Protein AF-0000000081275675 (afdb_homodimer)

InterPro domains:
  IPR002173 Carbohydrate/purine kinase, PfkB, conserved site [PS00584] (281-294)
  IPR011611 Carbohydrate kinase PfkB [PF00294] (13-329)
  IPR013785 Aldolase-type TIM barrel [G3DSA:3.20.20.70] (351-648)
  IPR018659 Domain of unknown function DUF2090 [PF09863] (332-642)
  IPR023314 5-Dehydro-2-deoxygluconokinase-like superfamily [G3DSA:2.20.150.10] (20-115)
  IPR029056 Ribokinase-like [G3DSA:3.40.1190.20] (16-321)
  IPR029056 Ribokinase-like [SSF53613] (12-336)
  IPR030830 5-Dehydro-2-deoxygluconokinase [TIGR04382] (12-336)
  IPR050306 PfkB Carbohydrate Kinase [PTHR43085] (15-334)

Foldseek 3Di:
DFPDDFDPDFPAAEEFAAAKAKEWEQPDAQDDLVPGPGTDIDIDDLSLLLQLQLLLQPGEYEYAFEAEPDDRRVVSVVSSVLSRYHDQNHHYDPPFHGKYKYWYHNDLQDIWIFTRADVHTRLQRALVSDDLVNLLRYRAYEYEQLLLLDDGSVNNVVSSLVSCVVNVHAYEYEPNDFCVSNVNDDRRPRVDRADQDPVSLVSLLVCLQSHQEYEYEQRSLCNVQRPPPDSLNSVQSSVVRHQHWYWYQYPQQFIFIDNDDRDPDSVPGDGAGADQADFRAQPQLRSQLSSQLSSQSSVPHYNRNSSVSSRVQSLQQRLDRDHSLRGAHNVLVVVVVVDDADSNNVVPVVSLVCSLQVGRDQAEFAAQEAEDQDDVLLVVLLVVLVHDPLVLQVVLLLQLVLQVVLCVVVVCQRRYAYEHECDDRGVVVQVVRPPPRHQAEYEQWDPPDQLTDGPPDPQVLVVLLPDDQSYAYEYEHQDFPPPPPVSRVSSLVVVVNNQVSCSVSNHFYEYEYDHDPVVADPPCQLVRVLVVVLVNLVSVRDGLEYEYAQDALVSLVSNVVSCCVRPVSRSAYAHEAPLDALVVLLVSLLRNPPSRYRYYYYYCNQQVVLSSCVSNVNDDSVVSSVRSSVSSSSNSVSNVCSPVVNVVVD/DFPDDFDPDFPAAEEFAAAKAKEWEQPDAQDDLVPGPGTDIDIDDLSLLLQLQLLLQPGEYEYAFEAEPDDRRVVSVVSSVLSRYHDQNHHYDPPFHGKYKYWYHNDLQDIWIFTRAVVHTRLQRALVSDDLVNLLRYRAYEYEQLLLLDPGSVNNVVSSLVSCVVNVHAYEYEPNDFCVSNVNDDRRPRVDRADQDVVSLVSLLVCLASHQEYEYEQRSLCNVQRPPPDSLNSVQSSVVRHQHWYWYQYPQQFIFIDNDDRDPDSVPGDGAGADQADFRAQPQLRSQLSSQLSSQSSVPHYPRNSSVSSRVQSLQQRLDRDHSLRGAHNVLVVVVPPDDADSNRVVPVVSLVCSLQVGRDQAEFAAQEAEDQDDVLLVVLLVVLVHDPLVLQVVLLLQLVLQVVLCVVVVCQRRYAYEHECDPRGVVVQVVRPPPNHQYEYEQWDPPDQLTDGPPDPQVLVVLLPDDQSYAYEYEHQDFPPPDPVSRVSSLVVVVNNQVSCSVSNHFYEYEYDHDPVVDDPPCQLVRVLVVVLVNLVSVRDGLEYEYAQDALVSLVSNVVSCCVRPVSRSAYAHEAPLDALVVLLVSLLSNPPSRYRYYYYYCNQQVVLSSCVSNVNDDSVVSSVRSSVSSSSNSVSNVCSPVVNVVVD

Solvent-accessible surface area (backbone atoms only — not comparable to full-atom values): 64246 Å² total; per-residue (Å²): 96,32,90,62,77,58,53,76,94,42,85,27,50,35,34,20,33,26,44,48,28,40,29,32,35,35,46,21,54,22,24,48,68,53,60,42,56,32,27,38,57,41,63,23,34,62,25,37,24,26,26,46,35,27,11,47,55,71,45,40,18,23,38,38,31,19,26,10,58,31,52,65,22,50,30,48,53,52,54,36,46,62,42,50,22,41,55,88,48,42,42,74,28,76,86,27,49,46,25,37,32,44,35,25,34,29,48,89,84,41,50,51,28,37,71,50,50,66,76,21,14,33,69,60,27,51,43,90,66,57,56,58,71,59,44,53,31,24,15,22,40,36,35,32,38,61,36,59,68,43,71,54,22,27,49,23,49,51,49,53,49,51,39,20,59,74,54,49,20,37,30,34,35,38,42,63,62,46,32,40,83,71,66,73,47,55,62,48,42,44,57,48,62,74,64,89,49,71,66,61,14,52,59,46,52,75,51,49,52,74,31,53,32,39,38,30,40,58,59,38,38,19,39,46,28,59,29,78,98,32,57,60,61,2,49,46,47,40,51,74,59,23,80,29,32,38,34,39,40,50,69,69,60,14,35,30,52,39,68,67,79,73,59,90,45,81,86,74,34,56,68,46,71,33,51,80,52,52,71,58,27,68,65,47,22,68,32,31,22,48,16,24,29,51,52,27,37,77,71,36,31,32,69,68,61,8,45,49,43,7,28,48,29,18,39,50,12,14,43,29,95,42,38,40,86,35,42,57,33,56,68,35,50,53,53,54,72,70,50,93,72,56,43,48,55,69,73,34,61,65,51,42,49,40,60,68,59,63,50,77,68,90,76,72,58,65,31,43,24,49,30,64,45,64,56,69,62,52,53,49,40,26,58,75,39,71,42,64,73,73,54,48,33,56,49,43,40,44,51,52,50,15,54,50,49,35,32,62,75,67,66,31,80,64,19,36,29,38,27,30,23,70,53,91,49,20,39,68,34,42,27,70,53,44,83,72,71,50,49,38,32,30,61,45,41,29,85,90,37,76,64,61,43,51,51,96,50,74,26,67,22,44,56,44,56,34,47,36,48,76,40,25,40,28,36,67,40,68,49,52,77,82,48,59,65,69,57,49,51,56,32,49,51,49,50,52,19,49,52,52,19,29,68,69,52,61,26,47,37,28,44,26,57,43,61,51,64,94,78,48,57,89,91,42,57,53,56,45,51,52,52,38,54,51,49,42,45,72,72,6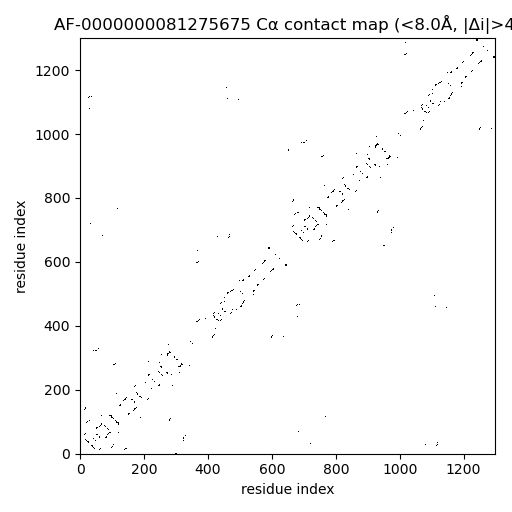8,51,78,55,40,30,36,36,33,63,77,50,53,52,66,43,49,52,50,46,40,52,51,38,53,73,75,41,69,68,45,73,32,29,28,32,43,46,88,63,43,56,69,66,56,52,49,56,42,36,45,39,51,68,54,82,43,48,28,36,38,40,36,28,55,64,40,42,48,69,53,47,39,38,39,59,56,62,76,43,51,72,66,56,35,27,50,52,30,21,49,46,47,42,51,51,46,50,40,55,74,41,18,63,63,50,40,56,68,72,96,96,31,90,64,76,58,51,75,96,42,84,26,51,35,34,20,33,27,43,46,29,40,28,31,34,35,47,22,55,23,25,49,68,53,60,40,55,32,27,37,58,42,62,22,36,64,25,38,24,25,26,45,33,26,10,47,54,71,45,42,19,22,39,38,31,20,26,9,58,30,52,66,20,50,30,48,53,51,54,38,45,62,42,50,23,43,55,88,49,43,42,72,28,77,85,28,49,45,25,37,32,45,33,24,34,27,46,89,83,41,50,50,27,36,70,50,50,66,74,20,14,32,66,61,26,52,42,88,66,57,57,58,71,58,44,52,31,23,14,23,40,36,35,32,38,61,36,57,68,44,73,55,23,26,48,22,50,51,49,52,48,50,39,20,60,75,54,49,22,36,30,34,34,37,41,63,61,46,32,40,83,71,66,74,47,55,65,48,43,43,56,50,62,73,64,89,51,68,67,60,13,51,60,46,51,73,51,50,52,75,30,52,32,39,36,31,40,59,61,37,38,19,39,47,28,60,30,80,100,32,56,58,63,2,49,45,47,40,50,74,60,23,80,31,32,37,36,39,41,50,69,69,61,15,34,30,52,40,68,68,80,75,60,90,45,80,85,74,33,57,68,45,71,32,50,81,54,51,71,57,28,69,64,47,20,68,30,31,21,49,16,24,27,50,52,26,36,77,69,38,31,32,69,70,62,8,45,49,43,6,27,48,29,18,38,51,13,14,42,28,93,41,38,41,86,34,42,57,33,59,68,34,50,53,56,54,72,72,53,94,72,53,44,49,55,68,73,33,60,65,51,43,48,38,61,68,60,64,49,80,68,90,78,72,57,65,30,42,25,49,29,64,45,63,58,70,61,53,52,50,41,26,57,74,40,71,43,63,73,72,54,48,33,58,50,43,40,44,50,53,50,15,54,50,49,36,31,64,75,65,66,30,78,64,19,37,29,38,28,31,24,70,53,93,51,21,38,68,35,41,26,71,52,43,83,72,70,50,50,38,32,30,63,46,42,29,86,88,37,77,65,62,44,52,50,96,49,73,26,65,22,44,56,43,55,34,46,36,47,76,41,26,40,29,36,68,39,68,49,54,78,82,50,58,64,70,57,48,52,54,31,48,52,49,49,52,18,50,52,52,19,29,66,71,52,60,26,47,37,28,44,26,57,42,60,50,65,95,77,49,58,88,90,41,56,52,57,46,51,52,51,38,55,52,48,43,47,73,74,67,51,78,55,41,30,37,35,32,63,78,50,52,51,65,42,49,52,51,47,41,53,50,39,54,72,74,40,70,70,46,73,31,29,27,33,43,44,87,64,43,56,69,65,56,54,48,56,41,35,44,39,52,67,54,81,44,48,27,36,38,41,36,28,54,64,41,40,49,70,51,46,39,37,38,61,58,63,75,45,52,73,65,55,38,27,52,52,31,21,50,46,46,43,52,52,46,51,41,54,76,42,18,61,66,49,38,56,70,71,94

Secondary structure (DSSP, 8-state):
--SS-PPSS-SBSEEEES--EEEEEEEEET--GGG--EEEEEEE-HHHHHHHHHHHTT--EEEEEEEESSHHHHHHHHHHHHHT-B-TTEEEESSSPPPEEEEEE-SSS---EEEE-TT-GGGG--GGGS-HHHHHTBSEEEEEGGGGSSHHHHHHHHHHHHHHHHHT-EEEEE----GGGGT-S-TT-TT------HHHHHHHHHHHTT-SEEEEEHHHHHHHHT-TT-HHHHHHHHHHH--SEEEEE-GGG-EEEESSS--SSGGGS-EE-------S--TTHHHHHHHHHHHHHHTT--HHHHHHHHHHHHHHHHTSS-SGGGPPPHHHHHHHHHS---SSGGGSHHHHHHHHHSS------SEEEEE---SHHHHHHHHHHT--THHHHHHHHHHHHHHHHHHHHTT-TTTEEEE---STTTHHHHHHHTTSS-EEEEE-BPTT-SS--BTT-S-HHHHHTTS-TTEEEEEEE---TTS-HHHHHHHHHHHHHHHHHHHHH---EEEEE---GGGS-TT-HHHHHHHHHHHHHHTT---SEEEE----HHHHHHHHHHHHHH-TT--EEEEE-TT--HHHHHHHHHH--STTEEEEEE-HHHHHHHHHHHHTTSS-HHHHHHHHHHHHHHHHHHHHTHHHHHHHH-/--SS-PPSS-SBSEEEES--EEEEEEEEET--GGG--EEEEEEE-HHHHHHHHHHHTT--EEEEEEEESSHHHHHHHHHHHHTT-B-TTEEEESSSPPPEEEEEE-SSS---EEEE-TT-GGGG--GGGS-HHHHHTBSEEEEEGGGGSSHHHHHHHHHHHHHHHHHT-EEEEE----GGGGT-S-TT-TT------HHHHHHHHHHHTT-SEEEEEHHHHHHHHT-TT-HHHHHHHHHHH--SEEEEE-GGG-EEEESSS--SSGGGS-EE-------S--TTHHHHHHHHHHHHHTTT--HHHHHHHHHHHHHHHHTSS-SGGGPPPHHHHHHHHTS---SSGGGSHHHHHHHHHSS------SEEEEE---SHHHHHHHHHHT--THHHHHHHHHHHHHHHHHHHHTT-TTTEEEE---STTTHHHHHHHTTSS-EEEEE-BPTT-SS--BTT-S-HHHHHTTS-TTEEEEEEE---TTS-HHHHHHHHHHHHHHHHHHHHH---EEEEE---GGG--TT-HHHHHHHHHHHHHHTT---SEEEE----HHHHHHHHHHHHHH-TT--EEEEE-TT--HHHHHHHHHT--STTEEEEEE-HHHHHHHHHHHHHTSS-HHHHHHHHHHHHHHHHHHHHTHHHHHHHH-

Nearest PDB structures (foldseek):
  3pl2-assembly1_B  TM=9.282E-01  e=2.661E-26  Corynebacterium glutamicum
  4du5-assembly1_D  TM=8.805E-01  e=7.726E-23  Polaromonas sp. JS666
  3k9e-assembly1_B  TM=9.124E-01  e=2.427E-20  Escherichia coli O6
  3ljs-assembly2_B  TM=8.356E-01  e=9.942E-20  Xylella fastidiosa Temecula1
  3ljs-assembly2_A  TM=7.871E-01  e=1.142E-18  Xylella fastidiosa Temecula1

Radius of gyration: 32.83 Å; Cα contacts (8 Å, |Δi|>4): 2924; chains: 2; bounding box: 81×99×88 Å

Structure (mmCIF, N/CA/C/O backbone):
data_AF-0000000081275675-model_v1
#
loop_
_entity.id
_entity.type
_entity.pdbx_description
1 polymer 5-dehydro-2-deoxygluconokinase
#
loop_
_atom_site.group_PDB
_atom_site.id
_atom_site.type_symbol
_atom_site.label_atom_id
_atom_site.label_alt_id
_atom_site.label_comp_id
_atom_site.label_asym_id
_atom_site.label_entity_id
_atom_site.label_seq_id
_atom_site.pdbx_PDB_ins_code
_atom_site.Cartn_x
_atom_site.Cartn_y
_atom_site.Cartn_z
_atom_site.occupancy
_atom_site.B_iso_or_equiv
_atom_site.auth_seq_id
_atom_site.auth_comp_id
_atom_site.auth_asym_id
_atom_site.auth_atom_id
_atom_site.pdbx_PDB_model_num
ATOM 1 N N . MET A 1 1 ? 14.883 27.844 32.969 1 78.12 1 MET A N 1
ATOM 2 C CA . MET A 1 1 ? 15.5 28.406 31.781 1 78.12 1 MET A CA 1
ATOM 3 C C . MET A 1 1 ? 16.312 27.359 31.031 1 78.12 1 MET A C 1
ATOM 5 O O . MET A 1 1 ? 16.859 26.438 31.641 1 78.12 1 MET A O 1
ATOM 9 N N . SER A 1 2 ? 16.359 27.547 29.734 1 84.19 2 SER A N 1
ATOM 10 C CA . SER A 1 2 ? 17.141 26.594 28.938 1 84.19 2 SER A CA 1
ATOM 11 C C . SER A 1 2 ? 18.625 26.672 29.297 1 84.19 2 SER A C 1
ATOM 13 O O . SER A 1 2 ? 19.156 27.766 29.5 1 84.19 2 SER A O 1
ATOM 15 N N . PRO A 1 3 ? 19.141 25.531 29.406 1 87.75 3 PRO A N 1
ATOM 16 C CA . PRO A 1 3 ? 20.562 25.484 29.781 1 87.75 3 PRO A CA 1
ATOM 17 C C . PRO A 1 3 ? 21.484 25.875 28.625 1 87.75 3 PRO A C 1
ATOM 19 O O . PRO A 1 3 ? 22.688 26.062 28.828 1 87.75 3 PRO A O 1
ATOM 22 N N . LEU A 1 4 ? 20.953 26 27.438 1 94.31 4 LEU A N 1
ATOM 23 C CA . LEU A 1 4 ? 21.703 26.422 26.281 1 94.31 4 LEU A CA 1
ATOM 24 C C . LEU A 1 4 ? 21.375 27.859 25.906 1 94.31 4 LEU A C 1
ATOM 26 O O . LEU A 1 4 ? 20.25 28.328 26.141 1 94.31 4 LEU A O 1
ATOM 30 N N . ASN A 1 5 ? 22.266 28.578 25.406 1 94.38 5 ASN A N 1
ATOM 31 C CA . ASN A 1 5 ? 22.094 29.984 25.094 1 94.38 5 ASN A CA 1
ATOM 32 C C . ASN A 1 5 ? 21.656 30.188 23.641 1 94.38 5 ASN A C 1
ATOM 34 O O . ASN A 1 5 ? 22.453 30.594 22.797 1 94.38 5 ASN A O 1
ATOM 38 N N . PHE A 1 6 ? 20.406 30.016 23.391 1 97.31 6 PHE A N 1
ATOM 39 C CA . PHE A 1 6 ? 19.844 30.25 22.062 1 97.31 6 PHE A CA 1
ATOM 40 C C . PHE A 1 6 ? 19.672 31.75 21.812 1 97.31 6 PHE A C 1
ATOM 42 O O . PHE A 1 6 ? 19.078 32.469 22.625 1 97.31 6 PHE A O 1
ATOM 49 N N . PRO A 1 7 ? 20.203 32.219 20.688 1 96.94 7 PRO A N 1
ATOM 50 C CA . PRO A 1 7 ? 19.906 33.625 20.391 1 96.94 7 PRO A CA 1
ATOM 51 C C . PRO A 1 7 ? 18.422 33.875 20.219 1 96.94 7 PRO A C 1
ATOM 53 O O . PRO A 1 7 ? 17.688 33.031 19.719 1 96.94 7 PRO A O 1
ATOM 56 N N . SER A 1 8 ? 17.984 35.125 20.609 1 92.44 8 SER A N 1
ATOM 57 C CA . SER A 1 8 ? 16.578 35.469 20.516 1 92.44 8 SER A CA 1
ATOM 58 C C . SER A 1 8 ? 16.297 36.281 19.25 1 92.44 8 SER A C 1
ATOM 60 O O . SER A 1 8 ? 17.219 36.719 18.578 1 92.44 8 SER A O 1
ATOM 62 N N . ASP A 1 9 ? 15.148 36.406 18.812 1 91.56 9 ASP A N 1
ATOM 63 C CA . ASP A 1 9 ? 14.641 37.281 17.766 1 91.56 9 ASP A CA 1
ATOM 64 C C . ASP A 1 9 ? 15.211 36.906 16.406 1 91.56 9 ASP A C 1
ATOM 66 O O . ASP A 1 9 ? 15.734 37.781 15.695 1 91.56 9 ASP A O 1
ATOM 70 N N . ARG A 1 10 ? 15.406 35.656 16.141 1 97.25 10 ARG A N 1
ATOM 71 C CA . ARG A 1 10 ? 15.773 35.156 14.828 1 97.25 10 ARG A CA 1
ATOM 72 C C . ARG A 1 10 ? 14.586 34.469 14.148 1 97.25 10 ARG A C 1
ATOM 74 O O . ARG A 1 10 ? 13.734 33.906 14.82 1 97.25 10 ARG A O 1
ATOM 81 N N . PRO A 1 11 ? 14.555 34.625 12.867 1 97.44 11 PRO A N 1
ATOM 82 C CA . PRO A 1 11 ? 13.367 34.156 12.141 1 97.44 11 PRO A CA 1
ATOM 83 C C . PRO A 1 11 ? 13.234 32.656 12.156 1 97.44 11 PRO A C 1
ATOM 85 O O . PRO A 1 11 ? 12.125 32.125 12.008 1 97.44 11 PRO A O 1
ATOM 88 N N . ILE A 1 12 ? 14.344 31.906 12.289 1 98.62 12 ILE A N 1
ATOM 89 C CA . ILE A 1 12 ? 14.312 30.453 12.258 1 98.62 12 ILE A CA 1
ATOM 90 C C . ILE A 1 12 ? 14.766 29.891 13.609 1 98.62 12 ILE A C 1
ATOM 92 O O . ILE A 1 12 ? 15.836 30.25 14.109 1 98.62 12 ILE A O 1
ATOM 96 N N . ASP A 1 13 ? 13.938 29.047 14.195 1 98.69 13 ASP A N 1
ATOM 97 C CA . ASP A 1 13 ? 14.273 28.453 15.484 1 98.69 13 ASP A CA 1
ATOM 98 C C . ASP A 1 13 ? 15.352 27.375 15.328 1 98.69 13 ASP A C 1
ATOM 100 O O . ASP A 1 13 ? 16.297 27.328 16.125 1 98.69 13 ASP A O 1
ATOM 104 N N . LEU A 1 14 ? 15.188 26.516 14.336 1 98.81 14 LEU A N 1
ATOM 105 C CA . LEU A 1 14 ? 16.078 25.375 14.164 1 98.81 14 LEU A CA 1
ATOM 106 C C . LEU A 1 14 ? 16.312 25.078 12.688 1 98.81 14 LEU A C 1
ATOM 108 O O . LEU A 1 14 ? 15.359 24.859 11.938 1 98.81 14 LEU A O 1
ATOM 112 N N . ALA A 1 15 ? 17.5 25.094 12.258 1 98.88 15 ALA A N 1
ATOM 113 C CA . ALA A 1 15 ? 17.891 24.531 10.961 1 98.88 15 ALA A CA 1
ATOM 114 C C . ALA A 1 15 ? 18.453 23.125 11.125 1 98.88 15 ALA A C 1
ATOM 116 O O . ALA A 1 15 ? 19.297 22.891 11.984 1 98.88 15 ALA A O 1
ATOM 117 N N . CYS A 1 16 ? 17.938 22.188 10.367 1 98.81 16 CYS A N 1
ATOM 118 C CA . CYS A 1 16 ? 18.438 20.828 10.367 1 98.81 16 CYS A CA 1
ATOM 119 C C . CYS A 1 16 ? 19.219 20.531 9.094 1 98.81 16 CYS A C 1
ATOM 121 O O . CYS A 1 16 ? 18.719 20.75 7.988 1 98.81 16 CYS A O 1
ATOM 123 N N . LEU A 1 17 ? 20.422 20.109 9.25 1 98.69 17 LEU A N 1
ATOM 124 C CA . LEU A 1 17 ? 21.297 19.766 8.125 1 98.69 17 LEU A CA 1
ATOM 125 C C . LEU A 1 17 ? 21.594 18.266 8.109 1 98.69 17 LEU A C 1
ATOM 127 O O . LEU A 1 17 ? 22.125 17.734 9.086 1 98.69 17 LEU A O 1
ATOM 131 N N . GLY A 1 18 ? 21.203 17.578 7.055 1 98.06 18 GLY A N 1
ATOM 132 C CA . GLY A 1 18 ? 21.531 16.156 6.992 1 98.06 18 GLY A CA 1
ATOM 133 C C . GLY A 1 18 ? 20.625 15.383 6.059 1 98.06 18 GLY A C 1
ATOM 134 O O . GLY A 1 18 ? 20.234 15.891 4.996 1 98.06 18 GLY A O 1
ATOM 135 N N . ARG A 1 19 ? 20.328 14.117 6.418 1 97.62 19 ARG A N 1
ATOM 136 C CA . ARG A 1 19 ? 19.625 13.172 5.559 1 97.62 19 ARG A CA 1
ATOM 137 C C . ARG A 1 19 ? 18.141 13.516 5.453 1 97.62 19 ARG A C 1
ATOM 139 O O . ARG A 1 19 ? 17.484 13.781 6.461 1 97.62 19 ARG A O 1
ATOM 146 N N . VAL A 1 20 ? 17.656 13.578 4.266 1 98.06 20 VAL A N 1
ATOM 147 C CA . VAL A 1 20 ? 16.234 13.602 3.932 1 98.06 20 VAL A CA 1
ATOM 148 C C . VAL A 1 20 ? 15.953 12.602 2.812 1 98.06 20 VAL A C 1
ATOM 150 O O . VAL A 1 20 ? 16.656 12.57 1.804 1 98.06 20 VAL A O 1
ATOM 153 N N . ALA A 1 21 ? 15.047 11.695 3.023 1 98.25 21 ALA A N 1
ATOM 154 C CA . ALA A 1 21 ? 14.773 10.594 2.102 1 98.25 21 ALA A CA 1
ATOM 155 C C . ALA A 1 21 ? 13.297 10.203 2.148 1 98.25 21 ALA A C 1
ATOM 157 O O . ALA A 1 21 ? 12.539 10.719 2.971 1 98.25 21 ALA A O 1
ATOM 158 N N . VAL A 1 22 ? 12.867 9.375 1.163 1 98.69 22 VAL A N 1
ATOM 159 C CA . VAL A 1 22 ? 11.523 8.789 1.173 1 98.69 22 VAL A CA 1
ATOM 160 C C . VAL A 1 22 ? 11.562 7.426 1.856 1 98.69 22 VAL A C 1
ATOM 162 O O . VAL A 1 22 ? 12.344 6.551 1.47 1 98.69 22 VAL A O 1
ATOM 165 N N . ASP A 1 23 ? 10.828 7.305 2.896 1 98.44 23 ASP A N 1
ATOM 166 C CA . ASP A 1 23 ? 10.664 6.02 3.572 1 98.44 23 ASP A CA 1
ATOM 167 C C . ASP A 1 23 ? 9.484 5.242 3 1 98.44 23 ASP A C 1
ATOM 169 O O . ASP A 1 23 ? 8.375 5.766 2.918 1 98.44 23 ASP A O 1
ATOM 173 N N . LEU A 1 24 ? 9.727 4.039 2.598 1 98.56 24 LEU A N 1
ATOM 174 C CA . LEU A 1 24 ? 8.695 3.09 2.195 1 98.56 24 LEU A CA 1
ATOM 175 C C . LEU A 1 24 ? 8.57 1.959 3.209 1 98.56 24 LEU A C 1
ATOM 177 O O . LEU A 1 24 ? 9.352 1.005 3.182 1 98.56 24 LEU A O 1
ATOM 181 N N . TYR A 1 25 ? 7.551 2.045 4.078 1 98.12 25 TYR A N 1
ATOM 182 C CA . TYR A 1 25 ? 7.336 1.061 5.133 1 98.12 25 TYR A CA 1
ATOM 183 C C . TYR A 1 25 ? 6.422 -0.062 4.656 1 98.12 25 TYR A C 1
ATOM 185 O O . TYR A 1 25 ? 5.301 0.191 4.207 1 98.12 25 TYR A O 1
ATOM 193 N N . ALA A 1 26 ? 6.965 -1.291 4.77 1 98.12 26 ALA A N 1
ATOM 194 C CA . ALA A 1 26 ? 6.078 -2.418 4.5 1 98.12 26 ALA A CA 1
ATOM 195 C C . ALA A 1 26 ? 4.812 -2.34 5.348 1 98.12 26 ALA A C 1
ATOM 197 O O . ALA A 1 26 ? 4.879 -2.029 6.543 1 98.12 26 ALA A O 1
ATOM 198 N N . GLN A 1 27 ? 3.66 -2.602 4.742 1 97.81 27 GLN A N 1
ATOM 199 C CA . GLN A 1 27 ? 2.4 -2.496 5.473 1 97.81 27 GLN A CA 1
ATOM 200 C C . GLN A 1 27 ? 2.092 -3.785 6.227 1 97.81 27 GLN A C 1
ATOM 202 O O . GLN A 1 27 ? 1.315 -3.777 7.188 1 97.81 27 GLN A O 1
ATOM 207 N N . GLN A 1 28 ? 2.648 -4.891 5.855 1 97.19 28 GLN A N 1
ATOM 208 C CA . GLN A 1 28 ? 2.441 -6.176 6.516 1 97.19 28 GLN A CA 1
ATOM 209 C C . GLN A 1 28 ? 3.371 -6.332 7.715 1 97.19 28 GLN A C 1
ATOM 211 O O . GLN A 1 28 ? 4.594 -6.258 7.574 1 97.19 28 GLN A O 1
ATOM 216 N N . ILE A 1 29 ? 2.828 -6.59 8.852 1 95.06 29 ILE A N 1
ATOM 217 C CA . ILE A 1 29 ? 3.576 -6.801 10.086 1 95.06 29 ILE A CA 1
ATOM 218 C C . ILE A 1 29 ? 3.861 -8.289 10.266 1 95.06 29 ILE A C 1
ATOM 220 O O . ILE A 1 29 ? 2.945 -9.109 10.219 1 95.06 29 ILE A O 1
ATOM 224 N N . GLY A 1 30 ? 5.113 -8.609 10.438 1 94.38 30 GLY A N 1
ATOM 225 C CA . GLY A 1 30 ? 5.496 -9.992 10.641 1 94.38 30 GLY A CA 1
ATOM 226 C C . GLY A 1 30 ? 6.113 -10.633 9.414 1 94.38 30 GLY A C 1
ATOM 227 O O . GLY A 1 30 ? 6.594 -11.766 9.469 1 94.38 30 GLY A O 1
ATOM 228 N N . SER A 1 31 ? 6.191 -9.93 8.32 1 94.44 31 SER A N 1
ATOM 229 C CA . SER A 1 31 ? 6.699 -10.461 7.059 1 94.44 31 SER A CA 1
ATOM 230 C C . SER A 1 31 ? 8.188 -10.18 6.895 1 94.44 31 SER A C 1
ATOM 232 O O . SER A 1 31 ? 8.695 -9.172 7.402 1 94.44 31 SER A O 1
ATOM 234 N N . ARG A 1 32 ? 8.93 -11.164 6.195 1 94.44 32 ARG A N 1
ATOM 235 C CA . ARG A 1 32 ? 10.211 -10.75 5.633 1 94.44 32 ARG A CA 1
ATOM 236 C C . ARG A 1 32 ? 10.039 -9.555 4.699 1 94.44 32 ARG A C 1
ATOM 238 O O . ARG A 1 32 ? 8.992 -9.398 4.07 1 94.44 32 ARG A O 1
ATOM 245 N N . LEU A 1 33 ? 11.031 -8.703 4.684 1 96.94 33 LEU A N 1
ATOM 246 C CA . LEU A 1 33 ? 10.969 -7.59 3.738 1 96.94 33 LEU A CA 1
ATOM 247 C C . LEU A 1 33 ? 10.812 -8.102 2.311 1 96.94 33 LEU A C 1
ATOM 249 O O . LEU A 1 33 ? 10.117 -7.48 1.498 1 96.94 33 LEU A O 1
ATOM 253 N N . GLU A 1 34 ? 11.383 -9.305 1.957 1 97 34 GLU A N 1
ATOM 254 C CA . GLU A 1 34 ? 11.289 -9.953 0.651 1 97 34 GLU A CA 1
ATOM 255 C C . GLU A 1 34 ? 9.844 -10.297 0.307 1 97 34 GLU A C 1
ATOM 257 O O . GLU A 1 34 ? 9.492 -10.398 -0.869 1 97 34 GLU A O 1
ATOM 262 N N . ASP A 1 35 ? 9.047 -10.438 1.395 1 96.75 35 ASP A N 1
ATOM 263 C CA . ASP A 1 35 ? 7.695 -10.953 1.205 1 96.75 35 ASP A CA 1
ATOM 264 C C . ASP A 1 35 ? 6.66 -9.844 1.354 1 96.75 35 ASP A C 1
ATOM 266 O O . ASP A 1 35 ? 5.457 -10.102 1.338 1 96.75 35 ASP A O 1
ATOM 270 N N . ALA A 1 36 ? 7.137 -8.586 1.558 1 97.44 36 ALA A N 1
ATOM 271 C CA . ALA A 1 36 ? 6.191 -7.477 1.646 1 97.44 36 ALA A CA 1
ATOM 272 C C . ALA A 1 36 ? 5.371 -7.355 0.365 1 97.44 36 ALA A C 1
ATOM 274 O O . ALA A 1 36 ? 5.902 -7.496 -0.738 1 97.44 36 ALA A O 1
ATOM 275 N N . ARG A 1 37 ? 4.086 -7.137 0.55 1 97.19 37 ARG A N 1
ATOM 276 C CA . ARG A 1 37 ? 3.188 -6.973 -0.587 1 97.19 37 ARG A CA 1
ATOM 277 C C . ARG A 1 37 ? 3.084 -5.504 -0.994 1 97.19 37 ARG A C 1
ATOM 279 O O . ARG A 1 37 ? 2.973 -5.191 -2.182 1 97.19 37 ARG A O 1
ATOM 286 N N . SER A 1 38 ? 3.076 -4.664 -0.007 1 98.19 38 SER A N 1
ATOM 287 C CA . SER A 1 38 ? 2.85 -3.24 -0.243 1 98.19 38 SER A CA 1
ATOM 288 C C . SER A 1 38 ? 3.605 -2.387 0.769 1 98.19 38 SER A C 1
ATOM 290 O O . SER A 1 38 ? 4.051 -2.889 1.804 1 98.19 38 SER A O 1
ATOM 292 N N . PHE A 1 39 ? 3.797 -1.128 0.425 1 98.56 39 PHE A N 1
ATOM 293 C CA . PHE A 1 39 ? 4.539 -0.172 1.235 1 98.56 39 PHE A CA 1
ATOM 294 C C . PHE A 1 39 ? 3.775 1.141 1.363 1 98.56 39 PHE A C 1
ATOM 296 O O . PHE A 1 39 ? 3.154 1.599 0.403 1 98.56 39 PHE A O 1
ATOM 303 N N . GLN A 1 40 ? 3.848 1.747 2.51 1 98.31 40 GLN A N 1
ATOM 304 C CA . GLN A 1 40 ? 3.34 3.1 2.709 1 98.31 40 GLN A CA 1
ATOM 305 C C . GLN A 1 40 ? 4.465 4.129 2.631 1 98.31 40 GLN A C 1
ATOM 307 O O . GLN A 1 40 ? 5.559 3.898 3.152 1 98.31 40 GLN A O 1
ATOM 312 N N . MET A 1 41 ? 4.203 5.234 1.99 1 98.5 41 MET A N 1
ATOM 313 C CA . MET A 1 41 ? 5.215 6.246 1.699 1 98.5 41 MET A CA 1
ATOM 314 C C . MET A 1 41 ? 5.188 7.355 2.744 1 98.5 41 MET A C 1
ATOM 316 O O . MET A 1 41 ? 4.125 7.891 3.062 1 98.5 41 MET A O 1
ATOM 320 N N . TYR A 1 42 ? 6.371 7.707 3.334 1 98.19 42 TYR A N 1
ATOM 321 C CA . TYR A 1 42 ? 6.531 8.773 4.316 1 98.19 42 TYR A CA 1
ATOM 322 C C . TYR A 1 42 ? 7.805 9.57 4.055 1 98.19 42 TYR A C 1
ATOM 324 O O . TYR A 1 42 ? 8.688 9.117 3.324 1 98.19 42 TYR A O 1
ATOM 332 N N . LEU A 1 43 ? 7.797 10.797 4.594 1 98.44 43 LEU A N 1
ATOM 333 C CA . LEU A 1 43 ? 9.062 11.516 4.707 1 98.44 43 LEU A CA 1
ATOM 334 C C . LEU A 1 43 ? 9.969 10.852 5.738 1 98.44 43 LEU A C 1
ATOM 336 O O . LEU A 1 43 ? 9.516 10.453 6.812 1 98.44 43 LEU A O 1
ATOM 340 N N . GLY A 1 44 ? 11.234 10.664 5.344 1 97.94 44 GLY A N 1
ATOM 341 C CA . GLY A 1 44 ? 12.203 10.094 6.266 1 97.94 44 GLY A CA 1
ATOM 342 C C . GLY A 1 44 ? 13.547 10.797 6.227 1 97.94 44 GLY A C 1
ATOM 343 O O . GLY A 1 44 ? 13.656 11.914 5.711 1 97.94 44 GLY A O 1
ATOM 344 N N . GLY A 1 45 ? 14.562 10.117 6.766 1 97.31 45 GLY A N 1
ATOM 345 C CA . GLY A 1 45 ? 15.852 10.742 7.023 1 97.31 45 GLY A CA 1
ATOM 346 C C . GLY A 1 45 ? 15.938 11.391 8.398 1 97.31 45 GLY A C 1
ATOM 347 O O . GLY A 1 45 ? 15.039 12.141 8.789 1 97.31 45 GLY A O 1
ATOM 348 N N . SER A 1 46 ? 17.016 11.078 9.047 1 97.06 46 SER A N 1
ATOM 349 C CA . SER A 1 46 ? 17.109 11.523 10.43 1 97.06 46 SER A CA 1
ATOM 350 C C . SER A 1 46 ? 16.906 13.023 10.547 1 97.06 46 SER A C 1
ATOM 352 O O . SER A 1 46 ? 16.094 13.484 11.359 1 97.06 46 SER A O 1
ATOM 354 N N . SER A 1 47 ? 17.594 13.812 9.75 1 98.19 47 SER A N 1
ATOM 355 C CA . SER A 1 47 ? 17.453 15.266 9.805 1 98.19 47 SER A CA 1
ATOM 356 C C . SER A 1 47 ? 16.062 15.703 9.328 1 98.19 47 SER A C 1
ATOM 358 O O . SER A 1 47 ? 15.492 16.641 9.875 1 98.19 47 SER A O 1
ATOM 360 N N . GLY A 1 48 ? 15.609 15.062 8.242 1 98.44 48 GLY A N 1
ATOM 361 C CA . GLY A 1 48 ? 14.258 15.328 7.785 1 98.44 48 GLY A CA 1
ATOM 362 C C . GLY A 1 48 ? 13.203 15.078 8.852 1 98.44 48 GLY A C 1
ATOM 363 O O . GLY A 1 48 ? 12.305 15.898 9.047 1 98.44 48 GLY A O 1
ATOM 364 N N . ASN A 1 49 ? 13.305 14 9.57 1 98.44 49 ASN A N 1
ATOM 365 C CA . ASN A 1 49 ? 12.398 13.656 10.664 1 98.44 49 ASN A CA 1
ATOM 366 C C . ASN A 1 49 ? 12.414 14.727 11.75 1 98.44 49 ASN A C 1
ATOM 368 O O . ASN A 1 49 ? 11.352 15.125 12.242 1 98.44 49 ASN A O 1
ATOM 372 N N . VAL A 1 50 ? 13.617 15.188 12.102 1 98.62 50 VAL A N 1
ATOM 373 C CA . VAL A 1 50 ? 13.742 16.172 13.18 1 98.62 50 VAL A CA 1
ATOM 374 C C . VAL A 1 50 ? 13.133 17.5 12.742 1 98.62 50 VAL A C 1
ATOM 376 O O . VAL A 1 50 ? 12.352 18.094 13.484 1 98.62 50 VAL A O 1
ATOM 379 N N . ALA A 1 51 ? 13.477 17.922 11.5 1 98.75 51 ALA A N 1
ATOM 380 C CA . ALA A 1 51 ? 12.891 19.156 10.984 1 98.75 51 ALA A CA 1
ATOM 381 C C . ALA A 1 51 ? 11.367 19.094 10.969 1 98.75 51 ALA A C 1
ATOM 383 O O . ALA A 1 51 ? 10.695 20.031 11.406 1 98.75 51 ALA A O 1
ATOM 384 N N . PHE A 1 52 ? 10.867 17.984 10.508 1 98.56 52 PHE A N 1
ATOM 385 C CA . PHE A 1 52 ? 9.43 17.734 10.43 1 98.56 52 PHE A CA 1
ATOM 386 C C . PHE A 1 52 ? 8.797 17.75 11.812 1 98.56 52 PHE A C 1
ATOM 388 O O . PHE A 1 52 ? 7.797 18.438 12.039 1 98.56 52 PHE A O 1
ATOM 395 N N . GLY A 1 53 ? 9.391 17.031 12.75 1 98.5 53 GLY A N 1
ATOM 396 C CA . GLY A 1 53 ? 8.836 16.891 14.086 1 98.5 53 GLY A CA 1
ATOM 397 C C . GLY A 1 53 ? 8.82 18.203 14.859 1 98.5 53 GLY A C 1
ATOM 398 O O . GLY A 1 53 ? 7.852 18.516 15.555 1 98.5 53 GLY A O 1
ATOM 399 N N . VAL A 1 54 ? 9.906 18.953 14.789 1 98.62 54 VAL A N 1
ATOM 400 C CA . VAL A 1 54 ? 9.992 20.234 15.492 1 98.62 54 VAL A CA 1
ATOM 401 C C . VAL A 1 54 ? 8.992 21.219 14.898 1 98.62 54 VAL A C 1
ATOM 403 O O . VAL A 1 54 ? 8.344 21.969 15.633 1 98.62 54 VAL A O 1
ATOM 406 N N . ALA A 1 55 ? 8.859 21.188 13.562 1 98.5 55 ALA A N 1
ATOM 407 C CA . ALA A 1 55 ? 7.852 22.016 12.906 1 98.5 55 ALA A CA 1
ATOM 408 C C . ALA A 1 55 ? 6.445 21.656 13.375 1 98.5 55 ALA A C 1
ATOM 410 O O . ALA A 1 55 ? 5.641 22.531 13.688 1 98.5 55 ALA A O 1
ATOM 411 N N . ARG A 1 56 ? 6.18 20.422 13.43 1 98.06 56 ARG A N 1
ATOM 412 C CA . ARG A 1 56 ? 4.875 19.922 13.852 1 98.06 56 ARG A CA 1
ATOM 413 C C . ARG A 1 56 ? 4.547 20.391 15.273 1 98.06 56 ARG A C 1
ATOM 415 O O . ARG A 1 56 ? 3.391 20.672 15.586 1 98.06 56 ARG A O 1
ATOM 422 N N . LEU A 1 57 ? 5.539 20.531 16.047 1 98.19 57 LEU A N 1
ATOM 423 C CA . LEU A 1 57 ? 5.352 20.953 17.438 1 98.19 57 LEU A CA 1
ATOM 424 C C . LEU A 1 57 ? 5.25 22.469 17.516 1 98.19 57 LEU A C 1
ATOM 426 O O . LEU A 1 57 ? 5.145 23.031 18.609 1 98.19 57 LEU A O 1
ATOM 430 N N . GLY A 1 58 ? 5.344 23.203 16.438 1 97.25 58 GLY A N 1
ATOM 431 C CA . GLY A 1 58 ? 4.941 24.609 16.406 1 97.25 58 GLY A CA 1
ATOM 432 C C . GLY A 1 58 ? 6.113 25.562 16.266 1 97.25 58 GLY A C 1
ATOM 433 O O . GLY A 1 58 ? 5.945 26.781 16.359 1 97.25 58 GLY A O 1
ATOM 434 N N . LEU A 1 59 ? 7.324 25.047 16.062 1 98.19 59 LEU A N 1
ATOM 435 C CA . LEU A 1 59 ? 8.492 25.906 15.914 1 98.19 59 LEU A CA 1
ATOM 436 C C . LEU A 1 59 ? 8.82 26.125 14.445 1 98.19 59 LEU A C 1
ATOM 438 O O . LEU A 1 59 ? 8.375 25.375 13.578 1 98.19 59 LEU A O 1
ATOM 442 N N . LYS A 1 60 ? 9.523 27.203 14.156 1 98.31 60 LYS A N 1
ATOM 443 C CA . LYS A 1 60 ? 9.984 27.516 12.805 1 98.31 60 LYS A CA 1
ATOM 444 C C . LYS A 1 60 ? 11.273 26.766 12.477 1 98.31 60 LYS A C 1
ATOM 446 O O . LYS A 1 60 ? 12.344 27.109 12.984 1 98.31 60 LYS A O 1
ATOM 451 N N . THR A 1 61 ? 11.125 25.766 11.609 1 98.69 61 THR A N 1
ATOM 452 C CA . THR A 1 61 ? 12.281 24.953 11.258 1 98.69 61 THR A CA 1
ATOM 453 C C . THR A 1 61 ? 12.672 25.156 9.797 1 98.69 61 THR A C 1
ATOM 455 O O . THR A 1 61 ? 11.93 25.781 9.039 1 98.69 61 THR A O 1
ATOM 458 N N . ALA A 1 62 ? 13.844 24.734 9.484 1 98.81 62 ALA A N 1
ATOM 459 C CA . ALA A 1 62 ? 14.336 24.75 8.109 1 98.81 62 ALA A CA 1
ATOM 460 C C . ALA A 1 62 ? 15.125 23.484 7.801 1 98.81 62 ALA A C 1
ATOM 462 O O . ALA A 1 62 ? 15.688 22.844 8.703 1 98.81 62 ALA A O 1
ATOM 463 N N . MET A 1 63 ? 15.102 23.125 6.535 1 98.75 63 MET A N 1
ATOM 464 C CA . MET A 1 63 ? 15.836 21.953 6.066 1 98.75 63 MET A CA 1
ATOM 465 C C . MET A 1 63 ? 16.984 22.375 5.16 1 98.75 63 MET A C 1
ATOM 467 O O . MET A 1 63 ? 16.781 23.062 4.16 1 98.75 63 MET A O 1
ATOM 471 N N . ILE A 1 64 ? 18.188 22.031 5.551 1 98.69 64 ILE A N 1
ATOM 472 C CA . ILE A 1 64 ? 19.375 22.188 4.723 1 98.69 64 ILE A CA 1
ATOM 473 C C . ILE A 1 64 ? 19.844 20.828 4.219 1 98.69 64 ILE A C 1
ATOM 475 O O . ILE A 1 64 ? 20.391 20.031 4.988 1 98.69 64 ILE A O 1
ATOM 479 N N . SER A 1 65 ? 19.594 20.516 3.029 1 98.62 65 SER A N 1
ATOM 480 C CA . SER A 1 65 ? 19.922 19.266 2.373 1 98.62 65 SER A CA 1
ATOM 481 C C . SER A 1 65 ? 19.828 19.375 0.857 1 98.62 65 SER A C 1
ATOM 483 O O . SER A 1 65 ? 20.031 20.453 0.299 1 98.62 65 SER A O 1
ATOM 485 N N . ARG A 1 66 ? 19.75 18.297 0.177 1 98.69 66 ARG A N 1
ATOM 486 C CA . ARG A 1 66 ? 19.594 18.266 -1.274 1 98.69 66 ARG A CA 1
ATOM 487 C C . ARG A 1 66 ? 18.703 17.109 -1.704 1 98.69 66 ARG A C 1
ATOM 489 O O . ARG A 1 66 ? 18.766 16.016 -1.138 1 98.69 66 ARG A O 1
ATOM 496 N N . VAL A 1 67 ? 17.719 17.328 -2.621 1 98.69 67 VAL A N 1
ATOM 497 C CA . VAL A 1 67 ? 16.828 16.312 -3.16 1 98.69 67 VAL A CA 1
ATOM 498 C C . VAL A 1 67 ? 16.938 16.281 -4.684 1 98.69 67 VAL A C 1
ATOM 500 O O . VAL A 1 67 ? 17.438 17.219 -5.297 1 98.69 67 VAL A O 1
ATOM 503 N N . GLY A 1 68 ? 16.562 15.18 -5.254 1 98.44 68 GLY A N 1
ATOM 504 C CA . GLY A 1 68 ? 16.562 15.078 -6.707 1 98.44 68 GLY A CA 1
ATOM 505 C C . GLY A 1 68 ? 15.492 15.93 -7.367 1 98.44 68 GLY A C 1
ATOM 506 O O . GLY A 1 68 ? 14.508 16.312 -6.727 1 98.44 68 GLY A O 1
ATOM 507 N N . ASP A 1 69 ? 15.727 16.266 -8.664 1 98.06 69 ASP A N 1
ATOM 508 C CA . ASP A 1 69 ? 14.719 16.938 -9.477 1 98.06 69 ASP A CA 1
ATOM 509 C C . ASP A 1 69 ? 13.758 15.938 -10.109 1 98.06 69 ASP A C 1
ATOM 511 O O . ASP A 1 69 ? 13.727 15.781 -11.328 1 98.06 69 ASP A O 1
ATOM 515 N N . GLU A 1 70 ? 12.953 15.312 -9.391 1 97.88 70 GLU A N 1
ATOM 516 C CA . GLU A 1 70 ? 11.984 14.297 -9.781 1 97.88 70 GLU A CA 1
ATOM 517 C C . GLU A 1 70 ? 10.875 14.164 -8.734 1 97.88 70 GLU A C 1
ATOM 519 O O . GLU A 1 70 ? 10.773 14.992 -7.828 1 97.88 70 GLU A O 1
ATOM 524 N N . GLN A 1 71 ? 9.969 13.258 -8.922 1 98.19 71 GLN A N 1
ATOM 525 C CA . GLN A 1 71 ? 8.719 13.172 -8.172 1 98.19 71 GLN A CA 1
ATOM 526 C C . GLN A 1 71 ? 8.992 12.992 -6.68 1 98.19 71 GLN A C 1
ATOM 528 O O . GLN A 1 71 ? 8.328 13.617 -5.848 1 98.19 71 GLN A O 1
ATOM 533 N N . MET A 1 72 ? 9.945 12.203 -6.262 1 98.69 72 MET A N 1
ATOM 534 C CA . MET A 1 72 ? 10.234 11.945 -4.855 1 98.69 72 MET A CA 1
ATOM 535 C C . MET A 1 72 ? 10.836 13.18 -4.191 1 98.69 72 MET A C 1
ATOM 537 O O . MET A 1 72 ? 10.555 13.469 -3.025 1 98.69 72 MET A O 1
ATOM 541 N N . GLY A 1 73 ? 11.703 13.859 -4.949 1 98.81 73 GLY A N 1
ATOM 542 C CA . GLY A 1 73 ? 12.203 15.133 -4.445 1 98.81 73 GLY A CA 1
ATOM 543 C C . GLY A 1 73 ? 11.102 16.141 -4.172 1 98.81 73 GLY A C 1
ATOM 544 O O . GLY A 1 73 ? 11.102 16.812 -3.135 1 98.81 73 GLY A O 1
ATOM 545 N N . ARG A 1 74 ? 10.156 16.266 -5.074 1 98.38 74 ARG A N 1
ATOM 546 C CA . ARG A 1 74 ? 9.023 17.172 -4.895 1 98.38 74 ARG A CA 1
ATOM 547 C C . ARG A 1 74 ? 8.141 16.719 -3.732 1 98.38 74 ARG A C 1
ATOM 549 O O . ARG A 1 74 ? 7.648 17.562 -2.967 1 98.38 74 ARG A O 1
ATOM 556 N N . PHE A 1 75 ? 7.953 15.438 -3.604 1 98.5 75 PHE A N 1
ATOM 557 C CA . PHE A 1 75 ? 7.207 14.914 -2.465 1 98.5 75 PHE A CA 1
ATOM 558 C C . PHE A 1 75 ? 7.812 15.398 -1.152 1 98.5 75 PHE A C 1
ATOM 560 O O . PHE A 1 75 ? 7.098 15.891 -0.277 1 98.5 75 PHE A O 1
ATOM 567 N N . LEU A 1 76 ? 9.117 15.234 -0.983 1 98.88 76 LEU A N 1
ATOM 568 C CA . LEU A 1 76 ? 9.797 15.633 0.248 1 98.88 76 LEU A CA 1
ATOM 569 C C . LEU A 1 76 ? 9.656 17.141 0.485 1 98.88 76 LEU A C 1
ATOM 571 O O . LEU A 1 76 ? 9.336 17.562 1.596 1 98.88 76 LEU A O 1
ATOM 575 N N . ARG A 1 77 ? 9.938 17.906 -0.551 1 98.75 77 ARG A N 1
ATOM 576 C CA . ARG A 1 77 ? 9.844 19.359 -0.435 1 98.75 77 ARG A CA 1
ATOM 577 C C . ARG A 1 77 ? 8.438 19.781 -0.021 1 98.75 77 ARG A C 1
ATOM 579 O O . ARG A 1 77 ? 8.266 20.547 0.932 1 98.75 77 ARG A O 1
ATOM 586 N N . GLU A 1 78 ? 7.398 19.25 -0.718 1 97.81 78 GLU A N 1
ATOM 587 C CA . GLU A 1 78 ? 6.012 19.609 -0.444 1 97.81 78 GLU A CA 1
ATOM 588 C C . GLU A 1 78 ? 5.598 19.172 0.959 1 97.81 78 GLU A C 1
ATOM 590 O O . GLU A 1 78 ? 4.859 19.891 1.641 1 97.81 78 GLU A O 1
ATOM 595 N N . THR A 1 79 ? 6.039 18.016 1.401 1 98.06 79 THR A N 1
ATOM 596 C CA . THR A 1 79 ? 5.699 17.516 2.727 1 98.06 79 THR A CA 1
ATOM 597 C C . THR A 1 79 ? 6.293 18.391 3.814 1 98.06 79 THR A C 1
ATOM 599 O O . THR A 1 79 ? 5.613 18.734 4.785 1 98.06 79 THR A O 1
ATOM 602 N N . LEU A 1 80 ? 7.57 18.781 3.646 1 98.69 80 LEU A N 1
ATOM 603 C CA . LEU A 1 80 ? 8.219 19.688 4.59 1 98.69 80 LEU A CA 1
ATOM 604 C C . LEU A 1 80 ? 7.504 21.031 4.637 1 98.69 80 LEU A C 1
ATOM 606 O O . LEU A 1 80 ? 7.191 21.531 5.715 1 98.69 80 LEU A O 1
ATOM 610 N N . GLU A 1 81 ? 7.199 21.578 3.48 1 98.06 81 GLU A N 1
ATOM 611 C CA . GLU A 1 81 ? 6.535 22.875 3.395 1 98.06 81 GLU A CA 1
ATOM 612 C C . GLU A 1 81 ? 5.152 22.828 4.035 1 98.06 81 GLU A C 1
ATOM 614 O O . GLU A 1 81 ? 4.766 23.766 4.75 1 98.06 81 GLU A O 1
ATOM 619 N N . ARG A 1 82 ? 4.473 21.781 3.814 1 95.56 82 ARG A N 1
ATOM 620 C CA . ARG A 1 82 ? 3.141 21.609 4.387 1 95.56 82 ARG A CA 1
ATOM 621 C C . ARG A 1 82 ? 3.193 21.641 5.91 1 95.56 82 ARG A C 1
ATOM 623 O O . ARG A 1 82 ? 2.297 22.188 6.559 1 95.56 82 ARG A O 1
ATOM 630 N N . GLU A 1 83 ? 4.246 21.094 6.504 1 96.31 83 GLU A N 1
ATOM 631 C CA . GLU A 1 83 ? 4.375 21.047 7.957 1 96.31 83 GLU A CA 1
ATOM 632 C C . GLU A 1 83 ? 4.934 22.359 8.508 1 96.31 83 GLU A C 1
ATOM 634 O O . GLU A 1 83 ? 5.051 22.531 9.719 1 96.31 83 GLU A O 1
ATOM 639 N N . GLY A 1 84 ? 5.348 23.266 7.652 1 95.62 84 GLY A N 1
ATOM 640 C CA . GLY A 1 84 ? 5.805 24.562 8.086 1 95.62 84 GLY A CA 1
ATOM 641 C C . GLY A 1 84 ? 7.316 24.703 8.086 1 95.62 84 GLY A C 1
ATOM 642 O O . GLY A 1 84 ? 7.859 25.656 8.648 1 95.62 84 GLY A O 1
ATOM 643 N N . CYS A 1 85 ? 7.992 23.781 7.453 1 98.19 85 CYS A N 1
ATOM 644 C CA . CYS A 1 85 ? 9.445 23.828 7.367 1 98.19 85 CYS A CA 1
ATOM 645 C C . CYS A 1 85 ? 9.891 24.688 6.191 1 98.19 85 CYS A C 1
ATOM 647 O O . CYS A 1 85 ? 9.359 24.562 5.086 1 98.19 85 CYS A O 1
ATOM 649 N N . ASP A 1 86 ? 10.781 25.609 6.457 1 98.62 86 ASP A N 1
ATOM 650 C CA . ASP A 1 86 ? 11.391 26.391 5.391 1 98.62 86 ASP A CA 1
ATOM 651 C C . ASP A 1 86 ? 12.281 25.531 4.508 1 98.62 86 ASP A C 1
ATOM 653 O O . ASP A 1 86 ? 13.117 24.781 5.012 1 98.62 86 ASP A O 1
ATOM 657 N N . THR A 1 87 ? 12.078 25.562 3.215 1 98.62 87 THR A N 1
ATOM 658 C CA . THR A 1 87 ? 12.852 24.719 2.301 1 98.62 87 THR A CA 1
ATOM 659 C C . THR A 1 87 ? 13.695 25.578 1.364 1 98.62 87 THR A C 1
ATOM 661 O O . THR A 1 87 ? 14.07 25.141 0.276 1 98.62 87 THR A O 1
ATOM 664 N N . SER A 1 88 ? 13.945 26.812 1.762 1 98.25 88 SER A N 1
ATOM 665 C CA . SER A 1 88 ? 14.703 27.719 0.912 1 98.25 88 SER A CA 1
ATOM 666 C C . SER A 1 88 ? 16.141 27.25 0.735 1 98.25 88 SER A C 1
ATOM 668 O O . SER A 1 88 ? 16.797 27.578 -0.258 1 98.25 88 SER A O 1
ATOM 670 N N . GLN A 1 89 ? 16.672 26.469 1.72 1 98.12 89 GLN A N 1
ATOM 671 C CA . GLN A 1 89 ? 18.031 25.969 1.658 1 98.12 89 GLN A CA 1
ATOM 672 C C . GLN A 1 89 ? 18.062 24.5 1.233 1 98.12 89 GLN A C 1
ATOM 674 O O . GLN A 1 89 ? 19.109 23.859 1.297 1 98.12 89 GLN A O 1
ATOM 679 N N . LEU A 1 90 ? 16.938 23.938 0.857 1 98.56 90 LEU A N 1
ATOM 680 C CA . LEU A 1 90 ? 16.875 22.594 0.291 1 98.56 90 LEU A CA 1
ATOM 681 C C . LEU A 1 90 ? 17.25 22.609 -1.189 1 98.56 90 LEU A C 1
ATOM 683 O O . LEU A 1 90 ? 16.453 23.047 -2.023 1 98.56 90 LEU A O 1
ATOM 687 N N . GLN A 1 91 ? 18.438 22.172 -1.502 1 98.44 91 GLN A N 1
ATOM 688 C CA . GLN A 1 91 ? 18.953 22.203 -2.863 1 98.44 91 GLN A CA 1
ATOM 689 C C . GLN A 1 91 ? 18.266 21.172 -3.742 1 98.44 91 GLN A C 1
ATOM 691 O O . GLN A 1 91 ? 17.781 20.156 -3.244 1 98.44 91 GLN A O 1
ATOM 696 N N . THR A 1 92 ? 18.109 21.422 -5.016 1 98.19 92 THR A N 1
ATOM 697 C CA . THR A 1 92 ? 17.578 20.484 -6 1 98.19 92 THR A CA 1
ATOM 698 C C . THR A 1 92 ? 18.672 20.016 -6.945 1 98.19 92 THR A C 1
ATOM 700 O O . THR A 1 92 ? 19.391 20.812 -7.527 1 98.19 92 THR A O 1
ATOM 703 N N . ASP A 1 93 ? 18.828 18.719 -7.051 1 98 93 ASP A N 1
ATOM 704 C CA . ASP A 1 93 ? 19.875 18.109 -7.863 1 98 93 ASP A CA 1
ATOM 705 C C . ASP A 1 93 ? 19.312 17.562 -9.172 1 98 93 ASP A C 1
ATOM 707 O O . ASP A 1 93 ? 18.5 16.625 -9.164 1 98 93 ASP A O 1
ATOM 711 N N . PRO A 1 94 ? 19.672 18.016 -10.297 1 95.75 94 PRO A N 1
ATOM 712 C CA . PRO A 1 94 ? 19.141 17.516 -11.562 1 95.75 94 PRO A CA 1
ATOM 713 C C . PRO A 1 94 ? 19.781 16.188 -11.977 1 95.75 94 PRO A C 1
ATOM 715 O O . PRO A 1 94 ? 19.281 15.508 -12.875 1 95.75 94 PRO A O 1
ATOM 718 N N . GLU A 1 95 ? 20.875 15.766 -11.328 1 94.94 95 GLU A N 1
ATOM 719 C CA . GLU A 1 95 ? 21.656 14.609 -11.797 1 94.94 95 GLU A CA 1
ATOM 720 C C . GLU A 1 95 ? 21.438 13.406 -10.891 1 94.94 95 GLU A C 1
ATOM 722 O O . GLU A 1 95 ? 21.578 12.258 -11.328 1 94.94 95 GLU A O 1
ATOM 727 N N . ARG A 1 96 ? 21.219 13.648 -9.68 1 96.94 96 ARG A N 1
ATOM 728 C CA . ARG A 1 96 ? 21.094 12.57 -8.703 1 96.94 96 ARG A CA 1
ATOM 729 C C . ARG A 1 96 ? 19.641 12.367 -8.281 1 96.94 96 ARG A C 1
ATOM 731 O O . ARG A 1 96 ? 18.844 13.305 -8.336 1 96.94 96 ARG A O 1
ATOM 738 N N . LEU A 1 97 ? 19.375 11.133 -7.887 1 97.69 97 LEU A N 1
ATOM 739 C CA . LEU A 1 97 ? 18.031 10.789 -7.434 1 97.69 97 LEU A CA 1
ATOM 740 C C . LEU A 1 97 ? 17.891 11.023 -5.934 1 97.69 97 LEU A C 1
ATOM 742 O O . LEU A 1 97 ? 18.875 10.992 -5.199 1 97.69 97 LEU A O 1
ATOM 746 N N . THR A 1 98 ? 16.656 11.32 -5.512 1 98.5 98 THR A N 1
ATOM 747 C CA . THR A 1 98 ? 16.312 11.328 -4.098 1 98.5 98 THR A CA 1
ATOM 748 C C . THR A 1 98 ? 16.5 9.945 -3.48 1 98.5 98 THR A C 1
ATOM 750 O O . THR A 1 98 ? 16.172 8.93 -4.102 1 98.5 98 THR A O 1
ATOM 753 N N . ALA A 1 99 ? 17.047 9.883 -2.262 1 97.94 99 ALA A N 1
ATOM 754 C CA . ALA A 1 99 ? 17.266 8.609 -1.579 1 97.94 99 ALA A CA 1
ATOM 755 C C . ALA A 1 99 ? 15.945 7.988 -1.144 1 97.94 99 ALA A C 1
ATOM 757 O O . ALA A 1 99 ? 14.984 8.703 -0.842 1 97.94 99 ALA A O 1
ATOM 758 N N . LEU A 1 100 ? 15.867 6.645 -1.181 1 98.44 100 LEU A N 1
ATOM 759 C CA . LEU A 1 100 ? 14.75 5.867 -0.659 1 98.44 100 LEU A CA 1
ATOM 760 C C . LEU A 1 100 ? 15.211 4.914 0.438 1 98.44 100 LEU A C 1
ATOM 762 O O . LEU A 1 100 ? 16.391 4.535 0.481 1 98.44 100 LEU A O 1
ATOM 766 N N . VAL A 1 101 ? 14.383 4.574 1.312 1 98 101 VAL A N 1
ATOM 767 C CA . VAL A 1 101 ? 14.625 3.525 2.297 1 98 101 VAL A CA 1
ATOM 768 C C . VAL A 1 101 ? 13.43 2.582 2.361 1 98 101 VAL A C 1
ATOM 770 O O . VAL A 1 101 ? 12.281 3.031 2.463 1 98 101 VAL A O 1
ATOM 773 N N . LEU A 1 102 ? 13.648 1.29 2.172 1 98.31 102 LEU A N 1
ATOM 774 C CA . LEU A 1 102 ? 12.617 0.281 2.398 1 98.31 102 LEU A CA 1
ATOM 775 C C . LEU A 1 102 ? 12.742 -0.322 3.795 1 98.31 102 LEU A C 1
ATOM 777 O O . LEU A 1 102 ? 13.828 -0.742 4.195 1 98.31 102 LEU A O 1
ATOM 781 N N . LEU A 1 103 ? 11.625 -0.277 4.492 1 97.62 103 LEU A N 1
ATOM 782 C CA . LEU A 1 103 ? 11.625 -0.716 5.883 1 97.62 103 LEU A CA 1
ATOM 783 C C . LEU A 1 103 ? 10.562 -1.787 6.117 1 97.62 103 LEU A C 1
ATOM 785 O O . LEU A 1 103 ? 9.523 -1.794 5.453 1 97.62 103 LEU A O 1
ATOM 789 N N . GLY A 1 104 ? 10.852 -2.736 7.035 1 96.19 104 GLY A N 1
ATOM 790 C CA . GLY A 1 104 ? 9.898 -3.758 7.449 1 96.19 104 GLY A CA 1
ATOM 791 C C . GLY A 1 104 ? 9.781 -3.883 8.961 1 96.19 104 GLY A C 1
ATOM 792 O O . GLY A 1 104 ? 10.648 -3.414 9.695 1 96.19 104 GLY A O 1
ATOM 793 N N . LEU A 1 105 ? 8.656 -4.391 9.375 1 95.19 105 LEU A N 1
ATOM 794 C CA . LEU A 1 105 ? 8.398 -4.75 10.766 1 95.19 105 LEU A CA 1
ATOM 795 C C . LEU A 1 105 ? 8.203 -6.254 10.914 1 95.19 105 LEU A C 1
ATOM 797 O O . LEU A 1 105 ? 7.074 -6.746 10.82 1 95.19 105 LEU A O 1
ATOM 801 N N . LYS A 1 106 ? 9.25 -6.953 11.234 1 94.06 106 LYS A N 1
ATOM 802 C CA . LYS A 1 106 ? 9.195 -8.414 11.266 1 94.06 106 LYS A CA 1
ATOM 803 C C . LYS A 1 106 ? 8.656 -8.906 12.609 1 94.06 106 LYS A C 1
ATOM 805 O O . LYS A 1 106 ? 7.809 -9.805 12.648 1 94.06 106 LYS A O 1
ATOM 810 N N . ASP A 1 107 ? 9.172 -8.43 13.664 1 90.25 107 ASP A N 1
ATOM 811 C CA . ASP A 1 107 ? 8.711 -8.711 15.023 1 90.25 107 ASP A CA 1
ATOM 812 C C . ASP A 1 107 ? 9.117 -7.598 15.984 1 90.25 107 ASP A C 1
ATOM 814 O O . ASP A 1 107 ? 9.43 -6.48 15.555 1 90.25 107 ASP A O 1
ATOM 818 N N . ARG A 1 108 ? 9.047 -7.828 17.25 1 83.81 108 ARG A N 1
ATOM 819 C CA . ARG A 1 108 ? 9.227 -6.77 18.234 1 83.81 108 ARG A CA 1
ATOM 820 C C . ARG A 1 108 ? 10.664 -6.262 18.25 1 83.81 108 ARG A C 1
ATOM 822 O O . ARG A 1 108 ? 10.93 -5.141 18.688 1 83.81 108 ARG A O 1
ATOM 829 N N . ASP A 1 109 ? 11.547 -7.062 17.625 1 87.25 109 ASP A N 1
ATOM 830 C CA . ASP A 1 109 ? 12.953 -6.723 17.781 1 87.25 109 ASP A CA 1
ATOM 831 C C . ASP A 1 109 ? 13.656 -6.645 16.422 1 87.25 109 ASP A C 1
ATOM 833 O O . ASP A 1 109 ? 14.836 -6.301 16.344 1 87.25 109 ASP A O 1
ATOM 837 N N . THR A 1 110 ? 12.938 -6.988 15.422 1 90.94 110 THR A N 1
ATOM 838 C CA . THR A 1 110 ? 13.57 -7.078 14.109 1 90.94 110 THR A CA 1
ATOM 839 C C . THR A 1 110 ? 12.891 -6.145 13.109 1 90.94 110 THR A C 1
ATOM 841 O O . THR A 1 110 ? 11.719 -6.332 12.781 1 90.94 110 THR A O 1
ATOM 844 N N . PHE A 1 111 ? 13.672 -5.168 12.672 1 93.5 111 PHE A N 1
ATOM 845 C CA . PHE A 1 111 ? 13.172 -4.172 11.734 1 93.5 111 PHE A CA 1
ATOM 846 C C . PHE A 1 111 ? 14.07 -4.078 10.508 1 93.5 111 PHE A C 1
ATOM 848 O O . PHE A 1 111 ? 14.977 -3.236 10.453 1 93.5 111 PHE A O 1
ATOM 855 N N . PRO A 1 112 ? 13.828 -4.957 9.492 1 94.38 112 PRO A N 1
ATOM 856 C CA . PRO A 1 112 ? 14.641 -4.906 8.281 1 94.38 112 PRO A CA 1
ATOM 857 C C . PRO A 1 112 ? 14.664 -3.52 7.637 1 94.38 112 PRO A C 1
ATOM 859 O O . PRO A 1 112 ? 13.641 -2.832 7.613 1 94.38 112 PRO A O 1
ATOM 862 N N . LEU A 1 113 ? 15.836 -3.133 7.211 1 95.31 113 LEU A N 1
ATOM 863 C CA . LEU A 1 113 ? 16.062 -1.819 6.613 1 95.31 113 LEU A CA 1
ATOM 864 C C . LEU A 1 113 ? 17 -1.92 5.418 1 95.31 113 LEU A C 1
ATOM 866 O O . LEU A 1 113 ? 18.062 -2.535 5.508 1 95.31 113 LEU A O 1
ATOM 870 N N . LEU A 1 114 ? 16.547 -1.423 4.258 1 97.5 114 LEU A N 1
ATOM 871 C CA . LEU A 1 114 ? 17.375 -1.346 3.059 1 97.5 114 LEU A CA 1
ATOM 872 C C . LEU A 1 114 ? 17.5 0.096 2.578 1 97.5 114 LEU A C 1
ATOM 874 O O . LEU A 1 114 ? 16.531 0.692 2.121 1 97.5 114 LEU A O 1
ATOM 878 N N . PHE A 1 115 ? 18.719 0.686 2.705 1 96.81 115 PHE A N 1
ATOM 879 C CA . PHE A 1 115 ? 19 2.023 2.197 1 96.81 115 PHE A CA 1
ATOM 880 C C . PHE A 1 115 ? 19.25 1.989 0.695 1 96.81 115 PHE A C 1
ATOM 882 O O . PHE A 1 115 ? 20.219 1.381 0.238 1 96.81 115 PHE A O 1
ATOM 889 N N . VAL A 1 116 ? 18.391 2.576 -0.07 1 97.38 116 VAL A N 1
ATOM 890 C CA . VAL A 1 116 ? 18.562 2.746 -1.508 1 97.38 116 VAL A CA 1
ATOM 891 C C . VAL A 1 116 ? 19.094 4.148 -1.798 1 97.38 116 VAL A C 1
ATOM 893 O O . VAL A 1 116 ? 18.328 5.051 -2.148 1 97.38 116 VAL A O 1
ATOM 896 N N . ARG A 1 117 ? 20.344 4.309 -1.693 1 94.62 117 ARG A N 1
ATOM 897 C CA . ARG A 1 117 ? 20.891 5.66 -1.713 1 94.62 117 ARG A CA 1
ATOM 898 C C . ARG A 1 117 ? 22.266 5.691 -2.383 1 94.62 117 ARG A C 1
ATOM 900 O O . ARG A 1 117 ? 23.172 6.375 -1.914 1 94.62 117 ARG A O 1
ATOM 907 N N . GLU A 1 118 ? 22.391 4.906 -3.439 1 90.88 118 GLU A N 1
ATOM 908 C CA . GLU A 1 118 ? 23.578 4.992 -4.281 1 90.88 118 GLU A CA 1
ATOM 909 C C . GLU A 1 118 ? 23.672 6.352 -4.973 1 90.88 118 GLU A C 1
ATOM 911 O O . GLU A 1 118 ? 22.781 6.727 -5.734 1 90.88 118 GLU A O 1
ATOM 916 N N . ASN A 1 119 ? 24.75 7.102 -4.699 1 94.38 119 ASN A N 1
ATOM 917 C CA . ASN A 1 119 ? 24.953 8.398 -5.324 1 94.38 119 ASN A CA 1
ATOM 918 C C . ASN A 1 119 ? 23.719 9.289 -5.207 1 94.38 119 ASN A C 1
ATOM 920 O O . ASN A 1 119 ? 23.266 9.859 -6.199 1 94.38 119 ASN A O 1
ATOM 924 N N . CYS A 1 120 ? 23.203 9.352 -4.016 1 96.5 120 CYS A N 1
ATOM 925 C CA . CYS A 1 120 ? 21.922 10.031 -3.807 1 96.5 120 CYS A CA 1
ATOM 926 C C . CYS A 1 120 ? 22.141 11.523 -3.59 1 96.5 120 CYS A C 1
ATOM 928 O O . CYS A 1 120 ? 23.234 11.961 -3.234 1 96.5 120 CYS A O 1
ATOM 930 N N . ALA A 1 121 ? 21.078 12.281 -3.758 1 98.25 121 ALA A N 1
ATOM 931 C CA . ALA A 1 121 ? 21.109 13.742 -3.801 1 98.25 121 ALA A CA 1
ATOM 932 C C . ALA A 1 121 ? 21.547 14.32 -2.457 1 98.25 121 ALA A C 1
ATOM 934 O O . ALA A 1 121 ? 22.344 15.25 -2.408 1 98.25 121 ALA A O 1
ATOM 935 N N . ASP A 1 122 ? 21.047 13.812 -1.338 1 97.81 122 ASP A N 1
ATOM 936 C CA . ASP A 1 122 ? 21.344 14.43 -0.047 1 97.81 122 ASP A CA 1
ATOM 937 C C . ASP A 1 122 ? 22.828 14.328 0.287 1 97.81 122 ASP A C 1
ATOM 939 O O . ASP A 1 122 ? 23.375 15.188 0.979 1 97.81 122 ASP A O 1
ATOM 943 N N . MET A 1 123 ? 23.531 13.336 -0.259 1 96.81 123 MET A N 1
ATOM 944 C CA . MET A 1 123 ? 24.969 13.164 -0.011 1 96.81 123 MET A CA 1
ATOM 945 C C . MET A 1 123 ? 25.797 14.023 -0.962 1 96.81 123 MET A C 1
ATOM 947 O O . MET A 1 123 ? 27.016 14.016 -0.907 1 96.81 123 MET A O 1
ATOM 951 N N . ALA A 1 124 ? 25.109 14.781 -1.762 1 97.31 124 ALA A N 1
ATOM 952 C CA . ALA A 1 124 ? 25.797 15.695 -2.678 1 97.31 124 ALA A CA 1
ATOM 953 C C . ALA A 1 124 ? 25.531 17.156 -2.299 1 97.31 124 ALA A C 1
ATOM 955 O O . ALA A 1 124 ? 25.75 18.062 -3.105 1 97.31 124 ALA A O 1
ATOM 956 N N . MET A 1 125 ? 25.047 17.328 -1.154 1 96.62 125 MET A N 1
ATOM 957 C CA . MET A 1 125 ? 24.859 18.703 -0.665 1 96.62 125 MET A CA 1
ATOM 958 C C . MET A 1 125 ? 26.172 19.469 -0.687 1 96.62 125 MET A C 1
ATOM 960 O O . MET A 1 125 ? 27.219 18.922 -0.321 1 96.62 125 MET A O 1
ATOM 964 N N . ARG A 1 126 ? 26.094 20.719 -1.102 1 96.81 126 ARG A N 1
ATOM 965 C CA . ARG A 1 126 ? 27.312 21.484 -1.301 1 96.81 126 ARG A CA 1
ATOM 966 C C . ARG A 1 126 ? 27.406 22.641 -0.309 1 96.81 126 ARG A C 1
ATOM 968 O O . ARG A 1 126 ? 26.406 23.281 -0.005 1 96.81 126 ARG A O 1
ATOM 975 N N . ALA A 1 127 ? 28.656 22.938 0.081 1 97.69 127 ALA A N 1
ATOM 976 C CA . ALA A 1 127 ? 28.938 24.031 1 1 97.69 127 ALA A CA 1
ATOM 977 C C . ALA A 1 127 ? 28.547 25.375 0.378 1 97.69 127 ALA A C 1
ATOM 979 O O . ALA A 1 127 ? 28.047 26.266 1.065 1 97.69 127 ALA A O 1
ATOM 980 N N . ASP A 1 128 ? 28.812 25.531 -0.895 1 96.94 128 ASP A N 1
ATOM 981 C CA . ASP A 1 128 ? 28.578 26.812 -1.55 1 96.94 128 ASP A CA 1
ATOM 982 C C . ASP A 1 128 ? 27.078 27.062 -1.747 1 96.94 128 ASP A C 1
ATOM 984 O O . ASP A 1 128 ? 26.672 28.156 -2.135 1 96.94 128 ASP A O 1
ATOM 988 N N . GLY A 1 129 ? 26.25 26.078 -1.508 1 95.81 129 GLY A N 1
ATOM 989 C CA . GLY A 1 129 ? 24.812 26.219 -1.564 1 95.81 129 GLY A CA 1
ATOM 990 C C . GLY A 1 129 ? 24.203 26.641 -0.239 1 95.81 129 GLY A C 1
ATOM 991 O O . GLY A 1 129 ? 23 26.859 -0.148 1 95.81 129 GLY A O 1
ATOM 992 N N . ILE A 1 130 ? 25 26.75 0.819 1 97.69 130 ILE A N 1
ATOM 993 C CA . ILE A 1 130 ? 24.531 27.156 2.139 1 97.69 130 ILE A CA 1
ATOM 994 C C . ILE A 1 130 ? 24.766 28.656 2.328 1 97.69 130 ILE A C 1
ATOM 996 O O . ILE A 1 130 ? 25.906 29.125 2.254 1 97.69 130 ILE A O 1
ATOM 1000 N N . ASP A 1 131 ? 23.719 29.406 2.568 1 98.19 131 ASP A N 1
ATOM 1001 C CA . ASP A 1 131 ? 23.797 30.859 2.721 1 98.19 131 ASP A CA 1
ATOM 1002 C C . ASP A 1 131 ? 24.156 31.25 4.152 1 98.19 131 ASP A C 1
ATOM 1004 O O . ASP A 1 131 ? 23.438 30.891 5.094 1 98.19 131 ASP A O 1
ATOM 1008 N N . GLU A 1 132 ? 25.281 31.984 4.324 1 98.38 132 GLU A N 1
ATOM 1009 C CA . GLU A 1 132 ? 25.688 32.406 5.656 1 98.38 132 GLU A CA 1
ATOM 1010 C C . GLU A 1 132 ? 24.625 33.312 6.301 1 98.38 132 GLU A C 1
ATOM 1012 O O . GLU A 1 132 ? 24.375 33.219 7.504 1 98.38 132 GLU A O 1
ATOM 1017 N N . GLY A 1 133 ? 24.062 34.188 5.461 1 98.44 133 GLY A N 1
ATOM 1018 C CA . GLY A 1 133 ? 22.984 35.031 5.961 1 98.44 133 GLY A CA 1
ATOM 1019 C C . GLY A 1 133 ? 21.812 34.25 6.496 1 98.44 133 GLY A C 1
ATOM 1020 O O . GLY A 1 133 ? 21.188 34.656 7.488 1 98.44 133 GLY A O 1
ATOM 1021 N N . PHE A 1 134 ? 21.5 33.156 5.863 1 98.5 134 PHE A N 1
ATOM 1022 C CA . PHE A 1 134 ? 20.438 32.281 6.344 1 98.5 134 PHE A CA 1
ATOM 1023 C C . PHE A 1 134 ? 20.781 31.703 7.719 1 98.5 134 PHE A C 1
ATOM 1025 O O . PHE A 1 134 ? 19.953 31.766 8.641 1 98.5 134 PHE A O 1
ATOM 1032 N N . ILE A 1 135 ? 21.984 31.188 7.891 1 98.62 135 ILE A N 1
ATOM 1033 C CA . ILE A 1 135 ? 22.406 30.594 9.156 1 98.62 135 ILE A CA 1
ATOM 1034 C C . ILE A 1 135 ? 22.406 31.656 10.242 1 98.62 135 ILE A C 1
ATOM 1036 O O . ILE A 1 135 ? 22.078 31.391 11.398 1 98.62 135 ILE A O 1
ATOM 1040 N N . ALA A 1 136 ? 22.812 32.875 9.875 1 98.5 136 ALA A N 1
ATOM 1041 C CA . ALA A 1 136 ? 22.812 34 10.82 1 98.5 136 ALA A CA 1
ATOM 1042 C C . ALA A 1 136 ? 21.422 34.25 11.391 1 98.5 136 ALA A C 1
ATOM 1044 O O . ALA A 1 136 ? 21.281 34.781 12.5 1 98.5 136 ALA A O 1
ATOM 1045 N N . GLY A 1 137 ? 20.469 33.844 10.609 1 98.56 137 GLY A N 1
ATOM 1046 C CA . GLY A 1 137 ? 19.094 34.031 11.023 1 98.56 137 GLY A CA 1
ATOM 1047 C C . GLY A 1 137 ? 18.531 32.844 11.812 1 98.56 137 GLY A C 1
ATOM 1048 O O . GLY A 1 137 ? 17.344 32.812 12.141 1 98.56 137 GLY A O 1
ATOM 1049 N N . CYS A 1 138 ? 19.328 31.891 12.195 1 98.75 138 CYS A N 1
ATOM 1050 C CA . CYS A 1 138 ? 18.891 30.703 12.906 1 98.75 138 CYS A CA 1
ATOM 1051 C C . CYS A 1 138 ? 19.281 30.766 14.375 1 98.75 138 CYS A C 1
ATOM 1053 O O . CYS A 1 138 ? 20.359 31.266 14.711 1 98.75 138 CYS A O 1
ATOM 1055 N N . ARG A 1 139 ? 18.406 30.25 15.25 1 98.81 139 ARG A N 1
ATOM 1056 C CA . ARG A 1 139 ? 18.734 30.156 16.672 1 98.81 139 ARG A CA 1
ATOM 1057 C C . ARG A 1 139 ? 19.609 28.938 16.938 1 98.81 139 ARG A C 1
ATOM 1059 O O . ARG A 1 139 ? 20.453 28.969 17.844 1 98.81 139 ARG A O 1
ATOM 1066 N N . ALA A 1 140 ? 19.406 27.922 16.188 1 98.88 140 ALA A N 1
ATOM 1067 C CA . ALA A 1 140 ? 20.156 26.672 16.375 1 98.88 140 ALA A CA 1
ATOM 1068 C C . ALA A 1 140 ? 20.375 25.953 15.047 1 98.88 140 ALA A C 1
ATOM 1070 O O . ALA A 1 140 ? 19.609 26.156 14.094 1 98.88 140 ALA A O 1
ATOM 1071 N N . LEU A 1 141 ? 21.406 25.203 14.945 1 98.88 141 LEU A N 1
ATOM 1072 C CA . LEU A 1 141 ? 21.766 24.328 13.836 1 98.88 141 LEU A CA 1
ATOM 1073 C C . LEU A 1 141 ? 22 22.906 14.32 1 98.88 141 LEU A C 1
ATOM 1075 O O . LEU A 1 141 ? 22.844 22.672 15.18 1 98.88 141 LEU A O 1
ATOM 1079 N N . ALA A 1 142 ? 21.141 21.984 13.844 1 98.81 142 ALA A N 1
ATOM 1080 C CA . ALA A 1 142 ? 21.312 20.562 14.172 1 98.81 142 ALA A CA 1
ATOM 1081 C C . ALA A 1 142 ? 21.859 19.781 12.969 1 98.81 142 ALA A C 1
ATOM 1083 O O . ALA A 1 142 ? 21.312 19.875 11.867 1 98.81 142 ALA A O 1
ATOM 1084 N N . ILE A 1 143 ? 22.891 19.047 13.211 1 98.19 143 ILE A N 1
ATOM 1085 C CA . ILE A 1 143 ? 23.531 18.234 12.18 1 98.19 143 ILE A CA 1
ATOM 1086 C C . ILE A 1 143 ? 23.469 16.766 12.57 1 98.19 143 ILE A C 1
ATOM 1088 O O . ILE A 1 143 ? 23.594 16.422 13.75 1 98.19 143 ILE A O 1
ATOM 1092 N N . THR A 1 144 ? 23.266 15.906 11.562 1 95.12 144 THR A N 1
ATOM 1093 C CA . THR A 1 144 ? 23.328 14.469 11.805 1 95.12 144 THR A CA 1
ATOM 1094 C C . THR A 1 144 ? 24.703 13.922 11.414 1 95.12 144 THR A C 1
ATOM 1096 O O . THR A 1 144 ? 25.312 14.391 10.453 1 95.12 144 THR A O 1
ATOM 1099 N N . GLY A 1 145 ? 25.141 12.883 12.102 1 93.31 145 GLY A N 1
ATOM 1100 C CA . GLY A 1 145 ? 26.484 12.344 11.953 1 93.31 145 GLY A CA 1
ATOM 1101 C C . GLY A 1 145 ? 26.734 11.727 10.586 1 93.31 145 GLY A C 1
ATOM 1102 O O . GLY A 1 145 ? 27.875 11.695 10.117 1 93.31 145 GLY A O 1
ATOM 1103 N N . THR A 1 146 ? 25.734 11.25 9.898 1 92.44 146 THR A N 1
ATOM 1104 C CA . THR A 1 146 ? 25.891 10.664 8.578 1 92.44 146 THR A CA 1
ATOM 1105 C C . THR A 1 146 ? 26.516 11.664 7.609 1 92.44 146 THR A C 1
ATOM 1107 O O . THR A 1 146 ? 27.312 11.289 6.75 1 92.44 146 THR A O 1
ATOM 1110 N N . HIS A 1 147 ? 26.203 12.953 7.758 1 95 147 HIS A N 1
ATOM 1111 C CA . HIS A 1 147 ? 26.703 13.969 6.832 1 95 147 HIS A CA 1
ATOM 1112 C C . HIS A 1 147 ? 28.094 14.43 7.215 1 95 147 HIS A C 1
ATOM 1114 O O . HIS A 1 147 ? 28.625 15.383 6.637 1 95 147 HIS A O 1
ATOM 1120 N N . LEU A 1 148 ? 28.734 13.703 8.141 1 94.88 148 LEU A N 1
ATOM 1121 C CA . LEU A 1 148 ? 30.156 13.867 8.43 1 94.88 148 LEU A CA 1
ATOM 1122 C C . LEU A 1 148 ? 30.969 12.727 7.828 1 94.88 148 LEU A C 1
ATOM 1124 O O . LEU A 1 148 ? 32.188 12.719 7.918 1 94.88 148 LEU A O 1
ATOM 1128 N N . SER A 1 149 ? 30.297 11.828 7.109 1 91.94 149 SER A N 1
ATOM 1129 C CA . SER A 1 149 ? 30.891 10.547 6.73 1 91.94 149 SER A CA 1
ATOM 1130 C C . SER A 1 149 ? 31.672 10.672 5.426 1 91.94 149 SER A C 1
ATOM 1132 O O . SER A 1 149 ? 32.5 9.812 5.109 1 91.94 149 SER A O 1
ATOM 1134 N N . THR A 1 150 ? 31.375 11.656 4.562 1 93.25 150 THR A N 1
ATOM 1135 C CA . THR A 1 150 ? 32.062 11.805 3.277 1 93.25 150 THR A CA 1
ATOM 1136 C C . THR A 1 150 ? 32.688 13.195 3.158 1 93.25 150 THR A C 1
ATOM 1138 O O . THR A 1 150 ? 32.25 14.133 3.836 1 93.25 150 THR A O 1
ATOM 1141 N N . PRO A 1 151 ? 33.656 13.352 2.291 1 94.88 151 PRO A N 1
ATOM 1142 C CA . PRO A 1 151 ? 34.312 14.648 2.193 1 94.88 151 PRO A CA 1
ATOM 1143 C C . PRO A 1 151 ? 33.375 15.781 1.811 1 94.88 151 PRO A C 1
ATOM 1145 O O . PRO A 1 151 ? 33.438 16.859 2.412 1 94.88 151 PRO A O 1
ATOM 1148 N N . THR A 1 152 ? 32.531 15.523 0.868 1 95.44 152 THR A N 1
ATOM 1149 C CA . THR A 1 152 ? 31.656 16.578 0.355 1 95.44 152 THR A CA 1
ATOM 1150 C C . THR A 1 152 ? 30.656 17.031 1.422 1 95.44 152 THR A C 1
ATOM 1152 O O . THR A 1 152 ? 30.531 18.219 1.695 1 95.44 152 THR A O 1
ATOM 1155 N N . THR A 1 153 ? 29.984 16.141 1.998 1 96.12 153 THR A N 1
ATOM 1156 C CA . THR A 1 153 ? 29 16.5 3.01 1 96.12 153 THR A CA 1
ATOM 1157 C C . THR A 1 153 ? 29.688 16.984 4.285 1 96.12 153 THR A C 1
ATOM 1159 O O . THR A 1 153 ? 29.141 17.844 5 1 96.12 153 THR A O 1
ATOM 1162 N N . ARG A 1 154 ? 30.859 16.484 4.555 1 96.69 154 ARG A N 1
ATOM 1163 C CA . ARG A 1 154 ? 31.625 16.969 5.691 1 96.69 154 ARG A CA 1
ATOM 1164 C C . ARG A 1 154 ? 32 18.438 5.512 1 96.69 154 ARG A C 1
ATOM 1166 O O . ARG A 1 154 ? 31.859 19.234 6.445 1 96.69 154 ARG A O 1
ATOM 1173 N N . GLU A 1 155 ? 32.438 18.781 4.352 1 97.81 155 GLU A N 1
ATOM 1174 C CA . GLU A 1 155 ? 32.75 20.172 4.059 1 97.81 155 GLU A CA 1
ATOM 1175 C C . GLU A 1 155 ? 31.531 21.062 4.238 1 97.81 155 GLU A C 1
ATOM 1177 O O . GLU A 1 155 ? 31.625 22.141 4.828 1 97.81 155 GLU A O 1
ATOM 1182 N N . ALA A 1 156 ? 30.406 20.609 3.727 1 97.88 156 ALA A N 1
ATOM 1183 C CA . ALA A 1 156 ? 29.172 21.359 3.867 1 97.88 156 ALA A CA 1
ATOM 1184 C C . ALA A 1 156 ? 28.797 21.547 5.34 1 97.88 156 ALA A C 1
ATOM 1186 O O . ALA A 1 156 ? 28.453 22.641 5.766 1 97.88 156 ALA A O 1
ATOM 1187 N N . SER A 1 157 ? 28.891 20.5 6.09 1 98 157 SER A N 1
ATOM 1188 C CA . SER A 1 157 ? 28.562 20.516 7.512 1 98 157 SER A CA 1
ATOM 1189 C C . SER A 1 157 ? 29.484 21.453 8.281 1 98 157 SER A C 1
ATOM 1191 O O . SER A 1 157 ? 29.031 22.25 9.094 1 98 157 SER A O 1
ATOM 1193 N N . LEU A 1 158 ? 30.766 21.344 8.008 1 97.81 158 LEU A N 1
ATOM 1194 C CA . LEU A 1 158 ? 31.734 22.172 8.719 1 97.81 158 LEU A CA 1
ATOM 1195 C C . LEU A 1 158 ? 31.594 23.641 8.352 1 97.81 158 LEU A C 1
ATOM 1197 O O . LEU A 1 158 ? 31.797 24.516 9.188 1 97.81 158 LEU A O 1
ATOM 1201 N N . THR A 1 159 ? 31.234 23.891 7.102 1 98.38 159 THR A N 1
ATOM 1202 C CA . THR A 1 159 ? 30.953 25.25 6.676 1 98.38 159 THR A CA 1
ATOM 1203 C C . THR A 1 159 ? 29.766 25.828 7.438 1 98.38 159 THR A C 1
ATOM 1205 O O . THR A 1 159 ? 29.844 26.953 7.957 1 98.38 159 THR A O 1
ATOM 1208 N N . ALA A 1 160 ? 28.719 25.094 7.512 1 98.56 160 ALA A N 1
ATOM 1209 C CA . ALA A 1 160 ? 27.531 25.516 8.25 1 98.56 160 ALA A CA 1
ATOM 1210 C C . ALA A 1 160 ? 27.844 25.75 9.719 1 98.56 160 ALA A C 1
ATOM 1212 O O . ALA A 1 160 ? 27.344 26.703 10.328 1 98.56 160 ALA A O 1
ATOM 1213 N N . LEU A 1 161 ? 28.688 24.891 10.273 1 98.25 161 LEU A N 1
ATOM 1214 C CA . LEU A 1 161 ? 29.094 25.016 11.664 1 98.25 161 LEU A CA 1
ATOM 1215 C C . LEU A 1 161 ? 29.891 26.297 11.891 1 98.25 161 LEU A C 1
ATOM 1217 O O . LEU A 1 161 ? 29.703 26.969 12.906 1 98.25 161 LEU A O 1
ATOM 1221 N N . ALA A 1 162 ? 30.75 26.578 10.984 1 98.44 162 ALA A N 1
ATOM 1222 C CA . ALA A 1 162 ? 31.547 27.797 11.086 1 98.44 162 ALA A CA 1
ATOM 1223 C C . ALA A 1 162 ? 30.641 29.031 11.07 1 98.44 162 ALA A C 1
ATOM 1225 O O . ALA A 1 162 ? 30.859 29.969 11.844 1 98.44 162 ALA A O 1
ATOM 1226 N N . TYR A 1 163 ? 29.703 29.031 10.133 1 98.62 163 TYR A N 1
ATOM 1227 C CA . TYR A 1 163 ? 28.734 30.125 10.094 1 98.62 163 TYR A CA 1
ATOM 1228 C C . TYR A 1 163 ? 27.984 30.25 11.422 1 98.62 163 TYR A C 1
ATOM 1230 O O . TYR A 1 163 ? 27.859 31.344 11.977 1 98.62 163 TYR A O 1
ATOM 1238 N N . ALA A 1 164 ? 27.5 29.125 11.938 1 98.69 164 ALA A N 1
ATOM 1239 C CA . ALA A 1 164 ? 26.75 29.094 13.188 1 98.69 164 ALA A CA 1
ATOM 1240 C C . ALA A 1 164 ? 27.578 29.641 14.336 1 98.69 164 ALA A C 1
ATOM 1242 O O . ALA A 1 164 ? 27.062 30.406 15.156 1 98.69 164 ALA A O 1
ATOM 1243 N N . ARG A 1 165 ? 28.828 29.219 14.398 1 98 165 ARG A N 1
ATOM 1244 C CA . ARG A 1 165 ? 29.734 29.703 15.43 1 98 165 ARG A CA 1
ATOM 1245 C C . ARG A 1 165 ? 29.922 31.219 15.344 1 98 165 ARG A C 1
ATOM 1247 O O . ARG A 1 165 ? 29.828 31.906 16.359 1 98 165 ARG A O 1
ATOM 1254 N N . ARG A 1 166 ? 30.109 31.656 14.156 1 98.19 166 ARG A N 1
ATOM 1255 C CA . ARG A 1 166 ? 30.344 33.062 13.922 1 98.19 166 ARG A CA 1
ATOM 1256 C C . ARG A 1 166 ? 29.141 33.906 14.352 1 98.19 166 ARG A C 1
ATOM 1258 O O . ARG A 1 166 ? 29.312 35.031 14.828 1 98.19 166 ARG A O 1
ATOM 1265 N N . HIS A 1 167 ? 28.016 33.344 14.172 1 98.06 167 HIS A N 1
ATOM 1266 C CA . HIS A 1 167 ? 26.812 34.156 14.406 1 98.06 167 HIS A CA 1
ATOM 1267 C C . HIS A 1 167 ? 26.125 33.719 15.703 1 98.06 167 HIS A C 1
ATOM 1269 O O . HIS A 1 167 ? 25.016 34.188 15.984 1 98.06 167 HIS A O 1
ATOM 1275 N N . GLY A 1 168 ? 26.703 32.812 16.438 1 97.75 168 GLY A N 1
ATOM 1276 C CA . GLY A 1 168 ? 26.281 32.531 17.797 1 97.75 168 GLY A CA 1
ATOM 1277 C C . GLY A 1 168 ? 25.109 31.547 17.844 1 97.75 168 GLY A C 1
ATOM 1278 O O . GLY A 1 168 ? 24.406 31.469 18.859 1 97.75 168 GLY A O 1
ATOM 1279 N N . ALA A 1 169 ? 24.766 30.891 16.734 1 98.44 169 ALA A N 1
ATOM 1280 C CA . ALA A 1 169 ? 23.734 29.859 16.781 1 98.44 169 ALA A CA 1
ATOM 1281 C C . ALA A 1 169 ? 24.188 28.656 17.609 1 98.44 169 ALA A C 1
ATOM 1283 O O . ALA A 1 169 ? 25.359 28.281 17.578 1 98.44 169 ALA A O 1
ATOM 1284 N N . VAL A 1 170 ? 23.266 28.094 18.406 1 98.69 170 VAL A N 1
ATOM 1285 C CA . VAL A 1 170 ? 23.578 26.891 19.156 1 98.69 170 VAL A CA 1
ATOM 1286 C C . VAL A 1 170 ? 23.781 25.719 18.203 1 98.69 170 VAL A C 1
ATOM 1288 O O . VAL A 1 170 ? 23.016 25.547 17.25 1 98.69 170 VAL A O 1
ATOM 1291 N N . ARG A 1 171 ? 24.828 24.938 18.375 1 98.75 171 ARG A N 1
ATOM 1292 C CA . ARG A 1 171 ? 25.219 23.875 17.469 1 98.75 171 ARG A CA 1
ATOM 1293 C C . ARG A 1 171 ? 24.984 22.5 18.109 1 98.75 171 ARG A C 1
ATOM 1295 O O . ARG A 1 171 ? 25.562 22.203 19.156 1 98.75 171 ARG A O 1
ATOM 1302 N N . ILE A 1 172 ? 24.141 21.656 17.438 1 98.81 172 ILE A N 1
ATOM 1303 C CA . ILE A 1 172 ? 23.688 20.375 17.984 1 98.81 172 ILE A CA 1
ATOM 1304 C C . ILE A 1 172 ? 24.094 19.234 17.047 1 98.81 172 ILE A C 1
ATOM 1306 O O . ILE A 1 172 ? 23.969 19.344 15.828 1 98.81 172 ILE A O 1
ATOM 1310 N N . LEU A 1 173 ? 24.594 18.125 17.609 1 98.62 173 LEU A N 1
ATOM 1311 C CA . LEU A 1 173 ? 24.875 16.922 16.844 1 98.62 173 LEU A CA 1
ATOM 1312 C C . LEU A 1 173 ? 23.953 15.781 17.25 1 98.62 173 LEU A C 1
ATOM 1314 O O . LEU A 1 173 ? 23.906 15.422 18.438 1 98.62 173 LEU A O 1
ATOM 1318 N N . ASP A 1 174 ? 23.188 15.281 16.359 1 98.19 174 ASP A N 1
ATOM 1319 C CA . ASP A 1 174 ? 22.641 13.938 16.422 1 98.19 174 ASP A CA 1
ATOM 1320 C C . ASP A 1 174 ? 23.609 12.914 15.844 1 98.19 174 ASP A C 1
ATOM 1322 O O . ASP A 1 174 ? 23.844 12.883 14.633 1 98.19 174 ASP A O 1
ATOM 1326 N N . ILE A 1 175 ? 24.156 12.062 16.656 1 97.44 175 ILE A N 1
ATOM 1327 C CA . ILE A 1 175 ? 25.281 11.234 16.234 1 97.44 175 ILE A CA 1
ATOM 1328 C C . ILE A 1 175 ? 24.859 10.344 15.07 1 97.44 175 ILE A C 1
ATOM 1330 O O . ILE A 1 175 ? 25.641 10.109 14.141 1 97.44 175 ILE A O 1
ATOM 1334 N N . ASP A 1 176 ? 23.562 9.773 15.055 1 94.69 176 ASP A N 1
ATOM 1335 C CA . ASP A 1 176 ? 22.953 9.094 13.922 1 94.69 176 ASP A CA 1
ATOM 1336 C C . ASP A 1 176 ? 23.938 8.148 13.242 1 94.69 176 ASP A C 1
ATOM 1338 O O . ASP A 1 176 ? 24.141 8.227 12.023 1 94.69 176 ASP A O 1
ATOM 1342 N N . TYR A 1 177 ? 24.484 7.176 13.992 1 94.94 177 TYR A N 1
ATOM 1343 C CA . TYR A 1 177 ? 25.453 6.207 13.477 1 94.94 177 TYR A CA 1
ATOM 1344 C C . TYR A 1 177 ? 24.734 5.039 12.805 1 94.94 177 TYR A C 1
ATOM 1346 O O . TYR A 1 177 ? 23.906 4.371 13.422 1 94.94 177 TYR A O 1
ATOM 1354 N N . ARG A 1 178 ? 25.047 4.855 11.516 1 93 178 ARG A N 1
ATOM 1355 C CA . ARG A 1 178 ? 24.609 3.711 10.711 1 93 178 ARG A CA 1
ATOM 1356 C C . ARG A 1 178 ? 25.812 3.029 10.055 1 93 178 ARG A C 1
ATOM 1358 O O . ARG A 1 178 ? 26.328 3.516 9.047 1 93 178 ARG A O 1
ATOM 1365 N N . PRO A 1 179 ? 26.172 1.819 10.523 1 94.19 179 PRO A N 1
ATOM 1366 C CA . PRO A 1 179 ? 27.359 1.152 9.984 1 94.19 179 PRO A CA 1
ATOM 1367 C C . PRO A 1 179 ? 27.312 0.996 8.461 1 94.19 179 PRO A C 1
ATOM 1369 O O . PRO A 1 179 ? 28.328 1.201 7.785 1 94.19 179 PRO A O 1
ATOM 1372 N N . VAL A 1 180 ? 26.172 0.715 7.926 1 91.88 180 VAL A N 1
ATOM 1373 C CA . VAL A 1 180 ? 26.031 0.461 6.496 1 91.88 180 VAL A CA 1
ATOM 1374 C C . VAL A 1 180 ? 26.328 1.737 5.711 1 91.88 180 VAL A C 1
ATOM 1376 O O . VAL A 1 180 ? 26.906 1.684 4.621 1 91.88 180 VAL A O 1
ATOM 1379 N N . LEU A 1 181 ? 26.016 2.902 6.242 1 91.31 181 LEU A N 1
ATOM 1380 C CA . LEU A 1 181 ? 26.219 4.172 5.551 1 91.31 181 LEU A CA 1
ATOM 1381 C C . LEU A 1 181 ? 27.672 4.629 5.656 1 91.31 181 LEU A C 1
ATOM 1383 O O . LEU A 1 181 ? 28.078 5.547 4.949 1 91.31 181 LEU A O 1
ATOM 1387 N N . TRP A 1 182 ? 28.422 3.977 6.566 1 91.94 182 TRP A N 1
ATOM 1388 C CA . TRP A 1 182 ? 29.859 4.223 6.684 1 91.94 182 TRP A CA 1
ATOM 1389 C C . TRP A 1 182 ? 30.656 3.154 5.945 1 91.94 182 TRP A C 1
ATOM 1391 O O . TRP A 1 182 ? 31.891 3.135 6.008 1 91.94 182 TRP A O 1
ATOM 1401 N N . GLY A 1 183 ? 29.875 2.189 5.266 1 89.12 183 GLY A N 1
ATOM 1402 C CA . GLY A 1 183 ? 30.516 1.175 4.438 1 89.12 183 GLY A CA 1
ATOM 1403 C C . GLY A 1 183 ? 31.062 0.013 5.238 1 89.12 183 GLY A C 1
ATOM 1404 O O . GLY A 1 183 ? 31.969 -0.684 4.785 1 89.12 183 GLY A O 1
ATOM 1405 N N . LEU A 1 184 ? 30.516 -0.233 6.469 1 93.12 184 LEU A N 1
ATOM 1406 C CA . LEU A 1 184 ? 31.125 -1.209 7.371 1 93.12 184 LEU A CA 1
ATOM 1407 C C . LEU A 1 184 ? 30.406 -2.555 7.27 1 93.12 184 LEU A C 1
ATOM 1409 O O . LEU A 1 184 ? 30.891 -3.557 7.801 1 93.12 184 LEU A O 1
ATOM 1413 N N . THR A 1 185 ? 29.25 -2.6 6.613 1 92.75 185 THR A N 1
ATOM 1414 C CA . THR A 1 185 ? 28.484 -3.83 6.457 1 92.75 185 THR A CA 1
ATOM 1415 C C . THR A 1 185 ? 27.953 -3.963 5.027 1 92.75 185 THR A C 1
ATOM 1417 O O . THR A 1 185 ? 28.094 -3.039 4.223 1 92.75 185 THR A O 1
ATOM 1420 N N . SER A 1 186 ? 27.391 -5.188 4.758 1 91.88 186 SER A N 1
ATOM 1421 C CA . SER A 1 186 ? 26.781 -5.41 3.455 1 91.88 186 SER A CA 1
ATOM 1422 C C . SER A 1 186 ? 25.531 -4.539 3.277 1 91.88 186 SER A C 1
ATOM 1424 O O . SER A 1 186 ? 24.953 -4.074 4.258 1 91.88 186 SER A O 1
ATOM 1426 N N . ARG A 1 187 ? 25.141 -4.352 2.023 1 90.88 187 ARG A N 1
ATOM 1427 C CA . ARG A 1 187 ? 24.047 -3.447 1.678 1 90.88 187 ARG A CA 1
ATOM 1428 C C . ARG A 1 187 ? 22.734 -3.918 2.291 1 90.88 187 ARG A C 1
ATOM 1430 O O . ARG A 1 187 ? 21.875 -3.102 2.629 1 90.88 187 ARG A O 1
ATOM 1437 N N . GLY A 1 188 ? 22.594 -5.156 2.473 1 90.19 188 GLY A N 1
ATOM 1438 C CA . GLY A 1 188 ? 21.344 -5.707 2.986 1 90.19 188 GLY A CA 1
ATOM 1439 C C . GLY A 1 188 ? 21.266 -5.695 4.5 1 90.19 188 GLY A C 1
ATOM 1440 O O . GLY A 1 188 ? 20.25 -6.098 5.078 1 90.19 188 GLY A O 1
ATOM 1441 N N . ALA A 1 189 ? 22.266 -5.176 5.156 1 91.75 189 ALA A N 1
ATOM 1442 C CA . ALA A 1 189 ? 22.344 -5.195 6.613 1 91.75 189 ALA A CA 1
ATOM 1443 C C . ALA A 1 189 ? 22.047 -3.816 7.199 1 91.75 189 ALA A C 1
ATOM 1445 O O . ALA A 1 189 ? 22.75 -3.354 8.094 1 91.75 189 ALA A O 1
ATOM 1446 N N . GLY A 1 190 ? 21.047 -3.182 6.648 1 89.69 190 GLY A N 1
ATOM 1447 C CA . GLY A 1 190 ? 20.703 -1.83 7.062 1 89.69 190 GLY A CA 1
ATOM 1448 C C . GLY A 1 190 ? 20.219 -1.751 8.5 1 89.69 190 GLY A C 1
ATOM 1449 O O . GLY A 1 190 ? 20.219 -0.677 9.102 1 89.69 190 GLY A O 1
ATOM 1450 N N . GLU A 1 191 ? 19.906 -2.891 9.086 1 88.5 191 GLU A N 1
ATOM 1451 C CA . GLU A 1 191 ? 19.312 -2.908 10.422 1 88.5 191 GLU A CA 1
ATOM 1452 C C . GLU A 1 191 ? 20.391 -3 11.5 1 88.5 191 GLU A C 1
ATOM 1454 O O . GLU A 1 191 ? 20.109 -2.805 12.688 1 88.5 191 GLU A O 1
ATOM 1459 N N . HIS A 1 192 ? 21.641 -3.199 11.078 1 89.19 192 HIS A N 1
ATOM 1460 C CA . HIS A 1 192 ? 22.719 -3.27 12.047 1 89.19 192 HIS A CA 1
ATOM 1461 C C . HIS A 1 192 ? 23 -1.902 12.664 1 89.19 192 HIS A C 1
ATOM 1463 O O . HIS A 1 192 ? 23.203 -0.922 11.945 1 89.19 192 HIS A O 1
ATOM 1469 N N . ARG A 1 193 ? 23.141 -1.873 13.977 1 89.25 193 ARG A N 1
ATOM 1470 C CA . ARG A 1 193 ? 23.172 -0.582 14.656 1 89.25 193 ARG A CA 1
ATOM 1471 C C . ARG A 1 193 ? 24.578 -0.253 15.148 1 89.25 193 ARG A C 1
ATOM 1473 O O . ARG A 1 193 ? 24.875 0.897 15.477 1 89.25 193 ARG A O 1
ATOM 1480 N N . TYR A 1 194 ? 25.484 -1.261 15.18 1 95.19 194 TYR A N 1
ATOM 1481 C CA . TYR A 1 194 ? 26.812 -0.964 15.742 1 95.19 194 TYR A CA 1
ATOM 1482 C C . TYR A 1 194 ? 27.859 -1.899 15.172 1 95.19 194 TYR A C 1
ATOM 1484 O O . TYR A 1 194 ? 27.703 -3.121 15.203 1 95.19 194 TYR A O 1
ATOM 1492 N N . VAL A 1 195 ? 28.75 -1.435 14.609 1 96.19 195 VAL A N 1
ATOM 1493 C CA . VAL A 1 195 ? 30.016 -2.047 14.234 1 96.19 195 VAL A CA 1
ATOM 1494 C C . VAL A 1 195 ? 31.172 -1.153 14.68 1 96.19 195 VAL A C 1
ATOM 1496 O O . VAL A 1 195 ? 31.297 -0.013 14.219 1 96.19 195 VAL A O 1
ATOM 1499 N N . PRO A 1 196 ? 31.969 -1.58 15.656 1 96.81 196 PRO A N 1
ATOM 1500 C CA . PRO A 1 196 ? 33.094 -0.737 16.047 1 96.81 196 PRO A CA 1
ATOM 1501 C C . PRO A 1 196 ? 34.062 -0.466 14.891 1 96.81 196 PRO A C 1
ATOM 1503 O O . PRO A 1 196 ? 34.281 -1.349 14.055 1 96.81 196 PRO A O 1
ATOM 1506 N N . ASP A 1 197 ? 34.5 0.763 14.844 1 97.5 197 ASP A N 1
ATOM 1507 C CA . ASP A 1 197 ? 35.469 1.125 13.805 1 97.5 197 ASP A CA 1
ATOM 1508 C C . ASP A 1 197 ? 36.281 2.344 14.211 1 97.5 197 ASP A C 1
ATOM 1510 O O . ASP A 1 197 ? 35.75 3.428 14.422 1 97.5 197 ASP A O 1
ATOM 1514 N N . ALA A 1 198 ? 37.562 2.27 14.227 1 97.25 198 ALA A N 1
ATOM 1515 C CA . ALA A 1 198 ? 38.438 3.316 14.703 1 97.25 198 ALA A CA 1
ATOM 1516 C C . ALA A 1 198 ? 38.469 4.508 13.75 1 97.25 198 ALA A C 1
ATOM 1518 O O . ALA A 1 198 ? 38.594 5.656 14.188 1 97.25 198 ALA A O 1
ATOM 1519 N N . HIS A 1 199 ? 38.375 4.207 12.547 1 96.56 199 HIS A N 1
ATOM 1520 C CA . HIS A 1 199 ? 38.375 5.281 11.562 1 96.56 199 HIS A CA 1
ATOM 1521 C C . HIS A 1 199 ? 37.156 6.176 11.719 1 96.56 199 HIS A C 1
ATOM 1523 O O . HIS A 1 199 ? 37.25 7.402 11.695 1 96.56 199 HIS A O 1
ATOM 1529 N N . VAL A 1 200 ? 35.969 5.551 11.859 1 96.62 200 VAL A N 1
ATOM 1530 C CA . VAL A 1 200 ? 34.75 6.309 12.062 1 96.62 200 VAL A CA 1
ATOM 1531 C C . VAL A 1 200 ? 34.844 7.129 13.344 1 96.62 200 VAL A C 1
ATOM 1533 O O . VAL A 1 200 ? 34.5 8.312 13.367 1 96.62 200 VAL A O 1
ATOM 1536 N N . THR A 1 201 ? 35.375 6.539 14.398 1 97.81 201 THR A N 1
ATOM 1537 C CA . THR A 1 201 ? 35.562 7.223 15.672 1 97.81 201 THR A CA 1
ATOM 1538 C C . THR A 1 201 ? 36.438 8.461 15.492 1 97.81 201 THR A C 1
ATOM 1540 O O . THR A 1 201 ? 36.094 9.555 15.945 1 97.81 201 THR A O 1
ATOM 1543 N N . ARG A 1 202 ? 37.5 8.328 14.828 1 97.12 202 ARG A N 1
ATOM 1544 C CA . ARG A 1 202 ? 38.406 9.438 14.625 1 97.12 202 ARG A CA 1
ATOM 1545 C C . ARG A 1 202 ? 37.75 10.562 13.828 1 97.12 202 ARG A C 1
ATOM 1547 O O . ARG A 1 202 ? 37.906 11.734 14.156 1 97.12 202 ARG A O 1
ATOM 1554 N N . GLN A 1 203 ? 37.031 10.141 12.812 1 95.44 203 GLN A N 1
ATOM 1555 C CA . GLN A 1 203 ? 36.344 11.125 11.984 1 95.44 203 GLN A CA 1
ATOM 1556 C C . GLN A 1 203 ? 35.344 11.906 12.805 1 95.44 203 GLN A C 1
ATOM 1558 O O . GLN A 1 203 ? 35.219 13.133 12.68 1 95.44 203 GLN A O 1
ATOM 1563 N N . LEU A 1 204 ? 34.594 11.242 13.586 1 96.69 204 LEU A N 1
ATOM 1564 C CA . LEU A 1 204 ? 33.625 11.898 14.445 1 96.69 204 LEU A CA 1
ATOM 1565 C C . LEU A 1 204 ? 34.281 12.812 15.453 1 96.69 204 LEU A C 1
ATOM 1567 O O . LEU A 1 204 ? 33.875 13.961 15.633 1 96.69 204 LEU A O 1
ATOM 1571 N N . GLN A 1 205 ? 35.344 12.344 16.062 1 97.44 205 GLN A N 1
ATOM 1572 C CA . GLN A 1 205 ? 36.031 13.062 17.141 1 97.44 205 GLN A CA 1
ATOM 1573 C C . GLN A 1 205 ? 36.656 14.359 16.625 1 97.44 205 GLN A C 1
ATOM 1575 O O . GLN A 1 205 ? 36.781 15.336 17.359 1 97.44 205 GLN A O 1
ATOM 1580 N N . GLN A 1 206 ? 36.938 14.375 15.367 1 96.56 206 GLN A N 1
ATOM 1581 C CA . GLN A 1 206 ? 37.5 15.578 14.758 1 96.56 206 GLN A CA 1
ATOM 1582 C C . GLN A 1 206 ? 36.469 16.719 14.781 1 96.56 206 GLN A C 1
ATOM 1584 O O . GLN A 1 206 ? 36.875 17.891 14.734 1 96.56 206 GLN A O 1
ATOM 1589 N N . ALA A 1 207 ? 35.219 16.359 14.891 1 96.56 207 ALA A N 1
ATOM 1590 C CA . ALA A 1 207 ? 34.188 17.391 14.766 1 96.56 207 ALA A CA 1
ATOM 1591 C C . ALA A 1 207 ? 33.5 17.609 16.094 1 96.56 207 ALA A C 1
ATOM 1593 O O . ALA A 1 207 ? 32.812 18.625 16.281 1 96.56 207 ALA A O 1
ATOM 1594 N N . LEU A 1 208 ? 33.656 16.781 17.109 1 97.75 208 LEU A N 1
ATOM 1595 C CA . LEU A 1 208 ? 32.844 16.797 18.312 1 97.75 208 LEU A CA 1
ATOM 1596 C C . LEU A 1 208 ? 33 18.094 19.094 1 97.75 208 LEU A C 1
ATOM 1598 O O . LEU A 1 208 ? 32.094 18.562 19.75 1 97.75 208 LEU A O 1
ATOM 1602 N N . GLY A 1 209 ? 34.156 18.641 19 1 96.69 209 GLY A N 1
ATOM 1603 C CA . GLY A 1 209 ? 34.469 19.859 19.734 1 96.69 209 GLY A CA 1
ATOM 1604 C C . GLY A 1 209 ? 33.719 21.078 19.219 1 96.69 209 GLY A C 1
ATOM 1605 O O . GLY A 1 209 ? 33.656 22.094 19.891 1 96.69 209 GLY A O 1
ATOM 1606 N N . GLU A 1 210 ? 33.062 20.953 18.078 1 96.94 210 GLU A N 1
ATOM 1607 C CA . GLU A 1 210 ? 32.406 22.078 17.422 1 96.94 210 GLU A CA 1
ATOM 1608 C C . GLU A 1 210 ? 30.984 22.266 17.938 1 96.94 210 GLU A C 1
ATOM 1610 O O . GLU A 1 210 ? 30.328 23.266 17.641 1 96.94 210 GLU A O 1
ATOM 1615 N N . PHE A 1 211 ? 30.516 21.375 18.75 1 98.44 211 PHE A N 1
ATOM 1616 C CA . PHE A 1 211 ? 29.094 21.359 19.094 1 98.44 211 PHE A CA 1
ATOM 1617 C C . PHE A 1 211 ? 28.891 21.781 20.547 1 98.44 211 PHE A C 1
ATOM 1619 O O . PHE A 1 211 ? 29.812 21.688 21.359 1 98.44 211 PHE A O 1
ATOM 1626 N N . ASP A 1 212 ? 27.672 22.266 20.812 1 98.38 212 ASP A N 1
ATOM 1627 C CA . ASP A 1 212 ? 27.25 22.641 22.156 1 98.38 212 ASP A CA 1
ATOM 1628 C C . ASP A 1 212 ? 26.453 21.516 22.812 1 98.38 212 ASP A C 1
ATOM 1630 O O . ASP A 1 212 ? 26.328 21.484 24.047 1 98.38 212 ASP A O 1
ATOM 1634 N N . LEU A 1 213 ? 25.859 20.688 22.078 1 98.69 213 LEU A N 1
ATOM 1635 C CA . LEU A 1 213 ? 25.016 19.578 22.516 1 98.69 213 LEU A CA 1
ATOM 1636 C C . LEU A 1 213 ? 25.25 18.344 21.641 1 98.69 213 LEU A C 1
ATOM 1638 O O . LEU A 1 213 ? 25.219 18.422 20.422 1 98.69 213 LEU A O 1
ATOM 1642 N N . LEU A 1 214 ? 25.594 17.219 22.266 1 98.69 214 LEU A N 1
ATOM 1643 C CA . LEU A 1 214 ? 25.703 15.914 21.609 1 98.69 214 LEU A CA 1
ATOM 1644 C C . LEU A 1 214 ? 24.594 14.984 22.078 1 98.69 214 LEU A C 1
ATOM 1646 O O . LEU A 1 214 ? 24.422 14.773 23.281 1 98.69 214 LEU A O 1
ATOM 1650 N N . VAL A 1 215 ? 23.812 14.461 21.172 1 98.75 215 VAL A N 1
ATOM 1651 C CA . VAL A 1 215 ? 22.703 13.555 21.484 1 98.75 215 VAL A CA 1
ATOM 1652 C C . VAL A 1 215 ? 22.906 12.219 20.781 1 98.75 215 VAL A C 1
ATOM 1654 O O . VAL A 1 215 ? 23.203 12.18 19.578 1 98.75 215 VAL A O 1
ATOM 1657 N N . GLY A 1 216 ? 22.812 11.109 21.469 1 98.06 216 GLY A N 1
ATOM 1658 C CA . GLY A 1 216 ? 22.953 9.797 20.859 1 98.06 216 GLY A CA 1
ATOM 1659 C C . GLY A 1 216 ? 22.516 8.664 21.766 1 98.06 216 GLY A C 1
ATOM 1660 O O . GLY A 1 216 ? 22.25 8.867 22.953 1 98.06 216 GLY A O 1
ATOM 1661 N N . THR A 1 217 ? 22.344 7.492 21.172 1 97.12 217 THR A N 1
ATOM 1662 C CA . THR A 1 217 ? 22.109 6.266 21.922 1 97.12 217 THR A CA 1
ATOM 1663 C C . THR A 1 217 ? 23.406 5.777 22.562 1 97.12 217 THR A C 1
ATOM 1665 O O . THR A 1 217 ? 24.469 6.359 22.359 1 97.12 217 THR A O 1
ATOM 1668 N N . GLU A 1 218 ? 23.281 4.707 23.344 1 96.94 218 GLU A N 1
ATOM 1669 C CA . GLU A 1 218 ? 24.453 4.102 23.938 1 96.94 218 GLU A CA 1
ATOM 1670 C C . GLU A 1 218 ? 25.438 3.629 22.875 1 96.94 218 GLU A C 1
ATOM 1672 O O . GLU A 1 218 ? 26.641 3.91 22.953 1 96.94 218 GLU A O 1
ATOM 1677 N N . GLU A 1 219 ? 24.922 3 21.844 1 96.5 219 GLU A N 1
ATOM 1678 C CA . GLU A 1 219 ? 25.75 2.516 20.75 1 96.5 219 GLU A CA 1
ATOM 1679 C C . GLU A 1 219 ? 26.453 3.672 20.031 1 96.5 219 GLU A C 1
ATOM 1681 O O . GLU A 1 219 ? 27.609 3.555 19.625 1 96.5 219 GLU A O 1
ATOM 1686 N N . GLU A 1 220 ? 25.734 4.75 19.906 1 97.69 220 GLU A N 1
ATOM 1687 C CA . GLU A 1 220 ? 26.281 5.906 19.188 1 97.69 220 GLU A CA 1
ATOM 1688 C C . GLU A 1 220 ? 27.391 6.578 19.984 1 97.69 220 GLU A C 1
ATOM 1690 O O . GLU A 1 220 ? 28.391 7.027 19.406 1 97.69 220 GLU A O 1
ATOM 1695 N N . PHE A 1 221 ? 27.281 6.594 21.266 1 98.38 221 PHE A N 1
ATOM 1696 C CA . PHE A 1 221 ? 28.375 7.125 22.078 1 98.38 221 PHE A CA 1
ATOM 1697 C C . PHE A 1 221 ? 29.547 6.148 22.125 1 98.38 221 PHE A C 1
ATOM 1699 O O . PHE A 1 221 ? 30.703 6.566 22.219 1 98.38 221 PHE A O 1
ATOM 1706 N N . LEU A 1 222 ? 29.219 4.816 22.016 1 98.25 222 LEU A N 1
ATOM 1707 C CA . LEU A 1 222 ? 30.297 3.84 21.906 1 98.25 222 LEU A CA 1
ATOM 1708 C C . LEU A 1 222 ? 31.172 4.129 20.688 1 98.25 222 LEU A C 1
ATOM 1710 O O . LEU A 1 222 ? 32.406 4.07 20.766 1 98.25 222 LEU A O 1
ATOM 1714 N N . ILE A 1 223 ? 30.562 4.5 19.609 1 98 223 ILE A N 1
ATOM 1715 C CA . ILE A 1 223 ? 31.328 4.773 18.391 1 98 223 ILE A CA 1
ATOM 1716 C C . ILE A 1 223 ? 32 6.137 18.516 1 98 223 ILE A C 1
ATOM 1718 O O . ILE A 1 223 ? 33.156 6.312 18.078 1 98 223 ILE A O 1
ATOM 1722 N N . ALA A 1 224 ? 31.344 7.148 19.047 1 98.06 224 ALA A N 1
ATOM 1723 C CA . ALA A 1 224 ? 31.891 8.492 19.172 1 98.06 224 ALA A CA 1
ATOM 1724 C C . ALA A 1 224 ? 33.125 8.492 20.094 1 98.06 224 ALA A C 1
ATOM 1726 O O . ALA A 1 224 ? 34.062 9.227 19.859 1 98.06 224 ALA A O 1
ATOM 1727 N N . GLY A 1 225 ? 33.031 7.684 21.156 1 98.12 225 GLY A N 1
ATOM 1728 C CA . GLY A 1 225 ? 34.094 7.633 22.141 1 98.12 225 GLY A CA 1
ATOM 1729 C C . GLY A 1 225 ? 35.219 6.668 21.75 1 98.12 225 GLY A C 1
ATOM 1730 O O . GLY A 1 225 ? 36.344 6.836 22.156 1 98.12 225 GLY A O 1
ATOM 1731 N N . GLY A 1 226 ? 34.812 5.555 21.125 1 97.94 226 GLY A N 1
ATOM 1732 C CA . GLY A 1 226 ? 35.781 4.637 20.547 1 97.94 226 GLY A CA 1
ATOM 1733 C C . GLY A 1 226 ? 36.188 3.529 21.5 1 97.94 226 GLY A C 1
ATOM 1734 O O . GLY A 1 226 ? 37.25 2.922 21.328 1 97.94 226 GLY A O 1
ATOM 1735 N N . VAL A 1 227 ? 35.438 3.314 22.562 1 97.56 227 VAL A N 1
ATOM 1736 C CA . VAL A 1 227 ? 35.719 2.207 23.469 1 97.56 227 VAL A CA 1
ATOM 1737 C C . VAL A 1 227 ? 34.594 1.188 23.406 1 97.56 227 VAL A C 1
ATOM 1739 O O . VAL A 1 227 ? 33.625 1.271 24.172 1 97.56 227 VAL A O 1
ATOM 1742 N N . PRO A 1 228 ? 34.812 0.167 22.578 1 94.88 228 PRO A N 1
ATOM 1743 C CA . PRO A 1 228 ? 33.719 -0.797 22.406 1 94.88 228 PRO A CA 1
ATOM 1744 C C . PRO A 1 228 ? 33.312 -1.468 23.719 1 94.88 228 PRO A C 1
ATOM 1746 O O . PRO A 1 228 ? 34.156 -1.753 24.562 1 94.88 228 PRO A O 1
ATOM 1749 N N . ARG A 1 229 ? 32.031 -1.687 24.016 1 94.44 229 ARG A N 1
ATOM 1750 C CA . ARG A 1 229 ? 31.391 -2.436 25.109 1 94.44 229 ARG A CA 1
ATOM 1751 C C . ARG A 1 229 ? 31.578 -1.717 26.438 1 94.44 229 ARG A C 1
ATOM 1753 O O . ARG A 1 229 ? 31.281 -2.279 27.5 1 94.44 229 ARG A O 1
ATOM 1760 N N . ASP A 1 230 ? 32.125 -0.468 26.359 1 97.81 230 ASP A N 1
ATOM 1761 C CA . ASP A 1 230 ? 32.281 0.319 27.578 1 97.81 230 ASP A CA 1
ATOM 1762 C C . ASP A 1 230 ? 31.75 1.737 27.391 1 97.81 230 ASP A C 1
ATOM 1764 O O . ASP A 1 230 ? 32.469 2.629 26.953 1 97.81 230 ASP A O 1
ATOM 1768 N N . LEU A 1 231 ? 30.484 1.918 27.766 1 97.88 231 LEU A N 1
ATOM 1769 C CA . LEU A 1 231 ? 29.797 3.184 27.562 1 97.88 231 LEU A CA 1
ATOM 1770 C C . LEU A 1 231 ? 30.469 4.309 28.328 1 97.88 231 LEU A C 1
ATOM 1772 O O . LEU A 1 231 ? 30.703 5.395 27.797 1 97.88 231 LEU A O 1
ATOM 1776 N N . MET A 1 232 ? 30.812 4.066 29.625 1 98.06 232 MET A N 1
ATOM 1777 C CA . MET A 1 232 ? 31.375 5.113 30.484 1 98.06 232 MET A CA 1
ATOM 1778 C C . MET A 1 232 ? 32.75 5.555 29.984 1 98.06 232 MET A C 1
ATOM 1780 O O . MET A 1 232 ? 33.062 6.75 29.969 1 98.06 232 MET A O 1
ATOM 1784 N N . ALA A 1 233 ? 33.562 4.59 29.609 1 98.31 233 ALA A N 1
ATOM 1785 C CA . ALA A 1 233 ? 34.875 4.934 29.031 1 98.31 233 ALA A CA 1
ATOM 1786 C C . ALA A 1 233 ? 34.719 5.754 27.75 1 98.31 233 ALA A C 1
ATOM 1788 O O . ALA A 1 233 ? 35.469 6.68 27.5 1 98.31 233 ALA A O 1
ATOM 1789 N N . SER A 1 234 ? 33.75 5.418 26.953 1 98.56 234 SER A N 1
ATOM 1790 C CA . SER A 1 234 ? 33.5 6.152 25.719 1 98.56 234 SER A CA 1
ATOM 1791 C C . SER A 1 234 ? 33.031 7.574 26.016 1 98.56 234 SER A C 1
ATOM 1793 O O . SER A 1 234 ? 33.469 8.523 25.359 1 98.56 234 SER A O 1
ATOM 1795 N N . LEU A 1 235 ? 32.125 7.715 26.984 1 98.62 235 LEU A N 1
ATOM 1796 C CA . LEU A 1 235 ? 31.672 9.039 27.375 1 98.62 235 LEU A CA 1
ATOM 1797 C C . LEU A 1 235 ? 32.812 9.906 27.875 1 98.62 235 LEU A C 1
ATOM 1799 O O . LEU A 1 235 ? 32.875 11.102 27.578 1 98.62 235 LEU A O 1
ATOM 1803 N N . ARG A 1 236 ? 33.75 9.336 28.641 1 98.38 236 ARG A N 1
ATOM 1804 C CA . ARG A 1 236 ? 34.906 10.07 29.141 1 98.38 236 ARG A CA 1
ATOM 1805 C C . ARG A 1 236 ? 35.812 10.5 27.984 1 98.38 236 ARG A C 1
ATOM 1807 O O . ARG A 1 236 ? 36.344 11.609 27.984 1 98.38 236 ARG A O 1
ATOM 1814 N N . ALA A 1 237 ? 35.969 9.562 27.031 1 98.31 237 ALA A N 1
ATOM 1815 C CA . ALA A 1 237 ? 36.75 9.898 25.844 1 98.31 237 ALA A CA 1
ATOM 1816 C C . ALA A 1 237 ? 36.156 11.086 25.109 1 98.31 237 ALA A C 1
ATOM 1818 O O . ALA A 1 237 ? 36.875 11.977 24.656 1 98.31 237 ALA A O 1
ATOM 1819 N N . VAL A 1 238 ? 34.844 11.102 24.922 1 98.62 238 VAL A N 1
ATOM 1820 C CA . VAL A 1 238 ? 34.156 12.211 24.281 1 98.62 238 VAL A CA 1
ATOM 1821 C C . VAL A 1 238 ? 34.344 13.492 25.078 1 98.62 238 VAL A C 1
ATOM 1823 O O . VAL A 1 238 ? 34.625 14.547 24.5 1 98.62 238 VAL A O 1
ATOM 1826 N N . ARG A 1 239 ? 34.219 13.422 26.391 1 98.12 239 ARG A N 1
ATOM 1827 C CA . ARG A 1 239 ? 34.312 14.578 27.281 1 98.12 239 ARG A CA 1
ATOM 1828 C C . ARG A 1 239 ? 35.719 15.219 27.156 1 98.12 239 ARG A C 1
ATOM 1830 O O . ARG A 1 239 ? 35.844 16.438 27.266 1 98.12 239 ARG A O 1
ATOM 1837 N N . GLN A 1 240 ? 36.719 14.461 26.922 1 97.62 240 GLN A N 1
ATOM 1838 C CA . GLN A 1 240 ? 38.094 14.945 26.812 1 97.62 240 GLN A CA 1
ATOM 1839 C C . GLN A 1 240 ? 38.25 15.891 25.625 1 97.62 240 GLN A C 1
ATOM 1841 O O . GLN A 1 240 ? 39.125 16.766 25.641 1 97.62 240 GLN A O 1
ATOM 1846 N N . ILE A 1 241 ? 37.438 15.727 24.703 1 96.88 241 ILE A N 1
ATOM 1847 C CA . ILE A 1 241 ? 37.688 16.5 23.5 1 96.88 241 ILE A CA 1
ATOM 1848 C C . ILE A 1 241 ? 36.531 17.469 23.25 1 96.88 241 ILE A C 1
ATOM 1850 O O . ILE A 1 241 ? 36.562 18.234 22.297 1 96.88 241 ILE A O 1
ATOM 1854 N N . SER A 1 242 ? 35.469 17.422 24.016 1 97.69 242 SER A N 1
ATOM 1855 C CA . SER A 1 242 ? 34.312 18.281 23.844 1 97.69 242 SER A CA 1
ATOM 1856 C C . SER A 1 242 ? 33.75 18.766 25.172 1 97.69 242 SER A C 1
ATOM 1858 O O . SER A 1 242 ? 33.688 18 26.141 1 97.69 242 SER A O 1
ATOM 1860 N N . GLY A 1 243 ? 33.344 20.031 25.234 1 96.88 243 GLY A N 1
ATOM 1861 C CA . GLY A 1 243 ? 32.688 20.578 26.391 1 96.88 243 GLY A CA 1
ATOM 1862 C C . GLY A 1 243 ? 31.172 20.578 26.266 1 96.88 243 GLY A C 1
ATOM 1863 O O . GLY A 1 243 ? 30.469 21.156 27.109 1 96.88 243 GLY A O 1
ATOM 1864 N N . ALA A 1 244 ? 30.641 19.953 25.25 1 98.12 244 ALA A N 1
ATOM 1865 C CA . ALA A 1 244 ? 29.203 19.953 24.953 1 98.12 244 ALA A CA 1
ATOM 1866 C C . ALA A 1 244 ? 28.422 19.203 26.031 1 98.12 244 ALA A C 1
ATOM 1868 O O . ALA A 1 244 ? 28.984 18.344 26.734 1 98.12 244 ALA A O 1
ATOM 1869 N N . VAL A 1 245 ? 27.172 19.547 26.203 1 98.5 245 VAL A N 1
ATOM 1870 C CA . VAL A 1 245 ? 26.266 18.719 26.984 1 98.5 245 VAL A CA 1
ATOM 1871 C C . VAL A 1 245 ? 26.031 17.391 26.266 1 98.5 245 VAL A C 1
ATOM 1873 O O . VAL A 1 245 ? 25.844 17.359 25.047 1 98.5 245 VAL A O 1
ATOM 1876 N N . LEU A 1 246 ? 26.141 16.281 27.016 1 98.62 246 LEU A N 1
ATOM 1877 C CA . LEU A 1 246 ? 25.906 14.945 26.453 1 98.62 246 LEU A CA 1
ATOM 1878 C C . LEU A 1 246 ? 24.547 14.422 26.859 1 98.62 246 LEU A C 1
ATOM 1880 O O . LEU A 1 246 ? 24.25 14.305 28.047 1 98.62 246 LEU A O 1
ATOM 1884 N N . VAL A 1 247 ? 23.656 14.195 25.922 1 98.69 247 VAL A N 1
ATOM 1885 C CA . VAL A 1 247 ? 22.375 13.539 26.156 1 98.69 247 VAL A CA 1
ATOM 1886 C C . VAL A 1 247 ? 22.438 12.102 25.641 1 98.69 247 VAL A C 1
ATOM 1888 O O . VAL A 1 247 ? 22.578 11.875 24.438 1 98.69 247 VAL A O 1
ATOM 1891 N N . VAL A 1 248 ? 22.312 11.117 26.531 1 98.62 248 VAL A N 1
ATOM 1892 C CA . VAL A 1 248 ? 22.391 9.695 26.203 1 98.62 248 VAL A CA 1
ATOM 1893 C C . VAL A 1 248 ? 20.984 9.086 26.219 1 98.62 248 VAL A C 1
ATOM 1895 O O . VAL A 1 248 ? 20.375 8.977 27.281 1 98.62 248 VAL A O 1
ATOM 1898 N N . LYS A 1 249 ? 20.469 8.727 25.078 1 97.56 249 LYS A N 1
ATOM 1899 C CA . LYS A 1 249 ? 19.203 8.016 24.984 1 97.56 249 LYS A CA 1
ATOM 1900 C C . LYS A 1 249 ? 19.344 6.559 25.406 1 97.56 249 LYS A C 1
ATOM 1902 O O . LYS A 1 249 ? 20.203 5.844 24.906 1 97.56 249 LYS A O 1
ATOM 1907 N N . ARG A 1 250 ? 18.484 6.078 26.266 1 95.75 250 ARG A N 1
ATOM 1908 C CA . ARG A 1 250 ? 18.594 4.734 26.812 1 95.75 250 ARG A CA 1
ATOM 1909 C C . ARG A 1 250 ? 17.297 3.945 26.594 1 95.75 250 ARG A C 1
ATOM 1911 O O . ARG A 1 250 ? 16.828 3.238 27.484 1 95.75 250 ARG A O 1
ATOM 1918 N N . GLY A 1 251 ? 16.688 4.113 25.453 1 90.69 251 GLY A N 1
ATOM 1919 C CA . GLY A 1 251 ? 15.484 3.377 25.078 1 90.69 251 GLY A CA 1
ATOM 1920 C C . GLY A 1 251 ? 14.336 3.568 26.047 1 90.69 251 GLY A C 1
ATOM 1921 O O . GLY A 1 251 ? 13.969 4.699 26.375 1 90.69 251 GLY A O 1
ATOM 1922 N N . ALA A 1 252 ? 13.828 2.457 26.578 1 89.31 252 ALA A N 1
ATOM 1923 C CA . ALA A 1 252 ? 12.672 2.459 27.469 1 89.31 252 ALA A CA 1
ATOM 1924 C C . ALA A 1 252 ? 13.023 3.082 28.812 1 89.31 252 ALA A C 1
ATOM 1926 O O . ALA A 1 252 ? 12.141 3.539 29.547 1 89.31 252 ALA A O 1
ATOM 1927 N N . LEU A 1 253 ? 14.305 3.209 29.094 1 93.44 253 LEU A N 1
ATOM 1928 C CA . LEU A 1 253 ? 14.75 3.74 30.375 1 93.44 253 LEU A CA 1
ATOM 1929 C C . LEU A 1 253 ? 14.766 5.266 30.359 1 93.44 253 LEU A C 1
ATOM 1931 O O . LEU A 1 253 ? 14.922 5.902 31.406 1 93.44 253 LEU A O 1
ATOM 1935 N N . GLY A 1 254 ? 14.586 5.797 29.109 1 96.06 254 GLY A N 1
ATOM 1936 C CA . GLY A 1 254 ? 14.602 7.242 29 1 96.06 254 GLY A CA 1
ATOM 1937 C C . GLY A 1 254 ? 15.93 7.793 28.531 1 96.06 254 GLY A C 1
ATOM 1938 O O . GLY A 1 254 ? 16.484 7.34 27.516 1 96.06 254 GLY A O 1
ATOM 1939 N N . CYS A 1 255 ? 16.406 8.883 29.266 1 98.06 255 CYS A N 1
ATOM 1940 C CA . CYS A 1 255 ? 17.672 9.492 28.844 1 98.06 255 CYS A CA 1
ATOM 1941 C C . CYS A 1 255 ? 18.422 10.062 30.047 1 98.06 255 CYS A C 1
ATOM 1943 O O . CYS A 1 255 ? 17.859 10.25 31.109 1 98.06 255 CYS A O 1
ATOM 1945 N N . CYS A 1 256 ? 19.719 10.234 29.859 1 97.94 256 CYS A N 1
ATOM 1946 C CA . CYS A 1 256 ? 20.609 10.891 30.797 1 97.94 256 CYS A CA 1
ATOM 1947 C C . CYS A 1 256 ? 21.188 12.172 30.203 1 97.94 256 CYS A C 1
ATOM 1949 O O . CYS A 1 256 ? 21.469 12.234 29.016 1 97.94 256 CYS A O 1
ATOM 1951 N N . VAL A 1 257 ? 21.312 13.172 31.047 1 98.25 257 VAL A N 1
ATOM 1952 C CA . VAL A 1 257 ? 21.922 14.438 30.656 1 98.25 257 VAL A CA 1
ATOM 1953 C C . VAL A 1 257 ? 23.188 14.688 31.453 1 98.25 257 VAL A C 1
ATOM 1955 O O . VAL A 1 257 ? 23.156 14.727 32.688 1 98.25 257 VAL A O 1
ATOM 1958 N N . ILE A 1 258 ? 24.297 14.828 30.75 1 97.94 258 ILE A N 1
ATOM 1959 C CA . ILE A 1 258 ? 25.578 15.055 31.406 1 97.94 258 ILE A CA 1
ATOM 1960 C C . ILE A 1 258 ? 26.141 16.422 31 1 97.94 258 ILE A C 1
ATOM 1962 O O . ILE A 1 258 ? 26.641 16.594 29.891 1 97.94 258 ILE A O 1
ATOM 1966 N N . GLU A 1 259 ? 26.125 17.422 31.766 1 95.56 259 GLU A N 1
ATOM 1967 C CA . GLU A 1 259 ? 26.578 18.781 31.484 1 95.56 259 GLU A CA 1
ATOM 1968 C C . GLU A 1 259 ? 28.062 18.938 31.781 1 95.56 259 GLU A C 1
ATOM 1970 O O . GLU A 1 259 ? 28.766 19.719 31.125 1 95.56 259 GLU A O 1
ATOM 1975 N N . GLY A 1 260 ? 28.625 18.266 32.781 1 92.94 260 GLY A N 1
ATOM 1976 C CA . GLY A 1 260 ? 30 18.406 33.25 1 92.94 260 GLY A CA 1
ATOM 1977 C C . GLY A 1 260 ? 30.766 17.094 33.281 1 92.94 260 GLY A C 1
ATOM 1978 O O . GLY A 1 260 ? 30.75 16.344 32.281 1 92.94 260 GLY A O 1
ATOM 1979 N N . ALA A 1 261 ? 31.328 16.859 34.312 1 95.5 261 ALA A N 1
ATOM 1980 C CA . ALA A 1 261 ? 32.156 15.656 34.469 1 95.5 261 ALA A CA 1
ATOM 1981 C C . ALA A 1 261 ? 31.297 14.391 34.312 1 95.5 261 ALA A C 1
ATOM 1983 O O . ALA A 1 261 ? 30.156 14.336 34.781 1 95.5 261 ALA A O 1
ATOM 1984 N N . VAL A 1 262 ? 31.875 13.461 33.625 1 97.81 262 VAL A N 1
ATOM 1985 C CA . VAL A 1 262 ? 31.219 12.18 33.438 1 97.81 262 VAL A CA 1
ATOM 1986 C C . VAL A 1 262 ? 31.266 11.383 34.719 1 97.81 262 VAL A C 1
ATOM 1988 O O . VAL A 1 262 ? 32.344 11.148 35.281 1 97.81 262 VAL A O 1
ATOM 1991 N N . PRO A 1 263 ? 30.172 10.992 35.219 1 97.12 263 PRO A N 1
ATOM 1992 C CA . PRO A 1 263 ? 30.172 10.211 36.469 1 97.12 263 PRO A CA 1
ATOM 1993 C C . PRO A 1 263 ? 30.766 8.812 36.281 1 97.12 263 PRO A C 1
ATOM 1995 O O . PRO A 1 263 ? 31.125 8.43 35.156 1 97.12 263 PRO A O 1
ATOM 1998 N N . GLY A 1 264 ? 30.859 8.055 37.469 1 95.56 264 GLY A N 1
ATOM 1999 C CA . GLY A 1 264 ? 31.406 6.711 37.406 1 95.56 264 GLY A CA 1
ATOM 2000 C C . GLY A 1 264 ? 30.484 5.715 36.75 1 95.56 264 GLY A C 1
ATOM 2001 O O . GLY A 1 264 ? 30.938 4.781 36.062 1 95.56 264 GLY A O 1
ATOM 2002 N N . ARG A 1 265 ? 29.281 5.824 37.156 1 92.75 265 ARG A N 1
ATOM 2003 C CA . ARG A 1 265 ? 28.25 4.98 36.562 1 92.75 265 ARG A CA 1
ATOM 2004 C C . ARG A 1 265 ? 27.188 5.824 35.875 1 92.75 265 ARG A C 1
ATOM 2006 O O . ARG A 1 265 ? 26.875 6.93 36.312 1 92.75 265 ARG A O 1
ATOM 2013 N N . ILE A 1 266 ? 26.531 5.316 34.625 1 96.25 266 ILE A N 1
ATOM 2014 C CA . ILE A 1 266 ? 25.516 6.035 33.844 1 96.25 266 ILE A CA 1
ATOM 2015 C C . ILE A 1 266 ? 24.312 6.355 34.75 1 96.25 266 ILE A C 1
ATOM 2017 O O . ILE A 1 266 ? 23.672 7.398 34.562 1 96.25 266 ILE A O 1
ATOM 2021 N N . GLU A 1 267 ? 24 5.5 35.781 1 93 267 GLU A N 1
ATOM 2022 C CA . GLU A 1 267 ? 22.859 5.664 36.656 1 93 267 GLU A CA 1
ATOM 2023 C C . GLU A 1 267 ? 23.062 6.867 37.594 1 93 267 GLU A C 1
ATOM 2025 O O . GLU A 1 267 ? 22.109 7.355 38.188 1 93 267 GLU A O 1
ATOM 2030 N N . ASP A 1 268 ? 24.359 7.32 37.75 1 95.12 268 ASP A N 1
ATOM 2031 C CA . ASP A 1 268 ? 24.672 8.445 38.625 1 95.12 268 ASP A CA 1
ATOM 2032 C C . ASP A 1 268 ? 24.469 9.773 37.875 1 95.12 268 ASP A C 1
ATOM 2034 O O . ASP A 1 268 ? 24.5 10.844 38.5 1 95.12 268 ASP A O 1
ATOM 2038 N N . ALA A 1 269 ? 24.312 9.695 36.594 1 95.75 269 ALA A N 1
ATOM 2039 C CA . ALA A 1 269 ? 24 10.898 35.812 1 95.75 269 ALA A CA 1
ATOM 2040 C C . ALA A 1 269 ? 22.547 11.312 36 1 95.75 269 ALA A C 1
ATOM 2042 O O . ALA A 1 269 ? 21.688 10.469 36.281 1 95.75 269 ALA A O 1
ATOM 2043 N N . PRO A 1 270 ? 22.219 12.656 35.969 1 95.69 270 PRO A N 1
ATOM 2044 C CA . PRO A 1 270 ? 20.812 13.023 35.938 1 95.69 270 PRO A CA 1
ATOM 2045 C C . PRO A 1 270 ? 20 12.25 34.906 1 95.69 270 PRO A C 1
ATOM 2047 O O . PRO A 1 270 ? 20.312 12.312 33.719 1 95.69 270 PRO A O 1
ATOM 2050 N N . THR A 1 271 ? 19.047 11.469 35.406 1 96.19 271 THR A N 1
ATOM 2051 C CA . THR A 1 271 ? 18.281 10.555 34.594 1 96.19 271 THR A CA 1
ATOM 2052 C C . THR A 1 271 ? 16.812 10.953 34.562 1 96.19 271 THR A C 1
ATOM 2054 O O . THR A 1 271 ? 16.234 11.305 35.594 1 96.19 271 THR A O 1
ATOM 2057 N N . PHE A 1 272 ? 16.234 10.977 33.438 1 97.12 272 PHE A N 1
ATOM 2058 C CA . PHE A 1 272 ? 14.828 11.258 33.188 1 97.12 272 PHE A CA 1
ATOM 2059 C C . PHE A 1 272 ? 14.117 10.047 32.594 1 97.12 272 PHE A C 1
ATOM 2061 O O . PHE A 1 272 ? 14.406 9.641 31.469 1 97.12 272 PHE A O 1
ATOM 2068 N N . PRO A 1 273 ? 13.227 9.438 33.344 1 93.81 273 PRO A N 1
ATOM 2069 C CA . PRO A 1 273 ? 12.641 8.148 32.969 1 93.81 273 PRO A CA 1
ATOM 2070 C C . PRO A 1 273 ? 11.812 8.234 31.688 1 93.81 273 PRO A C 1
ATOM 2072 O O . PRO A 1 273 ? 11.18 9.258 31.422 1 93.81 273 PRO A O 1
ATOM 2075 N N . GLY A 1 274 ? 11.898 7.117 30.984 1 91.75 274 GLY A N 1
ATOM 2076 C CA . GLY A 1 274 ? 11.086 7 29.781 1 91.75 274 GLY A CA 1
ATOM 2077 C C . GLY A 1 274 ? 9.641 6.672 30.062 1 91.75 274 GLY A C 1
ATOM 2078 O O . GLY A 1 274 ? 9.227 6.637 31.234 1 91.75 274 GLY A O 1
ATOM 2079 N N . GLU A 1 275 ? 8.844 6.562 29.016 1 87.75 275 GLU A N 1
ATOM 2080 C CA . GLU A 1 275 ? 7.438 6.176 29.062 1 87.75 275 GLU A CA 1
ATOM 2081 C C . GLU A 1 275 ? 7.254 4.703 28.719 1 87.75 275 GLU A C 1
ATOM 2083 O O . GLU A 1 275 ? 7.922 4.188 27.812 1 87.75 275 GLU A O 1
ATOM 2088 N N . ARG A 1 276 ? 6.41 4.047 29.391 1 86.25 276 ARG A N 1
ATOM 2089 C CA . ARG A 1 276 ? 6.129 2.648 29.094 1 86.25 276 ARG A CA 1
ATOM 2090 C C . ARG A 1 276 ? 4.977 2.52 28.109 1 86.25 276 ARG A C 1
ATOM 2092 O O . ARG A 1 276 ? 3.838 2.877 28.422 1 86.25 276 ARG A O 1
ATOM 2099 N N . VAL A 1 277 ? 5.297 2.105 26.922 1 90.25 277 VAL A N 1
ATOM 2100 C CA . VAL A 1 277 ? 4.277 1.912 25.891 1 90.25 277 VAL A CA 1
ATOM 2101 C C . VAL A 1 277 ? 4.512 0.584 25.188 1 90.25 277 VAL A C 1
ATOM 2103 O O . VAL A 1 277 ? 5.586 -0.01 25.297 1 90.25 277 VAL A O 1
ATOM 2106 N N . GLU A 1 278 ? 3.488 0.051 24.547 1 88.12 278 GLU A N 1
ATOM 2107 C CA . GLU A 1 278 ? 3.648 -1.094 23.656 1 88.12 278 GLU A CA 1
ATOM 2108 C C . GLU A 1 278 ? 4.375 -0.698 22.375 1 88.12 278 GLU A C 1
ATOM 2110 O O . GLU A 1 278 ? 3.941 0.211 21.656 1 88.12 278 GLU A O 1
ATOM 2115 N N . VAL A 1 279 ? 5.457 -1.388 22.109 1 88.75 279 VAL A N 1
ATOM 2116 C CA . VAL A 1 279 ? 6.328 -1.024 21 1 88.75 279 VAL A CA 1
ATOM 2117 C C . VAL A 1 279 ? 5.863 -1.727 19.719 1 88.75 279 VAL A C 1
ATOM 2119 O O . VAL A 1 279 ? 5.633 -2.939 19.719 1 88.75 279 VAL A O 1
ATOM 2122 N N . LEU A 1 280 ? 5.66 -1 18.672 1 89.19 280 LEU A N 1
ATOM 2123 C CA . LEU A 1 280 ? 5.383 -1.535 17.344 1 89.19 280 LEU A CA 1
ATOM 2124 C C . LEU A 1 280 ? 6.594 -1.377 16.438 1 89.19 280 LEU A C 1
ATOM 2126 O O . LEU A 1 280 ? 6.953 -2.305 15.703 1 89.19 280 LEU A O 1
ATOM 2130 N N . ASN A 1 281 ? 7.242 -0.232 16.516 1 89.88 281 ASN A N 1
ATOM 2131 C CA . ASN A 1 281 ? 8.344 0.158 15.648 1 89.88 281 ASN A CA 1
ATOM 2132 C C . ASN A 1 281 ? 9.312 1.1 16.359 1 89.88 281 ASN A C 1
ATOM 2134 O O . ASN A 1 281 ? 8.961 2.236 16.672 1 89.88 281 ASN A O 1
ATOM 2138 N N . VAL A 1 282 ? 10.5 0.703 16.453 1 89.25 282 VAL A N 1
ATOM 2139 C CA . VAL A 1 282 ? 11.414 1.541 17.219 1 89.25 282 VAL A CA 1
ATOM 2140 C C . VAL A 1 282 ? 12.117 2.525 16.281 1 89.25 282 VAL A C 1
ATOM 2142 O O . VAL A 1 282 ? 12.789 3.455 16.734 1 89.25 282 VAL A O 1
ATOM 2145 N N . LEU A 1 283 ? 11.977 2.377 15 1 90.31 283 LEU A N 1
ATOM 2146 C CA . LEU A 1 283 ? 12.648 3.246 14.039 1 90.31 283 LEU A CA 1
ATOM 2147 C C . LEU A 1 283 ? 12.117 4.672 14.133 1 90.31 283 LEU A C 1
ATOM 2149 O O . LEU A 1 283 ? 10.898 4.887 14.156 1 90.31 283 LEU A O 1
ATOM 2153 N N . GLY A 1 284 ? 12.969 5.629 14.258 1 92.25 284 GLY A N 1
ATOM 2154 C CA . GLY A 1 284 ? 12.602 7.035 14.312 1 92.25 284 GLY A CA 1
ATOM 2155 C C . GLY A 1 284 ? 12.383 7.539 15.727 1 92.25 284 GLY A C 1
ATOM 2156 O O . GLY A 1 284 ? 12.18 8.734 15.938 1 92.25 284 GLY A O 1
ATOM 2157 N N . ALA A 1 285 ? 12.469 6.633 16.719 1 94.12 285 ALA A N 1
ATOM 2158 C CA . ALA A 1 285 ? 12.281 7.031 18.109 1 94.12 285 ALA A CA 1
ATOM 2159 C C . ALA A 1 285 ? 13.289 8.109 18.516 1 94.12 285 ALA A C 1
ATOM 2161 O O . ALA A 1 285 ? 12.945 9.047 19.234 1 94.12 285 ALA A O 1
ATOM 2162 N N . GLY A 1 286 ? 14.531 7.906 18.078 1 96.44 286 GLY A N 1
ATOM 2163 C CA . GLY A 1 286 ? 15.562 8.883 18.391 1 96.44 286 GLY A CA 1
ATOM 2164 C C . GLY A 1 286 ? 15.297 10.242 17.781 1 96.44 286 GLY A C 1
ATOM 2165 O O . GLY A 1 286 ? 15.547 11.273 18.422 1 96.44 286 GLY A O 1
ATOM 2166 N N . ASP A 1 287 ? 14.844 10.281 16.562 1 97.88 287 ASP A N 1
ATOM 2167 C CA . ASP A 1 287 ? 14.5 11.539 15.898 1 97.88 287 ASP A CA 1
ATOM 2168 C C . ASP A 1 287 ? 13.344 12.234 16.609 1 97.88 287 ASP A C 1
ATOM 2170 O O . ASP A 1 287 ? 13.359 13.453 16.781 1 97.88 287 ASP A O 1
ATOM 2174 N N . ALA A 1 288 ? 12.344 11.422 16.984 1 98 288 ALA A N 1
ATOM 2175 C CA . ALA A 1 288 ? 11.211 11.977 17.719 1 98 288 ALA A CA 1
ATOM 2176 C C . ALA A 1 288 ? 11.648 12.531 19.062 1 98 288 ALA A C 1
ATOM 2178 O O . ALA A 1 288 ? 11.195 13.602 19.484 1 98 288 ALA A O 1
ATOM 2179 N N . PHE A 1 289 ? 12.484 11.773 19.766 1 98.31 289 PHE A N 1
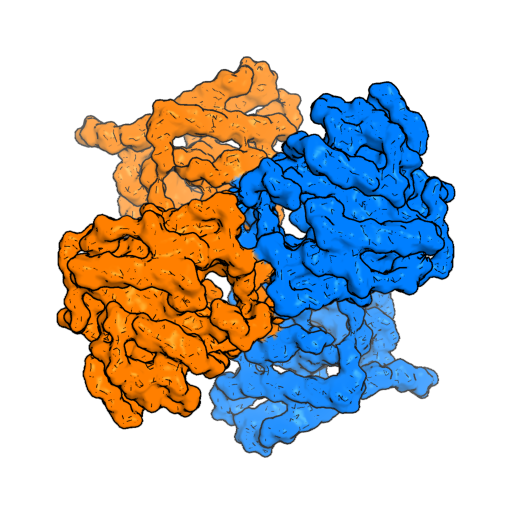ATOM 2180 C CA . PHE A 1 289 ? 13.062 12.219 21.031 1 98.31 289 PHE A CA 1
ATOM 2181 C C . PHE A 1 289 ? 13.75 13.57 20.859 1 98.31 289 PHE A C 1
ATOM 2183 O O . PHE A 1 289 ? 13.5 14.5 21.625 1 98.31 289 PHE A O 1
ATOM 2190 N N . LEU A 1 290 ? 14.586 13.68 19.828 1 98.69 290 LEU A N 1
ATOM 2191 C CA . LEU A 1 290 ? 15.328 14.914 19.594 1 98.69 290 LEU A CA 1
ATOM 2192 C C . LEU A 1 290 ? 14.375 16.062 19.266 1 98.69 290 LEU A C 1
ATOM 2194 O O . LEU A 1 290 ? 14.586 17.188 19.703 1 98.69 290 LEU A O 1
ATOM 2198 N N . SER A 1 291 ? 13.344 15.789 18.469 1 98.69 291 SER A N 1
ATOM 2199 C CA . SER A 1 291 ? 12.336 16.797 18.156 1 98.69 291 SER A CA 1
ATOM 2200 C C . SER A 1 291 ? 11.695 17.359 19.422 1 98.69 291 SER A C 1
ATOM 2202 O O . SER A 1 291 ? 11.555 18.562 19.578 1 98.69 291 SER A O 1
ATOM 2204 N N . GLY A 1 292 ? 11.312 16.438 20.281 1 98.69 292 GLY A N 1
ATOM 2205 C CA . GLY A 1 292 ? 10.727 16.859 21.547 1 98.69 292 GLY A CA 1
ATOM 2206 C C . GLY A 1 292 ? 11.695 17.625 22.422 1 98.69 292 GLY A C 1
ATOM 2207 O O . GLY A 1 292 ? 11.336 18.672 22.984 1 98.69 292 GLY A O 1
ATOM 2208 N N . LEU A 1 293 ? 12.93 17.156 22.531 1 98.75 293 LEU A N 1
ATOM 2209 C CA . LEU A 1 293 ? 13.961 17.781 23.359 1 98.75 293 LEU A CA 1
ATOM 2210 C C . LEU A 1 293 ? 14.195 19.234 22.906 1 98.75 293 LEU A C 1
ATOM 2212 O O . LEU A 1 293 ? 14.156 20.156 23.719 1 98.75 293 LEU A O 1
ATOM 2216 N N . LEU A 1 294 ? 14.383 19.391 21.609 1 98.69 294 LEU A N 1
ATOM 2217 C CA . LEU A 1 294 ? 14.703 20.703 21.062 1 98.69 294 LEU A CA 1
ATOM 2218 C C . LEU A 1 294 ? 13.492 21.625 21.141 1 98.69 294 LEU A C 1
ATOM 2220 O O . LEU A 1 294 ? 13.633 22.844 21.328 1 98.69 294 LEU A O 1
ATOM 2224 N N . SER A 1 295 ? 12.266 21.047 20.984 1 98.44 295 SER A N 1
ATOM 2225 C CA . SER A 1 295 ? 11.062 21.859 21.125 1 98.44 295 SER A CA 1
ATOM 2226 C C . SER A 1 295 ? 10.977 22.484 22.516 1 98.44 295 SER A C 1
ATOM 2228 O O . SER A 1 295 ? 10.609 23.656 22.656 1 98.44 295 SER A O 1
ATOM 2230 N N . GLY A 1 296 ? 11.297 21.688 23.531 1 98.31 296 GLY A N 1
ATOM 2231 C CA . GLY A 1 296 ? 11.305 22.203 24.891 1 98.31 296 GLY A CA 1
ATOM 2232 C C . GLY A 1 296 ? 12.406 23.219 25.141 1 98.31 296 GLY A C 1
ATOM 2233 O O . GLY A 1 296 ? 12.141 24.312 25.641 1 98.31 296 GLY A O 1
ATOM 2234 N N . LEU A 1 297 ? 13.656 22.922 24.766 1 98.5 297 LEU A N 1
ATOM 2235 C CA . LEU A 1 297 ? 14.82 23.766 25.031 1 98.5 297 LEU A CA 1
ATOM 2236 C C . LEU A 1 297 ? 14.688 25.109 24.328 1 98.5 297 LEU A C 1
ATOM 2238 O O . LEU A 1 297 ? 14.984 26.156 24.922 1 98.5 297 LEU A O 1
ATOM 2242 N N . LEU A 1 298 ? 14.219 25.109 23.094 1 98.31 298 LEU A N 1
ATOM 2243 C CA . LEU A 1 298 ? 14.109 26.328 22.297 1 98.31 298 LEU A CA 1
ATOM 2244 C C . LEU A 1 298 ? 13 27.219 22.812 1 98.31 298 LEU A C 1
ATOM 2246 O O . LEU A 1 298 ? 12.953 28.422 22.5 1 98.31 298 LEU A O 1
ATOM 2250 N N . ARG A 1 299 ? 12.133 26.688 23.656 1 97.38 299 ARG A N 1
ATOM 2251 C CA . ARG A 1 299 ? 11.07 27.469 24.281 1 97.38 299 ARG A CA 1
ATOM 2252 C C . ARG A 1 299 ? 11.492 27.922 25.672 1 97.38 299 ARG A C 1
ATOM 2254 O O . ARG A 1 299 ? 10.672 28.438 26.438 1 97.38 299 ARG A O 1
ATOM 2261 N N . GLY A 1 300 ? 12.656 27.578 26.047 1 97.19 300 GLY A N 1
ATOM 2262 C CA . GLY A 1 300 ? 13.203 28.078 27.297 1 97.19 300 GLY A CA 1
ATOM 2263 C C . GLY A 1 300 ? 12.992 27.125 28.453 1 97.19 300 GLY A C 1
ATOM 2264 O O . GLY A 1 300 ? 13.289 27.469 29.609 1 97.19 300 GLY A O 1
ATOM 2265 N N . LYS A 1 301 ? 12.57 25.922 28.172 1 97.62 301 LYS A N 1
ATOM 2266 C CA . LYS A 1 301 ? 12.352 24.953 29.234 1 97.62 301 LYS A CA 1
ATOM 2267 C C . LYS A 1 301 ? 13.664 24.328 29.703 1 97.62 301 LYS A C 1
ATOM 2269 O O . LYS A 1 301 ? 14.625 24.234 28.922 1 97.62 301 LYS A O 1
ATOM 2274 N N . GLY A 1 302 ? 13.719 23.859 30.984 1 97.56 302 GLY A N 1
ATOM 2275 C CA . GLY A 1 302 ? 14.883 23.172 31.531 1 97.56 302 GLY A CA 1
ATOM 2276 C C . GLY A 1 302 ? 14.992 21.734 31.062 1 97.56 302 GLY A C 1
ATOM 2277 O O . GLY A 1 302 ? 14.18 21.266 30.25 1 97.56 302 GLY A O 1
ATOM 2278 N N . TRP A 1 303 ? 16.047 21.078 31.547 1 97.62 303 TRP A N 1
ATOM 2279 C CA . TRP A 1 303 ? 16.328 19.703 31.125 1 97.62 303 TRP A CA 1
ATOM 2280 C C . TRP A 1 303 ? 15.18 18.766 31.5 1 97.62 303 TRP A C 1
ATOM 2282 O O . TRP A 1 303 ? 14.773 17.922 30.703 1 97.62 303 TRP A O 1
ATOM 2292 N N . ALA A 1 304 ? 14.625 18.922 32.688 1 97.19 304 ALA A N 1
ATOM 2293 C CA . ALA A 1 304 ? 13.586 18.016 33.188 1 97.19 304 ALA A CA 1
ATOM 2294 C C . ALA A 1 304 ? 12.352 18.062 32.281 1 97.19 304 ALA A C 1
ATOM 2296 O O . ALA A 1 304 ? 11.883 17.016 31.812 1 97.19 304 ALA A O 1
ATOM 2297 N N . GLU A 1 305 ? 11.852 19.219 32.062 1 97.31 305 GLU A N 1
ATOM 2298 C CA . GLU A 1 305 ? 10.656 19.359 31.25 1 97.31 305 GLU A CA 1
ATOM 2299 C C . GLU A 1 305 ? 10.938 18.984 29.797 1 97.31 305 GLU A C 1
ATOM 2301 O O . GLU A 1 305 ? 10.109 18.344 29.141 1 97.31 305 GLU A O 1
ATOM 2306 N N . SER A 1 306 ? 12.055 19.422 29.25 1 98.25 306 SER A N 1
ATOM 2307 C CA . SER A 1 306 ? 12.414 19.109 27.875 1 98.25 306 SER A CA 1
ATOM 2308 C C . SER A 1 306 ? 12.578 17.609 27.672 1 98.25 306 SER A C 1
ATOM 2310 O O . SER A 1 306 ? 12.148 17.047 26.656 1 98.25 306 SER A O 1
ATOM 2312 N N . ALA A 1 307 ? 13.195 16.938 28.672 1 98 307 ALA A N 1
ATOM 2313 C CA . ALA A 1 307 ? 13.359 15.492 28.594 1 98 307 ALA A CA 1
ATOM 2314 C C . ALA A 1 307 ? 12.008 14.781 28.672 1 98 307 ALA A C 1
ATOM 2316 O O . ALA A 1 307 ? 11.812 13.742 28.047 1 98 307 ALA A O 1
ATOM 2317 N N . ARG A 1 308 ? 11.141 15.305 29.516 1 96.56 308 ARG A N 1
ATOM 2318 C CA . ARG A 1 308 ? 9.789 14.75 29.594 1 96.56 308 ARG A CA 1
ATOM 2319 C C . ARG A 1 308 ? 9.094 14.789 28.25 1 96.56 308 ARG A C 1
ATOM 2321 O O . ARG A 1 308 ? 8.508 13.789 27.812 1 96.56 308 ARG A O 1
ATOM 2328 N N . ILE A 1 309 ? 9.141 15.922 27.562 1 97.75 309 ILE A N 1
ATOM 2329 C CA . ILE A 1 309 ? 8.562 16.078 26.234 1 97.75 309 ILE A CA 1
ATOM 2330 C C . ILE A 1 309 ? 9.242 15.117 25.25 1 97.75 309 ILE A C 1
ATOM 2332 O O . ILE A 1 309 ? 8.57 14.438 24.469 1 97.75 309 ILE A O 1
ATOM 2336 N N . ALA A 1 310 ? 10.57 15.062 25.344 1 98.5 310 ALA A N 1
ATOM 2337 C CA . ALA A 1 310 ? 11.367 14.211 24.469 1 98.5 310 ALA A CA 1
ATOM 2338 C C . ALA A 1 310 ? 10.961 12.742 24.609 1 98.5 310 ALA A C 1
ATOM 2340 O O . ALA A 1 310 ? 10.711 12.062 23.609 1 98.5 310 ALA A O 1
ATOM 2341 N N . ASN A 1 311 ? 10.875 12.273 25.812 1 97.19 311 ASN A N 1
ATOM 2342 C CA . ASN A 1 311 ? 10.508 10.891 26.094 1 97.19 311 ASN A CA 1
ATOM 2343 C C . ASN A 1 311 ? 9.094 10.586 25.625 1 97.19 311 ASN A C 1
ATOM 2345 O O . ASN A 1 311 ? 8.82 9.492 25.109 1 97.19 311 ASN A O 1
ATOM 2349 N N . ALA A 1 312 ? 8.18 11.516 25.812 1 96.06 312 ALA A N 1
ATOM 2350 C CA . ALA A 1 312 ? 6.812 11.336 25.344 1 96.06 312 ALA A CA 1
ATOM 2351 C C . ALA A 1 312 ? 6.766 11.203 23.812 1 96.06 312 ALA A C 1
ATOM 2353 O O . ALA A 1 312 ? 6.086 10.32 23.281 1 96.06 312 ALA A O 1
ATOM 2354 N N . CYS A 1 313 ? 7.512 12.062 23.141 1 97.44 313 CYS A N 1
ATOM 2355 C CA . CYS A 1 313 ? 7.562 12.008 21.688 1 97.44 313 CYS A CA 1
ATOM 2356 C C . CYS A 1 313 ? 8.102 10.664 21.203 1 97.44 313 CYS A C 1
ATOM 2358 O O . CYS A 1 313 ? 7.523 10.039 20.312 1 97.44 313 CYS A O 1
ATOM 2360 N N . GLY A 1 314 ? 9.188 10.242 21.828 1 96.69 314 GLY A N 1
ATOM 2361 C CA . GLY A 1 314 ? 9.734 8.938 21.484 1 96.69 314 GLY A CA 1
ATOM 2362 C C . GLY A 1 314 ? 8.758 7.801 21.719 1 96.69 314 GLY A C 1
ATOM 2363 O O . GLY A 1 314 ? 8.617 6.918 20.859 1 96.69 314 GLY A O 1
ATOM 2364 N N . ALA A 1 315 ? 8.094 7.859 22.828 1 94.75 315 ALA A N 1
ATOM 2365 C CA . ALA A 1 315 ? 7.152 6.809 23.219 1 94.75 315 ALA A CA 1
ATOM 2366 C C . ALA A 1 315 ? 5.988 6.73 22.234 1 94.75 315 ALA A C 1
ATOM 2368 O O . ALA A 1 315 ? 5.57 5.637 21.844 1 94.75 315 ALA A O 1
ATOM 2369 N N . ILE A 1 316 ? 5.48 7.816 21.812 1 95.25 316 ILE A N 1
ATOM 2370 C CA . ILE A 1 316 ? 4.352 7.863 20.891 1 95.25 316 ILE A CA 1
ATOM 2371 C C . ILE A 1 316 ? 4.766 7.285 19.547 1 95.25 316 ILE A C 1
ATOM 2373 O O . ILE A 1 316 ? 4.047 6.469 18.969 1 95.25 316 ILE A O 1
ATOM 2377 N N . VAL A 1 317 ? 5.938 7.617 19.094 1 95.69 317 VAL A N 1
ATOM 2378 C CA . VAL A 1 317 ? 6.383 7.215 17.766 1 95.69 317 VAL A CA 1
ATOM 2379 C C . VAL A 1 317 ? 6.617 5.707 17.734 1 95.69 317 VAL A C 1
ATOM 2381 O O . VAL A 1 317 ? 6.293 5.043 16.75 1 95.69 317 VAL A O 1
ATOM 2384 N N . VAL A 1 318 ? 7.152 5.102 18.812 1 94.38 318 VAL A N 1
ATOM 2385 C CA . VAL A 1 318 ? 7.496 3.686 18.781 1 94.38 318 VAL A CA 1
ATOM 2386 C C . VAL A 1 318 ? 6.219 2.844 18.781 1 94.38 318 VAL A C 1
ATOM 2388 O O . VAL A 1 318 ? 6.266 1.637 18.531 1 94.38 318 VAL A O 1
ATOM 2391 N N . SER A 1 319 ? 5.105 3.484 19.078 1 92.62 319 SER A N 1
ATOM 2392 C CA . SER A 1 319 ? 3.828 2.779 19.125 1 92.62 319 SER A CA 1
ATOM 2393 C C . SER A 1 319 ? 3.109 2.85 17.781 1 92.62 319 SER A C 1
ATOM 2395 O O . SER A 1 319 ? 2.045 2.254 17.609 1 92.62 319 SER A O 1
ATOM 2397 N N . ARG A 1 320 ? 3.672 3.523 16.828 1 93.81 320 ARG A N 1
ATOM 2398 C CA . ARG A 1 320 ? 3.023 3.75 15.539 1 93.81 320 ARG A CA 1
ATOM 2399 C C . ARG A 1 320 ? 3.883 3.227 14.398 1 93.81 320 ARG A C 1
ATOM 2401 O O . ARG A 1 320 ? 5.02 2.805 14.609 1 93.81 320 ARG A O 1
ATOM 2408 N N . HIS A 1 321 ? 3.33 3.16 13.203 1 91.5 321 HIS A N 1
ATOM 2409 C CA . HIS A 1 321 ? 3.881 2.473 12.039 1 91.5 321 HIS A CA 1
ATOM 2410 C C . HIS A 1 321 ? 5.043 3.252 11.438 1 91.5 321 HIS A C 1
ATOM 2412 O O . HIS A 1 321 ? 6.023 2.66 10.977 1 91.5 321 HIS A O 1
ATOM 2418 N N . ALA A 1 322 ? 4.965 4.617 11.453 1 90.69 322 ALA A N 1
ATOM 2419 C CA . ALA A 1 322 ? 5.949 5.438 10.758 1 90.69 322 ALA A CA 1
ATOM 2420 C C . ALA A 1 322 ? 6.73 6.309 11.734 1 90.69 322 ALA A C 1
ATOM 2422 O O . ALA A 1 322 ? 6.52 6.234 12.953 1 90.69 322 ALA A O 1
ATOM 2423 N N . CYS A 1 323 ? 7.688 7.078 11.172 1 93.44 323 CYS A N 1
ATOM 2424 C CA . CYS A 1 323 ? 8.484 7.984 12 1 93.44 323 CYS A CA 1
ATOM 2425 C C . CYS A 1 323 ? 7.906 9.391 11.969 1 93.44 323 CYS A C 1
ATOM 2427 O O . CYS A 1 323 ? 7.137 9.773 12.852 1 93.44 323 CYS A O 1
ATOM 2429 N N . SER A 1 324 ? 8.109 10.047 10.859 1 95.94 324 SER A N 1
ATOM 2430 C CA . SER A 1 324 ? 7.699 11.445 10.781 1 95.94 324 SER A CA 1
ATOM 2431 C C . SER A 1 324 ? 6.188 11.578 10.953 1 95.94 324 SER A C 1
ATOM 2433 O O . SER A 1 324 ? 5.719 12.344 11.797 1 95.94 324 SER A O 1
ATOM 2435 N N . ALA A 1 325 ? 5.457 10.766 10.242 1 94.94 325 ALA A N 1
ATOM 2436 C CA . ALA A 1 325 ? 3.998 10.844 10.258 1 94.94 325 ALA A CA 1
ATOM 2437 C C . ALA A 1 325 ? 3.438 10.469 11.625 1 94.94 325 ALA A C 1
ATOM 2439 O O . ALA A 1 325 ? 2.311 10.844 11.961 1 94.94 325 ALA A O 1
ATOM 2440 N N . ALA A 1 326 ? 4.223 9.805 12.438 1 96.31 326 ALA A N 1
ATOM 2441 C CA . ALA A 1 326 ? 3.777 9.312 13.734 1 96.31 326 ALA A CA 1
ATOM 2442 C C . ALA A 1 326 ? 4.031 10.344 14.828 1 96.31 326 ALA A C 1
ATOM 2444 O O . ALA A 1 326 ? 3.508 10.219 15.938 1 96.31 326 ALA A O 1
ATOM 2445 N N . MET A 1 327 ? 4.82 11.352 14.578 1 97.75 327 MET A N 1
ATOM 2446 C CA . MET A 1 327 ? 5.223 12.312 15.602 1 97.75 327 MET A CA 1
ATOM 2447 C C . MET A 1 327 ? 4.027 13.125 16.094 1 97.75 327 MET A C 1
ATOM 2449 O O . MET A 1 327 ? 3.154 13.484 15.305 1 97.75 327 MET A O 1
ATOM 2453 N N . PRO A 1 328 ? 3.947 13.422 17.328 1 97.12 328 PRO A N 1
ATOM 2454 C CA . PRO A 1 328 ? 2.758 14.039 17.922 1 97.12 328 PRO A CA 1
ATOM 2455 C C . PRO A 1 328 ? 2.66 15.531 17.641 1 97.12 328 PRO A C 1
ATOM 2457 O O . PRO A 1 328 ? 3.676 16.188 17.375 1 97.12 328 PRO A O 1
ATOM 2460 N N . THR A 1 329 ? 1.467 16.016 17.703 1 97.81 329 THR A N 1
ATOM 2461 C CA . THR A 1 329 ? 1.161 17.453 17.688 1 97.81 329 THR A CA 1
ATOM 2462 C C . THR A 1 329 ? 1.117 18.016 19.109 1 97.81 329 THR A C 1
ATOM 2464 O O . THR A 1 329 ? 1.109 17.25 20.078 1 97.81 329 THR A O 1
ATOM 2467 N N . PRO A 1 330 ? 1.093 19.344 19.203 1 97.69 330 PRO A N 1
ATOM 2468 C CA . PRO A 1 330 ? 0.936 19.922 20.531 1 97.69 330 PRO A CA 1
ATOM 2469 C C . PRO A 1 330 ? -0.336 19.469 21.25 1 97.69 330 PRO A C 1
ATOM 2471 O O . PRO A 1 330 ? -0.321 19.219 22.453 1 97.69 330 PRO A O 1
ATOM 2474 N N . ALA A 1 331 ? -1.421 19.266 20.5 1 96.81 331 ALA A N 1
ATOM 2475 C CA . ALA A 1 331 ? -2.678 18.812 21.078 1 96.81 331 ALA A CA 1
ATOM 2476 C C . ALA A 1 331 ? -2.543 17.375 21.609 1 96.81 331 ALA A C 1
ATOM 2478 O O . ALA A 1 331 ? -3.084 17.062 22.672 1 96.81 331 ALA A O 1
ATOM 2479 N N . GLU A 1 332 ? -1.857 16.547 20.906 1 96.06 332 GLU A N 1
ATOM 2480 C CA . GLU A 1 332 ? -1.614 15.18 21.359 1 96.06 332 GLU A CA 1
ATOM 2481 C C . GLU A 1 332 ? -0.794 15.172 22.641 1 96.06 332 GLU A C 1
ATOM 2483 O O . GLU A 1 332 ? -1.098 14.414 23.578 1 96.06 332 GLU A O 1
ATOM 2488 N N . LEU A 1 333 ? 0.252 16.016 22.734 1 96.56 333 LEU A N 1
ATOM 2489 C CA . LEU A 1 333 ? 1.097 16.062 23.922 1 96.56 333 LEU A CA 1
ATOM 2490 C C . LEU A 1 333 ? 0.314 16.578 25.125 1 96.56 333 LEU A C 1
ATOM 2492 O O . LEU A 1 333 ? 0.474 16.078 26.234 1 96.56 333 LEU A O 1
ATOM 2496 N N . ALA A 1 334 ? -0.488 17.625 24.859 1 95.69 334 ALA A N 1
ATOM 2497 C CA . ALA A 1 334 ? -1.332 18.141 25.938 1 95.69 334 ALA A CA 1
ATOM 2498 C C . ALA A 1 334 ? -2.232 17.031 26.484 1 95.69 334 ALA A C 1
ATOM 2500 O O . ALA A 1 334 ? -2.369 16.891 27.703 1 95.69 334 ALA A O 1
ATOM 2501 N N . HIS A 1 335 ? -2.809 16.25 25.594 1 94.25 335 HIS A N 1
ATOM 2502 C CA . HIS A 1 335 ? -3.641 15.133 26.016 1 94.25 335 HIS A CA 1
ATOM 2503 C C . HIS A 1 335 ? -2.812 14.07 26.734 1 94.25 335 HIS A C 1
ATOM 2505 O O . HIS A 1 335 ? -3.225 13.562 27.781 1 94.25 335 HIS A O 1
ATOM 2511 N N . TRP A 1 336 ? -1.667 13.758 26.203 1 93.56 336 TRP A N 1
ATOM 2512 C CA . TRP A 1 336 ? -0.765 12.758 26.766 1 93.56 336 TRP A CA 1
ATOM 2513 C C . TRP A 1 336 ? -0.406 13.086 28.203 1 93.56 336 TRP A C 1
ATOM 2515 O O . TRP A 1 336 ? -0.454 12.219 29.078 1 93.56 336 TRP A O 1
ATOM 2525 N N . PHE A 1 337 ? -0.122 14.359 28.531 1 93.44 337 PHE A N 1
ATOM 2526 C CA . PHE A 1 337 ? 0.347 14.789 29.844 1 93.44 337 PHE A CA 1
ATOM 2527 C C . PHE A 1 337 ? -0.827 15.031 30.781 1 93.44 337 PHE A C 1
ATOM 2529 O O . PHE A 1 337 ? -0.642 15.164 31.984 1 93.44 337 PHE A O 1
ATOM 2536 N N . GLY A 1 338 ? -2.07 15.305 30.25 1 86.69 338 GLY A N 1
ATOM 2537 C CA . GLY A 1 338 ? -3.246 15.57 31.062 1 86.69 338 GLY A CA 1
ATOM 2538 C C . GLY A 1 338 ? -3.732 14.344 31.828 1 86.69 338 GLY A C 1
ATOM 2539 O O . GLY A 1 338 ? -4.574 14.461 32.719 1 86.69 338 GLY A O 1
ATOM 2540 N N . GLY A 1 339 ? -3.34 13.148 31.688 1 72.94 339 GLY A N 1
ATOM 2541 C CA . GLY A 1 339 ? -3.766 12.055 32.562 1 72.94 339 GLY A CA 1
ATOM 2542 C C . GLY A 1 339 ? -3.311 10.695 32.062 1 72.94 339 GLY A C 1
ATOM 2543 O O . GLY A 1 339 ? -2.406 10.602 31.234 1 72.94 339 GLY A O 1
ATOM 2544 N N . SER A 1 340 ? -4.152 9.547 32.469 1 63.62 340 SER A N 1
ATOM 2545 C CA . SER A 1 340 ? -3.771 8.141 32.438 1 63.62 340 SER A CA 1
ATOM 2546 C C . SER A 1 340 ? -3.678 7.625 30.984 1 63.62 340 SER A C 1
ATOM 2548 O O . SER A 1 340 ? -4.637 7.73 30.219 1 63.62 340 SER A O 1
ATOM 2550 N N . HIS A 1 341 ? -2.348 7.641 30.516 1 71 341 HIS A N 1
ATOM 2551 C CA . HIS A 1 341 ? -2.301 7.098 29.172 1 71 341 HIS A CA 1
ATOM 2552 C C . HIS A 1 341 ? -2.162 5.578 29.188 1 71 341 HIS A C 1
ATOM 2554 O O . HIS A 1 341 ? -1.691 5.008 30.172 1 71 341 HIS A O 1
ATOM 2560 N N . HIS A 1 342 ? -2.756 4.91 28.172 1 73.69 342 HIS A N 1
ATOM 2561 C CA . HIS A 1 342 ? -2.768 3.473 27.922 1 73.69 342 HIS A CA 1
ATOM 2562 C C . HIS A 1 342 ? -1.467 3.018 27.266 1 73.69 342 HIS A C 1
ATOM 2564 O O . HIS A 1 342 ? -0.892 3.742 26.453 1 73.69 342 HIS A O 1
ATOM 2570 N N . PRO A 1 343 ? -0.972 1.904 27.766 1 78.44 343 PRO A N 1
ATOM 2571 C CA . PRO A 1 343 ? 0.225 1.386 27.094 1 78.44 343 PRO A CA 1
ATOM 2572 C C . PRO A 1 343 ? 0.05 1.254 25.578 1 78.44 343 PRO A C 1
ATOM 2574 O O . PRO A 1 343 ? 1.013 1.422 24.828 1 78.44 343 PRO A O 1
ATOM 2577 N N . GLY A 1 344 ? -1.156 0.885 25.203 1 80.75 344 GLY A N 1
ATOM 2578 C CA . GLY A 1 344 ? -1.485 0.982 23.797 1 80.75 344 GLY A CA 1
ATOM 2579 C C . GLY A 1 344 ? -1.865 2.387 23.359 1 80.75 344 GLY A C 1
ATOM 2580 O O . GLY A 1 344 ? -3.025 2.789 23.484 1 80.75 344 GLY A O 1
ATOM 2581 N N . VAL A 1 345 ? -0.94 3.088 22.781 1 81.62 345 VAL A N 1
ATOM 2582 C CA . VAL A 1 345 ? -1.064 4.523 22.562 1 81.62 345 VAL A CA 1
ATOM 2583 C C . VAL A 1 345 ? -2.312 4.812 21.734 1 81.62 345 VAL A C 1
ATOM 2585 O O . VAL A 1 345 ? -3.168 5.602 22.141 1 81.62 345 VAL A O 1
ATOM 2588 N N . ASP A 1 346 ? -2.471 3.99 20.578 1 78.38 346 ASP A N 1
ATOM 2589 C CA . ASP A 1 346 ? -3.584 4.359 19.719 1 78.38 346 ASP A CA 1
ATOM 2590 C C . ASP A 1 346 ? -4.859 3.623 20.109 1 78.38 346 ASP A C 1
ATOM 2592 O O . ASP A 1 346 ? -5.898 3.773 19.469 1 78.38 346 ASP A O 1
ATOM 2596 N N . ALA A 1 347 ? -4.801 2.861 21.266 1 82.31 347 ALA A N 1
ATOM 2597 C CA . ALA A 1 347 ? -6.023 2.391 21.906 1 82.31 347 ALA A CA 1
ATOM 2598 C C . ALA A 1 347 ? -6.758 3.539 22.594 1 82.31 347 ALA A C 1
ATOM 2600 O O . ALA A 1 347 ? -7.957 3.441 22.859 1 82.31 347 ALA A O 1
ATOM 2601 N N . ASP A 1 348 ? -5.953 4.523 22.875 1 90.06 348 ASP A N 1
ATOM 2602 C CA . ASP A 1 348 ? -6.566 5.777 23.312 1 90.06 348 ASP A CA 1
ATOM 2603 C C . ASP A 1 348 ? -7.258 6.473 22.141 1 90.06 348 ASP A C 1
ATOM 2605 O O . ASP A 1 348 ? -6.602 7.094 21.297 1 90.06 348 ASP A O 1
ATOM 2609 N N . ARG A 1 349 ? -8.578 6.457 22.172 1 89.81 349 ARG A N 1
ATOM 2610 C CA . ARG A 1 349 ? -9.383 6.926 21.047 1 89.81 349 ARG A CA 1
ATOM 2611 C C . ARG A 1 349 ? -9.203 8.422 20.828 1 89.81 349 ARG A C 1
ATOM 2613 O O . ARG A 1 349 ? -9.211 8.898 19.688 1 89.81 349 ARG A O 1
ATOM 2620 N N . GLU A 1 350 ? -9.109 9.148 21.922 1 92.56 350 GLU A N 1
ATOM 2621 C CA . GLU A 1 350 ? -8.938 10.594 21.812 1 92.56 350 GLU A CA 1
ATOM 2622 C C . GLU A 1 350 ? -7.574 10.945 21.203 1 92.56 350 GLU A C 1
ATOM 2624 O O . GLU A 1 350 ? -7.477 11.82 20.344 1 92.56 350 GLU A O 1
ATOM 2629 N N . LEU A 1 351 ? -6.523 10.281 21.703 1 93.81 351 LEU A N 1
ATOM 2630 C CA . LEU A 1 351 ? -5.188 10.516 21.156 1 93.81 351 LEU A CA 1
ATOM 2631 C C . LEU A 1 351 ? -5.137 10.188 19.672 1 93.81 351 LEU A C 1
ATOM 2633 O O . LEU A 1 351 ? -4.555 10.938 18.875 1 93.81 351 LEU A O 1
ATOM 2637 N N . ALA A 1 352 ? -5.805 9.07 19.359 1 93.62 352 ALA A N 1
ATOM 2638 C CA . ALA A 1 352 ? -5.855 8.664 17.953 1 93.62 352 ALA A CA 1
ATOM 2639 C C . ALA A 1 352 ? -6.605 9.703 17.109 1 93.62 352 ALA A C 1
ATOM 2641 O O . ALA A 1 352 ? -6.203 10.008 15.992 1 93.62 352 ALA A O 1
ATOM 2642 N N . HIS A 1 353 ? -7.691 10.211 17.625 1 95.69 353 HIS A N 1
ATOM 2643 C CA . HIS A 1 353 ? -8.477 11.227 16.922 1 95.69 353 HIS A CA 1
ATOM 2644 C C . HIS A 1 353 ? -7.672 12.508 16.734 1 95.69 353 HIS A C 1
ATOM 2646 O O . HIS A 1 353 ? -7.637 13.062 15.633 1 95.69 353 HIS A O 1
ATOM 2652 N N . LEU A 1 354 ? -7.008 12.961 17.797 1 95.75 354 LEU A N 1
ATOM 2653 C CA . LEU A 1 354 ? -6.207 14.18 17.734 1 95.75 354 LEU A CA 1
ATOM 2654 C C . LEU A 1 354 ? -5.09 14.039 16.703 1 95.75 354 LEU A C 1
ATOM 2656 O O . LEU A 1 354 ? -4.789 14.992 15.977 1 95.75 354 LEU A O 1
ATOM 2660 N N . HIS A 1 355 ? -4.477 12.875 16.625 1 95.69 355 HIS A N 1
ATOM 2661 C CA . HIS A 1 355 ? -3.412 12.633 15.664 1 95.69 355 HIS A CA 1
ATOM 2662 C C . HIS A 1 355 ? -3.896 12.867 14.234 1 95.69 355 HIS A C 1
ATOM 2664 O O . HIS A 1 355 ? -3.133 13.32 13.383 1 95.69 355 HIS A O 1
ATOM 2670 N N . ARG A 1 356 ? -5.121 12.586 14.016 1 95.62 356 ARG A N 1
ATOM 2671 C CA . ARG A 1 356 ? -5.699 12.695 12.68 1 95.62 356 ARG A CA 1
ATOM 2672 C C . ARG A 1 356 ? -6.07 14.141 12.359 1 95.62 356 ARG A C 1
ATOM 2674 O O . ARG A 1 356 ? -5.844 14.609 11.242 1 95.62 356 ARG A O 1
ATOM 2681 N N . VAL A 1 357 ? -6.562 14.883 13.32 1 97 357 VAL A N 1
ATOM 2682 C CA . VAL A 1 357 ? -7.293 16.094 12.977 1 97 357 VAL A CA 1
ATOM 2683 C C . VAL A 1 357 ? -6.449 17.328 13.32 1 97 357 VAL A C 1
ATOM 2685 O O . VAL A 1 357 ? -6.766 18.438 12.906 1 97 357 VAL A O 1
ATOM 2688 N N . THR A 1 358 ? -5.332 17.156 14.055 1 97.06 358 THR A N 1
ATOM 2689 C CA . THR A 1 358 ? -4.578 18.328 14.492 1 97.06 358 THR A CA 1
ATOM 2690 C C . THR A 1 358 ? -3.266 18.438 13.719 1 97.06 358 THR A C 1
ATOM 2692 O O . THR A 1 358 ? -2.465 19.344 13.977 1 97.06 358 THR A O 1
ATOM 2695 N N . VAL A 1 359 ? -2.98 17.531 12.797 1 95.94 359 VAL A N 1
ATOM 2696 C CA . VAL A 1 359 ? -1.816 17.656 11.93 1 95.94 359 VAL A CA 1
ATOM 2697 C C . VAL A 1 359 ? -2.064 18.75 10.891 1 95.94 359 VAL A C 1
ATOM 2699 O O . VAL A 1 359 ? -3.197 19.203 10.711 1 95.94 359 VAL A O 1
ATOM 2702 N N . ALA A 1 360 ? -0.985 19.172 10.211 1 93.25 360 ALA A N 1
ATOM 2703 C CA . ALA A 1 360 ? -1.114 20.156 9.148 1 93.25 360 ALA A CA 1
ATOM 2704 C C . ALA A 1 360 ? -1.997 19.641 8.016 1 93.25 360 ALA A C 1
ATOM 2706 O O . ALA A 1 360 ? -1.77 18.562 7.488 1 93.25 360 ALA A O 1
ATOM 2707 N N . ARG A 1 361 ? -3.072 20.359 7.699 1 91.19 361 ARG A N 1
ATOM 2708 C CA . ARG A 1 361 ? -3.992 20.031 6.613 1 91.19 361 ARG A CA 1
ATOM 2709 C C . ARG A 1 361 ? -4.504 21.297 5.93 1 91.19 361 ARG A C 1
ATOM 2711 O O . ARG A 1 361 ? -4.461 22.391 6.512 1 91.19 361 ARG A O 1
ATOM 2718 N N . PRO A 1 362 ? -4.938 21.188 4.66 1 90.75 362 PRO A N 1
ATOM 2719 C CA . PRO A 1 362 ? -5.441 22.375 3.957 1 90.75 362 PRO A CA 1
ATOM 2720 C C . PRO A 1 362 ? -6.621 23.031 4.672 1 90.75 362 PRO A C 1
ATOM 2722 O O . PRO A 1 362 ? -7.449 22.328 5.27 1 90.75 362 PRO A O 1
ATOM 2725 N N . HIS A 1 363 ? -6.637 24.312 4.641 1 91.31 363 HIS A N 1
ATOM 2726 C CA . HIS A 1 363 ? -7.754 25.062 5.199 1 91.31 363 HIS A CA 1
ATOM 2727 C C . HIS A 1 363 ? -8.781 25.406 4.125 1 91.31 363 HIS A C 1
ATOM 2729 O O . HIS A 1 363 ? -8.422 25.891 3.053 1 91.31 363 HIS A O 1
ATOM 2735 N N . TRP A 1 364 ? -9.984 25.062 4.402 1 92.69 364 TRP A N 1
ATOM 2736 C CA . TRP A 1 364 ? -11.078 25.328 3.477 1 92.69 364 TRP A CA 1
ATOM 2737 C C . TRP A 1 364 ? -12.062 26.328 4.07 1 92.69 364 TRP A C 1
ATOM 2739 O O . TRP A 1 364 ? -12.773 26.016 5.035 1 92.69 364 TRP A O 1
ATOM 2749 N N . ASP A 1 365 ? -12.016 27.547 3.635 1 89.81 365 ASP A N 1
ATOM 2750 C CA . ASP A 1 365 ? -13 28.562 4 1 89.81 365 ASP A CA 1
ATOM 2751 C C . ASP A 1 365 ? -13.812 29 2.785 1 89.81 365 ASP A C 1
ATOM 2753 O O . ASP A 1 365 ? -13.273 29.109 1.683 1 89.81 365 ASP A O 1
ATOM 2757 N N . ASP A 1 366 ? -15.062 29.219 2.969 1 94.62 366 ASP A N 1
ATOM 2758 C CA . ASP A 1 366 ? -15.953 29.688 1.909 1 94.62 366 ASP A CA 1
ATOM 2759 C C . ASP A 1 366 ? -15.891 28.75 0.697 1 94.62 366 ASP A C 1
ATOM 2761 O O . ASP A 1 366 ? -15.633 29.203 -0.422 1 94.62 366 ASP A O 1
ATOM 2765 N N . LEU A 1 367 ? -16.125 27.547 0.963 1 97.31 367 LEU A N 1
ATOM 2766 C CA . LEU A 1 367 ? -16.016 26.469 -0.027 1 97.31 367 LEU A CA 1
ATOM 2767 C C . LEU A 1 367 ? -17.203 26.5 -0.989 1 97.31 367 LEU A C 1
ATOM 2769 O O . LEU A 1 367 ? -18.359 26.469 -0.561 1 97.31 367 LEU A O 1
ATOM 2773 N N . CYS A 1 368 ? -16.938 26.656 -2.26 1 98.12 368 CYS A N 1
ATOM 2774 C CA . CYS A 1 368 ? -17.922 26.594 -3.334 1 98.12 368 CYS A CA 1
ATOM 2775 C C . CYS A 1 368 ? -17.75 25.312 -4.145 1 98.12 368 CYS A C 1
ATOM 2777 O O . CYS A 1 368 ? -16.844 25.219 -4.984 1 98.12 368 CYS A O 1
ATOM 2779 N N . VAL A 1 369 ? -18.641 24.359 -3.936 1 98.5 369 VAL A N 1
ATOM 2780 C CA . VAL A 1 369 ? -18.438 23.047 -4.527 1 98.5 369 VAL A CA 1
ATOM 2781 C C . VAL A 1 369 ? -19.594 22.734 -5.492 1 98.5 369 VAL A C 1
ATOM 2783 O O . VAL A 1 369 ? -20.766 22.844 -5.125 1 98.5 369 VAL A O 1
ATOM 2786 N N . MET A 1 370 ? -19.266 22.469 -6.742 1 98.5 370 MET A N 1
ATOM 2787 C CA . MET A 1 370 ? -20.25 21.953 -7.688 1 98.5 370 MET A CA 1
ATOM 2788 C C . MET A 1 370 ? -20.359 20.438 -7.586 1 98.5 370 MET A C 1
ATOM 2790 O O . MET A 1 370 ? -19.391 19.719 -7.824 1 98.5 370 MET A O 1
ATOM 2794 N N . ALA A 1 371 ? -21.562 20 -7.246 1 98.5 371 ALA A N 1
ATOM 2795 C CA . ALA A 1 371 ? -21.781 18.562 -7.086 1 98.5 371 ALA A CA 1
ATOM 2796 C C . ALA A 1 371 ? -22.422 17.969 -8.336 1 98.5 371 ALA A C 1
ATOM 2798 O O . ALA A 1 371 ? -23.469 18.438 -8.797 1 98.5 371 ALA A O 1
ATOM 2799 N N . PHE A 1 372 ? -21.812 17.016 -8.945 1 98.19 372 PHE A N 1
ATOM 2800 C CA . PHE A 1 372 ? -22.406 16.281 -10.055 1 98.19 372 PHE A CA 1
ATOM 2801 C C . PHE A 1 372 ? -22.047 14.805 -9.984 1 98.19 372 PHE A C 1
ATOM 2803 O O . PHE A 1 372 ? -21.734 14.18 -11 1 98.19 372 PHE A O 1
ATOM 2810 N N . ASP A 1 373 ? -22.062 14.312 -8.734 1 97.25 373 ASP A N 1
ATOM 2811 C CA . ASP A 1 373 ? -21.828 12.906 -8.438 1 97.25 373 ASP A CA 1
ATOM 2812 C C . ASP A 1 373 ? -23.078 12.07 -8.688 1 97.25 373 ASP A C 1
ATOM 2814 O O . ASP A 1 373 ? -23.094 10.867 -8.43 1 97.25 373 ASP A O 1
ATOM 2818 N N . HIS A 1 374 ? -24.109 12.641 -9.289 1 95.44 374 HIS A N 1
ATOM 2819 C CA . HIS A 1 374 ? -25.375 11.992 -9.562 1 95.44 374 HIS A CA 1
ATOM 2820 C C . HIS A 1 374 ? -25.234 10.938 -10.656 1 95.44 374 HIS A C 1
ATOM 2822 O O . HIS A 1 374 ? -24.531 11.156 -11.648 1 95.44 374 HIS A O 1
ATOM 2828 N N . ARG A 1 375 ? -25.812 9.758 -10.469 1 94.12 375 ARG A N 1
ATOM 2829 C CA . ARG A 1 375 ? -25.766 8.688 -11.461 1 94.12 375 ARG A CA 1
ATOM 2830 C C . ARG A 1 375 ? -27.141 8.422 -12.047 1 94.12 375 ARG A C 1
ATOM 2832 O O . ARG A 1 375 ? -27.344 8.57 -13.25 1 94.12 375 ARG A O 1
ATOM 2839 N N . SER A 1 376 ? -28.109 8.258 -11.164 1 93.69 376 SER A N 1
ATOM 2840 C CA . SER A 1 376 ? -29.469 7.965 -11.625 1 93.69 376 SER A CA 1
ATOM 2841 C C . SER A 1 376 ? -30.062 9.148 -12.383 1 93.69 376 SER A C 1
ATOM 2843 O O . SER A 1 376 ? -30.734 8.961 -13.398 1 93.69 376 SER A O 1
ATOM 2845 N N . GLN A 1 377 ? -29.766 10.312 -11.953 1 94.44 377 GLN A N 1
ATOM 2846 C CA . GLN A 1 377 ? -30.328 11.508 -12.57 1 94.44 377 GLN A CA 1
ATOM 2847 C C . GLN A 1 377 ? -29.734 11.75 -13.953 1 94.44 377 GLN A C 1
ATOM 2849 O O . GLN A 1 377 ? -30.453 12.148 -14.875 1 94.44 377 GLN A O 1
ATOM 2854 N N . PHE A 1 378 ? -28.453 11.562 -14.086 1 96.81 378 PHE A N 1
ATOM 2855 C CA . PHE A 1 378 ? -27.844 11.703 -15.398 1 96.81 378 PHE A CA 1
ATOM 2856 C C . PHE A 1 378 ? -28.375 10.648 -16.359 1 96.81 378 PHE A C 1
ATOM 2858 O O . PHE A 1 378 ? -28.594 10.93 -17.547 1 96.81 378 PHE A O 1
ATOM 2865 N N . TYR A 1 379 ? -28.531 9.391 -15.852 1 95.62 379 TYR A N 1
ATOM 2866 C CA . TYR A 1 379 ? -29.125 8.336 -16.672 1 95.62 379 TYR A CA 1
ATOM 2867 C C . TYR A 1 379 ? -30.516 8.742 -17.156 1 95.62 379 TYR A C 1
ATOM 2869 O O . TYR A 1 379 ? -30.844 8.602 -18.328 1 95.62 379 TYR A O 1
ATOM 2877 N N . ASP A 1 380 ? -31.312 9.289 -16.266 1 96.69 380 ASP A N 1
ATOM 2878 C CA . ASP A 1 380 ? -32.656 9.727 -16.594 1 96.69 380 ASP A CA 1
ATOM 2879 C C . ASP A 1 380 ? -32.625 10.82 -17.656 1 96.69 380 ASP A C 1
ATOM 2881 O O . ASP A 1 380 ? -33.469 10.828 -18.562 1 96.69 380 ASP A O 1
ATOM 2885 N N . LEU A 1 381 ? -31.734 11.742 -17.484 1 97.56 381 LEU A N 1
ATOM 2886 C CA . LEU A 1 381 ? -31.594 12.82 -18.469 1 97.56 381 LEU A CA 1
ATOM 2887 C C . LEU A 1 381 ? -31.234 12.266 -19.844 1 97.56 381 LEU A C 1
ATOM 2889 O O . LEU A 1 381 ? -31.75 12.734 -20.859 1 97.56 381 LEU A O 1
ATOM 2893 N N . ALA A 1 382 ? -30.281 11.305 -19.891 1 97.62 382 ALA A N 1
ATOM 2894 C CA . ALA A 1 382 ? -29.906 10.68 -21.156 1 97.62 382 ALA A CA 1
ATOM 2895 C C . ALA A 1 382 ? -31.078 9.977 -21.812 1 97.62 382 ALA A C 1
ATOM 2897 O O . ALA A 1 382 ? -31.297 10.094 -23.031 1 97.62 382 ALA A O 1
ATOM 2898 N N . VAL A 1 383 ? -31.859 9.281 -20.984 1 97.31 383 VAL A N 1
ATOM 2899 C CA . VAL A 1 383 ? -33.062 8.586 -21.484 1 97.31 383 VAL A CA 1
ATOM 2900 C C . VAL A 1 383 ? -34.031 9.602 -22.031 1 97.31 383 VAL A C 1
ATOM 2902 O O . VAL A 1 383 ? -34.594 9.414 -23.125 1 97.31 383 VAL A O 1
ATOM 2905 N N . GLN A 1 384 ? -34.281 10.594 -21.328 1 97.62 384 GLN A N 1
ATOM 2906 C CA . GLN A 1 384 ? -35.219 11.641 -21.734 1 97.62 384 GLN A CA 1
ATOM 2907 C C . GLN A 1 384 ? -34.75 12.281 -23.047 1 97.62 384 GLN A C 1
ATOM 2909 O O . GLN A 1 384 ? -35.594 12.633 -23.891 1 97.62 384 GLN A O 1
ATOM 2914 N N . ALA A 1 385 ? -33.5 12.438 -23.188 1 97.88 385 ALA A N 1
ATOM 2915 C CA . ALA A 1 385 ? -32.938 13.062 -24.375 1 97.88 385 ALA A CA 1
ATOM 2916 C C . ALA A 1 385 ? -32.844 12.062 -25.531 1 97.88 385 ALA A C 1
ATOM 2918 O O . ALA A 1 385 ? -32.594 12.453 -26.672 1 97.88 385 ALA A O 1
ATOM 2919 N N . GLY A 1 386 ? -32.969 10.75 -25.266 1 96.56 386 GLY A N 1
ATOM 2920 C CA . GLY A 1 386 ? -32.844 9.711 -26.281 1 96.56 386 GLY A CA 1
ATOM 2921 C C . GLY A 1 386 ? -31.438 9.469 -26.75 1 96.56 386 GLY A C 1
ATOM 2922 O O . GLY A 1 386 ? -31.188 9.211 -27.938 1 96.56 386 GLY A O 1
ATOM 2923 N N . THR A 1 387 ? -30.531 9.68 -25.922 1 95.44 387 THR A N 1
ATOM 2924 C CA . THR A 1 387 ? -29.125 9.508 -26.297 1 95.44 387 THR A CA 1
ATOM 2925 C C . THR A 1 387 ? -28.484 8.398 -25.469 1 95.44 387 THR A C 1
ATOM 2927 O O . THR A 1 387 ? -29.062 7.914 -24.5 1 95.44 387 THR A O 1
ATOM 2930 N N . GLY A 1 388 ? -27.391 7.953 -25.906 1 92.56 388 GLY A N 1
ATOM 2931 C CA . GLY A 1 388 ? -26.672 6.891 -25.234 1 92.56 388 GLY A CA 1
ATOM 2932 C C . GLY A 1 388 ? -25.984 7.352 -23.953 1 92.56 388 GLY A C 1
ATOM 2933 O O . GLY A 1 388 ? -25.578 8.508 -23.844 1 92.56 388 GLY A O 1
ATOM 2934 N N . GLU A 1 389 ? -25.734 6.453 -23.016 1 92 389 GLU A N 1
ATOM 2935 C CA . GLU A 1 389 ? -25.109 6.695 -21.719 1 92 389 GLU A CA 1
ATOM 2936 C C . GLU A 1 389 ? -23.672 7.152 -21.875 1 92 389 GLU A C 1
ATOM 2938 O O . GLU A 1 389 ? -23.109 7.805 -21 1 92 389 GLU A O 1
ATOM 2943 N N . SER A 1 390 ? -23.078 6.848 -22.953 1 90.38 390 SER A N 1
ATOM 2944 C CA . SER A 1 390 ? -21.672 7.164 -23.172 1 90.38 390 SER A CA 1
ATOM 2945 C C . SER A 1 390 ? -21.453 8.672 -23.219 1 90.38 390 SER A C 1
ATOM 2947 O O . SER A 1 390 ? -20.344 9.148 -22.938 1 90.38 390 SER A O 1
ATOM 2949 N N . ARG A 1 391 ? -22.469 9.414 -23.5 1 95.56 391 ARG A N 1
ATOM 2950 C CA . ARG A 1 391 ? -22.359 10.867 -23.609 1 95.56 391 ARG A CA 1
ATOM 2951 C C . ARG A 1 391 ? -22.25 11.5 -22.219 1 95.56 391 ARG A C 1
ATOM 2953 O O . ARG A 1 391 ? -21.797 12.633 -22.094 1 95.56 391 ARG A O 1
ATOM 2960 N N . ILE A 1 392 ? -22.656 10.742 -21.219 1 97.44 392 ILE A N 1
ATOM 2961 C CA . ILE A 1 392 ? -22.625 11.25 -19.859 1 97.44 392 ILE A CA 1
ATOM 2962 C C . ILE A 1 392 ? -21.188 11.5 -19.438 1 97.44 392 ILE A C 1
ATOM 2964 O O . ILE A 1 392 ? -20.891 12.461 -18.719 1 97.44 392 ILE A O 1
ATOM 2968 N N . LYS A 1 393 ? -20.266 10.734 -19.922 1 95.62 393 LYS A N 1
ATOM 2969 C CA . LYS A 1 393 ? -18.844 10.883 -19.594 1 95.62 393 LYS A CA 1
ATOM 2970 C C . LYS A 1 393 ? -18.312 12.219 -20.078 1 95.62 393 LYS A C 1
ATOM 2972 O O . LYS A 1 393 ? -17.656 12.945 -19.312 1 95.62 393 LYS A O 1
ATOM 2977 N N . THR A 1 394 ? -18.625 12.5 -21.25 1 96.81 394 THR A N 1
ATOM 2978 C CA . THR A 1 394 ? -18.188 13.766 -21.828 1 96.81 394 THR A CA 1
ATOM 2979 C C . THR A 1 394 ? -18.828 14.938 -21.109 1 96.81 394 THR A C 1
ATOM 2981 O O . THR A 1 394 ? -18.172 15.945 -20.844 1 96.81 394 THR A O 1
ATOM 2984 N N . LEU A 1 395 ? -20.094 14.742 -20.859 1 98.12 395 LEU A N 1
ATOM 2985 C CA . LEU A 1 395 ? -20.844 15.773 -20.141 1 98.12 395 LEU A CA 1
ATOM 2986 C C . LEU A 1 395 ? -20.172 16.109 -18.812 1 98.12 395 LEU A C 1
ATOM 2988 O O . LEU A 1 395 ? -20.016 17.297 -18.469 1 98.12 395 LEU A O 1
ATOM 2992 N N . LYS A 1 396 ? -19.766 15.156 -18.031 1 98.19 396 LYS A N 1
ATOM 2993 C CA . LYS A 1 396 ? -19.156 15.383 -16.734 1 98.19 396 LYS A CA 1
ATOM 2994 C C . LYS A 1 396 ? -17.797 16.047 -16.859 1 98.19 396 LYS A C 1
ATOM 2996 O O . LYS A 1 396 ? -17.391 16.828 -16 1 98.19 396 LYS A O 1
ATOM 3001 N N . GLN A 1 397 ? -17.109 15.812 -17.953 1 97.44 397 GLN A N 1
ATOM 3002 C CA . GLN A 1 397 ? -15.859 16.531 -18.219 1 97.44 397 GLN A CA 1
ATOM 3003 C C . GLN A 1 397 ? -16.125 18 -18.5 1 97.44 397 GLN A C 1
ATOM 3005 O O . GLN A 1 397 ? -15.336 18.859 -18.094 1 97.44 397 GLN A O 1
ATOM 3010 N N . LEU A 1 398 ? -17.203 18.234 -19.203 1 98.56 398 LEU A N 1
ATOM 3011 C CA . LEU A 1 398 ? -17.578 19.625 -19.469 1 98.56 398 LEU A CA 1
ATOM 3012 C C . LEU A 1 398 ? -17.953 20.344 -18.172 1 98.56 398 LEU A C 1
ATOM 3014 O O . LEU A 1 398 ? -17.703 21.547 -18.047 1 98.56 398 LEU A O 1
ATOM 3018 N N . LEU A 1 399 ? -18.531 19.625 -17.234 1 98.75 399 LEU A N 1
ATOM 3019 C CA . LEU A 1 399 ? -18.875 20.219 -15.953 1 98.75 399 LEU A CA 1
ATOM 3020 C C . LEU A 1 399 ? -17.609 20.625 -15.188 1 98.75 399 LEU A C 1
ATOM 3022 O O . LEU A 1 399 ? -17.609 21.641 -14.492 1 98.75 399 LEU A O 1
ATOM 3026 N N . VAL A 1 400 ? -16.547 19.844 -15.289 1 98.44 400 VAL A N 1
ATOM 3027 C CA . VAL A 1 400 ? -15.266 20.219 -14.688 1 98.44 400 VAL A CA 1
ATOM 3028 C C . VAL A 1 400 ? -14.773 21.531 -15.289 1 98.44 400 VAL A C 1
ATOM 3030 O O . VAL A 1 400 ? -14.297 22.406 -14.57 1 98.44 400 VAL A O 1
ATOM 3033 N N . ARG A 1 401 ? -14.938 21.703 -16.562 1 98.44 401 ARG A N 1
ATOM 3034 C CA . ARG A 1 401 ? -14.523 22.922 -17.25 1 98.44 401 ARG A CA 1
ATOM 3035 C C . ARG A 1 401 ? -15.352 24.109 -16.781 1 98.44 401 ARG A C 1
ATOM 3037 O O . ARG A 1 401 ? -14.836 25.234 -16.703 1 98.44 401 ARG A O 1
ATOM 3044 N N . ALA A 1 402 ? -16.609 23.844 -16.547 1 98.69 402 ALA A N 1
ATOM 3045 C CA . ALA A 1 402 ? -17.469 24.906 -16.016 1 98.69 402 ALA A CA 1
ATOM 3046 C C . ALA A 1 402 ? -16.953 25.391 -14.656 1 98.69 402 ALA A C 1
ATOM 3048 O O . ALA A 1 402 ? -16.875 26.594 -14.406 1 98.69 402 ALA A O 1
ATOM 3049 N N . ALA A 1 403 ? -16.625 24.438 -13.781 1 98.38 403 ALA A N 1
ATOM 3050 C CA . ALA A 1 403 ? -16.078 24.797 -12.469 1 98.38 403 ALA A CA 1
ATOM 3051 C C . ALA A 1 403 ? -14.773 25.578 -12.617 1 98.38 403 ALA A C 1
ATOM 3053 O O . ALA A 1 403 ? -14.555 26.562 -11.906 1 98.38 403 ALA A O 1
ATOM 3054 N N . GLU A 1 404 ? -13.961 25.172 -13.555 1 97.69 404 GLU A N 1
ATOM 3055 C CA . GLU A 1 404 ? -12.695 25.844 -13.828 1 97.69 404 GLU A CA 1
ATOM 3056 C C . GLU A 1 404 ? -12.906 27.281 -14.281 1 97.69 404 GLU A C 1
ATOM 3058 O O . GLU A 1 404 ? -12.164 28.172 -13.875 1 97.69 404 GLU A O 1
ATOM 3063 N N . GLN A 1 405 ? -13.836 27.406 -15.125 1 97.81 405 GLN A N 1
ATOM 3064 C CA . GLN A 1 405 ? -14.156 28.734 -15.617 1 97.81 405 GLN A CA 1
ATOM 3065 C C . GLN A 1 405 ? -14.531 29.672 -14.477 1 97.81 405 GLN A C 1
ATOM 3067 O O . GLN A 1 405 ? -14.055 30.812 -14.414 1 97.81 405 GLN A O 1
ATOM 3072 N N . VAL A 1 406 ? -15.375 29.203 -13.586 1 98.06 406 VAL A N 1
ATOM 3073 C CA . VAL A 1 406 ? -15.82 30.031 -12.477 1 98.06 406 VAL A CA 1
ATOM 3074 C C . VAL A 1 406 ? -14.648 30.312 -11.539 1 98.06 406 VAL A C 1
ATOM 3076 O O . VAL A 1 406 ? -14.516 31.438 -11.031 1 98.06 406 VAL A O 1
ATOM 3079 N N . GLU A 1 407 ? -13.797 29.297 -11.281 1 97.31 407 GLU A N 1
ATOM 3080 C CA . GLU A 1 407 ? -12.609 29.5 -10.461 1 97.31 407 GLU A CA 1
ATOM 3081 C C . GLU A 1 407 ? -11.766 30.656 -10.969 1 97.31 407 GLU A C 1
ATOM 3083 O O . GLU A 1 407 ? -11.336 31.516 -10.188 1 97.31 407 GLU A O 1
ATOM 3088 N N . ARG A 1 408 ? -11.594 30.703 -12.258 1 96.44 408 ARG A N 1
ATOM 3089 C CA . ARG A 1 408 ? -10.766 31.719 -12.898 1 96.44 408 ARG A CA 1
ATOM 3090 C C . ARG A 1 408 ? -11.453 33.094 -12.867 1 96.44 408 ARG A C 1
ATOM 3092 O O . ARG A 1 408 ? -10.844 34.094 -12.5 1 96.44 408 ARG A O 1
ATOM 3099 N N . GLU A 1 409 ? -12.672 33.031 -13.203 1 96.5 409 GLU A N 1
ATOM 3100 C CA . GLU A 1 409 ? -13.406 34.281 -13.383 1 96.5 409 GLU A CA 1
ATOM 3101 C C . GLU A 1 409 ? -13.68 34.969 -12.039 1 96.5 409 GLU A C 1
ATOM 3103 O O . GLU A 1 409 ? -13.727 36.188 -11.953 1 96.5 409 GLU A O 1
ATOM 3108 N N . ARG A 1 410 ? -13.844 34.188 -11.016 1 94.56 410 ARG A N 1
ATOM 3109 C CA . ARG A 1 410 ? -14.195 34.75 -9.711 1 94.56 410 ARG A CA 1
ATOM 3110 C C . ARG A 1 410 ? -13.023 34.656 -8.742 1 94.56 410 ARG A C 1
ATOM 3112 O O . ARG A 1 410 ? -13.188 34.844 -7.539 1 94.56 410 ARG A O 1
ATOM 3119 N N . ALA A 1 411 ? -11.781 34.219 -9.195 1 91.62 411 ALA A N 1
ATOM 3120 C CA . ALA A 1 411 ? -10.57 34.094 -8.383 1 91.62 411 ALA A CA 1
ATOM 3121 C C . ALA A 1 411 ? -10.836 33.25 -7.141 1 91.62 411 ALA A C 1
ATOM 3123 O O . ALA A 1 411 ? -10.516 33.656 -6.023 1 91.62 411 ALA A O 1
ATOM 3124 N N . LEU A 1 412 ? -11.453 32.125 -7.332 1 93.19 412 LEU A N 1
ATOM 3125 C CA . LEU A 1 412 ? -11.867 31.234 -6.246 1 93.19 412 LEU A CA 1
ATOM 3126 C C . LEU A 1 412 ? -10.766 30.234 -5.918 1 93.19 412 LEU A C 1
ATOM 3128 O O . LEU A 1 412 ? -11.047 29.125 -5.457 1 93.19 412 LEU A O 1
ATOM 3132 N N . HIS A 1 413 ? -9.508 30.562 -6.262 1 89.88 413 HIS A N 1
ATOM 3133 C CA . HIS A 1 413 ? -8.422 29.656 -5.906 1 89.88 413 HIS A CA 1
ATOM 3134 C C . HIS A 1 413 ? -8.414 29.359 -4.41 1 89.88 413 HIS A C 1
ATOM 3136 O O . HIS A 1 413 ? -8.445 30.297 -3.594 1 89.88 413 HIS A O 1
ATOM 3142 N N . GLY A 1 414 ? -8.492 28.062 -4.086 1 91.5 414 GLY A N 1
ATOM 3143 C CA . GLY A 1 414 ? -8.5 27.656 -2.693 1 91.5 414 GLY A CA 1
ATOM 3144 C C . GLY A 1 414 ? -9.891 27.578 -2.098 1 91.5 414 GLY A C 1
ATOM 3145 O O . GLY A 1 414 ? -10.055 27.203 -0.933 1 91.5 414 GLY A O 1
ATOM 3146 N N . HIS A 1 415 ? -10.961 27.875 -2.932 1 95.44 415 HIS A N 1
ATOM 3147 C CA . HIS A 1 415 ? -12.328 27.891 -2.412 1 95.44 415 HIS A CA 1
ATOM 3148 C C . HIS A 1 415 ? -13.25 27.031 -3.268 1 95.44 415 HIS A C 1
ATOM 3150 O O . HIS A 1 415 ? -14.453 26.969 -3.012 1 95.44 415 HIS A O 1
ATOM 3156 N N . VAL A 1 416 ? -12.688 26.453 -4.277 1 96.88 416 VAL A N 1
ATOM 3157 C CA . VAL A 1 416 ? -13.508 25.734 -5.242 1 96.88 416 VAL A CA 1
ATOM 3158 C C . VAL A 1 416 ? -13.359 24.234 -5.023 1 96.88 416 VAL A C 1
ATOM 3160 O O . VAL A 1 416 ? -12.305 23.766 -4.59 1 96.88 416 VAL A O 1
ATOM 3163 N N . GLY A 1 417 ? -14.398 23.5 -5.297 1 97.75 417 GLY A N 1
ATOM 3164 C CA . GLY A 1 417 ? -14.359 22.047 -5.234 1 97.75 417 GLY A CA 1
ATOM 3165 C C . GLY A 1 417 ? -15.383 21.391 -6.141 1 97.75 417 GLY A C 1
ATOM 3166 O O . GLY A 1 417 ? -16.141 22.078 -6.832 1 97.75 417 GLY A O 1
ATOM 3167 N N . VAL A 1 418 ? -15.289 20.109 -6.219 1 98.62 418 VAL A N 1
ATOM 3168 C CA . VAL A 1 418 ? -16.219 19.312 -7.004 1 98.62 418 VAL A CA 1
ATOM 3169 C C . VAL A 1 418 ? -16.562 18.031 -6.246 1 98.62 418 VAL A C 1
ATOM 3171 O O . VAL A 1 418 ? -15.781 17.547 -5.422 1 98.62 418 VAL A O 1
ATOM 3174 N N . LEU A 1 419 ? -17.734 17.547 -6.402 1 98.31 419 LEU A N 1
ATOM 3175 C CA . LEU A 1 419 ? -18.188 16.219 -5.984 1 98.31 419 LEU A CA 1
ATOM 3176 C C . LEU A 1 419 ? -18.547 15.359 -7.195 1 98.31 419 LEU A C 1
ATOM 3178 O O . LEU A 1 419 ? -19.453 15.688 -7.953 1 98.31 419 LEU A O 1
ATOM 3182 N N . ILE A 1 420 ? -17.812 14.289 -7.434 1 98.25 420 ILE A N 1
ATOM 3183 C CA . ILE A 1 420 ? -17.906 13.523 -8.672 1 98.25 420 ILE A CA 1
ATOM 3184 C C . ILE A 1 420 ? -17.953 12.031 -8.359 1 98.25 420 ILE A C 1
ATOM 3186 O O . ILE A 1 420 ? -17.219 11.547 -7.492 1 98.25 420 ILE A O 1
ATOM 3190 N N . ASP A 1 421 ? -18.812 11.242 -9.031 1 96.75 421 ASP A N 1
ATOM 3191 C CA . ASP A 1 421 ? -18.844 9.797 -8.859 1 96.75 421 ASP A CA 1
ATOM 3192 C C . ASP A 1 421 ? -17.609 9.141 -9.469 1 96.75 421 ASP A C 1
ATOM 3194 O O . ASP A 1 421 ? -17 9.695 -10.383 1 96.75 421 ASP A O 1
ATOM 3198 N N . GLY A 1 422 ? -17.203 8 -8.945 1 92.06 422 GLY A N 1
ATOM 3199 C CA . GLY A 1 422 ? -15.984 7.344 -9.367 1 92.06 422 GLY A CA 1
ATOM 3200 C C . GLY A 1 422 ? -16.219 6.207 -10.344 1 92.06 422 GLY A C 1
ATOM 3201 O O . GLY A 1 422 ? -15.273 5.605 -10.852 1 92.06 422 GLY A O 1
ATOM 3202 N N . GLY A 1 423 ? -17.438 5.934 -10.672 1 83.88 423 GLY A N 1
ATOM 3203 C CA . GLY A 1 423 ? -17.75 4.789 -11.516 1 83.88 423 GLY A CA 1
ATOM 3204 C C . GLY A 1 423 ? -17.688 5.105 -12.992 1 83.88 423 GLY A C 1
ATOM 3205 O O . GLY A 1 423 ? -16.828 5.883 -13.43 1 83.88 423 GLY A O 1
ATOM 3206 N N . ALA A 1 424 ? -18.453 4.543 -13.781 1 77.62 424 ALA A N 1
ATOM 3207 C CA . ALA A 1 424 ? -18.406 4.523 -15.242 1 77.62 424 ALA A CA 1
ATOM 3208 C C . ALA A 1 424 ? -18.609 5.918 -15.82 1 77.62 424 ALA A C 1
ATOM 3210 O O . ALA A 1 424 ? -18.047 6.258 -16.859 1 77.62 424 ALA A O 1
ATOM 3211 N N . TYR A 1 425 ? -19.328 6.809 -15.008 1 92.75 425 TYR A N 1
ATOM 3212 C CA . TYR A 1 425 ? -19.656 8.102 -15.609 1 92.75 425 TYR A CA 1
ATOM 3213 C C . TYR A 1 425 ? -18.594 9.148 -15.258 1 92.75 425 TYR A C 1
ATOM 3215 O O . TYR A 1 425 ? -18.266 10 -16.078 1 92.75 425 TYR A O 1
ATOM 3223 N N . GLY A 1 426 ? -18.109 9.055 -14.094 1 95.25 426 GLY A N 1
ATOM 3224 C CA . GLY A 1 426 ? -17.359 10.203 -13.602 1 95.25 426 GLY A CA 1
ATOM 3225 C C . GLY A 1 426 ? -15.875 9.938 -13.469 1 95.25 426 GLY A C 1
ATOM 3226 O O . GLY A 1 426 ? -15.117 10.828 -13.07 1 95.25 426 GLY A O 1
ATOM 3227 N N . SER A 1 427 ? -15.336 8.781 -13.883 1 92.5 427 SER A N 1
ATOM 3228 C CA . SER A 1 427 ? -13.953 8.383 -13.633 1 92.5 427 SER A CA 1
ATOM 3229 C C . SER A 1 427 ? -12.977 9.367 -14.266 1 92.5 427 SER A C 1
ATOM 3231 O O . SER A 1 427 ? -12.016 9.797 -13.617 1 92.5 427 SER A O 1
ATOM 3233 N N . ASP A 1 428 ? -13.18 9.781 -15.516 1 93.44 428 ASP A N 1
ATOM 3234 C CA . ASP A 1 428 ? -12.289 10.695 -16.203 1 93.44 428 ASP A CA 1
ATOM 3235 C C . ASP A 1 428 ? -12.352 12.094 -15.602 1 93.44 428 ASP A C 1
ATOM 3237 O O . ASP A 1 428 ? -11.32 12.75 -15.438 1 93.44 428 ASP A O 1
ATOM 3241 N N . ALA A 1 429 ? -13.578 12.516 -15.281 1 96.62 429 ALA A N 1
ATOM 3242 C CA . ALA A 1 429 ? -13.758 13.812 -14.648 1 96.62 429 ALA A CA 1
ATOM 3243 C C . ALA A 1 429 ? -13.062 13.867 -13.289 1 96.62 429 ALA A C 1
ATOM 3245 O O . ALA A 1 429 ? -12.406 14.852 -12.961 1 96.62 429 ALA A O 1
ATOM 3246 N N . LEU A 1 430 ? -13.281 12.805 -12.547 1 96.56 430 LEU A N 1
ATOM 3247 C CA . LEU A 1 430 ? -12.68 12.703 -11.219 1 96.56 430 LEU A CA 1
ATOM 3248 C C . LEU A 1 430 ? -11.156 12.766 -11.312 1 96.56 430 LEU A C 1
ATOM 3250 O O . LEU A 1 430 ? -10.516 13.477 -10.531 1 96.56 430 LEU A O 1
ATOM 3254 N N . ALA A 1 431 ? -10.562 12.078 -12.234 1 93.62 431 ALA A N 1
ATOM 3255 C CA . ALA A 1 431 ? -9.117 12.086 -12.438 1 93.62 431 ALA A CA 1
ATOM 3256 C C . ALA A 1 431 ? -8.617 13.477 -12.812 1 93.62 431 ALA A C 1
ATOM 3258 O O . ALA A 1 431 ? -7.57 13.914 -12.336 1 93.62 431 ALA A O 1
ATOM 3259 N N . SER A 1 432 ? -9.359 14.125 -13.641 1 94.5 432 SER A N 1
ATOM 3260 C CA . SER A 1 432 ? -8.969 15.445 -14.102 1 94.5 432 SER A CA 1
ATOM 3261 C C . SER A 1 432 ? -9.023 16.469 -12.977 1 94.5 432 SER A C 1
ATOM 3263 O O . SER A 1 432 ? -8.258 17.438 -12.969 1 94.5 432 SER A O 1
ATOM 3265 N N . ALA A 1 433 ? -9.938 16.234 -12.031 1 96.38 433 ALA A N 1
ATOM 3266 C CA . ALA A 1 433 ? -10.117 17.172 -10.93 1 96.38 433 ALA A CA 1
ATOM 3267 C C . ALA A 1 433 ? -9.109 16.922 -9.82 1 96.38 433 ALA A C 1
ATOM 3269 O O . ALA A 1 433 ? -8.781 17.828 -9.047 1 96.38 433 ALA A O 1
ATOM 3270 N N . THR A 1 434 ? -8.562 15.742 -9.727 1 96.19 434 THR A N 1
ATOM 3271 C CA . THR A 1 434 ? -7.688 15.328 -8.633 1 96.19 434 THR A CA 1
ATOM 3272 C C . THR A 1 434 ? -6.266 15.82 -8.867 1 96.19 434 THR A C 1
ATOM 3274 O O . THR A 1 434 ? -5.723 15.688 -9.961 1 96.19 434 THR A O 1
ATOM 3277 N N . GLY A 1 435 ? -5.668 16.422 -7.875 1 92.88 435 GLY A N 1
ATOM 3278 C CA . GLY A 1 435 ? -4.277 16.844 -7.93 1 92.88 435 GLY A CA 1
ATOM 3279 C C . GLY A 1 435 ? -4.109 18.297 -8.312 1 92.88 435 GLY A C 1
ATOM 3280 O O . GLY A 1 435 ? -2.984 18.781 -8.461 1 92.88 435 GLY A O 1
ATOM 3281 N N . ARG A 1 436 ? -5.203 19.062 -8.406 1 90.88 436 ARG A N 1
ATOM 3282 C CA . ARG A 1 436 ? -5.047 20.422 -8.898 1 90.88 436 ARG A CA 1
ATOM 3283 C C . ARG A 1 436 ? -5.301 21.438 -7.789 1 90.88 436 ARG A C 1
ATOM 3285 O O . ARG A 1 436 ? -5.395 22.641 -8.047 1 90.88 436 ARG A O 1
ATOM 3292 N N . GLY A 1 437 ? -5.465 20.984 -6.559 1 92.06 437 GLY A N 1
ATOM 3293 C CA . GLY A 1 437 ? -5.645 21.891 -5.43 1 92.06 437 GLY A CA 1
ATOM 3294 C C . GLY A 1 437 ? -7.102 22.172 -5.117 1 92.06 437 GLY A C 1
ATOM 3295 O O . GLY A 1 437 ? -7.41 23.016 -4.27 1 92.06 437 GLY A O 1
ATOM 3296 N N . TRP A 1 438 ? -8.07 21.516 -5.781 1 96.88 438 TRP A N 1
ATOM 3297 C CA . TRP A 1 438 ? -9.5 21.625 -5.512 1 96.88 438 TRP A CA 1
ATOM 3298 C C . TRP A 1 438 ? -9.898 20.734 -4.336 1 96.88 438 TRP A C 1
ATOM 3300 O O . TRP A 1 438 ? -9.203 19.766 -4.008 1 96.88 438 TRP A O 1
ATOM 3310 N N . TRP A 1 439 ? -10.945 21.188 -3.607 1 97.81 439 TRP A N 1
ATOM 3311 C CA . TRP A 1 439 ? -11.641 20.219 -2.752 1 97.81 439 TRP A CA 1
ATOM 3312 C C . TRP A 1 439 ? -12.359 19.172 -3.588 1 97.81 439 TRP A C 1
ATOM 3314 O O . TRP A 1 439 ? -13.227 19.5 -4.402 1 97.81 439 TRP A O 1
ATOM 3324 N N . VAL A 1 440 ? -12.031 17.891 -3.535 1 98.19 440 VAL A N 1
ATOM 3325 C CA . VAL A 1 440 ? -12.609 16.844 -4.371 1 98.19 440 VAL A CA 1
ATOM 3326 C C . VAL A 1 440 ? -13.312 15.812 -3.496 1 98.19 440 VAL A C 1
ATOM 3328 O O . VAL A 1 440 ? -12.703 15.227 -2.602 1 98.19 440 VAL A O 1
ATOM 3331 N N . GLY A 1 441 ? -14.594 15.641 -3.666 1 98.44 441 GLY A N 1
ATOM 3332 C CA . GLY A 1 441 ? -15.344 14.602 -2.982 1 98.44 441 GLY A CA 1
ATOM 3333 C C . GLY A 1 441 ? -15.789 13.484 -3.906 1 98.44 441 GLY A C 1
ATOM 3334 O O . GLY A 1 441 ? -15.938 13.688 -5.113 1 98.44 441 GLY A O 1
ATOM 3335 N N . ARG A 1 442 ? -15.961 12.359 -3.436 1 98.31 442 ARG A N 1
ATOM 3336 C CA . ARG A 1 442 ? -16.375 11.156 -4.145 1 98.31 442 ARG A CA 1
ATOM 3337 C C . ARG A 1 442 ? -17.359 10.336 -3.309 1 98.31 442 ARG A C 1
ATOM 3339 O O . ARG A 1 442 ? -17.078 10.016 -2.152 1 98.31 442 ARG A O 1
ATOM 3346 N N . PRO A 1 443 ? -18.547 10.023 -3.857 1 98 443 PRO A N 1
ATOM 3347 C CA . PRO A 1 443 ? -19.531 9.273 -3.08 1 98 443 PRO A CA 1
ATOM 3348 C C . PRO A 1 443 ? -19.156 7.801 -2.922 1 98 443 PRO A C 1
ATOM 3350 O O . PRO A 1 443 ? -18.562 7.211 -3.822 1 98 443 PRO A O 1
ATOM 3353 N N . VAL A 1 444 ? -19.594 7.246 -1.778 1 98.06 444 VAL A N 1
ATOM 3354 C CA . VAL A 1 444 ? -19.297 5.84 -1.526 1 98.06 444 VAL A CA 1
ATOM 3355 C C . VAL A 1 444 ? -20.609 5.047 -1.459 1 98.06 444 VAL A C 1
ATOM 3357 O O . VAL A 1 444 ? -20.609 3.824 -1.618 1 98.06 444 VAL A O 1
ATOM 3360 N N . GLU A 1 445 ? -21.719 5.734 -1.243 1 97.5 445 GLU A N 1
ATOM 3361 C CA . GLU A 1 445 ? -22.984 5.059 -0.993 1 97.5 445 GLU A CA 1
ATOM 3362 C C . GLU A 1 445 ? -23.656 4.637 -2.299 1 97.5 445 GLU A C 1
ATOM 3364 O O . GLU A 1 445 ? -23.484 5.285 -3.332 1 97.5 445 GLU A O 1
ATOM 3369 N N . LEU A 1 446 ? -24.359 3.547 -2.256 1 96.62 446 LEU A N 1
ATOM 3370 C CA . LEU A 1 446 ? -25.297 3.195 -3.32 1 96.62 446 LEU A CA 1
ATOM 3371 C C . LEU A 1 446 ? -26.453 4.18 -3.371 1 96.62 446 LEU A C 1
ATOM 3373 O O . LEU A 1 446 ? -27.156 4.371 -2.375 1 96.62 446 LEU A O 1
ATOM 3377 N N . PRO A 1 447 ? -26.672 4.793 -4.5 1 94.38 447 PRO A N 1
ATOM 3378 C CA . PRO A 1 447 ? -27.719 5.801 -4.582 1 94.38 447 PRO A CA 1
ATOM 3379 C C . PRO A 1 447 ? -29.078 5.273 -4.105 1 94.38 447 PRO A C 1
ATOM 3381 O O . PRO A 1 447 ? -29.516 4.199 -4.535 1 94.38 447 PRO A O 1
ATOM 3384 N N . GLY A 1 448 ? -29.672 5.984 -3.191 1 94.06 448 GLY A N 1
ATOM 3385 C CA . GLY A 1 448 ? -31.031 5.715 -2.75 1 94.06 448 GLY A CA 1
ATOM 3386 C C . GLY A 1 448 ? -31.125 4.586 -1.741 1 94.06 448 GLY A C 1
ATOM 3387 O O . GLY A 1 448 ? -32.219 4.258 -1.266 1 94.06 448 GLY A O 1
ATOM 3388 N N . SER A 1 449 ? -30 4.039 -1.362 1 96.5 449 SER A N 1
ATOM 3389 C CA . SER A 1 449 ? -30.016 2.885 -0.472 1 96.5 449 SER A CA 1
ATOM 3390 C C . SER A 1 449 ? -30.516 3.268 0.918 1 96.5 449 SER A C 1
ATOM 3392 O O . SER A 1 449 ? -30.125 4.309 1.455 1 96.5 449 SER A O 1
ATOM 3394 N N . ARG A 1 450 ? -31.422 2.473 1.488 1 96.75 450 ARG A N 1
ATOM 3395 C CA . ARG A 1 450 ? -31.984 2.527 2.838 1 96.75 450 ARG A CA 1
ATOM 3396 C C . ARG A 1 450 ? -32.531 1.174 3.254 1 96.75 450 ARG A C 1
ATOM 3398 O O . ARG A 1 450 ? -33.719 0.9 3.041 1 96.75 450 ARG A O 1
ATOM 3405 N N . PRO A 1 451 ? -31.781 0.306 3.898 1 96.44 451 PRO A N 1
ATOM 3406 C CA . PRO A 1 451 ? -30.594 0.673 4.68 1 96.44 451 PRO A CA 1
ATOM 3407 C C . PRO A 1 451 ? -29.391 1.004 3.799 1 96.44 451 PRO A C 1
ATOM 3409 O O . PRO A 1 451 ? -29.359 0.656 2.615 1 96.44 451 PRO A O 1
ATOM 3412 N N . LEU A 1 452 ? -28.438 1.677 4.398 1 97.94 452 LEU A N 1
ATOM 3413 C CA . LEU A 1 452 ? -27.234 2.15 3.738 1 97.94 452 LEU A CA 1
ATOM 3414 C C . LEU A 1 452 ? -26.422 0.984 3.174 1 97.94 452 LEU A C 1
ATOM 3416 O O . LEU A 1 452 ? -26.203 -0.016 3.861 1 97.94 452 LEU A O 1
ATOM 3420 N N . ARG A 1 453 ? -26.109 1.001 1.938 1 97.5 453 ARG A N 1
ATOM 3421 C CA . ARG A 1 453 ? -25.188 0.105 1.252 1 97.5 453 ARG A CA 1
ATOM 3422 C C . ARG A 1 453 ? -24.141 0.893 0.476 1 97.5 453 ARG A C 1
ATOM 3424 O O . ARG A 1 453 ? -24.344 2.061 0.143 1 97.5 453 ARG A O 1
ATOM 3431 N N . PHE A 1 454 ? -23.031 0.327 0.282 1 97.38 454 PHE A N 1
ATOM 3432 C CA . PHE A 1 454 ? -21.984 0.977 -0.493 1 97.38 454 PHE A CA 1
ATOM 3433 C C . PHE A 1 454 ? -22.062 0.578 -1.962 1 97.38 454 PHE A C 1
ATOM 3435 O O . PHE A 1 454 ? -22.531 -0.518 -2.287 1 97.38 454 PHE A O 1
ATOM 3442 N N . ASP A 1 455 ? -21.672 1.508 -2.771 1 94.19 455 ASP A N 1
ATOM 3443 C CA . ASP A 1 455 ? -21.766 1.343 -4.219 1 94.19 455 ASP A CA 1
ATOM 3444 C C . ASP A 1 455 ? -20.609 0.501 -4.75 1 94.19 455 ASP A C 1
ATOM 3446 O O . ASP A 1 455 ? -19.438 0.841 -4.547 1 94.19 455 ASP A O 1
ATOM 3450 N N . ASP A 1 456 ? -20.875 -0.642 -5.367 1 89.31 456 ASP A N 1
ATOM 3451 C CA . ASP A 1 456 ? -19.969 -1.456 -6.172 1 89.31 456 ASP A CA 1
ATOM 3452 C C . ASP A 1 456 ? -18.922 -2.137 -5.297 1 89.31 456 ASP A C 1
ATOM 3454 O O . ASP A 1 456 ? -17.797 -2.361 -5.734 1 89.31 456 ASP A O 1
ATOM 3458 N N . THR A 1 457 ? -19.234 -2.342 -4.031 1 94.25 457 THR A N 1
ATOM 3459 C CA . THR A 1 457 ? -18.297 -3.074 -3.186 1 94.25 457 THR A CA 1
ATOM 3460 C C . THR A 1 457 ? -19 -3.629 -1.952 1 94.25 457 THR A C 1
ATOM 3462 O O . THR A 1 457 ? -19.938 -3.014 -1.438 1 94.25 457 THR A O 1
ATOM 3465 N N . ARG A 1 458 ? -18.516 -4.746 -1.488 1 95.81 458 ARG A N 1
ATOM 3466 C CA . ARG A 1 458 ? -18.953 -5.312 -0.217 1 95.81 458 ARG A CA 1
ATOM 3467 C C . ARG A 1 458 ? -17.906 -5.098 0.87 1 95.81 458 ARG A C 1
ATOM 3469 O O . ARG A 1 458 ? -18.172 -5.316 2.053 1 95.81 458 ARG A O 1
ATOM 3476 N N . SER A 1 459 ? -16.75 -4.652 0.5 1 97.69 459 SER A N 1
ATOM 3477 C CA . SER A 1 459 ? -15.633 -4.363 1.399 1 97.69 459 SER A CA 1
ATOM 3478 C C . SER A 1 459 ? -15.086 -2.959 1.168 1 97.69 459 SER A C 1
ATOM 3480 O O . SER A 1 459 ? -14.156 -2.773 0.377 1 97.69 459 SER A O 1
ATOM 3482 N N . VAL A 1 460 ? -15.578 -2.029 1.912 1 98.25 460 VAL A N 1
ATOM 3483 C CA . VAL A 1 460 ? -15.289 -0.621 1.658 1 98.25 460 VAL A CA 1
ATOM 3484 C C . VAL A 1 460 ? -13.82 -0.333 1.938 1 98.25 460 VAL A C 1
ATOM 3486 O O . VAL A 1 460 ? -13.195 0.479 1.249 1 98.25 460 VAL A O 1
ATOM 3489 N N . GLY A 1 461 ? -13.211 -1.006 2.982 1 98.38 461 GLY A N 1
ATOM 3490 C CA . GLY A 1 461 ? -11.797 -0.846 3.244 1 98.38 461 GLY A CA 1
ATOM 3491 C C . GLY A 1 461 ? -10.922 -1.24 2.066 1 98.38 461 GLY A C 1
ATOM 3492 O O . GLY A 1 461 ? -9.906 -0.597 1.798 1 98.38 461 GLY A O 1
ATOM 3493 N N . SER A 1 462 ? -11.328 -2.273 1.297 1 98.06 462 SER A N 1
ATOM 3494 C CA . SER A 1 462 ? -10.609 -2.723 0.109 1 98.06 462 SER A CA 1
ATOM 3495 C C . SER A 1 462 ? -10.703 -1.694 -1.013 1 98.06 462 SER A C 1
ATOM 3497 O O . SER A 1 462 ? -9.727 -1.467 -1.732 1 98.06 462 SER A O 1
ATOM 3499 N N . ALA A 1 463 ? -11.828 -1.098 -1.109 1 97.44 463 ALA A N 1
ATOM 3500 C CA . ALA A 1 463 ? -12.039 -0.107 -2.162 1 97.44 463 ALA A CA 1
ATOM 3501 C C . ALA A 1 463 ? -11.203 1.146 -1.91 1 97.44 463 ALA A C 1
ATOM 3503 O O . ALA A 1 463 ? -10.609 1.696 -2.838 1 97.44 463 ALA A O 1
ATOM 3504 N N . LEU A 1 464 ? -11.133 1.573 -0.691 1 98.19 464 LEU A N 1
ATOM 3505 C CA . LEU A 1 464 ? -10.508 2.844 -0.347 1 98.19 464 LEU A CA 1
ATOM 3506 C C . LEU A 1 464 ? -8.992 2.777 -0.547 1 98.19 464 LEU A C 1
ATOM 3508 O O . LEU A 1 464 ? -8.328 3.812 -0.613 1 98.19 464 LEU A O 1
ATOM 3512 N N . ILE A 1 465 ? -8.445 1.567 -0.689 1 97.81 465 ILE A N 1
ATOM 3513 C CA . ILE A 1 465 ? -7.023 1.399 -0.965 1 97.81 465 ILE A CA 1
ATOM 3514 C C . ILE A 1 465 ? -6.656 2.131 -2.256 1 97.81 465 ILE A C 1
ATOM 3516 O O . ILE A 1 465 ? -5.562 2.686 -2.373 1 97.81 465 ILE A O 1
ATOM 3520 N N . HIS A 1 466 ? -7.559 2.252 -3.156 1 97.06 466 HIS A N 1
ATOM 3521 C CA . HIS A 1 466 ? -7.254 2.734 -4.5 1 97.06 466 HIS A CA 1
ATOM 3522 C C . HIS A 1 466 ? -7.668 4.191 -4.668 1 97.06 466 HIS A C 1
ATOM 3524 O O . HIS A 1 466 ? -7.477 4.777 -5.734 1 97.06 466 HIS A O 1
ATOM 3530 N N . TRP A 1 467 ? -8.258 4.805 -3.631 1 97.75 467 TRP A N 1
ATOM 3531 C CA . TRP A 1 467 ? -8.688 6.195 -3.707 1 97.75 467 TRP A CA 1
ATOM 3532 C C . TRP A 1 467 ? -7.527 7.141 -3.428 1 97.75 467 TRP A C 1
ATOM 3534 O O . TRP A 1 467 ? -6.797 6.965 -2.449 1 97.75 467 TRP A O 1
ATOM 3544 N N . PRO A 1 468 ? -7.32 8.172 -4.309 1 97.75 468 PRO A N 1
ATOM 3545 C CA . PRO A 1 468 ? -6.406 9.234 -3.889 1 97.75 468 PRO A CA 1
ATOM 3546 C C . PRO A 1 468 ? -6.762 9.812 -2.52 1 97.75 468 PRO A C 1
ATOM 3548 O O . PRO A 1 468 ? -7.945 9.977 -2.205 1 97.75 468 PRO A O 1
ATOM 3551 N N . THR A 1 469 ? -5.777 10.078 -1.694 1 96.81 469 THR A N 1
ATOM 3552 C CA . THR A 1 469 ? -5.988 10.492 -0.314 1 96.81 469 THR A CA 1
ATOM 3553 C C . THR A 1 469 ? -6.734 11.828 -0.263 1 96.81 469 THR A C 1
ATOM 3555 O O . THR A 1 469 ? -7.523 12.07 0.652 1 96.81 469 THR A O 1
ATOM 3558 N N . GLU A 1 470 ? -6.52 12.688 -1.275 1 96.69 470 GLU A N 1
ATOM 3559 C CA . GLU A 1 470 ? -7.121 14.016 -1.238 1 96.69 470 GLU A CA 1
ATOM 3560 C C . GLU A 1 470 ? -8.625 13.953 -1.496 1 96.69 470 GLU A C 1
ATOM 3562 O O . GLU A 1 470 ? -9.336 14.93 -1.258 1 96.69 470 GLU A O 1
ATOM 3567 N N . GLN A 1 471 ? -9.086 12.828 -2.061 1 98.12 471 GLN A N 1
ATOM 3568 C CA . GLN A 1 471 ? -10.516 12.703 -2.303 1 98.12 471 GLN A CA 1
ATOM 3569 C C . GLN A 1 471 ? -11.273 12.453 -1.003 1 98.12 471 GLN A C 1
ATOM 3571 O O . GLN A 1 471 ? -11.016 11.469 -0.305 1 98.12 471 GLN A O 1
ATOM 3576 N N . VAL A 1 472 ? -12.227 13.297 -0.677 1 98.56 472 VAL A N 1
ATOM 3577 C CA . VAL A 1 472 ? -13.062 13.164 0.51 1 98.56 472 VAL A CA 1
ATOM 3578 C C . VAL A 1 472 ? -14.164 12.141 0.255 1 98.56 472 VAL A C 1
ATOM 3580 O O . VAL A 1 472 ? -14.867 12.203 -0.759 1 98.56 472 VAL A O 1
ATOM 3583 N N . VAL A 1 473 ? -14.32 11.172 1.155 1 98.75 473 VAL A N 1
ATOM 3584 C CA . VAL A 1 473 ? -15.375 10.172 1.058 1 98.75 473 VAL A CA 1
ATOM 3585 C C . VAL A 1 473 ? -16.719 10.797 1.449 1 98.75 473 VAL A C 1
ATOM 3587 O O . VAL A 1 473 ? -16.922 11.172 2.605 1 98.75 473 VAL A O 1
ATOM 3590 N N . LYS A 1 474 ? -17.578 10.945 0.537 1 98.69 474 LYS A N 1
ATOM 3591 C CA . LYS A 1 474 ? -18.922 11.453 0.8 1 98.69 474 LYS A CA 1
ATOM 3592 C C . LYS A 1 474 ? -19.922 10.312 0.934 1 98.69 474 LYS A C 1
ATOM 3594 O O . LYS A 1 474 ? -20.016 9.453 0.051 1 98.69 474 LYS A O 1
ATOM 3599 N N . CYS A 1 475 ? -20.641 10.25 2.008 1 98.75 475 CYS A N 1
ATOM 3600 C CA . CYS A 1 475 ? -21.641 9.211 2.244 1 98.75 475 CYS A CA 1
ATOM 3601 C C . CYS A 1 475 ? -22.984 9.82 2.604 1 98.75 475 CYS A C 1
ATOM 3603 O O . CYS A 1 475 ? -23.141 10.422 3.666 1 98.75 475 CYS A O 1
ATOM 3605 N N . LEU A 1 476 ? -23.906 9.703 1.73 1 98.31 476 LEU A N 1
ATOM 3606 C CA . LEU A 1 476 ? -25.281 10.125 2.004 1 98.31 476 LEU A CA 1
ATOM 3607 C C . LEU A 1 476 ? -26.031 9.047 2.787 1 98.31 476 LEU A C 1
ATOM 3609 O O . LEU A 1 476 ? -26.062 7.887 2.379 1 98.31 476 LEU A O 1
ATOM 3613 N N . VAL A 1 477 ? -26.594 9.406 3.873 1 98.44 477 VAL A N 1
ATOM 3614 C CA . VAL A 1 477 ? -27.391 8.492 4.695 1 98.44 477 VAL A CA 1
ATOM 3615 C C . VAL A 1 477 ? -28.812 9.047 4.863 1 98.44 477 VAL A C 1
ATOM 3617 O O . VAL A 1 477 ? -29 10.117 5.445 1 98.44 477 VAL A O 1
ATOM 3620 N N . HIS A 1 478 ? -29.797 8.367 4.312 1 98 478 HIS A N 1
ATOM 3621 C CA . HIS A 1 478 ? -31.188 8.664 4.617 1 98 478 HIS A CA 1
ATOM 3622 C C . HIS A 1 478 ? -31.562 8.18 6.016 1 98 478 HIS A C 1
ATOM 3624 O O . HIS A 1 478 ? -32.031 7.047 6.18 1 98 478 HIS A O 1
ATOM 3630 N N . TYR A 1 479 ? -31.469 9.102 6.973 1 97.75 479 TYR A N 1
ATOM 3631 C CA . TYR A 1 479 ? -31.531 8.703 8.375 1 97.75 479 TYR A CA 1
ATOM 3632 C C . TYR A 1 479 ? -32.5 9.586 9.148 1 97.75 479 TYR A C 1
ATOM 3634 O O . TYR A 1 479 ? -32.531 10.805 8.969 1 97.75 479 TYR A O 1
ATOM 3642 N N . HIS A 1 480 ? -33.344 9.031 9.953 1 96.94 480 HIS A N 1
ATOM 3643 C CA . HIS A 1 480 ? -34.188 9.727 10.922 1 96.94 480 HIS A CA 1
ATOM 3644 C C . HIS A 1 480 ? -34 9.148 12.32 1 96.94 480 HIS A C 1
ATOM 3646 O O . HIS A 1 480 ? -33.969 7.926 12.492 1 96.94 480 HIS A O 1
ATOM 3652 N N . PRO A 1 481 ? -33.844 9.977 13.352 1 95.69 481 PRO A N 1
ATOM 3653 C CA . PRO A 1 481 ? -33.625 9.477 14.711 1 95.69 481 PRO A CA 1
ATOM 3654 C C . PRO A 1 481 ? -34.812 8.648 15.234 1 95.69 481 PRO A C 1
ATOM 3656 O O . PRO A 1 481 ? -34.656 7.902 16.203 1 95.69 481 PRO A O 1
ATOM 3659 N N . ASP A 1 482 ? -35.938 8.766 14.594 1 95.38 482 ASP A N 1
ATOM 3660 C CA . ASP A 1 482 ? -37.125 8.047 15.047 1 95.38 482 ASP A CA 1
ATOM 3661 C C . ASP A 1 482 ? -37.406 6.844 14.141 1 95.38 482 ASP A C 1
ATOM 3663 O O . ASP A 1 482 ? -38.5 6.238 14.227 1 95.38 482 ASP A O 1
ATOM 3667 N N . ASP A 1 483 ? -36.531 6.492 13.305 1 95.81 483 ASP A N 1
ATOM 3668 C CA . ASP A 1 483 ? -36.625 5.258 12.531 1 95.81 483 ASP A CA 1
ATOM 3669 C C . ASP A 1 483 ? -36.719 4.039 13.445 1 95.81 483 ASP A C 1
ATOM 3671 O O . ASP A 1 483 ? -36.312 4.098 14.609 1 95.81 483 ASP A O 1
ATOM 3675 N N . PRO A 1 484 ? -37.25 2.916 12.898 1 95.69 484 PRO A N 1
ATOM 3676 C CA . PRO A 1 484 ? -37.188 1.676 13.68 1 95.69 484 PRO A CA 1
ATOM 3677 C C . PRO A 1 484 ? -35.781 1.314 14.078 1 95.69 484 PRO A C 1
ATOM 3679 O O . PRO A 1 484 ? -34.844 1.511 13.305 1 95.69 484 PRO A O 1
ATOM 3682 N N . ALA A 1 485 ? -35.688 0.756 15.266 1 95.81 485 ALA A N 1
ATOM 3683 C CA . ALA A 1 485 ? -34.375 0.511 15.875 1 95.81 485 ALA A CA 1
ATOM 3684 C C . ALA A 1 485 ? -33.531 -0.381 14.992 1 95.81 485 ALA A C 1
ATOM 3686 O O . ALA A 1 485 ? -32.312 -0.149 14.844 1 95.81 485 ALA A O 1
ATOM 3687 N N . THR A 1 486 ? -34.094 -1.365 14.406 1 95.06 486 THR A N 1
ATOM 3688 C CA . THR A 1 486 ? -33.344 -2.311 13.586 1 95.06 486 THR A CA 1
ATOM 3689 C C . THR A 1 486 ? -32.75 -1.607 12.375 1 95.06 486 THR A C 1
ATOM 3691 O O . THR A 1 486 ? -31.594 -1.866 12.016 1 95.06 486 THR A O 1
ATOM 3694 N N . LEU A 1 487 ? -33.5 -0.725 11.766 1 96.19 487 LEU A N 1
ATOM 3695 C CA . LEU A 1 487 ? -33.031 0.04 10.625 1 96.19 487 LEU A CA 1
ATOM 3696 C C . LEU A 1 487 ? -31.922 1 11.047 1 96.19 487 LEU A C 1
ATOM 3698 O O . LEU A 1 487 ? -30.875 1.09 10.383 1 96.19 487 LEU A O 1
ATOM 3702 N N . ARG A 1 488 ? -32.094 1.679 12.148 1 96.88 488 ARG A N 1
ATOM 3703 C CA . ARG A 1 488 ? -31.094 2.617 12.648 1 96.88 488 ARG A CA 1
ATOM 3704 C C . ARG A 1 488 ? -29.766 1.916 12.914 1 96.88 488 ARG A C 1
ATOM 3706 O O . ARG A 1 488 ? -28.719 2.377 12.453 1 96.88 488 ARG A O 1
ATOM 3713 N N . VAL A 1 489 ? -29.875 0.787 13.57 1 96 489 VAL A N 1
ATOM 3714 C CA . VAL A 1 489 ? -28.672 0.058 13.977 1 96 489 VAL A CA 1
ATOM 3715 C C . VAL A 1 489 ? -27.938 -0.449 12.734 1 96 489 VAL A C 1
ATOM 3717 O O . VAL A 1 489 ? -26.719 -0.375 12.664 1 96 489 VAL A O 1
ATOM 3720 N N . ASP A 1 490 ? -28.703 -0.949 11.781 1 95.81 490 ASP A N 1
ATOM 3721 C CA . ASP A 1 490 ? -28.109 -1.438 10.547 1 95.81 490 ASP A CA 1
ATOM 3722 C C . ASP A 1 490 ? -27.344 -0.328 9.828 1 95.81 490 ASP A C 1
ATOM 3724 O O . ASP A 1 490 ? -26.188 -0.521 9.43 1 95.81 490 ASP A O 1
ATOM 3728 N N . GLN A 1 491 ? -27.938 0.829 9.703 1 97.94 491 GLN A N 1
ATOM 3729 C CA . GLN A 1 491 ? -27.312 1.962 9.039 1 97.94 491 GLN A CA 1
ATOM 3730 C C . GLN A 1 491 ? -26.109 2.465 9.828 1 97.94 491 GLN A C 1
ATOM 3732 O O . GLN A 1 491 ? -25.062 2.793 9.258 1 97.94 491 GLN A O 1
ATOM 3737 N N . GLU A 1 492 ? -26.25 2.467 11.141 1 98.38 492 GLU A N 1
ATOM 3738 C CA . GLU A 1 492 ? -25.172 2.926 12.023 1 98.38 492 GLU A CA 1
ATOM 3739 C C . GLU A 1 492 ? -23.969 2.012 11.938 1 98.38 492 GLU A C 1
ATOM 3741 O O . GLU A 1 492 ? -22.828 2.48 11.961 1 98.38 492 GLU A O 1
ATOM 3746 N N . GLN A 1 493 ? -24.141 0.709 11.789 1 97 493 GLN A N 1
ATOM 3747 C CA . GLN A 1 493 ? -23.031 -0.229 11.641 1 97 493 GLN A CA 1
ATOM 3748 C C . GLN A 1 493 ? -22.25 0.036 10.359 1 97 493 GLN A C 1
ATOM 3750 O O . GLN A 1 493 ? -21.031 -0.074 10.336 1 97 493 GLN A O 1
ATOM 3755 N N . LYS A 1 494 ? -22.969 0.386 9.312 1 98 494 LYS A N 1
ATOM 3756 C CA . LYS A 1 494 ? -22.297 0.707 8.055 1 98 494 LYS A CA 1
ATOM 3757 C C . LYS A 1 494 ? -21.484 1.995 8.172 1 98 494 LYS A C 1
ATOM 3759 O O . LYS A 1 494 ? -20.391 2.092 7.629 1 98 494 LYS A O 1
ATOM 3764 N N . VAL A 1 495 ? -22 2.947 8.867 1 98.69 495 VAL A N 1
ATOM 3765 C CA . VAL A 1 495 ? -21.297 4.207 9.078 1 98.69 495 VAL A CA 1
ATOM 3766 C C . VAL A 1 495 ? -20.031 3.957 9.898 1 98.69 495 VAL A C 1
ATOM 3768 O O . VAL A 1 495 ? -18.969 4.5 9.586 1 98.69 495 VAL A O 1
ATOM 3771 N N . LEU A 1 496 ? -20.203 3.152 10.93 1 98.38 496 LEU A N 1
ATOM 3772 C CA . LEU A 1 496 ? -19.062 2.811 11.773 1 98.38 496 LEU A CA 1
ATOM 3773 C C . LEU A 1 496 ? -17.984 2.1 10.961 1 98.38 496 LEU A C 1
ATOM 3775 O O . LEU A 1 496 ? -16.797 2.389 11.109 1 98.38 496 LEU A O 1
ATOM 3779 N N . GLU A 1 497 ? -18.391 1.175 10.102 1 98.31 497 GLU A N 1
ATOM 3780 C CA . GLU A 1 497 ? -17.469 0.478 9.211 1 98.31 497 GLU A CA 1
ATOM 3781 C C . GLU A 1 497 ? -16.734 1.458 8.305 1 98.31 497 GLU A C 1
ATOM 3783 O O . GLU A 1 497 ? -15.508 1.394 8.18 1 98.31 497 GLU A O 1
ATOM 3788 N N . LEU A 1 498 ? -17.5 2.334 7.711 1 98.75 498 LEU A N 1
ATOM 3789 C CA . LEU A 1 498 ? -16.922 3.328 6.809 1 98.75 498 LEU A CA 1
ATOM 3790 C C . LEU A 1 498 ? -15.953 4.238 7.547 1 98.75 498 LEU A C 1
ATOM 3792 O O . LEU A 1 498 ? -14.867 4.531 7.039 1 98.75 498 LEU A O 1
ATOM 3796 N N . TRP A 1 499 ? -16.375 4.656 8.703 1 98.5 499 TRP A N 1
ATOM 3797 C CA . TRP A 1 499 ? -15.531 5.523 9.516 1 98.5 499 TRP A CA 1
ATOM 3798 C C . TRP A 1 499 ? -14.195 4.848 9.82 1 98.5 499 TRP A C 1
ATOM 3800 O O . TRP A 1 499 ? -13.133 5.445 9.633 1 98.5 499 TRP A O 1
ATOM 3810 N N . GLU A 1 500 ? -14.219 3.639 10.211 1 97.5 500 GLU A N 1
ATOM 3811 C CA . GLU A 1 500 ? -12.984 2.904 10.484 1 97.5 500 GLU A CA 1
ATOM 3812 C C . GLU A 1 500 ? -12.133 2.773 9.219 1 97.5 500 GLU A C 1
ATOM 3814 O O . GLU A 1 500 ? -10.906 2.926 9.273 1 97.5 500 GLU A O 1
ATOM 3819 N N . ALA A 1 501 ? -12.789 2.502 8.117 1 98.5 501 ALA A N 1
ATOM 3820 C CA . ALA A 1 501 ? -12.07 2.367 6.852 1 98.5 501 ALA A CA 1
ATOM 3821 C C . ALA A 1 501 ? -11.352 3.66 6.488 1 98.5 501 ALA A C 1
ATOM 3823 O O . ALA A 1 501 ? -10.219 3.631 6 1 98.5 501 ALA A O 1
ATOM 3824 N N . THR A 1 502 ? -11.977 4.777 6.723 1 98.31 502 THR A N 1
ATOM 3825 C CA . THR A 1 502 ? -11.367 6.051 6.371 1 98.31 502 THR A CA 1
ATOM 3826 C C . THR A 1 502 ? -10.195 6.367 7.305 1 98.31 502 THR A C 1
ATOM 3828 O O . THR A 1 502 ? -9.25 7.059 6.914 1 98.31 502 THR A O 1
ATOM 3831 N N . ARG A 1 503 ? -10.234 5.871 8.578 1 96.44 503 ARG A N 1
ATOM 3832 C CA . ARG A 1 503 ? -9.094 6.059 9.469 1 96.44 503 ARG A CA 1
ATOM 3833 C C . ARG A 1 503 ? -7.848 5.367 8.922 1 96.44 503 ARG A C 1
ATOM 3835 O O . ARG A 1 503 ? -6.738 5.895 9.031 1 96.44 503 ARG A O 1
ATOM 3842 N N . GLU A 1 504 ? -8.086 4.25 8.281 1 96.25 504 GLU A N 1
ATOM 3843 C CA . GLU A 1 504 ? -6.977 3.479 7.723 1 96.25 504 GLU A CA 1
ATOM 3844 C C . GLU A 1 504 ? -6.465 4.105 6.43 1 96.25 504 GLU A C 1
ATOM 3846 O O . GLU A 1 504 ? -5.258 4.281 6.25 1 96.25 504 GLU A O 1
ATOM 3851 N N . SER A 1 505 ? -7.402 4.488 5.531 1 97.38 505 SER A N 1
ATOM 3852 C CA . SER A 1 505 ? -7.012 4.969 4.207 1 97.38 505 SER A CA 1
ATOM 3853 C C . SER A 1 505 ? -6.508 6.406 4.27 1 97.38 505 SER A C 1
ATOM 3855 O O . SER A 1 505 ? -5.832 6.875 3.352 1 97.38 505 SER A O 1
ATOM 3857 N N . GLY A 1 506 ? -6.863 7.102 5.312 1 96.81 506 GLY A N 1
ATOM 3858 C CA . GLY A 1 506 ? -6.414 8.477 5.461 1 96.81 506 GLY A CA 1
ATOM 3859 C C . GLY A 1 506 ? -7.344 9.484 4.805 1 96.81 506 GLY A C 1
ATOM 3860 O O . GLY A 1 506 ? -7.168 10.695 4.957 1 96.81 506 GLY A O 1
ATOM 3861 N N . ASN A 1 507 ? -8.383 9.031 4.027 1 98.38 507 ASN A N 1
ATOM 3862 C CA . ASN A 1 507 ? -9.352 9.93 3.402 1 98.38 507 ASN A CA 1
ATOM 3863 C C . ASN A 1 507 ? -10.25 10.594 4.441 1 98.38 507 ASN A C 1
ATOM 3865 O O . ASN A 1 507 ? -10.617 9.969 5.438 1 98.38 507 ASN A O 1
ATOM 3869 N N . GLU A 1 508 ? -10.625 11.812 4.281 1 98.44 508 GLU A N 1
ATOM 3870 C CA . GLU A 1 508 ? -11.609 12.469 5.137 1 98.44 508 GLU A CA 1
ATOM 3871 C C . GLU A 1 508 ? -13.016 11.969 4.852 1 98.44 508 GLU A C 1
ATOM 3873 O O . GLU A 1 508 ? -13.289 11.438 3.77 1 98.44 508 GLU A O 1
ATOM 3878 N N . LEU A 1 509 ? -13.875 12.078 5.84 1 98.81 509 LEU A N 1
ATOM 3879 C CA . LEU A 1 509 ? -15.258 11.625 5.723 1 98.81 509 LEU A CA 1
ATOM 3880 C C . LEU A 1 509 ? -16.219 12.797 5.777 1 98.81 509 LEU A C 1
ATOM 3882 O O . LEU A 1 509 ? -16.125 13.648 6.664 1 98.81 509 LEU A O 1
ATOM 3886 N N . LEU A 1 510 ? -17.047 12.922 4.793 1 98.88 510 LEU A N 1
ATOM 3887 C CA . LEU A 1 510 ? -18.203 13.828 4.77 1 98.88 510 LEU A CA 1
ATOM 3888 C C . LEU A 1 510 ? -19.5 13.047 4.852 1 98.88 510 LEU A C 1
ATOM 3890 O O . LEU A 1 510 ? -19.828 12.258 3.955 1 98.88 510 LEU A O 1
ATOM 3894 N N . LEU A 1 511 ? -20.234 13.203 5.953 1 98.88 511 LEU A N 1
ATOM 3895 C CA . LEU A 1 511 ? -21.547 12.578 6.082 1 98.88 511 LEU A CA 1
ATOM 3896 C C . LEU A 1 511 ? -22.656 13.531 5.652 1 98.88 511 LEU A C 1
ATOM 3898 O O . LEU A 1 511 ? -22.766 14.648 6.176 1 98.88 511 LEU A O 1
ATOM 3902 N N . GLU A 1 512 ? -23.359 13.148 4.695 1 98.69 512 GLU A N 1
ATOM 3903 C CA . GLU A 1 512 ? -24.562 13.852 4.25 1 98.69 512 GLU A CA 1
ATOM 3904 C C . GLU A 1 512 ? -25.828 13.242 4.863 1 98.69 512 GLU A C 1
ATOM 3906 O O . GLU A 1 512 ? -26.172 12.094 4.574 1 98.69 512 GLU A O 1
ATOM 3911 N N . ILE A 1 513 ? -26.5 14.039 5.652 1 98.19 513 ILE A N 1
ATOM 3912 C CA . ILE A 1 513 ? -27.672 13.539 6.359 1 98.19 513 ILE A CA 1
ATOM 3913 C C . ILE A 1 513 ? -28.938 14.117 5.738 1 98.19 513 ILE A C 1
ATOM 3915 O O . ILE A 1 513 ? -29.141 15.336 5.727 1 98.19 513 ILE A O 1
ATOM 3919 N N . ILE A 1 514 ? -29.766 13.281 5.281 1 97.19 514 ILE A N 1
ATOM 3920 C CA . ILE A 1 514 ? -31.062 13.695 4.75 1 97.19 514 ILE A CA 1
ATOM 3921 C C . ILE A 1 514 ? -32.188 12.922 5.449 1 97.19 514 ILE A C 1
ATOM 3923 O O . ILE A 1 514 ? -32.406 11.742 5.176 1 97.19 514 ILE A O 1
ATOM 3927 N N . PRO A 1 515 ? -32.844 13.578 6.348 1 96.19 515 PRO A N 1
ATOM 3928 C CA . PRO A 1 515 ? -34.031 12.914 6.895 1 96.19 515 PRO A CA 1
ATOM 3929 C C . PRO A 1 515 ? -35.125 12.68 5.848 1 96.19 515 PRO A C 1
ATOM 3931 O O . PRO A 1 515 ? -35.469 13.602 5.102 1 96.19 515 PRO A O 1
ATOM 3934 N N . PRO A 1 516 ? -35.625 11.453 5.832 1 94.56 516 PRO A N 1
ATOM 3935 C CA . PRO A 1 516 ? -36.656 11.195 4.832 1 94.56 516 PRO A CA 1
ATOM 3936 C C . PRO A 1 516 ? -37.906 12.062 5.043 1 94.56 516 PRO A C 1
ATOM 3938 O O . PRO A 1 516 ? -38.438 12.133 6.156 1 94.56 516 PRO A O 1
ATOM 3941 N N . ARG A 1 517 ? -38.438 12.609 3.992 1 87.31 517 ARG A N 1
ATOM 3942 C CA . ARG A 1 517 ? -39.531 13.586 4.027 1 87.31 517 ARG A CA 1
ATOM 3943 C C . ARG A 1 517 ? -40.781 12.992 4.629 1 87.31 517 ARG A C 1
ATOM 3945 O O . ARG A 1 517 ? -41.438 13.617 5.465 1 87.31 517 ARG A O 1
ATOM 3952 N N . PRO A 1 518 ? -41.062 11.812 4.242 1 87 518 PRO A N 1
ATOM 3953 C CA . PRO A 1 518 ? -42.312 11.258 4.758 1 87 518 PRO A CA 1
ATOM 3954 C C . PRO A 1 518 ? -42.281 11.07 6.273 1 87 518 PRO A C 1
ATOM 3956 O O . PRO A 1 518 ? -43.344 10.992 6.902 1 87 518 PRO A O 1
ATOM 3959 N N . PHE A 1 519 ? -41.156 11.125 6.828 1 85.81 519 PHE A N 1
ATOM 3960 C CA . PHE A 1 519 ? -41.062 10.836 8.25 1 85.81 519 PHE A CA 1
ATOM 3961 C C . PHE A 1 519 ? -40.688 12.086 9.031 1 85.81 519 PHE A C 1
ATOM 3963 O O . PHE A 1 519 ? -40.438 12.023 10.242 1 85.81 519 PHE A O 1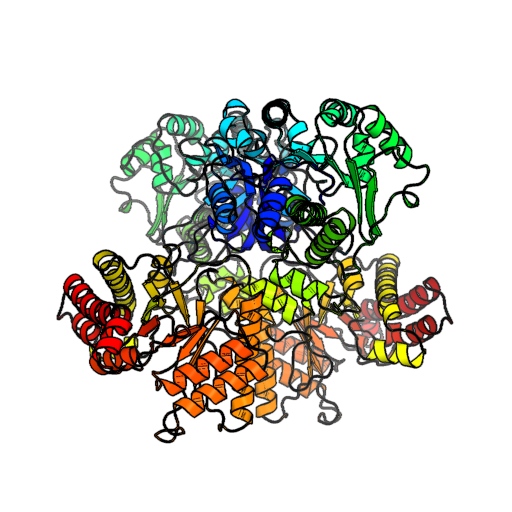
ATOM 3970 N N . THR A 1 520 ? -40.625 13.172 8.344 1 90.69 520 THR A N 1
ATOM 3971 C CA . THR A 1 520 ? -40.188 14.414 8.984 1 90.69 520 THR A CA 1
ATOM 3972 C C . THR A 1 520 ? -41.344 15.414 9.016 1 90.69 520 THR A C 1
ATOM 3974 O O . THR A 1 520 ? -41.75 15.953 7.977 1 90.69 520 THR A O 1
ATOM 3977 N N . LEU A 1 521 ? -41.781 15.703 10.188 1 89 521 LEU A N 1
ATOM 3978 C CA . LEU A 1 521 ? -42.844 16.672 10.336 1 89 521 LEU A CA 1
ATOM 3979 C C . LEU A 1 521 ? -42.375 18.078 10 1 89 521 LEU A C 1
ATOM 3981 O O . LEU A 1 521 ? -41.25 18.453 10.352 1 89 521 LEU A O 1
ATOM 3985 N N . ALA A 1 522 ? -43.25 18.781 9.336 1 89.94 522 ALA A N 1
ATOM 3986 C CA . ALA A 1 522 ? -42.938 20.156 8.977 1 89.94 522 ALA A CA 1
ATOM 3987 C C . ALA A 1 522 ? -42.562 20.984 10.219 1 89.94 522 ALA A C 1
ATOM 3989 O O . ALA A 1 522 ? -43.25 20.922 11.234 1 89.94 522 ALA A O 1
ATOM 3990 N N . GLY A 1 523 ? -41.438 21.641 10.07 1 91.62 523 GLY A N 1
ATOM 3991 C CA . GLY A 1 523 ? -41 22.484 11.18 1 91.62 523 GLY A CA 1
ATOM 3992 C C . GLY A 1 523 ? -40.031 21.781 12.125 1 91.62 523 GLY A C 1
ATOM 3993 O O . GLY A 1 523 ? -39.469 22.422 13.016 1 91.62 523 GLY A O 1
ATOM 3994 N N . THR A 1 524 ? -39.875 20.484 11.898 1 94.31 524 THR A N 1
ATOM 3995 C CA . THR A 1 524 ? -39 19.734 12.812 1 94.31 524 THR A CA 1
ATOM 3996 C C . THR A 1 524 ? -37.719 19.312 12.109 1 94.31 524 THR A C 1
ATOM 3998 O O . THR A 1 524 ? -37 18.453 12.609 1 94.31 524 THR A O 1
ATOM 4001 N N . GLU A 1 525 ? -37.5 19.844 10.969 1 94.88 525 GLU A N 1
ATOM 4002 C CA . GLU A 1 525 ? -36.375 19.422 10.148 1 94.88 525 GLU A CA 1
ATOM 4003 C C . GLU A 1 525 ? -35.062 19.688 10.852 1 94.88 525 GLU A C 1
ATOM 4005 O O . GLU A 1 525 ? -34.188 18.797 10.898 1 94.88 525 GLU A O 1
ATOM 4010 N N . ASP A 1 526 ? -34.875 20.844 11.406 1 97.12 526 ASP A N 1
ATOM 4011 C CA . ASP A 1 526 ? -33.625 21.188 12.117 1 97.12 526 ASP A CA 1
ATOM 4012 C C . ASP A 1 526 ? -33.375 20.219 13.273 1 97.12 526 ASP A C 1
ATOM 4014 O O . ASP A 1 526 ? -32.281 19.75 13.461 1 97.12 526 ASP A O 1
ATOM 4018 N N . ASP A 1 527 ? -34.5 19.938 13.984 1 97.25 527 ASP A N 1
ATOM 4019 C CA . ASP A 1 527 ? -34.406 19.047 15.133 1 97.25 527 ASP A CA 1
ATOM 4020 C C . ASP A 1 527 ? -33.938 17.656 14.703 1 97.25 527 ASP A C 1
ATOM 4022 O O . ASP A 1 527 ? -33.125 17.031 15.375 1 97.25 527 ASP A O 1
ATOM 4026 N N . ALA A 1 528 ? -34.531 17.172 13.664 1 97.44 528 ALA A N 1
ATOM 4027 C CA . ALA A 1 528 ? -34.156 15.852 13.156 1 97.44 528 ALA A CA 1
ATOM 4028 C C . ALA A 1 528 ? -32.688 15.781 12.805 1 97.44 528 ALA A C 1
ATOM 4030 O O . ALA A 1 528 ? -32 14.812 13.141 1 97.44 528 ALA A O 1
ATOM 4031 N N . VAL A 1 529 ? -32.219 16.781 12.172 1 97.94 529 VAL A N 1
ATOM 4032 C CA . VAL A 1 529 ? -30.812 16.844 11.766 1 97.94 529 VAL A CA 1
ATOM 4033 C C . VAL A 1 529 ? -29.922 16.906 13.008 1 97.94 529 VAL A C 1
ATOM 4035 O O . VAL A 1 529 ? -28.953 16.156 13.125 1 97.94 529 VAL A O 1
ATOM 4038 N N . LEU A 1 530 ? -30.234 17.797 13.945 1 98.5 530 LEU A N 1
ATOM 4039 C CA . LEU A 1 530 ? -29.422 18 15.141 1 98.5 530 LEU A CA 1
ATOM 4040 C C . LEU A 1 530 ? -29.359 16.734 15.984 1 98.5 530 LEU A C 1
ATOM 4042 O O . LEU A 1 530 ? -28.297 16.359 16.484 1 98.5 530 LEU A O 1
ATOM 4046 N N . ARG A 1 531 ? -30.484 16.047 16.109 1 98.19 531 ARG A N 1
ATOM 4047 C CA . ARG A 1 531 ? -30.531 14.797 16.859 1 98.19 531 ARG A CA 1
ATOM 4048 C C . ARG A 1 531 ? -29.719 13.719 16.156 1 98.19 531 ARG A C 1
ATOM 4050 O O . ARG A 1 531 ? -29.094 12.875 16.812 1 98.19 531 ARG A O 1
ATOM 4057 N N . THR A 1 532 ? -29.766 13.727 14.859 1 98.44 532 THR A N 1
ATOM 4058 C CA . THR A 1 532 ? -28.969 12.766 14.094 1 98.44 532 THR A CA 1
ATOM 4059 C C . THR A 1 532 ? -27.469 13.016 14.305 1 98.44 532 THR A C 1
ATOM 4061 O O . THR A 1 532 ? -26.719 12.078 14.562 1 98.44 532 THR A O 1
ATOM 4064 N N . VAL A 1 533 ? -27.031 14.258 14.195 1 98.75 533 VAL A N 1
ATOM 4065 C CA . VAL A 1 533 ? -25.641 14.617 14.406 1 98.75 533 VAL A CA 1
ATOM 4066 C C . VAL A 1 533 ? -25.203 14.195 15.812 1 98.75 533 VAL A C 1
ATOM 4068 O O . VAL A 1 533 ? -24.141 13.586 15.984 1 98.75 533 VAL A O 1
ATOM 4071 N N . ALA A 1 534 ? -26 14.469 16.781 1 98.62 534 ALA A N 1
ATOM 4072 C CA . ALA A 1 534 ? -25.719 14.07 18.156 1 98.62 534 ALA A CA 1
ATOM 4073 C C . ALA A 1 534 ? -25.562 12.555 18.266 1 98.62 534 ALA A C 1
ATOM 4075 O O . ALA A 1 534 ? -24.672 12.062 18.953 1 98.62 534 ALA A O 1
ATOM 4076 N N . ARG A 1 535 ? -26.469 11.859 17.609 1 98.31 535 ARG A N 1
ATOM 4077 C CA . ARG A 1 535 ? -26.438 10.398 17.641 1 98.31 535 ARG A CA 1
ATOM 4078 C C . ARG A 1 535 ? -25.141 9.875 17.047 1 98.31 535 ARG A C 1
ATOM 4080 O O . ARG A 1 535 ? -24.516 8.961 17.578 1 98.31 535 ARG A O 1
ATOM 4087 N N . VAL A 1 536 ? -24.734 10.375 15.922 1 98.56 536 VAL A N 1
ATOM 4088 C CA . VAL A 1 536 ? -23.5 9.969 15.266 1 98.56 536 VAL A CA 1
ATOM 4089 C C . VAL A 1 536 ? -22.312 10.18 16.203 1 98.56 536 VAL A C 1
ATOM 4091 O O . VAL A 1 536 ? -21.453 9.312 16.344 1 98.56 536 VAL A O 1
ATOM 4094 N N . TYR A 1 537 ? -22.266 11.328 16.891 1 98.5 537 TYR A N 1
ATOM 4095 C CA . TYR A 1 537 ? -21.203 11.602 17.859 1 98.5 537 TYR A CA 1
ATOM 4096 C C . TYR A 1 537 ? -21.281 10.625 19.031 1 98.5 537 TYR A C 1
ATOM 4098 O O . TYR A 1 537 ? -20.25 10.188 19.547 1 98.5 537 TYR A O 1
ATOM 4106 N N . ASN A 1 538 ? -22.531 10.258 19.453 1 98.06 538 ASN A N 1
ATOM 4107 C CA . ASN A 1 538 ? -22.703 9.289 20.531 1 98.06 538 ASN A CA 1
ATOM 4108 C C . ASN A 1 538 ? -22.125 7.922 20.156 1 98.06 538 ASN A C 1
ATOM 4110 O O . ASN A 1 538 ? -21.688 7.164 21.016 1 98.06 538 ASN A O 1
ATOM 4114 N N . LEU A 1 539 ? -22.125 7.641 18.891 1 97.56 539 LEU A N 1
ATOM 4115 C CA . LEU A 1 539 ? -21.578 6.383 18.391 1 97.56 539 LEU A CA 1
ATOM 4116 C C . LEU A 1 539 ? -20.062 6.441 18.359 1 97.56 539 LEU A C 1
ATOM 4118 O O . LEU A 1 539 ? -19.406 5.434 18.078 1 97.56 539 LEU A O 1
ATOM 4122 N N . GLY A 1 540 ? -19.484 7.609 18.578 1 96.81 540 GLY A N 1
ATOM 4123 C CA . GLY A 1 540 ? -18.047 7.789 18.547 1 96.81 540 GLY A CA 1
ATOM 4124 C C . GLY A 1 540 ? -17.516 8.18 17.172 1 96.81 540 GLY A C 1
ATOM 4125 O O . GLY A 1 540 ? -16.312 8.281 16.984 1 96.81 540 GLY A O 1
ATOM 4126 N N . VAL A 1 541 ? -18.422 8.367 16.219 1 98.12 541 VAL A N 1
ATOM 4127 C CA . VAL A 1 541 ? -18.016 8.758 14.867 1 98.12 541 VAL A CA 1
ATOM 4128 C C . VAL A 1 541 ? -17.844 10.273 14.805 1 98.12 541 VAL A C 1
ATOM 4130 O O . VAL A 1 541 ? -18.719 11.031 15.219 1 98.12 541 VAL A O 1
ATOM 4133 N N . ARG A 1 542 ? -16.734 10.703 14.352 1 98.5 542 ARG A N 1
ATOM 4134 C CA . ARG A 1 542 ? -16.406 12.117 14.219 1 98.5 542 ARG A CA 1
ATOM 4135 C C . ARG A 1 542 ? -15.969 12.453 12.797 1 98.5 542 ARG A C 1
ATOM 4137 O O . ARG A 1 542 ? -14.781 12.602 12.531 1 98.5 542 ARG A O 1
ATOM 4144 N N . PRO A 1 543 ? -16.922 12.586 11.852 1 98.44 543 PRO A N 1
ATOM 4145 C CA . PRO A 1 543 ? -16.547 12.938 10.484 1 98.44 543 PRO A CA 1
ATOM 4146 C C . PRO A 1 543 ? -15.922 14.32 10.383 1 98.44 543 PRO A C 1
ATOM 4148 O O . PRO A 1 543 ? -16.172 15.18 11.227 1 98.44 543 PRO A O 1
ATOM 4151 N N . GLU A 1 544 ? -15.133 14.531 9.383 1 98.44 544 GLU A N 1
ATOM 4152 C CA . GLU A 1 544 ? -14.516 15.836 9.18 1 98.44 544 GLU A CA 1
ATOM 4153 C C . GLU A 1 544 ? -15.539 16.859 8.703 1 98.44 544 GLU A C 1
ATOM 4155 O O . GLU A 1 544 ? -15.422 18.047 9.008 1 98.44 544 GLU A O 1
ATOM 4160 N N . TRP A 1 545 ? -16.547 16.391 7.922 1 98.62 545 TRP A N 1
ATOM 4161 C CA . TRP A 1 545 ? -17.5 17.297 7.309 1 98.62 545 TRP A CA 1
ATOM 4162 C C . TRP A 1 545 ? -18.938 16.812 7.52 1 98.62 545 TRP A C 1
ATOM 4164 O O . TRP A 1 545 ? -19.188 15.602 7.5 1 98.62 545 TRP A O 1
ATOM 4174 N N . TRP A 1 546 ? -19.812 17.812 7.684 1 98.81 546 TRP A N 1
ATOM 4175 C CA . TRP A 1 546 ? -21.25 17.578 7.609 1 98.81 546 TRP A CA 1
ATOM 4176 C C . TRP A 1 546 ? -21.859 18.25 6.379 1 98.81 546 TRP A C 1
ATOM 4178 O O . TRP A 1 546 ? -21.531 19.406 6.074 1 98.81 546 TRP A O 1
ATOM 4188 N N . LYS A 1 547 ? -22.562 17.547 5.629 1 98.75 547 LYS A N 1
ATOM 4189 C CA . LYS A 1 547 ? -23.344 18.094 4.531 1 98.75 547 LYS A CA 1
ATOM 4190 C C . LYS A 1 547 ? -24.844 18.047 4.832 1 98.75 547 LYS A C 1
ATOM 4192 O O . LYS A 1 547 ? -25.438 16.953 4.867 1 98.75 547 LYS A O 1
ATOM 4197 N N . LEU A 1 548 ? -25.438 19.219 5 1 98.56 548 LEU A N 1
ATOM 4198 C CA . LEU A 1 548 ? -26.781 19.312 5.578 1 98.56 548 LEU A CA 1
ATOM 4199 C C . LEU A 1 548 ? -27.656 20.25 4.762 1 98.56 548 LEU A C 1
ATOM 4201 O O . LEU A 1 548 ? -27.156 21.141 4.074 1 98.56 548 LEU A O 1
ATOM 4205 N N . ALA A 1 549 ? -28.938 20.016 4.879 1 96.81 549 ALA A N 1
ATOM 4206 C CA . ALA A 1 549 ? -29.906 20.922 4.258 1 96.81 549 ALA A CA 1
ATOM 4207 C C . ALA A 1 549 ? -29.891 22.281 4.941 1 96.81 549 ALA A C 1
ATOM 4209 O O . ALA A 1 549 ? -29.406 22.422 6.07 1 96.81 549 ALA A O 1
ATOM 4210 N N . PRO A 1 550 ? -30.375 23.281 4.188 1 96.44 550 PRO A N 1
ATOM 4211 C CA . PRO A 1 550 ? -30.484 24.609 4.82 1 96.44 550 PRO A CA 1
ATOM 4212 C C . PRO A 1 550 ? -31.25 24.562 6.137 1 96.44 550 PRO A C 1
ATOM 4214 O O . PRO A 1 550 ? -32.281 23.906 6.234 1 96.44 550 PRO A O 1
ATOM 4217 N N . MET A 1 551 ? -30.766 25.297 7.102 1 97.06 551 MET A N 1
ATOM 4218 C CA . MET A 1 551 ? -31.391 25.375 8.414 1 97.06 551 MET A CA 1
ATOM 4219 C C . MET A 1 551 ? -31.703 26.828 8.773 1 97.06 551 MET A C 1
ATOM 4221 O O . MET A 1 551 ? -31.297 27.75 8.07 1 97.06 551 MET A O 1
ATOM 4225 N N . SER A 1 552 ? -32.531 26.953 9.852 1 96.25 552 SER A N 1
ATOM 4226 C CA . SER A 1 552 ? -32.719 28.266 10.43 1 96.25 552 SER A CA 1
ATOM 4227 C C . SER A 1 552 ? -31.453 28.797 11.086 1 96.25 552 SER A C 1
ATOM 4229 O O . SER A 1 552 ? -30.516 28.047 11.32 1 96.25 552 SER A O 1
ATOM 4231 N N . ALA A 1 553 ? -31.375 30.125 11.289 1 96.12 553 ALA A N 1
ATOM 4232 C CA . ALA A 1 553 ? -30.219 30.719 11.969 1 96.12 553 ALA A CA 1
ATOM 4233 C C . ALA A 1 553 ? -29.984 30.047 13.32 1 96.12 553 ALA A C 1
ATOM 4235 O O . ALA A 1 553 ? -28.844 29.797 13.703 1 96.12 553 ALA A O 1
ATOM 4236 N N . ASP A 1 554 ? -31.125 29.781 14.008 1 97.25 554 ASP A N 1
ATOM 4237 C CA . ASP A 1 554 ? -31.031 29.109 15.297 1 97.25 554 ASP A CA 1
ATOM 4238 C C . ASP A 1 554 ? -30.5 27.672 15.125 1 97.25 554 ASP A C 1
ATOM 4240 O O . ASP A 1 554 ? -29.734 27.188 15.961 1 97.25 554 ASP A O 1
ATOM 4244 N N . GLY A 1 555 ? -30.938 27.047 14.133 1 98.06 555 GLY A N 1
ATOM 4245 C CA . GLY A 1 555 ? -30.453 25.703 13.828 1 98.06 555 GLY A CA 1
ATOM 4246 C C . GLY A 1 555 ? -28.938 25.656 13.656 1 98.06 555 GLY A C 1
ATOM 4247 O O . GLY A 1 555 ? -28.266 24.797 14.227 1 98.06 555 GLY A O 1
ATOM 4248 N N . TRP A 1 556 ? -28.422 26.562 12.898 1 98.25 556 TRP A N 1
ATOM 4249 C CA . TRP A 1 556 ? -26.984 26.641 12.688 1 98.25 556 TRP A CA 1
ATOM 4250 C C . TRP A 1 556 ? -26.25 26.922 14 1 98.25 556 TRP A C 1
ATOM 4252 O O . TRP A 1 556 ? -25.188 26.359 14.25 1 98.25 556 TRP A O 1
ATOM 4262 N N . THR A 1 557 ? -26.797 27.797 14.812 1 98.31 557 THR A N 1
ATOM 4263 C CA . THR A 1 557 ? -26.219 28.109 16.109 1 98.31 557 THR A CA 1
ATOM 4264 C C . THR A 1 557 ? -26.156 26.875 16.984 1 98.31 557 THR A C 1
ATOM 4266 O O . THR A 1 557 ? -25.156 26.625 17.656 1 98.31 557 THR A O 1
ATOM 4269 N N . GLN A 1 558 ? -27.266 26.141 16.969 1 98.5 558 GLN A N 1
ATOM 4270 C CA . GLN A 1 558 ? -27.312 24.906 17.75 1 98.5 558 GLN A CA 1
ATOM 4271 C C . GLN A 1 558 ? -26.312 23.875 17.219 1 98.5 558 GLN A C 1
ATOM 4273 O O . GLN A 1 558 ? -25.672 23.172 18 1 98.5 558 GLN A O 1
ATOM 4278 N N . LEU A 1 559 ? -26.203 23.781 15.945 1 98.62 559 LEU A N 1
ATOM 4279 C CA . LEU A 1 559 ? -25.234 22.875 15.352 1 98.62 559 LEU A CA 1
ATOM 4280 C C . LEU A 1 559 ? -23.812 23.25 15.773 1 98.62 559 LEU A C 1
ATOM 4282 O O . LEU A 1 559 ? -23.016 22.375 16.125 1 98.62 559 LEU A O 1
ATOM 4286 N N . ALA A 1 560 ? -23.5 24.531 15.688 1 98.5 560 ALA A N 1
ATOM 4287 C CA . ALA A 1 560 ? -22.188 25.016 16.078 1 98.5 560 ALA A CA 1
ATOM 4288 C C . ALA A 1 560 ? -21.859 24.625 17.516 1 98.5 560 ALA A C 1
ATOM 4290 O O . ALA A 1 560 ? -20.734 24.188 17.812 1 98.5 560 ALA A O 1
ATOM 4291 N N . ALA A 1 561 ? -22.797 24.812 18.375 1 98.5 561 ALA A N 1
ATOM 4292 C CA . ALA A 1 561 ? -22.609 24.469 19.766 1 98.5 561 ALA A CA 1
ATOM 4293 C C . ALA A 1 561 ? -22.359 22.969 19.938 1 98.5 561 ALA A C 1
ATOM 4295 O O . ALA A 1 561 ? -21.484 22.562 20.688 1 98.5 561 ALA A O 1
ATOM 4296 N N . LEU A 1 562 ? -23.156 22.188 19.234 1 98.5 562 LEU A N 1
ATOM 4297 C CA . LEU A 1 562 ? -23.062 20.734 19.281 1 98.5 562 LEU A CA 1
ATOM 4298 C C . LEU A 1 562 ? -21.688 20.281 18.797 1 98.5 562 LEU A C 1
ATOM 4300 O O . LEU A 1 562 ? -21.031 19.469 19.453 1 98.5 562 LEU A O 1
ATOM 4304 N N . ILE A 1 563 ? -21.234 20.766 17.734 1 98.44 563 ILE A N 1
ATOM 4305 C CA . ILE A 1 563 ? -19.969 20.375 17.141 1 98.44 563 ILE A CA 1
ATOM 4306 C C . ILE A 1 563 ? -18.812 20.828 18.031 1 98.44 563 ILE A C 1
ATOM 4308 O O . ILE A 1 563 ? -17.875 20.078 18.281 1 98.44 563 ILE A O 1
ATOM 4312 N N . THR A 1 564 ? -18.859 22.078 18.469 1 97.62 564 THR A N 1
ATOM 4313 C CA . THR A 1 564 ? -17.828 22.609 19.344 1 97.62 564 THR A CA 1
ATOM 4314 C C . THR A 1 564 ? -17.656 21.734 20.578 1 97.62 564 THR A C 1
ATOM 4316 O O . THR A 1 564 ? -16.531 21.484 21.016 1 97.62 564 THR A O 1
ATOM 4319 N N . GLU A 1 565 ? -18.734 21.25 21.062 1 97.56 565 GLU A N 1
ATOM 4320 C CA . GLU A 1 565 ? -18.734 20.422 22.266 1 97.56 565 GLU A CA 1
ATOM 4321 C C . GLU A 1 565 ? -18.188 19.031 21.969 1 97.56 565 GLU A C 1
ATOM 4323 O O . GLU A 1 565 ? -17.422 18.484 22.766 1 97.56 565 GLU A O 1
ATOM 4328 N N . ARG A 1 566 ? -18.531 18.469 20.891 1 97.31 566 ARG A N 1
ATOM 4329 C CA . ARG A 1 566 ? -18.312 17.047 20.656 1 97.31 566 ARG A CA 1
ATOM 4330 C C . ARG A 1 566 ? -17.062 16.797 19.828 1 97.31 566 ARG A C 1
ATOM 4332 O O . ARG A 1 566 ? -16.453 15.734 19.906 1 97.31 566 ARG A O 1
ATOM 4339 N N . ASP A 1 567 ? -16.719 17.672 19.047 1 97.5 567 ASP A N 1
ATOM 4340 C CA . ASP A 1 567 ? -15.633 17.5 18.078 1 97.5 567 ASP A CA 1
ATOM 4341 C C . ASP A 1 567 ? -15.07 18.859 17.641 1 97.5 567 ASP A C 1
ATOM 4343 O O . ASP A 1 567 ? -15.25 19.266 16.5 1 97.5 567 ASP A O 1
ATOM 4347 N N . ALA A 1 568 ? -14.312 19.438 18.469 1 95.5 568 ALA A N 1
ATOM 4348 C CA . ALA A 1 568 ? -13.859 20.828 18.328 1 95.5 568 ALA A CA 1
ATOM 4349 C C . ALA A 1 568 ? -13 21 17.078 1 95.5 568 ALA A C 1
ATOM 4351 O O . ALA A 1 568 ? -12.844 22.109 16.578 1 95.5 568 ALA A O 1
ATOM 4352 N N . HIS A 1 569 ? -12.461 19.891 16.531 1 96.5 569 HIS A N 1
ATOM 4353 C CA . HIS A 1 569 ? -11.555 20 15.391 1 96.5 569 HIS A CA 1
ATOM 4354 C C . HIS A 1 569 ? -12.273 19.672 14.086 1 96.5 569 HIS A C 1
ATOM 4356 O O . HIS A 1 569 ? -11.641 19.562 13.031 1 96.5 569 HIS A O 1
ATOM 4362 N N . CYS A 1 570 ? -13.609 19.406 14.172 1 97.81 570 CYS A N 1
ATOM 4363 C CA . CYS A 1 570 ? -14.406 19.219 12.961 1 97.81 570 CYS A CA 1
ATOM 4364 C C . CYS A 1 570 ? -14.242 20.406 12.016 1 97.81 570 CYS A C 1
ATOM 4366 O O . CYS A 1 570 ? -14.156 21.547 12.461 1 97.81 570 CYS A O 1
ATOM 4368 N N . ARG A 1 571 ? -14.156 20.156 10.664 1 97.5 571 ARG A N 1
ATOM 4369 C CA . ARG A 1 571 ? -14 21.219 9.688 1 97.5 571 ARG A CA 1
ATOM 4370 C C . ARG A 1 571 ? -15.258 22.078 9.609 1 97.5 571 ARG A C 1
ATOM 4372 O O . ARG A 1 571 ? -15.172 23.297 9.438 1 97.5 571 ARG A O 1
ATOM 4379 N N . GLY A 1 572 ? -16.391 21.5 9.75 1 97.62 572 GLY A N 1
ATOM 4380 C CA . GLY A 1 572 ? -17.641 22.234 9.711 1 97.62 572 GLY A CA 1
ATOM 4381 C C . GLY A 1 572 ? -18.688 21.594 8.805 1 97.62 572 GLY A C 1
ATOM 4382 O O . GLY A 1 572 ? -18.656 20.391 8.578 1 97.62 572 GLY A O 1
ATOM 4383 N N . ALA A 1 573 ? -19.641 22.422 8.43 1 98.44 573 ALA A N 1
ATOM 4384 C CA . ALA A 1 573 ? -20.766 21.938 7.629 1 98.44 573 ALA A CA 1
ATOM 4385 C C . ALA A 1 573 ? -20.828 22.656 6.289 1 98.44 573 ALA A C 1
ATOM 4387 O O . ALA A 1 573 ? -20.312 23.766 6.148 1 98.44 573 ALA A O 1
ATOM 4388 N N . VAL A 1 574 ? -21.375 21.984 5.312 1 98.5 574 VAL A N 1
ATOM 4389 C CA . VAL A 1 574 ? -21.672 22.578 4.008 1 98.5 574 VAL A CA 1
ATOM 4390 C C . VAL A 1 574 ? -23.125 22.344 3.646 1 98.5 574 VAL A C 1
ATOM 4392 O O . VAL A 1 574 ? -23.734 21.359 4.082 1 98.5 574 VAL A O 1
ATOM 4395 N N . ILE A 1 575 ? -23.703 23.25 2.854 1 98.12 575 ILE A N 1
ATOM 4396 C CA . ILE A 1 575 ? -25.125 23.234 2.545 1 98.12 575 ILE A CA 1
ATOM 4397 C C . ILE A 1 575 ? -25.359 22.438 1.267 1 98.12 575 ILE A C 1
ATOM 4399 O O . ILE A 1 575 ? -24.734 22.688 0.24 1 98.12 575 ILE A O 1
ATOM 4403 N N . LEU A 1 576 ? -26.25 21.453 1.354 1 96.12 576 LEU A N 1
ATOM 4404 C CA . LEU A 1 576 ? -26.641 20.719 0.15 1 96.12 576 LEU A CA 1
ATOM 4405 C C . LEU A 1 576 ? -27.797 21.406 -0.552 1 96.12 576 LEU A C 1
ATOM 4407 O O . LEU A 1 576 ? -28.5 22.234 0.048 1 96.12 576 LEU A O 1
ATOM 4411 N N . GLY A 1 577 ? -28.078 21.109 -1.835 1 91.44 577 GLY A N 1
ATOM 4412 C CA . GLY A 1 577 ? -29.031 21.859 -2.648 1 91.44 577 GLY A CA 1
ATOM 4413 C C . GLY A 1 577 ? -30.422 21.266 -2.652 1 91.44 577 GLY A C 1
ATOM 4414 O O . GLY A 1 577 ? -31.422 21.984 -2.697 1 91.44 577 GLY A O 1
ATOM 4415 N N . LEU A 1 578 ? -30.5 19.938 -2.727 1 88.94 578 LEU A N 1
ATOM 4416 C CA . LEU A 1 578 ? -31.75 19.172 -2.762 1 88.94 578 LEU A CA 1
ATOM 4417 C C . LEU A 1 578 ? -32.594 19.562 -3.979 1 88.94 578 LEU A C 1
ATOM 4419 O O . LEU A 1 578 ? -33.812 19.609 -3.908 1 88.94 578 LEU A O 1
ATOM 4423 N N . ASN A 1 579 ? -31.938 20.047 -5 1 90.38 579 ASN A N 1
ATOM 4424 C CA . ASN A 1 579 ? -32.562 20.469 -6.246 1 90.38 579 ASN A CA 1
ATOM 4425 C C . ASN A 1 579 ? -33.531 21.641 -6.023 1 90.38 579 ASN A C 1
ATOM 4427 O O . ASN A 1 579 ? -34.531 21.766 -6.719 1 90.38 579 ASN A O 1
ATOM 4431 N N . GLN A 1 580 ? -33.312 22.438 -5.102 1 93.06 580 GLN A N 1
ATOM 4432 C CA . GLN A 1 580 ? -34.094 23.641 -4.852 1 93.06 580 GLN A CA 1
ATOM 4433 C C . GLN A 1 580 ? -33.75 24.734 -5.871 1 93.06 580 GLN A C 1
ATOM 4435 O O . GLN A 1 580 ? -32.656 24.75 -6.441 1 93.06 580 GLN A O 1
ATOM 4440 N N . PRO A 1 581 ? -34.719 25.672 -6.027 1 94 581 PRO A N 1
ATOM 4441 C CA . PRO A 1 581 ? -34.438 26.797 -6.926 1 94 581 PRO A CA 1
ATOM 4442 C C . PRO A 1 581 ? -33.281 27.656 -6.441 1 94 581 PRO A C 1
ATOM 4444 O O . PRO A 1 581 ? -33.031 27.781 -5.238 1 94 581 PRO A O 1
ATOM 4447 N N . LEU A 1 582 ? -32.656 28.281 -7.406 1 94.31 582 LEU A N 1
ATOM 4448 C CA . LEU A 1 582 ? -31.469 29.094 -7.133 1 94.31 582 LEU A CA 1
ATOM 4449 C C . LEU A 1 582 ? -31.781 30.156 -6.074 1 94.31 582 LEU A C 1
ATOM 4451 O O . LEU A 1 582 ? -30.984 30.359 -5.156 1 94.31 582 LEU A O 1
ATOM 4455 N N . GLN A 1 583 ? -32.906 30.75 -6.18 1 94.12 583 GLN A N 1
ATOM 4456 C CA . GLN A 1 583 ? -33.25 31.828 -5.262 1 94.12 583 GLN A CA 1
ATOM 4457 C C . GLN A 1 583 ? -33.438 31.297 -3.846 1 94.12 583 GLN A C 1
ATOM 4459 O O . GLN A 1 583 ? -33.094 31.984 -2.873 1 94.12 583 GLN A O 1
ATOM 4464 N N . TYR A 1 584 ? -33.969 30.188 -3.75 1 95.06 584 TYR A N 1
ATOM 4465 C CA . TYR A 1 584 ? -34.125 29.562 -2.443 1 95.06 584 TYR A CA 1
ATOM 4466 C C . TYR A 1 584 ? -32.781 29.359 -1.769 1 95.06 584 TYR A C 1
ATOM 4468 O O . TYR A 1 584 ? -32.625 29.641 -0.576 1 95.06 584 TYR A O 1
ATOM 4476 N N . LEU A 1 585 ? -31.844 28.875 -2.484 1 96.31 585 LEU A N 1
ATOM 4477 C CA . LEU A 1 585 ? -30.516 28.641 -1.954 1 96.31 585 LEU A CA 1
ATOM 4478 C C . LEU A 1 585 ? -29.828 29.938 -1.557 1 96.31 585 LEU A C 1
ATOM 4480 O O . LEU A 1 585 ? -29.25 30.047 -0.476 1 96.31 585 LEU A O 1
ATOM 4484 N N . VAL A 1 586 ? -30.016 30.938 -2.412 1 95.06 586 VAL A N 1
ATOM 4485 C CA . VAL A 1 586 ? -29.453 32.25 -2.125 1 95.06 586 VAL A CA 1
ATOM 4486 C C . VAL A 1 586 ? -30.016 32.781 -0.805 1 95.06 586 VAL A C 1
ATOM 4488 O O . VAL A 1 586 ? -29.266 33.281 0.041 1 95.06 586 VAL A O 1
ATOM 4491 N N . ASP A 1 587 ? -31.328 32.656 -0.619 1 94.56 587 ASP A N 1
ATOM 4492 C CA . ASP A 1 587 ? -31.969 33.125 0.602 1 94.56 587 ASP A CA 1
ATOM 4493 C C . ASP A 1 587 ? -31.484 32.344 1.816 1 94.56 587 ASP A C 1
ATOM 4495 O O . ASP A 1 587 ? -31.312 32.906 2.9 1 94.56 587 ASP A O 1
ATOM 4499 N N . SER A 1 588 ? -31.297 31.109 1.631 1 95.5 588 SER A N 1
ATOM 4500 C CA . SER A 1 588 ? -30.828 30.25 2.727 1 95.5 588 SER A CA 1
ATOM 4501 C C . SER A 1 588 ? -29.422 30.625 3.166 1 95.5 588 SER A C 1
ATOM 4503 O O . SER A 1 588 ? -29.062 30.484 4.336 1 95.5 588 SER A O 1
ATOM 4505 N N . PHE A 1 589 ? -28.578 31.094 2.209 1 96.75 589 PHE A N 1
ATOM 4506 C CA . PHE A 1 589 ? -27.219 31.5 2.518 1 96.75 589 PHE A CA 1
ATOM 4507 C C . PHE A 1 589 ? -27.203 32.656 3.486 1 96.75 589 PHE A C 1
ATOM 4509 O O . PHE A 1 589 ? -26.312 32.781 4.34 1 96.75 589 PHE A O 1
ATOM 4516 N N . ARG A 1 590 ? -28.203 33.469 3.418 1 94.56 590 ARG A N 1
ATOM 4517 C CA . ARG A 1 590 ? -28.297 34.656 4.277 1 94.56 590 ARG A CA 1
ATOM 4518 C C . ARG A 1 590 ? -28.5 34.25 5.734 1 94.56 590 ARG A C 1
ATOM 4520 O O . ARG A 1 590 ? -28.141 35 6.648 1 94.56 590 ARG A O 1
ATOM 4527 N N . LEU A 1 591 ? -29.062 33.094 5.902 1 94.81 591 LEU A N 1
ATOM 4528 C CA . LEU A 1 591 ? -29.312 32.594 7.25 1 94.81 591 LEU A CA 1
ATOM 4529 C C . LEU A 1 591 ? -28.094 31.828 7.773 1 94.81 591 LEU A C 1
ATOM 4531 O O . LEU A 1 591 ? -28.031 31.516 8.961 1 94.81 591 LEU A O 1
ATOM 4535 N N . ALA A 1 592 ? -27.109 31.516 6.953 1 96.12 592 ALA A N 1
ATOM 4536 C CA . ALA A 1 592 ? -25.969 30.672 7.285 1 96.12 592 ALA A CA 1
ATOM 4537 C C . ALA A 1 592 ? -24.719 31.5 7.531 1 96.12 592 ALA A C 1
ATOM 4539 O O . ALA A 1 592 ? -23.672 31.25 6.938 1 96.12 592 ALA A O 1
ATOM 4540 N N . THR A 1 593 ? -24.828 32.375 8.445 1 94.38 593 THR A N 1
ATOM 4541 C CA . THR A 1 593 ? -23.719 33.312 8.68 1 94.38 593 THR A CA 1
ATOM 4542 C C . THR A 1 593 ? -22.812 32.781 9.781 1 94.38 593 THR A C 1
ATOM 4544 O O . THR A 1 593 ? -21.688 33.281 9.969 1 94.38 593 THR A O 1
ATOM 4547 N N . ASN A 1 594 ? -23.312 31.75 10.531 1 95.5 594 ASN A N 1
ATOM 4548 C CA . ASN A 1 594 ? -22.469 31.125 11.547 1 95.5 594 ASN A CA 1
ATOM 4549 C C . ASN A 1 594 ? -21.188 30.547 10.93 1 95.5 594 ASN A C 1
ATOM 4551 O O . ASN A 1 594 ? -21.25 29.859 9.914 1 95.5 594 ASN A O 1
ATOM 4555 N N . PRO A 1 595 ? -19.984 30.75 11.539 1 95.12 595 PRO A N 1
ATOM 4556 C CA . PRO A 1 595 ? -18.703 30.312 10.977 1 95.12 595 PRO A CA 1
ATOM 4557 C C . PRO A 1 595 ? -18.609 28.781 10.859 1 95.12 595 PRO A C 1
ATOM 4559 O O . PRO A 1 595 ? -17.719 28.266 10.188 1 95.12 595 PRO A O 1
ATOM 4562 N N . ILE A 1 596 ? -19.516 28.016 11.508 1 97.06 596 ILE A N 1
ATOM 4563 C CA . ILE A 1 596 ? -19.5 26.562 11.422 1 97.06 596 ILE A CA 1
ATOM 4564 C C . ILE A 1 596 ? -19.875 26.125 10 1 97.06 596 ILE A C 1
ATOM 4566 O O . ILE A 1 596 ? -19.562 25.016 9.578 1 97.06 596 ILE A O 1
ATOM 4570 N N . VAL A 1 597 ? -20.656 27 9.32 1 97.88 597 VAL A N 1
ATOM 4571 C CA . VAL A 1 597 ? -21.016 26.719 7.938 1 97.88 597 VAL A CA 1
ATOM 4572 C C . VAL A 1 597 ? -19.906 27.203 7.004 1 97.88 597 VAL A C 1
ATOM 4574 O O . VAL A 1 597 ? -19.641 28.406 6.941 1 97.88 597 VAL A O 1
ATOM 4577 N N . LYS A 1 598 ? -19.297 26.312 6.27 1 97.5 598 LYS A N 1
ATOM 4578 C CA . LYS A 1 598 ? -18.062 26.609 5.559 1 97.5 598 LYS A CA 1
ATOM 4579 C C . LYS A 1 598 ? -18.328 26.812 4.07 1 97.5 598 LYS A C 1
ATOM 4581 O O . LYS A 1 598 ? -17.438 27.281 3.342 1 97.5 598 LYS A O 1
ATOM 4586 N N . GLY A 1 599 ? -19.469 26.469 3.588 1 97.81 599 GLY A N 1
ATOM 4587 C CA . GLY A 1 599 ? -19.75 26.609 2.168 1 97.81 599 GLY A CA 1
ATOM 4588 C C . GLY A 1 599 ? -20.984 25.859 1.719 1 97.81 599 GLY A C 1
ATOM 4589 O O . GLY A 1 599 ? -21.906 25.672 2.5 1 97.81 599 GLY A O 1
ATOM 4590 N N . PHE A 1 600 ? -21.016 25.625 0.413 1 98.25 600 PHE A N 1
ATOM 4591 C CA . PHE A 1 600 ? -22.125 24.875 -0.15 1 98.25 600 PHE A CA 1
ATOM 4592 C C . PHE A 1 600 ? -21.641 23.828 -1.134 1 98.25 600 PHE A C 1
ATOM 4594 O O . PHE A 1 600 ? -20.516 23.906 -1.633 1 98.25 600 PHE A O 1
ATOM 4601 N N . MET A 1 601 ? -22.375 22.766 -1.316 1 98.38 601 MET A N 1
ATOM 4602 C CA . MET A 1 601 ? -22.234 21.734 -2.34 1 98.38 601 MET A CA 1
ATOM 4603 C C . MET A 1 601 ? -23.562 21.5 -3.051 1 98.38 601 MET A C 1
ATOM 4605 O O . MET A 1 601 ? -24.391 20.719 -2.574 1 98.38 601 MET A O 1
ATOM 4609 N N . VAL A 1 602 ? -23.641 22.125 -4.207 1 97.75 602 VAL A N 1
ATOM 4610 C CA . VAL A 1 602 ? -24.922 22.141 -4.91 1 97.75 602 VAL A CA 1
ATOM 4611 C C . VAL A 1 602 ? -24.766 21.484 -6.281 1 97.75 602 VAL A C 1
ATOM 4613 O O . VAL A 1 602 ? -23.719 21.609 -6.922 1 97.75 602 VAL A O 1
ATOM 4616 N N . GLY A 1 603 ? -25.781 20.75 -6.688 1 96.94 603 GLY A N 1
ATOM 4617 C CA . GLY A 1 603 ? -25.656 19.969 -7.906 1 96.94 603 GLY A CA 1
ATOM 4618 C C . GLY A 1 603 ? -26.734 20.281 -8.93 1 96.94 603 GLY A C 1
ATOM 4619 O O . GLY A 1 603 ? -26.609 21.25 -9.688 1 96.94 603 GLY A O 1
ATOM 4620 N N . ARG A 1 604 ? -27.828 19.625 -8.953 1 95.88 604 ARG A N 1
ATOM 4621 C CA . ARG A 1 604 ? -28.844 19.562 -10 1 95.88 604 ARG A CA 1
ATOM 4622 C C . ARG A 1 604 ? -29.328 20.969 -10.375 1 95.88 604 ARG A C 1
ATOM 4624 O O . ARG A 1 604 ? -29.562 21.25 -11.547 1 95.88 604 ARG A O 1
ATOM 4631 N N . THR A 1 605 ? -29.484 21.75 -9.453 1 95.62 605 THR A N 1
ATOM 4632 C CA . THR A 1 605 ? -29.922 23.125 -9.68 1 95.62 605 THR A CA 1
ATOM 4633 C C . THR A 1 605 ? -29 23.828 -10.68 1 95.62 605 THR A C 1
ATOM 4635 O O . THR A 1 605 ? -29.453 24.672 -11.445 1 95.62 605 THR A O 1
ATOM 4638 N N . LEU A 1 606 ? -27.828 23.469 -10.742 1 97.38 606 LEU A N 1
ATOM 4639 C CA . LEU A 1 606 ? -26.812 24.172 -11.516 1 97.38 606 LEU A CA 1
ATOM 4640 C C . LEU A 1 606 ? -26.766 23.641 -12.953 1 97.38 606 LEU A C 1
ATOM 4642 O O . LEU A 1 606 ? -26.422 24.391 -13.875 1 97.38 606 LEU A O 1
ATOM 4646 N N . TRP A 1 607 ? -27.031 22.328 -13.156 1 98.12 607 TRP A N 1
ATOM 4647 C CA . TRP A 1 607 ? -26.594 21.781 -14.438 1 98.12 607 TRP A CA 1
ATOM 4648 C C . TRP A 1 607 ? -27.703 20.938 -15.07 1 98.12 607 TRP A C 1
ATOM 4650 O O . TRP A 1 607 ? -27.594 20.516 -16.219 1 98.12 607 TRP A O 1
ATOM 4660 N N . ALA A 1 608 ? -28.844 20.609 -14.43 1 97.62 608 ALA A N 1
ATOM 4661 C CA . ALA A 1 608 ? -29.828 19.656 -14.938 1 97.62 608 ALA A CA 1
ATOM 4662 C C . ALA A 1 608 ? -30.453 20.141 -16.25 1 97.62 608 ALA A C 1
ATOM 4664 O O . ALA A 1 608 ? -30.438 19.422 -17.25 1 97.62 608 ALA A O 1
ATOM 4665 N N . ASP A 1 609 ? -30.953 21.375 -16.234 1 97.19 609 ASP A N 1
ATOM 4666 C CA . ASP A 1 609 ? -31.609 21.906 -17.422 1 97.19 609 ASP A CA 1
ATOM 4667 C C . ASP A 1 609 ? -30.641 22.016 -18.594 1 97.19 609 ASP A C 1
ATOM 4669 O O . ASP A 1 609 ? -30.953 21.594 -19.719 1 97.19 609 ASP A O 1
ATOM 4673 N N . ALA A 1 610 ? -29.484 22.625 -18.312 1 98.38 610 ALA A N 1
ATOM 4674 C CA . ALA A 1 610 ? -28.469 22.75 -19.344 1 98.38 610 ALA A CA 1
ATOM 4675 C C . ALA A 1 610 ? -28.031 21.391 -19.875 1 98.38 610 ALA A C 1
ATOM 4677 O O . ALA A 1 610 ? -27.766 21.234 -21.062 1 98.38 610 ALA A O 1
ATOM 4678 N N . SER A 1 611 ? -27.938 20.391 -19.062 1 98.62 611 SER A N 1
ATOM 4679 C CA . SER A 1 611 ? -27.531 19.047 -19.453 1 98.62 611 SER A CA 1
ATOM 4680 C C . SER A 1 611 ? -28.531 18.422 -20.422 1 98.62 611 SER A C 1
ATOM 4682 O O . SER A 1 611 ? -28.141 17.781 -21.406 1 98.62 611 SER A O 1
ATOM 4684 N N . LEU A 1 612 ? -29.781 18.594 -20.094 1 98.25 612 LEU A N 1
ATOM 4685 C CA . LEU A 1 612 ? -30.812 18.062 -20.984 1 98.25 612 LEU A CA 1
ATOM 4686 C C . LEU A 1 612 ? -30.703 18.688 -22.375 1 98.25 612 LEU A C 1
ATOM 4688 O O . LEU A 1 612 ? -30.766 18 -23.391 1 98.25 612 LEU A O 1
ATOM 4692 N N . LYS A 1 613 ? -30.531 20.031 -22.406 1 98.38 613 LYS A N 1
ATOM 4693 C CA . LYS A 1 613 ? -30.375 20.734 -23.672 1 98.38 613 LYS A CA 1
ATOM 4694 C C . LYS A 1 613 ? -29.156 20.203 -24.438 1 98.38 613 LYS A C 1
ATOM 4696 O O . LYS A 1 613 ? -29.234 20 -25.656 1 98.38 613 LYS A O 1
ATOM 4701 N N . TRP A 1 614 ? -28.094 19.969 -23.766 1 98.69 614 TRP A N 1
ATOM 4702 C CA . TRP A 1 614 ? -26.844 19.516 -24.391 1 98.69 614 TRP A CA 1
ATOM 4703 C C . TRP A 1 614 ? -26.984 18.094 -24.891 1 98.69 614 TRP A C 1
ATOM 4705 O O . TRP A 1 614 ? -26.562 17.781 -26.016 1 98.69 614 TRP A O 1
ATOM 4715 N N . LEU A 1 615 ? -27.578 17.203 -24.125 1 98.31 615 LEU A N 1
ATOM 4716 C CA . LEU A 1 615 ? -27.766 15.805 -24.5 1 98.31 615 LEU A CA 1
ATOM 4717 C C . LEU A 1 615 ? -28.672 15.688 -25.719 1 98.31 615 LEU A C 1
ATOM 4719 O O . LEU A 1 615 ? -28.516 14.766 -26.516 1 98.31 615 LEU A O 1
ATOM 4723 N N . ARG A 1 616 ? -29.562 16.688 -25.875 1 97.38 616 ARG A N 1
ATOM 4724 C CA . ARG A 1 616 ? -30.469 16.719 -27.016 1 97.38 616 ARG A CA 1
ATOM 4725 C C . ARG A 1 616 ? -29.766 17.297 -28.25 1 97.38 616 ARG A C 1
ATOM 4727 O O . ARG A 1 616 ? -30.297 17.219 -29.359 1 97.38 616 ARG A O 1
ATOM 4734 N N . GLY A 1 617 ? -28.719 17.938 -28.016 1 97.25 617 GLY A N 1
ATOM 4735 C CA . GLY A 1 617 ? -28 18.562 -29.109 1 97.25 617 GLY A CA 1
ATOM 4736 C C . GLY A 1 617 ? -28.453 19.984 -29.391 1 97.25 617 GLY A C 1
ATOM 4737 O O . GLY A 1 617 ? -28.109 20.562 -30.422 1 97.25 617 GLY A O 1
ATOM 4738 N N . ASP A 1 618 ? -29.156 20.594 -28.438 1 97.88 618 ASP A N 1
ATOM 4739 C CA . ASP A 1 618 ? -29.719 21.922 -28.609 1 97.88 618 ASP A CA 1
ATOM 4740 C C . ASP A 1 618 ? -28.656 23 -28.406 1 97.88 618 ASP A C 1
ATOM 4742 O O . ASP A 1 618 ? -28.812 24.125 -28.891 1 97.88 618 ASP A O 1
ATOM 4746 N N . ILE A 1 619 ? -27.609 22.688 -27.656 1 98.31 619 ILE A N 1
ATOM 4747 C CA . ILE A 1 619 ? -26.578 23.688 -27.375 1 98.31 619 ILE A CA 1
ATOM 4748 C C . ILE A 1 619 ? -25.203 23.062 -27.547 1 98.31 619 ILE A C 1
ATOM 4750 O O . ILE A 1 619 ? -25.047 21.844 -27.438 1 98.31 619 ILE A O 1
ATOM 4754 N N . SER A 1 620 ? -24.188 23.891 -27.766 1 98.31 620 SER A N 1
ATOM 4755 C CA . SER A 1 620 ? -22.797 23.453 -27.938 1 98.31 620 SER A CA 1
ATOM 4756 C C . SER A 1 620 ? -22.125 23.203 -26.594 1 98.31 620 SER A C 1
ATOM 4758 O O . SER A 1 620 ? -22.688 23.516 -25.531 1 98.31 620 SER A O 1
ATOM 4760 N N . ASP A 1 621 ? -20.953 22.641 -26.672 1 98.5 621 ASP A N 1
ATOM 4761 C CA . ASP A 1 621 ? -20.141 22.438 -25.469 1 98.5 621 ASP A CA 1
ATOM 4762 C C . ASP A 1 621 ? -19.922 23.75 -24.719 1 98.5 621 ASP A C 1
ATOM 4764 O O . ASP A 1 621 ? -20.141 23.828 -23.516 1 98.5 621 ASP A O 1
ATOM 4768 N N . GLN A 1 622 ? -19.578 24.781 -25.469 1 98.44 622 GLN A N 1
ATOM 4769 C CA . GLN A 1 622 ? -19.25 26.047 -24.828 1 98.44 622 GLN A CA 1
ATOM 4770 C C . GLN A 1 622 ? -20.5 26.703 -24.234 1 98.44 622 GLN A C 1
ATOM 4772 O O . GLN A 1 622 ? -20.453 27.281 -23.156 1 98.44 622 GLN A O 1
ATOM 4777 N N . ALA A 1 623 ? -21.609 26.609 -24.938 1 98.5 623 ALA A N 1
ATOM 4778 C CA . ALA A 1 623 ? -22.859 27.156 -24.422 1 98.5 623 ALA A CA 1
ATOM 4779 C C . ALA A 1 623 ? -23.266 26.453 -23.125 1 98.5 623 ALA A C 1
ATOM 4781 O O . ALA A 1 623 ? -23.75 27.094 -22.188 1 98.5 623 ALA A O 1
ATOM 4782 N N . PHE A 1 624 ? -23.094 25.172 -23.141 1 98.69 624 PHE A N 1
ATOM 4783 C CA . PHE A 1 624 ? -23.359 24.391 -21.938 1 98.69 624 PHE A CA 1
ATOM 4784 C C . PHE A 1 624 ? -22.484 24.859 -20.781 1 98.69 624 PHE A C 1
ATOM 4786 O O . PHE A 1 624 ? -22.984 25.141 -19.688 1 98.69 624 PHE A O 1
ATOM 4793 N N . ILE A 1 625 ? -21.188 24.938 -21.016 1 98.81 625 ILE A N 1
ATOM 4794 C CA . ILE A 1 625 ? -20.219 25.359 -20 1 98.81 625 ILE A CA 1
ATOM 4795 C C . ILE A 1 625 ? -20.594 26.75 -19.469 1 98.81 625 ILE A C 1
ATOM 4797 O O . ILE A 1 625 ? -20.656 26.953 -18.25 1 98.81 625 ILE A O 1
ATOM 4801 N N . ASP A 1 626 ? -20.938 27.656 -20.328 1 98.56 626 ASP A N 1
ATOM 4802 C CA . ASP A 1 626 ? -21.266 29.031 -19.953 1 98.56 626 ASP A CA 1
ATOM 4803 C C . ASP A 1 626 ? -22.516 29.078 -19.094 1 98.56 626 ASP A C 1
ATOM 4805 O O . ASP A 1 626 ? -22.578 29.844 -18.125 1 98.56 626 ASP A O 1
ATOM 4809 N N . GLU A 1 627 ? -23.484 28.328 -19.469 1 98.5 627 GLU A N 1
ATOM 4810 C CA . GLU A 1 627 ? -24.75 28.328 -18.719 1 98.5 627 GLU A CA 1
ATOM 4811 C C . GLU A 1 627 ? -24.547 27.781 -17.312 1 98.5 627 GLU A C 1
ATOM 4813 O O . GLU A 1 627 ? -24.984 28.406 -16.344 1 98.5 627 GLU A O 1
ATOM 4818 N N . VAL A 1 628 ? -23.922 26.656 -17.203 1 98.75 628 VAL A N 1
ATOM 4819 C CA . VAL A 1 628 ? -23.672 26.047 -15.898 1 98.75 628 VAL A CA 1
ATOM 4820 C C . VAL A 1 628 ? -22.766 26.953 -15.062 1 98.75 628 VAL A C 1
ATOM 4822 O O . VAL A 1 628 ? -23.016 27.156 -13.875 1 98.75 628 VAL A O 1
ATOM 4825 N N . ALA A 1 629 ? -21.719 27.453 -15.703 1 98.69 629 ALA A N 1
ATOM 4826 C CA . ALA A 1 629 ? -20.812 28.375 -15.016 1 98.69 629 ALA A CA 1
ATOM 4827 C C . ALA A 1 629 ? -21.562 29.594 -14.492 1 98.69 629 ALA A C 1
ATOM 4829 O O . ALA A 1 629 ? -21.266 30.078 -13.398 1 98.69 629 ALA A O 1
ATOM 4830 N N . GLY A 1 630 ? -22.438 30.094 -15.281 1 98.19 630 GLY A N 1
ATOM 4831 C CA . GLY A 1 630 ? -23.234 31.219 -14.844 1 98.19 630 GLY A CA 1
ATOM 4832 C C . GLY A 1 630 ? -24.047 30.938 -13.594 1 98.19 630 GLY A C 1
ATOM 4833 O O . GLY A 1 630 ? -24.078 31.75 -12.664 1 98.19 630 GLY A O 1
ATOM 4834 N N . ASN A 1 631 ? -24.719 29.812 -13.594 1 97.81 631 ASN A N 1
ATOM 4835 C CA . ASN A 1 631 ? -25.484 29.391 -12.422 1 97.81 631 ASN A CA 1
ATOM 4836 C C . ASN A 1 631 ? -24.578 29.234 -11.195 1 97.81 631 ASN A C 1
ATOM 4838 O O . ASN A 1 631 ? -24.922 29.703 -10.109 1 97.81 631 ASN A O 1
ATOM 4842 N N . PHE A 1 632 ? -23.453 28.625 -11.438 1 98.31 632 PHE A N 1
ATOM 4843 C CA . PHE A 1 632 ? -22.5 28.375 -10.352 1 98.31 632 PHE A CA 1
ATOM 4844 C C . PHE A 1 632 ? -21.938 29.688 -9.82 1 98.31 632 PHE A C 1
ATOM 4846 O O . PHE A 1 632 ? -21.812 29.859 -8.609 1 98.31 632 PHE A O 1
ATOM 4853 N N . ALA A 1 633 ? -21.625 30.547 -10.703 1 97.94 633 ALA A N 1
ATOM 4854 C CA . ALA A 1 633 ? -21.109 31.859 -10.32 1 97.94 633 ALA A CA 1
ATOM 4855 C C . ALA A 1 633 ? -22.125 32.625 -9.484 1 97.94 633 ALA A C 1
ATOM 4857 O O . ALA A 1 633 ? -21.766 33.312 -8.531 1 97.94 633 ALA A O 1
ATOM 4858 N N . GLN A 1 634 ? -23.344 32.5 -9.852 1 96.81 634 GLN A N 1
ATOM 4859 C CA . GLN A 1 634 ? -24.406 33.188 -9.102 1 96.81 634 GLN A CA 1
ATOM 4860 C C . GLN A 1 634 ? -24.438 32.688 -7.652 1 96.81 634 GLN A C 1
ATOM 4862 O O . GLN A 1 634 ? -24.547 33.5 -6.73 1 96.81 634 GLN A O 1
ATOM 4867 N N . LEU A 1 635 ? -24.344 31.453 -7.461 1 97.06 635 LEU A N 1
ATOM 4868 C CA . LEU A 1 635 ? -24.344 30.906 -6.109 1 97.06 635 LEU A CA 1
ATOM 4869 C C . LEU A 1 635 ? -23.078 31.312 -5.359 1 97.06 635 LEU A C 1
ATOM 4871 O O . LEU A 1 635 ? -23.141 31.625 -4.168 1 97.06 635 LEU A O 1
ATOM 4875 N N . ALA A 1 636 ? -21.953 31.25 -6.051 1 97.44 636 ALA A N 1
ATOM 4876 C CA . ALA A 1 636 ? -20.688 31.625 -5.43 1 97.44 636 ALA A CA 1
ATOM 4877 C C . ALA A 1 636 ? -20.734 33.094 -4.969 1 97.44 636 ALA A C 1
ATOM 4879 O O . ALA A 1 636 ? -20.328 33.406 -3.848 1 97.44 636 ALA A O 1
ATOM 4880 N N . ASP A 1 637 ? -21.281 33.906 -5.816 1 96.62 637 ASP A N 1
ATOM 4881 C CA . ASP A 1 637 ? -21.422 35.344 -5.48 1 96.62 637 ASP A CA 1
ATOM 4882 C C . ASP A 1 637 ? -22.328 35.531 -4.273 1 96.62 637 ASP A C 1
ATOM 4884 O O . ASP A 1 637 ? -22.031 36.312 -3.377 1 96.62 637 ASP A O 1
ATOM 4888 N N . ALA A 1 638 ? -23.438 34.844 -4.324 1 96.38 638 ALA A N 1
ATOM 4889 C CA . ALA A 1 638 ? -24.391 34.938 -3.217 1 96.38 638 ALA A CA 1
ATOM 4890 C C . ALA A 1 638 ? -23.75 34.469 -1.91 1 96.38 638 ALA A C 1
ATOM 4892 O O . ALA A 1 638 ? -23.953 35.062 -0.86 1 96.38 638 ALA A O 1
ATOM 4893 N N . TRP A 1 639 ? -23.016 33.406 -1.945 1 96.62 639 TRP A N 1
ATOM 4894 C CA . TRP A 1 639 ? -22.375 32.875 -0.759 1 96.62 639 TRP A CA 1
ATOM 4895 C C . TRP A 1 639 ? -21.328 33.844 -0.199 1 96.62 639 TRP A C 1
ATOM 4897 O O . TRP A 1 639 ? -21.312 34.094 1.002 1 96.62 639 TRP A O 1
ATOM 4907 N N . LEU A 1 640 ? -20.516 34.344 -1.058 1 94.56 640 LEU A N 1
ATOM 4908 C CA . LEU A 1 640 ? -19.422 35.188 -0.636 1 94.56 640 LEU A CA 1
ATOM 4909 C C . LEU A 1 640 ? -19.953 36.531 -0.126 1 94.56 640 LEU A C 1
ATOM 4911 O O . LEU A 1 640 ? -19.344 37.156 0.74 1 94.56 640 LEU A O 1
ATOM 4915 N N . GLY A 1 641 ? -21.109 36.906 -0.606 1 92.75 641 GLY A N 1
ATOM 4916 C CA . GLY A 1 641 ? -21.703 38.156 -0.216 1 92.75 641 GLY A CA 1
ATOM 4917 C C . GLY A 1 641 ? -22.719 38.031 0.899 1 92.75 641 GLY A C 1
ATOM 4918 O O . GLY A 1 641 ? -23.312 39.031 1.326 1 92.75 641 GLY A O 1
ATOM 4919 N N . ARG A 1 642 ? -22.859 36.875 1.442 1 90.31 642 ARG A N 1
ATOM 4920 C CA . ARG A 1 642 ? -24 36.594 2.316 1 90.31 642 ARG A CA 1
ATOM 4921 C C . ARG A 1 642 ? -23.922 37.406 3.598 1 90.31 642 ARG A C 1
ATOM 4923 O O . ARG A 1 642 ? -24.953 37.75 4.18 1 90.31 642 ARG A O 1
ATOM 4930 N N . ARG A 1 643 ? -22.734 37.75 4.09 1 83.81 643 ARG A N 1
ATOM 4931 C CA . ARG A 1 643 ? -22.578 38.469 5.348 1 83.81 643 ARG A CA 1
ATOM 4932 C C . ARG A 1 643 ? -22.906 39.938 5.172 1 83.81 643 ARG A C 1
ATOM 4934 O O . ARG A 1 643 ? -23.469 40.594 6.074 1 83.81 643 ARG A O 1
ATOM 4941 N N . ALA A 1 644 ? -22.5 40.5 4.062 1 78.31 644 ALA A N 1
ATOM 4942 C CA . ALA A 1 644 ? -22.844 41.875 3.775 1 78.31 644 ALA A CA 1
ATOM 4943 C C . ALA A 1 644 ? -24.359 42.062 3.635 1 78.31 644 ALA A C 1
ATOM 4945 O O . ALA A 1 644 ? -24.922 43.031 4.125 1 78.31 644 ALA A O 1
ATOM 4946 N N . ASP A 1 645 ? -24.938 41.156 3.127 1 71.25 645 ASP A N 1
ATOM 4947 C CA . ASP A 1 645 ? -26.391 41.219 2.896 1 71.25 645 ASP A CA 1
ATOM 4948 C C . ASP A 1 645 ? -27.156 41.062 4.203 1 71.25 645 ASP A C 1
ATOM 4950 O O . ASP A 1 645 ? -28.188 41.688 4.406 1 71.25 645 ASP A O 1
ATOM 4954 N N . ALA A 1 646 ? -26.656 40.25 5.023 1 67.62 646 ALA A N 1
ATOM 4955 C CA . ALA A 1 646 ? -27.312 40.031 6.309 1 67.62 646 ALA A CA 1
ATOM 4956 C C . ALA A 1 646 ? -27.281 41.312 7.16 1 67.62 646 ALA A C 1
ATOM 4958 O O . ALA A 1 646 ? -28.25 41.625 7.848 1 67.62 646 ALA A O 1
ATOM 4959 N N . ARG A 1 647 ? -26.172 42 7.027 1 60.31 647 ARG A N 1
ATOM 4960 C CA . ARG A 1 647 ? -26.062 43.25 7.754 1 60.31 647 ARG A CA 1
ATOM 4961 C C . ARG A 1 647 ? -27.016 44.312 7.195 1 60.31 647 ARG A C 1
ATOM 4963 O O . ARG A 1 647 ? -27.594 45.094 7.949 1 60.31 647 ARG A O 1
ATOM 4970 N N . SER A 1 648 ? -27.203 44.219 5.91 1 57.53 648 SER A N 1
ATOM 4971 C CA . SER A 1 648 ? -28.094 45.188 5.305 1 57.53 648 SER A CA 1
ATOM 4972 C C . SER A 1 648 ? -29.547 44.875 5.59 1 57.53 648 SER A C 1
ATOM 4974 O O . SER A 1 648 ? -30.391 45.781 5.645 1 57.53 648 SER A O 1
ATOM 4976 N N . ALA A 1 649 ? -29.703 43.594 5.723 1 50.75 649 ALA A N 1
ATOM 4977 C CA . ALA A 1 649 ? -31.078 43.219 6 1 50.75 649 ALA A CA 1
ATOM 4978 C C . ALA A 1 649 ? -31.391 43.312 7.488 1 50.75 649 ALA A C 1
ATOM 4980 O O . ALA A 1 649 ? -32.562 43.406 7.883 1 50.75 649 ALA A O 1
ATOM 4981 N N . ALA A 1 650 ? -30.516 43.469 8.352 1 46.34 650 ALA A N 1
ATOM 4982 C CA . ALA A 1 650 ? -30.703 43.625 9.789 1 46.34 650 ALA A CA 1
ATOM 4983 C C . ALA A 1 650 ? -30.781 45.125 10.18 1 46.34 650 ALA A C 1
ATOM 4985 O O . ALA A 1 650 ? -30.109 45.969 9.57 1 46.34 650 ALA A O 1
ATOM 4986 N N . MET B 1 1 ? 3.381 -24.5 -38.719 1 77.88 1 MET B N 1
ATOM 4987 C CA . MET B 1 1 ? 4.73 -24.609 -38.156 1 77.88 1 MET B CA 1
ATOM 4988 C C . MET B 1 1 ? 5.309 -23.234 -37.875 1 77.88 1 MET B C 1
ATOM 4990 O O . MET B 1 1 ? 4.992 -22.266 -38.562 1 77.88 1 MET B O 1
ATOM 4994 N N . SER B 1 2 ? 6.156 -23.203 -36.875 1 84.38 2 SER B N 1
ATOM 4995 C CA . SER B 1 2 ? 6.781 -21.922 -36.531 1 84.38 2 SER B CA 1
ATOM 4996 C C . SER B 1 2 ? 7.684 -21.453 -37.688 1 84.38 2 SER B C 1
ATOM 4998 O O . SER B 1 2 ? 8.391 -22.25 -38.281 1 84.38 2 SER B O 1
ATOM 5000 N N . PRO B 1 3 ? 7.547 -20.219 -37.938 1 87.94 3 PRO B N 1
ATOM 5001 C CA . PRO B 1 3 ? 8.344 -19.672 -39.031 1 87.94 3 PRO B CA 1
ATOM 5002 C C . PRO B 1 3 ? 9.82 -19.5 -38.656 1 87.94 3 PRO B C 1
ATOM 5004 O O . PRO B 1 3 ? 10.641 -19.219 -39.531 1 87.94 3 PRO B O 1
ATOM 5007 N N . LEU B 1 4 ? 10.148 -19.672 -37.406 1 94.38 4 LEU B N 1
ATOM 5008 C CA . LEU B 1 4 ? 11.531 -19.609 -36.969 1 94.38 4 LEU B CA 1
ATOM 5009 C C . LEU B 1 4 ? 12.07 -21 -36.656 1 94.38 4 LEU B C 1
ATOM 5011 O O . LEU B 1 4 ? 11.312 -21.891 -36.25 1 94.38 4 LEU B O 1
ATOM 5015 N N . ASN B 1 5 ? 13.273 -21.234 -36.812 1 94.38 5 ASN B N 1
ATOM 5016 C CA . ASN B 1 5 ? 13.891 -22.547 -36.656 1 94.38 5 ASN B CA 1
ATOM 5017 C C . ASN B 1 5 ? 14.461 -22.719 -35.25 1 94.38 5 ASN B C 1
ATOM 5019 O O . ASN B 1 5 ? 15.68 -22.672 -35.062 1 94.38 5 ASN B O 1
ATOM 5023 N N . PHE B 1 6 ? 13.617 -23.031 -34.344 1 97.31 6 PHE B N 1
ATOM 5024 C CA . PHE B 1 6 ? 14.047 -23.297 -32.969 1 97.31 6 PHE B CA 1
ATOM 5025 C C . PHE B 1 6 ? 14.648 -24.688 -32.844 1 97.31 6 PHE B C 1
ATOM 5027 O O . PHE B 1 6 ? 14.031 -25.672 -33.281 1 97.31 6 PHE B O 1
ATOM 5034 N N . PRO B 1 7 ? 15.852 -24.766 -32.281 1 96.88 7 PRO B N 1
ATOM 5035 C CA . PRO B 1 7 ? 16.359 -26.125 -32.062 1 96.88 7 PRO B CA 1
ATOM 5036 C C . PRO B 1 7 ? 15.477 -26.922 -31.109 1 96.88 7 PRO B C 1
ATOM 5038 O O . PRO B 1 7 ? 14.891 -26.359 -30.172 1 96.88 7 PRO B O 1
ATOM 5041 N N . SER B 1 8 ? 15.414 -28.25 -31.328 1 92.31 8 SER B N 1
ATOM 5042 C CA . SER B 1 8 ? 14.586 -29.125 -30.516 1 92.31 8 SER B CA 1
ATOM 5043 C C . SER B 1 8 ? 15.414 -29.797 -29.406 1 92.31 8 SER B C 1
ATOM 5045 O O . SER B 1 8 ? 16.641 -29.766 -29.453 1 92.31 8 SER B O 1
ATOM 5047 N N . ASP B 1 9 ? 14.883 -30.328 -28.438 1 91.5 9 ASP B N 1
ATOM 5048 C CA . ASP B 1 9 ? 15.445 -31.203 -27.406 1 91.5 9 ASP B CA 1
ATOM 5049 C C . ASP B 1 9 ? 16.484 -30.453 -26.578 1 91.5 9 ASP B C 1
ATOM 5051 O O . ASP B 1 9 ? 17.609 -30.938 -26.406 1 91.5 9 ASP B O 1
ATOM 5055 N N . ARG B 1 10 ? 16.281 -29.203 -26.312 1 97.25 10 ARG B N 1
ATOM 5056 C CA . ARG B 1 10 ? 17.109 -28.438 -25.375 1 97.25 10 ARG B CA 1
ATOM 5057 C C . ARG B 1 10 ? 16.359 -28.203 -24.062 1 97.25 10 ARG B C 1
ATOM 5059 O O . ARG B 1 10 ? 15.133 -28.094 -24.062 1 97.25 10 ARG B O 1
ATOM 5066 N N . PRO B 1 11 ? 17.109 -28.188 -23.031 1 97.5 11 PRO B N 1
ATOM 5067 C CA . PRO B 1 11 ? 16.484 -28.125 -21.703 1 97.5 11 PRO B CA 1
ATOM 5068 C C . PRO B 1 11 ? 15.781 -26.797 -21.438 1 97.5 11 PRO B C 1
ATOM 5070 O O . PRO B 1 11 ? 14.867 -26.719 -20.625 1 97.5 11 PRO B O 1
ATOM 5073 N N . ILE B 1 12 ? 16.219 -25.703 -22.094 1 98.62 12 ILE B N 1
ATOM 5074 C CA . ILE B 1 12 ? 15.648 -24.391 -21.859 1 98.62 12 ILE B CA 1
ATOM 5075 C C . ILE B 1 12 ? 14.992 -23.875 -23.141 1 98.62 12 ILE B C 1
ATOM 5077 O O . ILE B 1 12 ? 15.625 -23.844 -24.203 1 98.62 12 ILE B O 1
ATOM 5081 N N . ASP B 1 13 ? 13.734 -23.5 -23.047 1 98.69 13 ASP B N 1
ATOM 5082 C CA . ASP B 1 13 ? 13.016 -23 -24.219 1 98.69 13 ASP B CA 1
ATOM 5083 C C . ASP B 1 13 ? 13.461 -21.578 -24.547 1 98.69 13 ASP B C 1
ATOM 5085 O O . ASP B 1 13 ? 13.68 -21.25 -25.719 1 98.69 13 ASP B O 1
ATOM 5089 N N . LEU B 1 14 ? 13.562 -20.734 -23.547 1 98.81 14 LEU B N 1
ATOM 5090 C CA . LEU B 1 14 ? 13.859 -19.312 -23.766 1 98.81 14 LEU B CA 1
ATOM 5091 C C . LEU B 1 14 ? 14.742 -18.766 -22.641 1 98.81 14 LEU B C 1
ATOM 5093 O O . LEU B 1 14 ? 14.391 -18.859 -21.469 1 98.81 14 LEU B O 1
ATOM 5097 N N . ALA B 1 15 ? 15.859 -18.266 -22.953 1 98.88 15 ALA B N 1
ATOM 5098 C CA . ALA B 1 15 ? 16.641 -17.438 -22.047 1 98.88 15 ALA B CA 1
ATOM 5099 C C . ALA B 1 15 ? 16.422 -15.945 -22.328 1 98.88 15 ALA B C 1
ATOM 5101 O O . ALA B 1 15 ? 16.453 -15.508 -23.469 1 98.88 15 ALA B O 1
ATOM 5102 N N . CYS B 1 16 ? 16.094 -15.195 -21.297 1 98.81 16 CYS B N 1
ATOM 5103 C CA . CYS B 1 16 ? 15.922 -13.758 -21.406 1 98.81 16 CYS B CA 1
ATOM 5104 C C . CYS B 1 16 ? 17.094 -13.016 -20.781 1 98.81 16 CYS B C 1
ATOM 5106 O O . CYS B 1 16 ? 17.438 -13.266 -19.625 1 98.81 16 CYS B O 1
ATOM 5108 N N . LEU B 1 17 ? 17.719 -12.18 -21.516 1 98.69 17 LEU B N 1
ATOM 5109 C CA . LEU B 1 17 ? 18.844 -11.383 -21.047 1 98.69 17 LEU B CA 1
ATOM 5110 C C . LEU B 1 17 ? 18.484 -9.898 -21.016 1 98.69 17 LEU B C 1
ATOM 5112 O O . LEU B 1 17 ? 18.109 -9.328 -22.047 1 98.69 17 LEU B O 1
ATOM 5116 N N . GLY B 1 18 ? 18.531 -9.289 -19.859 1 98.12 18 GLY B N 1
ATOM 5117 C CA . GLY B 1 18 ? 18.234 -7.867 -19.797 1 98.12 18 GLY B CA 1
ATOM 5118 C C . GLY B 1 18 ? 17.812 -7.395 -18.422 1 98.12 18 GLY B C 1
ATOM 5119 O O . GLY B 1 18 ? 18.328 -7.867 -17.406 1 98.12 18 GLY B O 1
ATOM 5120 N N . ARG B 1 19 ? 16.891 -6.402 -18.391 1 97.69 19 ARG B N 1
ATOM 5121 C CA . ARG B 1 19 ? 16.484 -5.703 -17.172 1 97.69 19 ARG B CA 1
ATOM 5122 C C . ARG B 1 19 ? 15.609 -6.59 -16.297 1 97.69 19 ARG B C 1
ATOM 5124 O O . ARG B 1 19 ? 14.672 -7.223 -16.781 1 97.69 19 ARG B O 1
ATOM 5131 N N . VAL B 1 20 ? 15.953 -6.688 -15.062 1 98.12 20 VAL B N 1
ATOM 5132 C CA . VAL B 1 20 ? 15.117 -7.227 -13.992 1 98.12 20 VAL B CA 1
ATOM 5133 C C . VAL B 1 20 ? 15.148 -6.285 -12.789 1 98.12 20 VAL B C 1
ATOM 5135 O O . VAL B 1 20 ? 16.219 -5.855 -12.359 1 98.12 20 VAL B O 1
ATOM 5138 N N . ALA B 1 21 ? 14.016 -5.84 -12.336 1 98.25 21 ALA B N 1
ATOM 5139 C CA . ALA B 1 21 ? 13.898 -4.828 -11.281 1 98.25 21 ALA B CA 1
ATOM 5140 C C . ALA B 1 21 ? 12.648 -5.055 -10.438 1 98.25 21 ALA B C 1
ATOM 5142 O O . ALA B 1 21 ? 11.828 -5.922 -10.75 1 98.25 21 ALA B O 1
ATOM 5143 N N . VAL B 1 22 ? 12.57 -4.355 -9.281 1 98.69 22 VAL B N 1
ATOM 5144 C CA . VAL B 1 22 ? 11.367 -4.348 -8.461 1 98.69 22 VAL B CA 1
ATOM 5145 C C . VAL B 1 22 ? 10.477 -3.176 -8.859 1 98.69 22 VAL B C 1
ATOM 5147 O O . VAL B 1 22 ? 10.922 -2.025 -8.875 1 98.69 22 VAL B O 1
ATOM 5150 N N . ASP B 1 23 ? 9.297 -3.482 -9.281 1 98.5 23 ASP B N 1
ATOM 5151 C CA . ASP B 1 23 ? 8.305 -2.459 -9.57 1 98.5 23 ASP B CA 1
ATOM 5152 C C . ASP B 1 23 ? 7.461 -2.141 -8.336 1 98.5 23 ASP B C 1
ATOM 5154 O O . ASP B 1 23 ? 6.91 -3.045 -7.703 1 98.5 23 ASP B O 1
ATOM 5158 N N . LEU B 1 24 ? 7.395 -0.903 -7.98 1 98.56 24 LEU B N 1
ATOM 5159 C CA . LEU B 1 24 ? 6.5 -0.392 -6.949 1 98.56 24 LEU B CA 1
ATOM 5160 C C . LEU B 1 24 ? 5.395 0.46 -7.562 1 98.56 24 LEU B C 1
ATOM 5162 O O . LEU B 1 24 ? 5.605 1.639 -7.859 1 98.56 24 LEU B O 1
ATOM 5166 N N . TYR B 1 25 ? 4.188 -0.123 -7.711 1 98.19 25 TYR B N 1
ATOM 5167 C CA . TYR B 1 25 ? 3.053 0.555 -8.328 1 98.19 25 TYR B CA 1
ATOM 5168 C C . TYR B 1 25 ? 2.219 1.279 -7.277 1 98.19 25 TYR B C 1
ATOM 5170 O O . TYR B 1 25 ? 1.758 0.667 -6.309 1 98.19 25 TYR B O 1
ATOM 5178 N N . ALA B 1 26 ? 2.07 2.592 -7.516 1 98.19 26 ALA B N 1
ATOM 5179 C CA . ALA B 1 26 ? 1.136 3.305 -6.648 1 98.19 26 ALA B CA 1
ATOM 5180 C C . ALA B 1 26 ? -0.232 2.629 -6.641 1 98.19 26 ALA B C 1
ATOM 5182 O O . ALA B 1 26 ? -0.737 2.223 -7.691 1 98.19 26 ALA B O 1
ATOM 5183 N N . GLN B 1 27 ? -0.837 2.496 -5.469 1 97.81 27 GLN B N 1
ATOM 5184 C CA . GLN B 1 27 ? -2.121 1.809 -5.363 1 97.81 27 GLN B CA 1
ATOM 5185 C C . GLN B 1 27 ? -3.279 2.764 -5.641 1 97.81 27 GLN B C 1
ATOM 5187 O O . GLN B 1 27 ? -4.379 2.328 -5.988 1 97.81 27 GLN B O 1
ATOM 5192 N N . GLN B 1 28 ? -3.102 4.039 -5.512 1 97.19 28 GLN B N 1
ATOM 5193 C CA . GLN B 1 28 ? -4.129 5.043 -5.773 1 97.19 28 GLN B CA 1
ATOM 5194 C C . GLN B 1 28 ? -4.191 5.387 -7.258 1 97.19 28 GLN B C 1
ATOM 5196 O O . GLN B 1 28 ? -3.188 5.781 -7.855 1 97.19 28 GLN B O 1
ATOM 5201 N N . ILE B 1 29 ? -5.332 5.285 -7.84 1 95.19 29 ILE B N 1
ATOM 5202 C CA . ILE B 1 29 ? -5.57 5.609 -9.242 1 95.19 29 ILE B CA 1
ATOM 5203 C C . ILE B 1 29 ? -6.051 7.055 -9.367 1 95.19 29 ILE B C 1
ATOM 5205 O O . ILE B 1 29 ? -7.016 7.453 -8.703 1 95.19 29 ILE B O 1
ATOM 5209 N N . GLY B 1 30 ? -5.359 7.816 -10.164 1 94.44 30 GLY B N 1
ATOM 5210 C CA . GLY B 1 30 ? -5.746 9.203 -10.367 1 94.44 30 GLY B CA 1
ATOM 5211 C C . GLY B 1 30 ? -4.852 10.188 -9.633 1 94.44 30 GLY B C 1
ATOM 5212 O O . GLY B 1 30 ? -4.992 11.398 -9.797 1 94.44 30 GLY B O 1
ATOM 5213 N N . SER B 1 31 ? -3.895 9.711 -8.883 1 94.5 31 SER B N 1
ATOM 5214 C CA . SER B 1 31 ? -3.023 10.562 -8.07 1 94.5 31 SER B CA 1
ATOM 5215 C C . SER B 1 31 ? -1.737 10.898 -8.82 1 94.5 31 SER B C 1
ATOM 5217 O O . SER B 1 31 ? -1.263 10.109 -9.641 1 94.5 31 SER B O 1
ATOM 5219 N N . ARG B 1 32 ? -1.19 12.141 -8.57 1 94.88 32 ARG B N 1
ATOM 5220 C CA . ARG B 1 32 ? 0.221 12.344 -8.883 1 94.88 32 ARG B CA 1
ATOM 5221 C C . ARG B 1 32 ? 1.09 11.305 -8.18 1 94.88 32 ARG B C 1
ATOM 5223 O O . ARG B 1 32 ? 0.747 10.836 -7.09 1 94.88 32 ARG B O 1
ATOM 5230 N N . LEU B 1 33 ? 2.17 10.953 -8.82 1 97 33 LEU B N 1
ATOM 5231 C CA . LEU B 1 33 ? 3.092 10.039 -8.148 1 97 33 LEU B CA 1
ATOM 5232 C C . LEU B 1 33 ? 3.584 10.625 -6.836 1 97 33 LEU B C 1
ATOM 5234 O O . LEU B 1 33 ? 3.783 9.891 -5.859 1 97 33 LEU B O 1
ATOM 5238 N N . GLU B 1 34 ? 3.725 12 -6.707 1 97.12 34 GLU B N 1
ATOM 5239 C CA . GLU B 1 34 ? 4.145 12.719 -5.508 1 97.12 34 GLU B CA 1
ATOM 5240 C C . GLU B 1 34 ? 3.154 12.516 -4.363 1 97.12 34 GLU B C 1
ATOM 5242 O O . GLU B 1 34 ? 3.523 12.609 -3.191 1 97.12 34 GLU B O 1
ATOM 5247 N N . ASP B 1 35 ? 1.896 12.18 -4.777 1 96.88 35 ASP B N 1
ATOM 5248 C CA . ASP B 1 35 ? 0.82 12.133 -3.793 1 96.88 35 ASP B CA 1
ATOM 5249 C C . ASP B 1 35 ? 0.426 10.695 -3.471 1 96.88 35 ASP B C 1
ATOM 5251 O O . ASP B 1 35 ? -0.543 10.461 -2.746 1 96.88 35 ASP B O 1
ATOM 5255 N N . ALA B 1 36 ? 1.155 9.711 -4.059 1 97.56 36 ALA B N 1
ATOM 5256 C CA . ALA B 1 36 ? 0.859 8.32 -3.74 1 97.56 36 ALA B CA 1
ATOM 5257 C C . ALA B 1 36 ? 1.024 8.047 -2.248 1 97.56 36 ALA B C 1
ATOM 5259 O O . ALA B 1 36 ? 1.981 8.523 -1.628 1 97.56 36 ALA B O 1
ATOM 5260 N N . ARG B 1 37 ? 0.063 7.332 -1.708 1 97.25 37 ARG B N 1
ATOM 5261 C CA . ARG B 1 37 ? 0.115 6.973 -0.294 1 97.25 37 ARG B CA 1
ATOM 5262 C C . ARG B 1 37 ? 0.844 5.648 -0.091 1 97.25 37 ARG B C 1
ATOM 5264 O O . ARG B 1 37 ? 1.558 5.473 0.899 1 97.25 37 ARG B O 1
ATOM 5271 N N . SER B 1 38 ? 0.613 4.754 -0.997 1 98.25 38 SER B N 1
ATOM 5272 C CA . SER B 1 38 ? 1.139 3.398 -0.861 1 98.25 38 SER B CA 1
ATOM 5273 C C . SER B 1 38 ? 1.453 2.789 -2.223 1 98.25 38 SER B C 1
ATOM 5275 O O . SER B 1 38 ? 0.992 3.285 -3.252 1 98.25 38 SER B O 1
ATOM 5277 N N . PHE B 1 39 ? 2.287 1.763 -2.211 1 98.62 39 PHE B N 1
ATOM 5278 C CA . PHE B 1 39 ? 2.746 1.079 -3.414 1 98.62 39 PHE B CA 1
ATOM 5279 C C . PHE B 1 39 ? 2.631 -0.432 -3.256 1 98.62 39 PHE B C 1
ATOM 5281 O O . PHE B 1 39 ? 2.898 -0.971 -2.18 1 98.62 39 PHE B O 1
ATOM 5288 N N . GLN B 1 40 ? 2.273 -1.107 -4.316 1 98.31 40 GLN B N 1
ATOM 5289 C CA . GLN B 1 40 ? 2.324 -2.564 -4.367 1 98.31 40 GLN B CA 1
ATOM 5290 C C . GLN B 1 40 ? 3.59 -3.049 -5.07 1 98.31 40 GLN B C 1
ATOM 5292 O O . GLN B 1 40 ? 4 -2.475 -6.078 1 98.31 40 GLN B O 1
ATOM 5297 N N . MET B 1 41 ? 4.195 -4.078 -4.535 1 98.5 41 MET B N 1
ATOM 5298 C CA . MET B 1 41 ? 5.488 -4.562 -5.004 1 98.5 41 MET B CA 1
ATOM 5299 C C . MET B 1 41 ? 5.312 -5.719 -5.98 1 98.5 41 MET B C 1
ATOM 5301 O O . MET B 1 41 ? 4.574 -6.664 -5.707 1 98.5 41 MET B O 1
ATOM 5305 N N . TYR B 1 42 ? 5.973 -5.648 -7.184 1 98.19 42 TYR B N 1
ATOM 5306 C CA . TYR B 1 42 ? 5.953 -6.684 -8.211 1 98.19 42 TYR B CA 1
ATOM 5307 C C . TYR B 1 42 ? 7.336 -6.875 -8.82 1 98.19 42 TYR B C 1
ATOM 5309 O O . TYR B 1 42 ? 8.211 -6.02 -8.664 1 98.19 42 TYR B O 1
ATOM 5317 N N . LEU B 1 43 ? 7.508 -8.062 -9.414 1 98.44 43 LEU B N 1
ATOM 5318 C CA . LEU B 1 43 ? 8.648 -8.234 -10.312 1 98.44 43 LEU B CA 1
ATOM 5319 C C . LEU B 1 43 ? 8.461 -7.402 -11.586 1 98.44 43 LEU B C 1
ATOM 5321 O O . LEU B 1 43 ? 7.367 -7.359 -12.148 1 98.44 43 LEU B O 1
ATOM 5325 N N . GLY B 1 44 ? 9.523 -6.688 -11.945 1 98 44 GLY B N 1
ATOM 5326 C CA . GLY B 1 44 ? 9.492 -5.906 -13.172 1 98 44 GLY B CA 1
ATOM 5327 C C . GLY B 1 44 ? 10.766 -6.016 -13.992 1 98 44 GLY B C 1
ATOM 5328 O O . GLY B 1 44 ? 11.57 -6.926 -13.773 1 98 44 GLY B O 1
ATOM 5329 N N . GLY B 1 45 ? 10.938 -5.062 -14.922 1 97.38 45 GLY B N 1
ATOM 5330 C CA . GLY B 1 45 ? 11.969 -5.168 -15.938 1 97.38 45 GLY B CA 1
ATOM 5331 C C . GLY B 1 45 ? 11.508 -5.895 -17.188 1 97.38 45 GLY B C 1
ATOM 5332 O O . GLY B 1 45 ? 10.922 -6.98 -17.094 1 97.38 45 GLY B O 1
ATOM 5333 N N . SER B 1 46 ? 11.789 -5.273 -18.281 1 97.12 46 SER B N 1
ATOM 5334 C CA . SER B 1 46 ? 11.258 -5.816 -19.531 1 97.12 46 SER B CA 1
ATOM 5335 C C . SER B 1 46 ? 11.625 -7.285 -19.688 1 97.12 46 SER B C 1
ATOM 5337 O O . SER B 1 46 ? 10.766 -8.125 -19.953 1 97.12 46 SER B O 1
ATOM 5339 N N . SER B 1 47 ? 12.891 -7.621 -19.531 1 98.19 47 SER B N 1
ATOM 5340 C CA . SER B 1 47 ? 13.328 -9.008 -19.688 1 98.19 47 SER B CA 1
ATOM 5341 C C . SER B 1 47 ? 12.766 -9.891 -18.578 1 98.19 47 SER B C 1
ATOM 5343 O O . SER B 1 47 ? 12.406 -11.039 -18.812 1 98.19 47 SER B O 1
ATOM 5345 N N . GLY B 1 48 ? 12.805 -9.352 -17.344 1 98.44 48 GLY B N 1
ATOM 5346 C CA . GLY B 1 48 ? 12.188 -10.07 -16.25 1 98.44 48 GLY B CA 1
ATOM 5347 C C . GLY B 1 48 ? 10.719 -10.391 -16.484 1 98.44 48 GLY B C 1
ATOM 5348 O O . GLY B 1 48 ? 10.273 -11.516 -16.234 1 98.44 48 GLY B O 1
ATOM 5349 N N . ASN B 1 49 ? 9.961 -9.461 -16.984 1 98.5 49 ASN B N 1
ATOM 5350 C CA . ASN B 1 49 ? 8.555 -9.648 -17.312 1 98.5 49 ASN B CA 1
ATOM 5351 C C . ASN B 1 49 ? 8.359 -10.758 -18.344 1 98.5 49 ASN B C 1
ATOM 5353 O O . ASN B 1 49 ? 7.477 -11.602 -18.203 1 98.5 49 ASN B O 1
ATOM 5357 N N . VAL B 1 50 ? 9.227 -10.75 -19.375 1 98.62 50 VAL B N 1
ATOM 5358 C CA . VAL B 1 50 ? 9.094 -11.734 -20.453 1 98.62 50 VAL B CA 1
ATOM 5359 C C . VAL B 1 50 ? 9.414 -13.125 -19.922 1 98.62 50 VAL B C 1
ATOM 5361 O O . VAL B 1 50 ? 8.664 -14.078 -20.156 1 98.62 50 VAL B O 1
ATOM 5364 N N . ALA B 1 51 ? 10.539 -13.219 -19.156 1 98.75 51 ALA B N 1
ATOM 5365 C CA . ALA B 1 51 ? 10.898 -14.508 -18.562 1 98.75 51 ALA B CA 1
ATOM 5366 C C . ALA B 1 51 ? 9.773 -15.039 -17.688 1 98.75 51 ALA B C 1
ATOM 5368 O O . ALA B 1 51 ? 9.406 -16.219 -17.781 1 98.75 51 ALA B O 1
ATOM 5369 N N . PHE B 1 52 ? 9.227 -14.164 -16.875 1 98.56 52 PHE B N 1
ATOM 5370 C CA . PHE B 1 52 ? 8.133 -14.492 -15.969 1 98.56 52 PHE B CA 1
ATOM 5371 C C . PHE B 1 52 ? 6.902 -14.938 -16.75 1 98.56 52 PHE B C 1
ATOM 5373 O O . PHE B 1 52 ? 6.32 -15.984 -16.453 1 98.56 52 PHE B O 1
ATOM 5380 N N . GLY B 1 53 ? 6.512 -14.164 -17.75 1 98.5 53 GLY B N 1
ATOM 5381 C CA . GLY B 1 53 ? 5.305 -14.438 -18.516 1 98.5 53 GLY B CA 1
ATOM 5382 C C . GLY B 1 53 ? 5.371 -15.727 -19.312 1 98.5 53 GLY B C 1
ATOM 5383 O O . GLY B 1 53 ? 4.398 -16.484 -19.359 1 98.5 53 GLY B O 1
ATOM 5384 N N . VAL B 1 54 ? 6.5 -15.984 -19.953 1 98.62 54 VAL B N 1
ATOM 5385 C CA . VAL B 1 54 ? 6.664 -17.203 -20.734 1 98.62 54 VAL B CA 1
ATOM 5386 C C . VAL B 1 54 ? 6.66 -18.422 -19.812 1 98.62 54 VAL B C 1
ATOM 5388 O O . VAL B 1 54 ? 6.074 -19.453 -20.141 1 98.62 54 VAL B O 1
ATOM 5391 N N . ALA B 1 55 ? 7.305 -18.25 -18.641 1 98.5 55 ALA B N 1
ATOM 5392 C CA . ALA B 1 55 ? 7.277 -19.328 -17.656 1 98.5 55 ALA B CA 1
ATOM 5393 C C . ALA B 1 55 ? 5.848 -19.609 -17.188 1 98.5 55 ALA B C 1
ATOM 5395 O O . ALA B 1 55 ? 5.438 -20.766 -17.109 1 98.5 55 ALA B O 1
ATOM 5396 N N . ARG B 1 56 ? 5.145 -18.594 -16.922 1 98.06 56 ARG B N 1
ATOM 5397 C CA . ARG B 1 56 ? 3.762 -18.719 -16.469 1 98.06 56 ARG B CA 1
ATOM 5398 C C . ARG B 1 56 ? 2.91 -19.453 -17.5 1 98.06 56 ARG B C 1
ATOM 5400 O O . ARG B 1 56 ? 2 -20.203 -17.141 1 98.06 56 ARG B O 1
ATOM 5407 N N . LEU B 1 57 ? 3.236 -19.281 -18.719 1 98.19 57 LEU B N 1
ATOM 5408 C CA . LEU B 1 57 ? 2.488 -19.922 -19.797 1 98.19 57 LEU B CA 1
ATOM 5409 C C . LEU B 1 57 ? 2.967 -21.359 -20 1 98.19 57 LEU B C 1
ATOM 5411 O O . LEU B 1 57 ? 2.492 -22.047 -20.906 1 98.19 57 LEU B O 1
ATOM 5415 N N . GLY B 1 58 ? 3.936 -21.844 -19.266 1 97.25 58 GLY B N 1
ATOM 5416 C CA . GLY B 1 58 ? 4.211 -23.281 -19.188 1 97.25 58 GLY B CA 1
ATOM 5417 C C . GLY B 1 58 ? 5.512 -23.672 -19.859 1 97.25 58 GLY B C 1
ATOM 5418 O O . GLY B 1 58 ? 5.816 -24.859 -20 1 97.25 58 GLY B O 1
ATOM 5419 N N . LEU B 1 59 ? 6.305 -22.703 -20.312 1 98.19 59 LEU B N 1
ATOM 5420 C CA . LEU B 1 59 ? 7.574 -23.016 -20.969 1 98.19 59 LEU B CA 1
ATOM 5421 C C . LEU B 1 59 ? 8.734 -22.906 -19.984 1 98.19 59 LEU B C 1
ATOM 5423 O O . LEU B 1 59 ? 8.594 -22.266 -18.922 1 98.19 59 LEU B O 1
ATOM 5427 N N . LYS B 1 60 ? 9.828 -23.562 -20.281 1 98.31 60 LYS B N 1
ATOM 5428 C CA . LYS B 1 60 ? 11.039 -23.5 -19.484 1 98.31 60 LYS B CA 1
ATOM 5429 C C . LYS B 1 60 ? 11.867 -22.266 -19.844 1 98.31 60 LYS B C 1
ATOM 5431 O O . LYS B 1 60 ? 12.508 -22.219 -20.906 1 98.31 60 LYS B O 1
ATOM 5436 N N . THR B 1 61 ? 11.859 -21.297 -18.938 1 98.69 61 THR B N 1
ATOM 5437 C CA . THR B 1 61 ? 12.578 -20.062 -19.203 1 98.69 61 THR B CA 1
ATOM 5438 C C . THR B 1 61 ? 13.758 -19.906 -18.25 1 98.69 61 THR B C 1
ATOM 5440 O O . THR B 1 61 ? 13.906 -20.672 -17.297 1 98.69 61 THR B O 1
ATOM 5443 N N . ALA B 1 62 ? 14.625 -19 -18.594 1 98.81 62 ALA B N 1
ATOM 5444 C CA . ALA B 1 62 ? 15.758 -18.641 -17.75 1 98.81 62 ALA B CA 1
ATOM 5445 C C . ALA B 1 62 ? 16.016 -17.141 -17.781 1 98.81 62 ALA B C 1
ATOM 5447 O O . ALA B 1 62 ? 15.656 -16.469 -18.75 1 98.81 62 ALA B O 1
ATOM 5448 N N . MET B 1 63 ? 16.562 -16.672 -16.703 1 98.75 63 MET B N 1
ATOM 5449 C CA . MET B 1 63 ? 16.906 -15.266 -16.578 1 98.75 63 MET B CA 1
ATOM 5450 C C . MET B 1 63 ? 18.406 -15.062 -16.547 1 98.75 63 MET B C 1
ATOM 5452 O O . MET B 1 63 ? 19.094 -15.641 -15.703 1 98.75 63 MET B O 1
ATOM 5456 N N . ILE B 1 64 ? 18.922 -14.336 -17.484 1 98.69 64 ILE B N 1
ATOM 5457 C CA . ILE B 1 64 ? 20.312 -13.906 -17.5 1 98.69 64 ILE B CA 1
ATOM 5458 C C . ILE B 1 64 ? 20.406 -12.414 -17.188 1 98.69 64 ILE B C 1
ATOM 5460 O O . ILE B 1 64 ? 20.062 -11.57 -18.016 1 98.69 64 ILE B O 1
ATOM 5464 N N . SER B 1 65 ? 20.781 -12.078 -16.047 1 98.62 65 SER B N 1
ATOM 5465 C CA . SER B 1 65 ? 20.906 -10.711 -15.531 1 98.62 65 SER B CA 1
ATOM 5466 C C . SER B 1 65 ? 21.719 -10.672 -14.242 1 98.62 65 SER B C 1
ATOM 5468 O O . SER B 1 65 ? 22.609 -11.5 -14.047 1 98.62 65 SER B O 1
ATOM 5470 N N . ARG B 1 66 ? 21.625 -9.641 -13.508 1 98.69 66 ARG B N 1
ATOM 5471 C CA . ARG B 1 66 ? 22.312 -9.469 -12.234 1 98.69 66 ARG B CA 1
ATOM 5472 C C . ARG B 1 66 ? 21.453 -8.727 -11.227 1 98.69 66 ARG B C 1
ATOM 5474 O O . ARG B 1 66 ? 20.75 -7.773 -11.586 1 98.69 66 ARG B O 1
ATOM 5481 N N . VAL B 1 67 ? 21.328 -9.203 -9.953 1 98.69 67 VAL B N 1
ATOM 5482 C CA . VAL B 1 67 ? 20.594 -8.547 -8.875 1 98.69 67 VAL B CA 1
ATOM 5483 C C . VAL B 1 67 ? 21.516 -8.281 -7.695 1 98.69 67 VAL B C 1
ATOM 5485 O O . VAL B 1 67 ? 22.594 -8.875 -7.602 1 98.69 67 VAL B O 1
ATOM 5488 N N . GLY B 1 68 ? 21.141 -7.359 -6.863 1 98.44 68 GLY B N 1
ATOM 5489 C CA . GLY B 1 68 ? 21.922 -7.082 -5.672 1 98.44 68 GLY B CA 1
ATOM 5490 C C . GLY B 1 68 ? 21.859 -8.195 -4.641 1 98.44 68 GLY B C 1
ATOM 5491 O O . GLY B 1 68 ? 20.938 -9.008 -4.66 1 98.44 68 GLY B O 1
ATOM 5492 N N . ASP B 1 69 ? 22.891 -8.242 -3.766 1 98.06 69 ASP B N 1
ATOM 5493 C CA . ASP B 1 69 ? 22.875 -9.156 -2.621 1 98.06 69 ASP B CA 1
ATOM 5494 C C . ASP B 1 69 ? 22.141 -8.539 -1.436 1 98.06 69 ASP B C 1
ATOM 5496 O O . ASP B 1 69 ? 22.75 -8.242 -0.405 1 98.06 69 ASP B O 1
ATOM 5500 N N . GLU B 1 70 ? 20.906 -8.383 -1.487 1 97.81 70 GLU B N 1
ATOM 5501 C CA . GLU B 1 70 ? 20.031 -7.785 -0.491 1 97.81 70 GLU B CA 1
ATOM 5502 C C . GLU B 1 70 ? 18.578 -8.234 -0.699 1 97.81 70 GLU B C 1
ATOM 5504 O O . GLU B 1 70 ? 18.312 -9.148 -1.478 1 97.81 70 GLU B O 1
ATOM 5509 N N . GLN B 1 71 ? 17.672 -7.738 0.089 1 98.12 71 GLN B N 1
ATOM 5510 C CA . GLN B 1 71 ? 16.312 -8.242 0.19 1 98.12 71 GLN B CA 1
ATOM 5511 C C . GLN B 1 71 ? 15.594 -8.164 -1.156 1 98.12 71 GLN B C 1
ATOM 5513 O O . GLN B 1 71 ? 14.883 -9.094 -1.542 1 98.12 71 GLN B O 1
ATOM 5518 N N . MET B 1 72 ? 15.742 -7.125 -1.933 1 98.69 72 MET B N 1
ATOM 5519 C CA . MET B 1 72 ? 15.055 -6.957 -3.213 1 98.69 72 MET B CA 1
ATOM 5520 C C . MET B 1 72 ? 15.602 -7.926 -4.254 1 98.69 72 MET B C 1
ATOM 5522 O O . MET B 1 72 ? 14.852 -8.445 -5.078 1 98.69 72 MET B O 1
ATOM 5526 N N . GLY B 1 73 ? 16.922 -8.109 -4.219 1 98.81 73 GLY B N 1
ATOM 5527 C CA . GLY B 1 73 ? 17.5 -9.133 -5.074 1 98.81 73 GLY B CA 1
ATOM 5528 C C . GLY B 1 73 ? 16.938 -10.516 -4.805 1 98.81 73 GLY B C 1
ATOM 5529 O O . GLY B 1 73 ? 16.625 -11.258 -5.738 1 98.81 73 GLY B O 1
ATOM 5530 N N . ARG B 1 74 ? 16.812 -10.891 -3.545 1 98.38 74 ARG B N 1
ATOM 5531 C CA . ARG B 1 74 ? 16.25 -12.188 -3.174 1 98.38 74 ARG B CA 1
ATOM 5532 C C . ARG B 1 74 ? 14.773 -12.273 -3.57 1 98.38 74 ARG B C 1
ATOM 5534 O O . ARG B 1 74 ? 14.305 -13.32 -4.023 1 98.38 74 ARG B O 1
ATOM 5541 N N . PHE B 1 75 ? 14.055 -11.188 -3.4 1 98.5 75 PHE B N 1
ATOM 5542 C CA . PHE B 1 75 ? 12.664 -11.156 -3.844 1 98.5 75 PHE B CA 1
ATOM 5543 C C . PHE B 1 75 ? 12.555 -11.523 -5.316 1 98.5 75 PHE B C 1
ATOM 5545 O O . PHE B 1 75 ? 11.734 -12.367 -5.691 1 98.5 75 PHE B O 1
ATOM 5552 N N . LEU B 1 76 ? 13.352 -10.883 -6.172 1 98.88 76 LEU B N 1
ATOM 5553 C CA . LEU B 1 76 ? 13.305 -11.141 -7.609 1 98.88 76 LEU B CA 1
ATOM 5554 C C . LEU B 1 76 ? 13.656 -12.594 -7.918 1 98.88 76 LEU B C 1
ATOM 5556 O O . LEU B 1 76 ? 12.969 -13.25 -8.695 1 98.88 76 LEU B O 1
ATOM 5560 N N . ARG B 1 77 ? 14.75 -13.047 -7.324 1 98.75 77 ARG B N 1
ATOM 5561 C CA . ARG B 1 77 ? 15.188 -14.422 -7.551 1 98.75 77 ARG B CA 1
ATOM 5562 C C . ARG B 1 77 ? 14.094 -15.414 -7.156 1 98.75 77 ARG B C 1
ATOM 5564 O O . ARG B 1 77 ? 13.742 -16.297 -7.938 1 98.75 77 ARG B O 1
ATOM 5571 N N . GLU B 1 78 ? 13.531 -15.25 -5.93 1 97.75 78 GLU B N 1
ATOM 5572 C CA . GLU B 1 78 ? 12.508 -16.156 -5.418 1 97.75 78 GLU B CA 1
ATOM 5573 C C . GLU B 1 78 ? 11.25 -16.109 -6.273 1 97.75 78 GLU B C 1
ATOM 5575 O O . GLU B 1 78 ? 10.609 -17.141 -6.508 1 97.75 78 GLU B O 1
ATOM 5580 N N . THR B 1 79 ? 10.859 -14.938 -6.734 1 98 79 THR B N 1
ATOM 5581 C CA . THR B 1 79 ? 9.672 -14.773 -7.562 1 98 79 THR B CA 1
ATOM 5582 C C . THR B 1 79 ? 9.836 -15.492 -8.898 1 98 79 THR B C 1
ATOM 5584 O O . THR B 1 79 ? 8.93 -16.203 -9.344 1 98 79 THR B O 1
ATOM 5587 N N . LEU B 1 80 ? 11 -15.312 -9.531 1 98.62 80 LEU B N 1
ATOM 5588 C CA . LEU B 1 80 ? 11.297 -16 -10.781 1 98.62 80 LEU B CA 1
ATOM 5589 C C . LEU B 1 80 ? 11.281 -17.516 -10.594 1 98.62 80 LEU B C 1
ATOM 5591 O O . LEU B 1 80 ? 10.641 -18.234 -11.359 1 98.62 80 LEU B O 1
ATOM 5595 N N . GLU B 1 81 ? 11.922 -17.984 -9.555 1 98.06 81 GLU B N 1
ATOM 5596 C CA . GLU B 1 81 ? 12 -19.422 -9.273 1 98.06 81 GLU B CA 1
ATOM 5597 C C . GLU B 1 81 ? 10.625 -20 -9.016 1 98.06 81 GLU B C 1
ATOM 5599 O O . GLU B 1 81 ? 10.305 -21.094 -9.492 1 98.06 81 GLU B O 1
ATOM 5604 N N . ARG B 1 82 ? 9.844 -19.281 -8.305 1 95.56 82 ARG B N 1
ATOM 5605 C CA . ARG B 1 82 ? 8.484 -19.734 -7.996 1 95.56 82 ARG B CA 1
ATOM 5606 C C . ARG B 1 82 ? 7.68 -19.938 -9.273 1 95.56 82 ARG B C 1
ATOM 5608 O O . ARG B 1 82 ? 6.879 -20.875 -9.367 1 95.56 82 ARG B O 1
ATOM 5615 N N . GLU B 1 83 ? 7.898 -19.109 -10.289 1 96.25 83 GLU B N 1
ATOM 5616 C CA . GLU B 1 83 ? 7.152 -19.203 -11.539 1 96.25 83 GLU B CA 1
ATOM 5617 C C . GLU B 1 83 ? 7.77 -20.25 -12.469 1 96.25 83 GLU B C 1
ATOM 5619 O O . GLU B 1 83 ? 7.242 -20.5 -13.555 1 96.25 83 GLU B O 1
ATOM 5624 N N . GLY B 1 84 ? 8.898 -20.781 -12.125 1 95.56 84 GLY B N 1
ATOM 5625 C CA . GLY B 1 84 ? 9.508 -21.844 -12.906 1 95.56 84 GLY B CA 1
ATOM 5626 C C . GLY B 1 84 ? 10.656 -21.375 -13.773 1 95.56 84 GLY B C 1
ATOM 5627 O O . GLY B 1 84 ? 11.109 -22.094 -14.664 1 95.56 84 GLY B O 1
ATOM 5628 N N . CYS B 1 85 ? 11.133 -20.188 -13.523 1 98.19 85 CYS B N 1
ATOM 5629 C CA . CYS B 1 85 ? 12.258 -19.656 -14.273 1 98.19 85 CYS B CA 1
ATOM 5630 C C . CYS B 1 85 ? 13.578 -20.109 -13.68 1 98.19 85 CYS B C 1
ATOM 5632 O O . CYS B 1 85 ? 13.773 -20.047 -12.461 1 98.19 85 CYS B O 1
ATOM 5634 N N . ASP B 1 86 ? 14.438 -20.625 -14.508 1 98.62 86 ASP B N 1
ATOM 5635 C CA . ASP B 1 86 ? 15.789 -20.969 -14.078 1 98.62 86 ASP B CA 1
ATOM 5636 C C . ASP B 1 86 ? 16.594 -19.703 -13.75 1 98.62 86 ASP B C 1
ATOM 5638 O O . ASP B 1 86 ? 16.641 -18.766 -14.539 1 98.62 86 ASP B O 1
ATOM 5642 N N . THR B 1 87 ? 17.188 -19.656 -12.594 1 98.62 87 THR B N 1
ATOM 5643 C CA . THR B 1 87 ? 17.938 -18.469 -12.18 1 98.62 87 THR B CA 1
ATOM 5644 C C . THR B 1 87 ? 19.422 -18.797 -12 1 98.62 87 THR B C 1
ATOM 5646 O O . THR B 1 87 ? 20.125 -18.109 -11.273 1 98.62 87 THR B O 1
ATOM 5649 N N . SER B 1 88 ? 19.859 -19.875 -12.625 1 98.19 88 SER B N 1
ATOM 5650 C CA . SER B 1 88 ? 21.25 -20.297 -12.477 1 98.19 88 SER B CA 1
ATOM 5651 C C . SER B 1 88 ? 22.203 -19.266 -13.086 1 98.19 88 SER B C 1
ATOM 5653 O O . SER B 1 88 ? 23.375 -19.188 -12.688 1 98.19 88 SER B O 1
ATOM 5655 N N . GLN B 1 89 ? 21.734 -18.484 -14.078 1 98.06 89 GLN B N 1
ATOM 5656 C CA . GLN B 1 89 ? 22.562 -17.484 -14.734 1 98.06 89 GLN B CA 1
ATOM 5657 C C . GLN B 1 89 ? 22.25 -16.078 -14.227 1 98.06 89 GLN B C 1
ATOM 5659 O O . GLN B 1 89 ? 22.703 -15.086 -14.789 1 98.06 89 GLN B O 1
ATOM 5664 N N . LEU B 1 90 ? 21.406 -15.969 -13.203 1 98.56 90 LEU B N 1
ATOM 5665 C CA . LEU B 1 90 ? 21.156 -14.688 -12.539 1 98.56 90 LEU B CA 1
ATOM 5666 C C . LEU B 1 90 ? 22.266 -14.375 -11.539 1 98.56 90 LEU B C 1
ATOM 5668 O O . LEU B 1 90 ? 22.328 -14.977 -10.461 1 98.56 90 LEU B O 1
ATOM 5672 N N . GLN B 1 91 ? 23.141 -13.469 -11.891 1 98.44 91 GLN B N 1
ATOM 5673 C CA . GLN B 1 91 ? 24.297 -13.125 -11.078 1 98.44 91 GLN B CA 1
ATOM 5674 C C . GLN B 1 91 ? 23.875 -12.336 -9.836 1 98.44 91 GLN B C 1
ATOM 5676 O O . GLN B 1 91 ? 22.844 -11.664 -9.836 1 98.44 91 GLN B O 1
ATOM 5681 N N . THR B 1 92 ? 24.578 -12.477 -8.75 1 98.12 92 THR B N 1
ATOM 5682 C CA . THR B 1 92 ? 24.375 -11.711 -7.52 1 98.12 92 THR B CA 1
ATOM 5683 C C . THR B 1 92 ? 25.516 -10.719 -7.305 1 98.12 92 THR B C 1
ATOM 5685 O O . THR B 1 92 ? 26.688 -11.102 -7.336 1 98.12 92 THR B O 1
ATOM 5688 N N . ASP B 1 93 ? 25.188 -9.469 -7.141 1 98 93 ASP B N 1
ATOM 5689 C CA . ASP B 1 93 ? 26.172 -8.398 -6.988 1 98 93 ASP B CA 1
ATOM 5690 C C . ASP B 1 93 ? 26.281 -7.961 -5.531 1 98 93 ASP B C 1
ATOM 5692 O O . ASP B 1 93 ? 25.328 -7.434 -4.957 1 98 93 ASP B O 1
ATOM 5696 N N . PRO B 1 94 ? 27.359 -8.094 -4.875 1 95.69 94 PRO B N 1
ATOM 5697 C CA . PRO B 1 94 ? 27.484 -7.672 -3.477 1 95.69 94 PRO B CA 1
ATOM 5698 C C . PRO B 1 94 ? 27.672 -6.164 -3.328 1 95.69 94 PRO B C 1
ATOM 5700 O O . PRO B 1 94 ? 27.547 -5.629 -2.221 1 95.69 94 PRO B O 1
ATOM 5703 N N . GLU B 1 95 ? 27.938 -5.426 -4.426 1 94.94 95 GLU B N 1
ATOM 5704 C CA . GLU B 1 95 ? 28.297 -4.016 -4.328 1 94.94 95 GLU B CA 1
ATOM 5705 C C . GLU B 1 95 ? 27.156 -3.115 -4.785 1 94.94 95 GLU B C 1
ATOM 5707 O O . GLU B 1 95 ? 27.031 -1.976 -4.332 1 94.94 95 GLU B O 1
ATOM 5712 N N . ARG B 1 96 ? 26.422 -3.574 -5.695 1 96.94 96 ARG B N 1
ATOM 5713 C CA . ARG B 1 96 ? 25.359 -2.762 -6.281 1 96.94 96 ARG B CA 1
ATOM 5714 C C . ARG B 1 96 ? 23.984 -3.207 -5.785 1 96.94 96 ARG B C 1
ATOM 5716 O O . ARG B 1 96 ? 23.797 -4.371 -5.426 1 96.94 96 ARG B O 1
ATOM 5723 N N . LEU B 1 97 ? 23.094 -2.234 -5.789 1 97.75 97 LEU B N 1
ATOM 5724 C CA . LEU B 1 97 ? 21.734 -2.516 -5.359 1 97.75 97 LEU B CA 1
ATOM 5725 C C . LEU B 1 97 ? 20.875 -2.969 -6.531 1 97.75 97 LEU B C 1
ATOM 5727 O O . LEU B 1 97 ? 21.172 -2.646 -7.684 1 97.75 97 LEU B O 1
ATOM 5731 N N . THR B 1 98 ? 19.844 -3.773 -6.219 1 98.56 98 THR B N 1
ATOM 5732 C CA . THR B 1 98 ? 18.812 -4.105 -7.184 1 98.56 98 THR B CA 1
ATOM 5733 C C . THR B 1 98 ? 18.062 -2.85 -7.621 1 98.56 98 THR B C 1
ATOM 5735 O O . THR B 1 98 ? 17.766 -1.974 -6.805 1 98.56 98 THR B O 1
ATOM 5738 N N . ALA B 1 99 ? 17.75 -2.734 -8.914 1 98 99 ALA B N 1
ATOM 5739 C CA . ALA B 1 99 ? 17.016 -1.58 -9.438 1 98 99 ALA B CA 1
ATOM 5740 C C . ALA B 1 99 ? 15.57 -1.581 -8.969 1 98 99 ALA B C 1
ATOM 5742 O O . ALA B 1 99 ? 14.977 -2.645 -8.758 1 98 99 ALA B O 1
ATOM 5743 N N . LEU B 1 100 ? 15.016 -0.392 -8.711 1 98.44 100 LEU B N 1
ATOM 5744 C CA . LEU B 1 100 ? 13.602 -0.186 -8.406 1 98.44 100 LEU B CA 1
ATOM 5745 C C . LEU B 1 100 ? 12.945 0.724 -9.438 1 98.44 100 LEU B C 1
ATOM 5747 O O . LEU B 1 100 ? 13.625 1.527 -10.086 1 98.44 100 LEU B O 1
ATOM 5751 N N . VAL B 1 101 ? 11.711 0.605 -9.641 1 98.06 101 VAL B N 1
ATOM 5752 C CA . VAL B 1 101 ? 10.922 1.529 -10.453 1 98.06 101 VAL B CA 1
ATOM 5753 C C . VAL B 1 101 ? 9.641 1.909 -9.711 1 98.06 101 VAL B C 1
ATOM 5755 O O . VAL B 1 101 ? 8.922 1.038 -9.211 1 98.06 101 VAL B O 1
ATOM 5758 N N . LEU B 1 102 ? 9.406 3.188 -9.508 1 98.31 102 LEU B N 1
ATOM 5759 C CA . LEU B 1 102 ? 8.133 3.674 -8.977 1 98.31 102 LEU B CA 1
ATOM 5760 C C . LEU B 1 102 ? 7.199 4.094 -10.109 1 98.31 102 LEU B C 1
ATOM 5762 O O . LEU B 1 102 ? 7.598 4.848 -11 1 98.31 102 LEU B O 1
ATOM 5766 N N . LEU B 1 103 ? 6.004 3.539 -10.055 1 97.62 103 LEU B N 1
ATOM 5767 C CA . LEU B 1 103 ? 5.051 3.764 -11.133 1 97.62 103 LEU B CA 1
ATOM 5768 C C . LEU B 1 103 ? 3.727 4.293 -10.594 1 97.62 103 LEU B C 1
ATOM 5770 O O . LEU B 1 103 ? 3.342 3.973 -9.461 1 97.62 103 LEU B O 1
ATOM 5774 N N . GLY B 1 104 ? 3.041 5.152 -11.375 1 96.25 104 GLY B N 1
ATOM 5775 C CA . GLY B 1 104 ? 1.717 5.656 -11.047 1 96.25 104 GLY B CA 1
ATOM 5776 C C . GLY B 1 104 ? 0.728 5.523 -12.188 1 96.25 104 GLY B C 1
ATOM 5777 O O . GLY B 1 104 ? 1.124 5.328 -13.336 1 96.25 104 GLY B O 1
ATOM 5778 N N . LEU B 1 105 ? -0.532 5.508 -11.828 1 95.19 105 LEU B N 1
ATOM 5779 C CA . LEU B 1 105 ? -1.644 5.547 -12.773 1 95.19 105 LEU B CA 1
ATOM 5780 C C . LEU B 1 105 ? -2.459 6.824 -12.594 1 95.19 105 LEU B C 1
ATOM 5782 O O . LEU B 1 105 ? -3.416 6.852 -11.812 1 95.19 105 LEU B O 1
ATOM 5786 N N . LYS B 1 106 ? -2.15 7.832 -13.359 1 94.12 106 LYS B N 1
ATOM 5787 C CA . LYS B 1 106 ? -2.785 9.133 -13.172 1 94.12 106 LYS B CA 1
ATOM 5788 C C . LYS B 1 106 ? -4.125 9.203 -13.898 1 94.12 106 LYS B C 1
ATOM 5790 O O . LYS B 1 106 ? -5.113 9.68 -13.344 1 94.12 106 LYS B O 1
ATOM 5795 N N . ASP B 1 107 ? -4.152 8.82 -15.125 1 90.19 107 ASP B N 1
ATOM 5796 C CA . ASP B 1 107 ? -5.359 8.719 -15.93 1 90.19 107 ASP B CA 1
ATOM 5797 C C . ASP B 1 107 ? -5.168 7.742 -17.078 1 90.19 107 ASP B C 1
ATOM 5799 O O . ASP B 1 107 ? -4.262 6.906 -17.047 1 90.19 107 ASP B O 1
ATOM 5803 N N . ARG B 1 108 ? -6.027 7.75 -18.047 1 83.81 108 ARG B N 1
ATOM 5804 C CA . ARG B 1 108 ? -6.043 6.727 -19.078 1 83.81 108 ARG B CA 1
ATOM 5805 C C . ARG B 1 108 ? -4.805 6.824 -19.969 1 83.81 108 ARG B C 1
ATOM 5807 O O . ARG B 1 108 ? -4.422 5.852 -20.625 1 83.81 108 ARG B O 1
ATOM 5814 N N . ASP B 1 109 ? -4.133 7.98 -19.859 1 87.25 109 ASP B N 1
A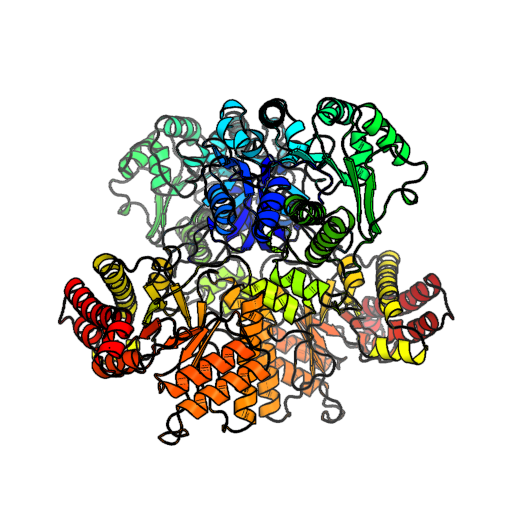TOM 5815 C CA . ASP B 1 109 ? -3.059 8.203 -20.828 1 87.25 109 ASP B CA 1
ATOM 5816 C C . ASP B 1 109 ? -1.758 8.586 -20.125 1 87.25 109 ASP B C 1
ATOM 5818 O O . ASP B 1 109 ? -0.723 8.75 -20.766 1 87.25 109 ASP B O 1
ATOM 5822 N N . THR B 1 110 ? -1.845 8.742 -18.844 1 91 110 THR B N 1
ATOM 5823 C CA . THR B 1 110 ? -0.68 9.242 -18.125 1 91 110 THR B CA 1
ATOM 5824 C C . THR B 1 110 ? -0.248 8.258 -17.047 1 91 110 THR B C 1
ATOM 5826 O O . THR B 1 110 ? -0.987 8.016 -16.094 1 91 110 THR B O 1
ATOM 5829 N N . PHE B 1 111 ? 0.957 7.734 -17.25 1 93.62 111 PHE B N 1
ATOM 5830 C CA . PHE B 1 111 ? 1.51 6.754 -16.328 1 93.62 111 PHE B CA 1
ATOM 5831 C C . PHE B 1 111 ? 2.893 7.18 -15.844 1 93.62 111 PHE B C 1
ATOM 5833 O O . PHE B 1 111 ? 3.906 6.773 -16.422 1 93.62 111 PHE B O 1
ATOM 5840 N N . PRO B 1 112 ? 2.939 8.016 -14.766 1 94.5 112 PRO B N 1
ATOM 5841 C CA . PRO B 1 112 ? 4.238 8.453 -14.25 1 94.5 112 PRO B CA 1
ATOM 5842 C C . PRO B 1 112 ? 5.16 7.281 -13.914 1 94.5 112 PRO B C 1
ATOM 5844 O O . PRO B 1 112 ? 4.703 6.254 -13.406 1 94.5 112 PRO B O 1
ATOM 5847 N N . LEU B 1 113 ? 6.414 7.449 -14.281 1 95.38 113 LEU B N 1
ATOM 5848 C CA . LEU B 1 113 ? 7.43 6.414 -14.102 1 95.38 113 LEU B CA 1
ATOM 5849 C C . LEU B 1 113 ? 8.75 7.027 -13.641 1 95.38 113 LEU B C 1
ATOM 5851 O O . LEU B 1 113 ? 9.227 7.996 -14.234 1 95.38 113 LEU B O 1
ATOM 5855 N N . LEU B 1 114 ? 9.266 6.547 -12.5 1 97.56 114 LEU B N 1
ATOM 5856 C CA . LEU B 1 114 ? 10.578 6.953 -12 1 97.56 114 LEU B CA 1
ATOM 5857 C C . LEU B 1 114 ? 11.508 5.75 -11.867 1 97.56 114 LEU B C 1
ATOM 5859 O O . LEU B 1 114 ? 11.281 4.879 -11.023 1 97.56 114 LEU B O 1
ATOM 5863 N N . PHE B 1 115 ? 12.555 5.676 -12.727 1 96.88 115 PHE B N 1
ATOM 5864 C CA . PHE B 1 115 ? 13.562 4.629 -12.641 1 96.88 115 PHE B CA 1
ATOM 5865 C C . PHE B 1 115 ? 14.586 4.949 -11.555 1 96.88 115 PHE B C 1
ATOM 5867 O O . PHE B 1 115 ? 15.312 5.941 -11.648 1 96.88 115 PHE B O 1
ATOM 5874 N N . VAL B 1 116 ? 14.609 4.18 -10.508 1 97.5 116 VAL B N 1
ATOM 5875 C CA . VAL B 1 116 ? 15.617 4.273 -9.461 1 97.5 116 VAL B CA 1
ATOM 5876 C C . VAL B 1 116 ? 16.719 3.236 -9.703 1 97.5 116 VAL B C 1
ATOM 5878 O O . VAL B 1 116 ? 16.703 2.16 -9.094 1 97.5 116 VAL B O 1
ATOM 5881 N N . ARG B 1 117 ? 17.641 3.58 -10.508 1 94.88 117 ARG B N 1
ATOM 5882 C CA . ARG B 1 117 ? 18.562 2.557 -10.977 1 94.88 117 ARG B CA 1
ATOM 5883 C C . ARG B 1 117 ? 19.953 3.143 -11.211 1 94.88 117 ARG B C 1
ATOM 5885 O O . ARG B 1 117 ? 20.625 2.797 -12.188 1 94.88 117 ARG B O 1
ATOM 5892 N N . GLU B 1 118 ? 20.328 4.074 -10.352 1 91.38 118 GLU B N 1
ATOM 5893 C CA . GLU B 1 118 ? 21.703 4.562 -10.352 1 91.38 118 GLU B CA 1
ATOM 5894 C C . GLU B 1 118 ? 22.688 3.445 -10.008 1 91.38 118 GLU B C 1
ATOM 5896 O O . GLU B 1 118 ? 22.609 2.854 -8.93 1 91.38 118 GLU B O 1
ATOM 5901 N N . ASN B 1 119 ? 23.609 3.15 -10.93 1 94.5 119 ASN B N 1
ATOM 5902 C CA . ASN B 1 119 ? 24.625 2.129 -10.703 1 94.5 119 ASN B CA 1
ATOM 5903 C C . ASN B 1 119 ? 24 0.824 -10.211 1 94.5 119 ASN B C 1
ATOM 5905 O O . ASN B 1 119 ? 24.453 0.251 -9.219 1 94.5 119 ASN B O 1
ATOM 5909 N N . CYS B 1 120 ? 22.984 0.404 -10.898 1 96.69 120 CYS B N 1
ATOM 5910 C CA . CYS B 1 120 ? 22.203 -0.739 -10.43 1 96.69 120 CYS B CA 1
ATOM 5911 C C . CYS B 1 120 ? 22.812 -2.049 -10.914 1 96.69 120 CYS B C 1
ATOM 5913 O O . CYS B 1 120 ? 23.594 -2.062 -11.875 1 96.69 120 CYS B O 1
ATOM 5915 N N . ALA B 1 121 ? 22.438 -3.123 -10.273 1 98.25 121 ALA B N 1
ATOM 5916 C CA . ALA B 1 121 ? 23.062 -4.434 -10.438 1 98.25 121 ALA B CA 1
ATOM 5917 C C . ALA B 1 121 ? 22.859 -4.965 -11.859 1 98.25 121 ALA B C 1
ATOM 5919 O O . ALA B 1 121 ? 23.781 -5.504 -12.469 1 98.25 121 ALA B O 1
ATOM 5920 N N . ASP B 1 122 ? 21.672 -4.844 -12.422 1 97.88 122 ASP B N 1
ATOM 5921 C CA . ASP B 1 122 ? 21.406 -5.461 -13.719 1 97.88 122 ASP B CA 1
ATOM 5922 C C . ASP B 1 122 ? 22.25 -4.824 -14.82 1 97.88 122 ASP B C 1
ATOM 5924 O O . ASP B 1 122 ? 22.594 -5.48 -15.805 1 97.88 122 ASP B O 1
ATOM 5928 N N . MET B 1 123 ? 22.672 -3.576 -14.641 1 96.94 123 MET B N 1
ATOM 5929 C CA . MET B 1 123 ? 23.516 -2.889 -15.625 1 96.94 123 MET B CA 1
ATOM 5930 C C . MET B 1 123 ? 24.984 -3.232 -15.43 1 96.94 123 MET B C 1
ATOM 5932 O O . MET B 1 123 ? 25.844 -2.76 -16.172 1 96.94 123 MET B O 1
ATOM 5936 N N . ALA B 1 124 ? 25.234 -4.074 -14.484 1 97.38 124 ALA B N 1
ATOM 5937 C CA . ALA B 1 124 ? 26.609 -4.52 -14.242 1 97.38 124 ALA B CA 1
ATOM 5938 C C . ALA B 1 124 ? 26.781 -5.992 -14.594 1 97.38 124 ALA B C 1
ATOM 5940 O O . ALA B 1 124 ? 27.75 -6.629 -14.188 1 97.38 124 ALA B O 1
ATOM 5941 N N . MET B 1 125 ? 25.844 -6.496 -15.273 1 96.62 125 MET B N 1
ATOM 5942 C CA . MET B 1 125 ? 25.969 -7.871 -15.742 1 96.62 125 MET B CA 1
ATOM 5943 C C . MET B 1 125 ? 27.234 -8.047 -16.578 1 96.62 125 MET B C 1
ATOM 5945 O O . MET B 1 125 ? 27.578 -7.184 -17.391 1 96.62 125 MET B O 1
ATOM 5949 N N . ARG B 1 126 ? 27.906 -9.172 -16.359 1 96.75 126 ARG B N 1
ATOM 5950 C CA . ARG B 1 126 ? 29.203 -9.352 -17 1 96.75 126 ARG B CA 1
ATOM 5951 C C . ARG B 1 126 ? 29.172 -10.492 -18 1 96.75 126 ARG B C 1
ATOM 5953 O O . ARG B 1 126 ? 28.531 -11.516 -17.766 1 96.75 126 ARG B O 1
ATOM 5960 N N . ALA B 1 127 ? 29.984 -10.328 -19.062 1 97.69 127 ALA B N 1
ATOM 5961 C CA . ALA B 1 127 ? 30.094 -11.344 -20.109 1 97.69 127 ALA B CA 1
ATOM 5962 C C . ALA B 1 127 ? 30.688 -12.633 -19.562 1 97.69 127 ALA B C 1
ATOM 5964 O O . ALA B 1 127 ? 30.281 -13.734 -19.938 1 97.69 127 ALA B O 1
ATOM 5965 N N . ASP B 1 128 ? 31.656 -12.5 -18.688 1 96.81 128 ASP B N 1
ATOM 5966 C CA . ASP B 1 128 ? 32.375 -13.672 -18.188 1 96.81 128 ASP B CA 1
ATOM 5967 C C . ASP B 1 128 ? 31.484 -14.461 -17.219 1 96.81 128 ASP B C 1
ATOM 5969 O O . ASP B 1 128 ? 31.844 -15.578 -16.812 1 96.81 128 ASP B O 1
ATOM 5973 N N . GLY B 1 129 ? 30.375 -13.93 -16.812 1 95.69 129 GLY B N 1
ATOM 5974 C CA . GLY B 1 129 ? 29.406 -14.625 -15.969 1 95.69 129 GLY B CA 1
ATOM 5975 C C . GLY B 1 129 ? 28.391 -15.414 -16.766 1 95.69 129 GLY B C 1
ATOM 5976 O O . GLY B 1 129 ? 27.547 -16.109 -16.188 1 95.69 129 GLY B O 1
ATOM 5977 N N . ILE B 1 130 ? 28.406 -15.344 -18.094 1 97.62 130 ILE B N 1
ATOM 5978 C CA . ILE B 1 130 ? 27.484 -16.062 -18.953 1 97.62 130 ILE B CA 1
ATOM 5979 C C . ILE B 1 130 ? 28.141 -17.359 -19.438 1 97.62 130 ILE B C 1
ATOM 5981 O O . ILE B 1 130 ? 29.188 -17.328 -20.078 1 97.62 130 ILE B O 1
ATOM 5985 N N . ASP B 1 131 ? 27.531 -18.484 -19.125 1 98.12 131 ASP B N 1
ATOM 5986 C CA . ASP B 1 131 ? 28.078 -19.797 -19.484 1 98.12 131 ASP B CA 1
ATOM 5987 C C . ASP B 1 131 ? 27.672 -20.188 -20.906 1 98.12 131 ASP B C 1
ATOM 5989 O O . ASP B 1 131 ? 26.484 -20.266 -21.219 1 98.12 131 ASP B O 1
ATOM 5993 N N . GLU B 1 132 ? 28.672 -20.453 -21.766 1 98.38 132 GLU B N 1
ATOM 5994 C CA . GLU B 1 132 ? 28.391 -20.859 -23.141 1 98.38 132 GLU B CA 1
ATOM 5995 C C . GLU B 1 132 ? 27.594 -22.156 -23.188 1 98.38 132 GLU B C 1
ATOM 5997 O O . GLU B 1 132 ? 26.703 -22.328 -24.016 1 98.38 132 GLU B O 1
ATOM 6002 N N . GLY B 1 133 ? 28.016 -23.078 -22.297 1 98.44 133 GLY B N 1
ATOM 6003 C CA . GLY B 1 133 ? 27.297 -24.344 -22.219 1 98.44 133 GLY B CA 1
ATOM 6004 C C . GLY B 1 133 ? 25.828 -24.156 -21.875 1 98.44 133 GLY B C 1
ATOM 6005 O O . GLY B 1 133 ? 24.969 -24.891 -22.391 1 98.44 133 GLY B O 1
ATOM 6006 N N . PHE B 1 134 ? 25.531 -23.188 -21.062 1 98.5 134 PHE B N 1
ATOM 6007 C CA . PHE B 1 134 ? 24.141 -22.875 -20.734 1 98.5 134 PHE B CA 1
ATOM 6008 C C . PHE B 1 134 ? 23.391 -22.406 -21.969 1 98.5 134 PHE B C 1
ATOM 6010 O O . PHE B 1 134 ? 22.297 -22.891 -22.266 1 98.5 134 PHE B O 1
ATOM 6017 N N . ILE B 1 135 ? 23.969 -21.469 -22.719 1 98.62 135 ILE B N 1
ATOM 6018 C CA . ILE B 1 135 ? 23.328 -20.938 -23.922 1 98.62 135 ILE B CA 1
ATOM 6019 C C . ILE B 1 135 ? 23.141 -22.047 -24.938 1 98.62 135 ILE B C 1
ATOM 6021 O O . ILE B 1 135 ? 22.125 -22.078 -25.656 1 98.62 135 ILE B O 1
ATOM 6025 N N . ALA B 1 136 ? 24.109 -22.953 -25.016 1 98.5 136 ALA B N 1
ATOM 6026 C CA . ALA B 1 136 ? 24.016 -24.094 -25.938 1 98.5 136 ALA B CA 1
ATOM 6027 C C . ALA B 1 136 ? 22.781 -24.922 -25.641 1 98.5 136 ALA B C 1
ATOM 6029 O O . ALA B 1 136 ? 22.266 -25.609 -26.531 1 98.5 136 ALA B O 1
ATOM 6030 N N . GLY B 1 137 ? 22.375 -24.844 -24.406 1 98.56 137 GLY B N 1
ATOM 6031 C CA . GLY B 1 137 ? 21.219 -25.609 -24 1 98.56 137 GLY B CA 1
ATOM 6032 C C . GLY B 1 137 ? 19.906 -24.859 -24.172 1 98.56 137 GLY B C 1
ATOM 6033 O O . GLY B 1 137 ? 18.844 -25.344 -23.766 1 98.56 137 GLY B O 1
ATOM 6034 N N . CYS B 1 138 ? 19.891 -23.719 -24.828 1 98.75 138 CYS B N 1
ATOM 6035 C CA . CYS B 1 138 ? 18.688 -22.906 -25 1 98.75 138 CYS B CA 1
ATOM 6036 C C . CYS B 1 138 ? 18.172 -23 -26.438 1 98.75 138 CYS B C 1
ATOM 6038 O O . CYS B 1 138 ? 18.969 -23.078 -27.375 1 98.75 138 CYS B O 1
ATOM 6040 N N . ARG B 1 139 ? 16.844 -22.984 -26.578 1 98.81 139 ARG B N 1
ATOM 6041 C CA . ARG B 1 139 ? 16.25 -22.953 -27.906 1 98.81 139 ARG B CA 1
ATOM 6042 C C . ARG B 1 139 ? 16.266 -21.531 -28.469 1 98.81 139 ARG B C 1
ATOM 6044 O O . ARG B 1 139 ? 16.359 -21.344 -29.688 1 98.81 139 ARG B O 1
ATOM 6051 N N . ALA B 1 140 ? 16.141 -20.578 -27.609 1 98.88 140 ALA B N 1
ATOM 6052 C CA . ALA B 1 140 ? 16.078 -19.188 -28.031 1 98.88 140 ALA B CA 1
ATOM 6053 C C . ALA B 1 140 ? 16.703 -18.281 -26.984 1 98.88 140 ALA B C 1
ATOM 6055 O O . ALA B 1 140 ? 16.766 -18.625 -25.797 1 98.88 140 ALA B O 1
ATOM 6056 N N . LEU B 1 141 ? 17.234 -17.172 -27.375 1 98.88 141 LEU B N 1
ATOM 6057 C CA . LEU B 1 141 ? 17.766 -16.078 -26.562 1 98.88 141 LEU B CA 1
ATOM 6058 C C . LEU B 1 141 ? 17.094 -14.758 -26.906 1 98.88 141 LEU B C 1
ATOM 6060 O O . LEU B 1 141 ? 17.141 -14.32 -28.062 1 98.88 141 LEU B O 1
ATOM 6064 N N . ALA B 1 142 ? 16.391 -14.188 -25.922 1 98.81 142 ALA B N 1
ATOM 6065 C CA . ALA B 1 142 ? 15.773 -12.875 -26.094 1 98.81 142 ALA B CA 1
ATOM 6066 C C . ALA B 1 142 ? 16.531 -11.805 -25.328 1 98.81 142 ALA B C 1
ATOM 6068 O O . ALA B 1 142 ? 16.797 -11.961 -24.125 1 98.81 142 ALA B O 1
ATOM 6069 N N . ILE B 1 143 ? 16.859 -10.75 -26.016 1 98.19 143 ILE B N 1
ATOM 6070 C CA . ILE B 1 143 ? 17.578 -9.633 -25.422 1 98.19 143 ILE B CA 1
ATOM 6071 C C . ILE B 1 143 ? 16.734 -8.359 -25.516 1 98.19 143 ILE B C 1
ATOM 6073 O O . ILE B 1 143 ? 16.016 -8.156 -26.5 1 98.19 143 ILE B O 1
ATOM 6077 N N . THR B 1 144 ? 16.812 -7.535 -24.469 1 95.25 144 THR B N 1
ATOM 6078 C CA . THR B 1 144 ? 16.156 -6.23 -24.516 1 95.25 144 THR B CA 1
ATOM 6079 C C . THR B 1 144 ? 17.156 -5.145 -24.891 1 95.25 144 THR B C 1
ATOM 6081 O O . THR B 1 144 ? 18.328 -5.211 -24.5 1 95.25 144 THR B O 1
ATOM 6084 N N . GLY B 1 145 ? 16.688 -4.105 -25.562 1 93.44 145 GLY B N 1
ATOM 6085 C CA . GLY B 1 145 ? 17.531 -3.068 -26.125 1 93.44 145 GLY B CA 1
ATOM 6086 C C . GLY B 1 145 ? 18.25 -2.236 -25.078 1 93.44 145 GLY B C 1
ATOM 6087 O O . GLY B 1 145 ? 19.328 -1.693 -25.328 1 93.44 145 GLY B O 1
ATOM 6088 N N . THR B 1 146 ? 17.719 -2.105 -23.891 1 92.62 146 THR B N 1
ATOM 6089 C CA . THR B 1 146 ? 18.344 -1.336 -22.828 1 92.62 146 THR B CA 1
ATOM 6090 C C . THR B 1 146 ? 19.75 -1.881 -22.516 1 92.62 146 THR B C 1
ATOM 6092 O O . THR B 1 146 ? 20.656 -1.115 -22.219 1 92.62 146 THR B O 1
ATOM 6095 N N . HIS B 1 147 ? 19.938 -3.189 -22.641 1 95.19 147 HIS B N 1
ATOM 6096 C CA . HIS B 1 147 ? 21.219 -3.799 -22.281 1 95.19 147 HIS B CA 1
ATOM 6097 C C . HIS B 1 147 ? 22.203 -3.715 -23.453 1 95.19 147 HIS B C 1
ATOM 6099 O O . HIS B 1 147 ? 23.281 -4.297 -23.391 1 95.19 147 HIS B O 1
ATOM 6105 N N . LEU B 1 148 ? 21.859 -2.934 -24.469 1 95 148 LEU B N 1
ATOM 6106 C CA . LEU B 1 148 ? 22.781 -2.561 -25.516 1 95 148 LEU B CA 1
ATOM 6107 C C . LEU B 1 148 ? 23.266 -1.122 -25.344 1 95 148 LEU B C 1
ATOM 6109 O O . LEU B 1 148 ? 24.094 -0.642 -26.109 1 95 148 LEU B O 1
ATOM 6113 N N . SER B 1 149 ? 22.828 -0.482 -24.266 1 92.19 149 SER B N 1
ATOM 6114 C CA . SER B 1 149 ? 22.984 0.963 -24.125 1 92.19 149 SER B CA 1
ATOM 6115 C C . SER B 1 149 ? 24.328 1.329 -23.516 1 92.19 149 SER B C 1
ATOM 6117 O O . SER B 1 149 ? 24.766 2.475 -23.625 1 92.19 149 SER B O 1
ATOM 6119 N N . THR B 1 150 ? 24.984 0.434 -22.781 1 93.5 150 THR B N 1
ATOM 6120 C CA . THR B 1 150 ? 26.266 0.722 -22.141 1 93.5 150 THR B CA 1
ATOM 6121 C C . THR B 1 150 ? 27.328 -0.286 -22.562 1 93.5 150 THR B C 1
ATOM 6123 O O . THR B 1 150 ? 27 -1.396 -23 1 93.5 150 THR B O 1
ATOM 6126 N N . PRO B 1 151 ? 28.578 0.064 -22.422 1 94.94 151 PRO B N 1
ATOM 6127 C CA . PRO B 1 151 ? 29.641 -0.832 -22.906 1 94.94 151 PRO B CA 1
ATOM 6128 C C . PRO B 1 151 ? 29.609 -2.189 -22.203 1 94.94 151 PRO B C 1
ATOM 6130 O O . PRO B 1 151 ? 29.734 -3.227 -22.859 1 94.94 151 PRO B O 1
ATOM 6133 N N . THR B 1 152 ? 29.422 -2.172 -20.906 1 95.5 152 THR B N 1
ATOM 6134 C CA . THR B 1 152 ? 29.5 -3.408 -20.141 1 95.5 152 THR B CA 1
ATOM 6135 C C . THR B 1 152 ? 28.344 -4.344 -20.516 1 95.5 152 THR B C 1
ATOM 6137 O O . THR B 1 152 ? 28.578 -5.52 -20.812 1 95.5 152 THR B O 1
ATOM 6140 N N . THR B 1 153 ? 27.203 -3.879 -20.484 1 96.25 153 THR B N 1
ATOM 6141 C CA . THR B 1 153 ? 26.047 -4.723 -20.797 1 96.25 153 THR B CA 1
ATOM 6142 C C . THR B 1 153 ? 26.016 -5.059 -22.297 1 96.25 153 THR B C 1
ATOM 6144 O O . THR B 1 153 ? 25.562 -6.137 -22.672 1 96.25 153 THR B O 1
ATOM 6147 N N . ARG B 1 154 ? 26.5 -4.172 -23.109 1 96.75 154 ARG B N 1
ATOM 6148 C CA . ARG B 1 154 ? 26.609 -4.461 -24.531 1 96.75 154 ARG B CA 1
ATOM 6149 C C . ARG B 1 154 ? 27.562 -5.629 -24.781 1 96.75 154 ARG B C 1
ATOM 6151 O O . ARG B 1 154 ? 27.25 -6.527 -25.578 1 96.75 154 ARG B O 1
ATOM 6158 N N . GLU B 1 155 ? 28.672 -5.617 -24.141 1 97.81 155 GLU B N 1
ATOM 6159 C CA . GLU B 1 155 ? 29.609 -6.723 -24.266 1 97.81 155 GLU B CA 1
ATOM 6160 C C . GLU B 1 155 ? 28.969 -8.039 -23.828 1 97.81 155 GLU B C 1
ATOM 6162 O O . GLU B 1 155 ? 29.141 -9.062 -24.5 1 97.81 155 GLU B O 1
ATOM 6167 N N . ALA B 1 156 ? 28.266 -8 -22.719 1 97.88 156 ALA B N 1
ATOM 6168 C CA . ALA B 1 156 ? 27.594 -9.195 -22.234 1 97.88 156 ALA B CA 1
ATOM 6169 C C . ALA B 1 156 ? 26.562 -9.695 -23.25 1 97.88 156 ALA B C 1
ATOM 6171 O O . ALA B 1 156 ? 26.5 -10.891 -23.547 1 97.88 156 ALA B O 1
ATOM 6172 N N . SER B 1 157 ? 25.797 -8.797 -23.766 1 98 157 SER B N 1
ATOM 6173 C CA . SER B 1 157 ? 24.75 -9.125 -24.75 1 98 157 SER B CA 1
ATOM 6174 C C . SER B 1 157 ? 25.359 -9.711 -26.016 1 98 157 SER B C 1
ATOM 6176 O O . SER B 1 157 ? 24.891 -10.727 -26.531 1 98 157 SER B O 1
ATOM 6178 N N . LEU B 1 158 ? 26.406 -9.086 -26.5 1 97.88 158 LEU B N 1
ATOM 6179 C CA . LEU B 1 158 ? 27.031 -9.531 -27.734 1 97.88 158 LEU B CA 1
ATOM 6180 C C . LEU B 1 158 ? 27.703 -10.883 -27.547 1 97.88 158 LEU B C 1
ATOM 6182 O O . LEU B 1 158 ? 27.734 -11.711 -28.453 1 97.88 158 LEU B O 1
ATOM 6186 N N . THR B 1 159 ? 28.25 -11.094 -26.359 1 98.38 159 THR B N 1
ATOM 6187 C CA . THR B 1 159 ? 28.828 -12.391 -26.031 1 98.38 159 THR B CA 1
ATOM 6188 C C . THR B 1 159 ? 27.766 -13.484 -26.062 1 98.38 159 THR B C 1
ATOM 6190 O O . THR B 1 159 ? 27.969 -14.539 -26.656 1 98.38 159 THR B O 1
ATOM 6193 N N . ALA B 1 160 ? 26.672 -13.242 -25.422 1 98.56 160 ALA B N 1
ATOM 6194 C CA . ALA B 1 160 ? 25.578 -14.195 -25.406 1 98.56 160 ALA B CA 1
ATOM 6195 C C . ALA B 1 160 ? 25.062 -14.461 -26.828 1 98.56 160 ALA B C 1
ATOM 6197 O O . ALA B 1 160 ? 24.734 -15.602 -27.156 1 98.56 160 ALA B O 1
ATOM 6198 N N . LEU B 1 161 ? 25 -13.422 -27.625 1 98.25 161 LEU B N 1
ATOM 6199 C CA . LEU B 1 161 ? 24.562 -13.547 -29.016 1 98.25 161 LEU B CA 1
ATOM 6200 C C . LEU B 1 161 ? 25.516 -14.43 -29.812 1 98.25 161 LEU B C 1
ATOM 6202 O O . LEU B 1 161 ? 25.078 -15.25 -30.625 1 98.25 161 LEU B O 1
ATOM 6206 N N . ALA B 1 162 ? 26.75 -14.227 -29.594 1 98.44 162 ALA B N 1
ATOM 6207 C CA . ALA B 1 162 ? 27.75 -15.031 -30.281 1 98.44 162 ALA B CA 1
ATOM 6208 C C . ALA B 1 162 ? 27.609 -16.516 -29.938 1 98.44 162 ALA B C 1
ATOM 6210 O O . ALA B 1 162 ? 27.688 -17.375 -30.797 1 98.44 162 ALA B O 1
ATOM 6211 N N . TYR B 1 163 ? 27.453 -16.766 -28.625 1 98.62 163 TYR B N 1
ATOM 6212 C CA . TYR B 1 163 ? 27.203 -18.141 -28.203 1 98.62 163 TYR B CA 1
ATOM 6213 C C . TYR B 1 163 ? 25.969 -18.703 -28.875 1 98.62 163 TYR B C 1
ATOM 6215 O O . TYR B 1 163 ? 25.984 -19.828 -29.391 1 98.62 163 TYR B O 1
ATOM 6223 N N . ALA B 1 164 ? 24.875 -17.938 -28.859 1 98.69 164 ALA B N 1
ATOM 6224 C CA . ALA B 1 164 ? 23.609 -18.375 -29.453 1 98.69 164 ALA B CA 1
ATOM 6225 C C . ALA B 1 164 ? 23.781 -18.703 -30.938 1 98.69 164 ALA B C 1
ATOM 6227 O O . ALA B 1 164 ? 23.25 -19.703 -31.422 1 98.69 164 ALA B O 1
ATOM 6228 N N . ARG B 1 165 ? 24.484 -17.828 -31.641 1 98 165 ARG B N 1
ATOM 6229 C CA . ARG B 1 165 ? 24.75 -18.031 -33.062 1 98 165 ARG B CA 1
ATOM 6230 C C . ARG B 1 165 ? 25.531 -19.328 -33.281 1 98 165 ARG B C 1
ATOM 6232 O O . ARG B 1 165 ? 25.172 -20.141 -34.156 1 98 165 ARG B O 1
ATOM 6239 N N . ARG B 1 166 ? 26.516 -19.516 -32.469 1 98.19 166 ARG B N 1
ATOM 6240 C CA . ARG B 1 166 ? 27.375 -20.688 -32.594 1 98.19 166 ARG B CA 1
ATOM 6241 C C . ARG B 1 166 ? 26.594 -21.969 -32.375 1 98.19 166 ARG B C 1
ATOM 6243 O O . ARG B 1 166 ? 26.875 -22.984 -33 1 98.19 166 ARG B O 1
ATOM 6250 N N . HIS B 1 167 ? 25.656 -21.875 -31.531 1 98.06 167 HIS B N 1
ATOM 6251 C CA . HIS B 1 167 ? 24.969 -23.094 -31.141 1 98.06 167 HIS B CA 1
ATOM 6252 C C . HIS B 1 167 ? 23.562 -23.156 -31.75 1 98.06 167 HIS B C 1
ATOM 6254 O O . HIS B 1 167 ? 22.781 -24.047 -31.422 1 98.06 167 HIS B O 1
ATOM 6260 N N . GLY B 1 168 ? 23.219 -22.188 -32.562 1 97.75 168 GLY B N 1
ATOM 6261 C CA . GLY B 1 168 ? 22.016 -22.266 -33.375 1 97.75 168 GLY B CA 1
ATOM 6262 C C . GLY B 1 168 ? 20.766 -21.844 -32.656 1 97.75 168 GLY B C 1
ATOM 6263 O O . GLY B 1 168 ? 19.656 -22.188 -33.062 1 97.75 168 GLY B O 1
ATOM 6264 N N . ALA B 1 169 ? 20.875 -21.25 -31.453 1 98.44 169 ALA B N 1
ATOM 6265 C CA . ALA B 1 169 ? 19.703 -20.719 -30.781 1 98.44 169 ALA B CA 1
ATOM 6266 C C . ALA B 1 169 ? 19.094 -19.562 -31.562 1 98.44 169 ALA B C 1
ATOM 6268 O O . ALA B 1 169 ? 19.812 -18.75 -32.156 1 98.44 169 ALA B O 1
ATOM 6269 N N . VAL B 1 170 ? 17.75 -19.516 -31.625 1 98.69 170 VAL B N 1
ATOM 6270 C CA . VAL B 1 170 ? 17.078 -18.391 -32.25 1 98.69 170 VAL B CA 1
ATOM 6271 C C . VAL B 1 170 ? 17.297 -17.109 -31.438 1 98.69 170 VAL B C 1
ATOM 6273 O O . VAL B 1 170 ? 17.219 -17.141 -30.203 1 98.69 170 VAL B O 1
ATOM 6276 N N . ARG B 1 171 ? 17.656 -16.031 -32.062 1 98.75 171 ARG B N 1
ATOM 6277 C CA . ARG B 1 171 ? 18.031 -14.773 -31.406 1 98.75 171 ARG B CA 1
ATOM 6278 C C . ARG B 1 171 ? 16.969 -13.703 -31.625 1 98.75 171 ARG B C 1
ATOM 6280 O O . ARG B 1 171 ? 16.672 -13.336 -32.75 1 98.75 171 ARG B O 1
ATOM 6287 N N . ILE B 1 172 ? 16.406 -13.18 -30.484 1 98.81 172 ILE B N 1
ATOM 6288 C CA . ILE B 1 172 ? 15.258 -12.266 -30.516 1 98.81 172 ILE B CA 1
ATOM 6289 C C . ILE B 1 172 ? 15.648 -10.945 -29.844 1 98.81 172 ILE B C 1
ATOM 6291 O O . ILE B 1 172 ? 16.281 -10.938 -28.797 1 98.81 172 ILE B O 1
ATOM 6295 N N . LEU B 1 173 ? 15.266 -9.82 -30.438 1 98.62 173 LEU B N 1
ATOM 6296 C CA . LEU B 1 173 ? 15.422 -8.508 -29.812 1 98.62 173 LEU B CA 1
ATOM 6297 C C . LEU B 1 173 ? 14.07 -7.891 -29.484 1 98.62 173 LEU B C 1
ATOM 6299 O O . LEU B 1 173 ? 13.227 -7.738 -30.375 1 98.62 173 LEU B O 1
ATOM 6303 N N . ASP B 1 174 ? 13.828 -7.617 -28.266 1 98.19 174 ASP B N 1
ATOM 6304 C CA . ASP B 1 174 ? 12.852 -6.617 -27.828 1 98.19 174 ASP B CA 1
ATOM 6305 C C . ASP B 1 174 ? 13.484 -5.227 -27.766 1 98.19 174 ASP B C 1
ATOM 6307 O O . ASP B 1 174 ? 14.32 -4.957 -26.906 1 98.19 174 ASP B O 1
ATOM 6311 N N . ILE B 1 175 ? 13.078 -4.336 -28.641 1 97.44 175 ILE B N 1
ATOM 6312 C CA . ILE B 1 175 ? 13.805 -3.084 -28.812 1 97.44 175 ILE B CA 1
ATOM 6313 C C . ILE B 1 175 ? 13.805 -2.297 -27.5 1 97.44 175 ILE B C 1
ATOM 6315 O O . ILE B 1 175 ? 14.797 -1.649 -27.156 1 97.44 175 ILE B O 1
ATOM 6319 N N . ASP B 1 176 ? 12.664 -2.289 -26.688 1 94.81 176 ASP B N 1
ATOM 6320 C CA . ASP B 1 176 ? 12.586 -1.765 -25.328 1 94.81 176 ASP B CA 1
ATOM 6321 C C . ASP B 1 176 ? 13.32 -0.431 -25.219 1 94.81 176 ASP B C 1
ATOM 6323 O O . ASP B 1 176 ? 14.18 -0.266 -24.344 1 94.81 176 ASP B O 1
ATOM 6327 N N . TYR B 1 177 ? 12.914 0.586 -26.016 1 95 177 TYR B N 1
ATOM 6328 C CA . TYR B 1 177 ? 13.523 1.91 -26.016 1 95 177 TYR B CA 1
ATOM 6329 C C . TYR B 1 177 ? 12.93 2.781 -24.922 1 95 177 TYR B C 1
ATOM 6331 O O . TYR B 1 177 ? 11.711 2.982 -24.859 1 95 177 TYR B O 1
ATOM 6339 N N . ARG B 1 178 ? 13.797 3.227 -24 1 93.12 178 ARG B N 1
ATOM 6340 C CA . ARG B 1 178 ? 13.492 4.203 -22.969 1 93.12 178 ARG B CA 1
ATOM 6341 C C . ARG B 1 178 ? 14.461 5.379 -23.016 1 93.12 178 ARG B C 1
ATOM 6343 O O . ARG B 1 178 ? 15.594 5.277 -22.547 1 93.12 178 ARG B O 1
ATOM 6350 N N . PRO B 1 179 ? 13.984 6.57 -23.453 1 94.25 179 PRO B N 1
ATOM 6351 C CA . PRO B 1 179 ? 14.883 7.715 -23.609 1 94.25 179 PRO B CA 1
ATOM 6352 C C . PRO B 1 179 ? 15.648 8.031 -22.312 1 94.25 179 PRO B C 1
ATOM 6354 O O . PRO B 1 179 ? 16.844 8.336 -22.359 1 94.25 179 PRO B O 1
ATOM 6357 N N . VAL B 1 180 ? 15.023 7.906 -21.188 1 92.12 180 VAL B N 1
ATOM 6358 C CA . VAL B 1 180 ? 15.625 8.266 -19.922 1 92.12 180 VAL B CA 1
ATOM 6359 C C . VAL B 1 180 ? 16.781 7.324 -19.609 1 92.12 180 VAL B C 1
ATOM 6361 O O . VAL B 1 180 ? 17.797 7.738 -19.031 1 92.12 180 VAL B O 1
ATOM 6364 N N . LEU B 1 181 ? 16.719 6.074 -20.016 1 91.56 181 LEU B N 1
ATOM 6365 C CA . LEU B 1 181 ? 17.75 5.086 -19.719 1 91.56 181 LEU B CA 1
ATOM 6366 C C . LEU B 1 181 ? 18.922 5.215 -20.688 1 91.56 181 LEU B C 1
ATOM 6368 O O . LEU B 1 181 ? 19.984 4.633 -20.469 1 91.56 181 LEU B O 1
ATOM 6372 N N . TRP B 1 182 ? 18.703 5.996 -21.781 1 92.12 182 TRP B N 1
ATOM 6373 C CA . TRP B 1 182 ? 19.766 6.316 -22.719 1 92.12 182 TRP B CA 1
ATOM 6374 C C . TRP B 1 182 ? 20.344 7.695 -22.438 1 92.12 182 TRP B C 1
ATOM 6376 O O . TRP B 1 182 ? 21.188 8.188 -23.188 1 92.12 182 TRP B O 1
ATOM 6386 N N . GLY B 1 183 ? 19.781 8.367 -21.312 1 89.25 183 GLY B N 1
ATOM 6387 C CA . GLY B 1 183 ? 20.312 9.648 -20.875 1 89.25 183 GLY B CA 1
ATOM 6388 C C . GLY B 1 183 ? 19.797 10.812 -21.688 1 89.25 183 GLY B C 1
ATOM 6389 O O . GLY B 1 183 ? 20.438 11.867 -21.75 1 89.25 183 GLY B O 1
ATOM 6390 N N . LEU B 1 184 ? 18.625 10.672 -22.359 1 93.19 184 LEU B N 1
ATOM 6391 C CA . LEU B 1 184 ? 18.156 11.672 -23.297 1 93.19 184 LEU B CA 1
ATOM 6392 C C . LEU B 1 184 ? 17.172 12.633 -22.641 1 93.19 184 LEU B C 1
ATOM 6394 O O . LEU B 1 184 ? 16.812 13.656 -23.219 1 93.19 184 LEU B O 1
ATOM 6398 N N . THR B 1 185 ? 16.672 12.289 -21.438 1 92.81 185 THR B N 1
ATOM 6399 C CA . THR B 1 185 ? 15.727 13.125 -20.719 1 92.81 185 THR B CA 1
ATOM 6400 C C . THR B 1 185 ? 16.094 13.227 -19.25 1 92.81 185 THR B C 1
ATOM 6402 O O . THR B 1 185 ? 17.016 12.539 -18.781 1 92.81 185 THR B O 1
ATOM 6405 N N . SER B 1 186 ? 15.375 14.172 -18.547 1 91.88 186 SER B N 1
ATOM 6406 C CA . SER B 1 186 ? 15.57 14.297 -17.109 1 91.88 186 SER B CA 1
ATOM 6407 C C . SER B 1 186 ? 15.109 13.047 -16.359 1 91.88 186 SER B C 1
ATOM 6409 O O . SER B 1 186 ? 14.312 12.266 -16.891 1 91.88 186 SER B O 1
ATOM 6411 N N . ARG B 1 187 ? 15.609 12.883 -15.148 1 90.81 187 ARG B N 1
ATOM 6412 C CA . ARG B 1 187 ? 15.367 11.68 -14.359 1 90.81 187 ARG B CA 1
ATOM 6413 C C . ARG B 1 187 ? 13.875 11.508 -14.062 1 90.81 187 ARG B C 1
ATOM 6415 O O . ARG B 1 187 ? 13.383 10.391 -13.961 1 90.81 187 ARG B O 1
ATOM 6422 N N . GLY B 1 188 ? 13.18 12.555 -13.969 1 90.12 188 GLY B N 1
ATOM 6423 C CA . GLY B 1 188 ? 11.773 12.508 -13.617 1 90.12 188 GLY B CA 1
ATOM 6424 C C . GLY B 1 188 ? 10.867 12.273 -14.812 1 90.12 188 GLY B C 1
ATOM 6425 O O . GLY B 1 188 ? 9.648 12.172 -14.664 1 90.12 188 GLY B O 1
ATOM 6426 N N . ALA B 1 189 ? 11.438 12.109 -15.977 1 91.62 189 ALA B N 1
ATOM 6427 C CA . ALA B 1 189 ? 10.656 11.977 -17.203 1 91.62 189 ALA B CA 1
ATOM 6428 C C . ALA B 1 189 ? 10.656 10.523 -17.688 1 91.62 189 ALA B C 1
ATOM 6430 O O . ALA B 1 189 ? 10.828 10.266 -18.875 1 91.62 189 ALA B O 1
ATOM 6431 N N . GLY B 1 190 ? 10.492 9.625 -16.766 1 89.69 190 GLY B N 1
ATOM 6432 C CA . GLY B 1 190 ? 10.539 8.203 -17.094 1 89.69 190 GLY B CA 1
ATOM 6433 C C . GLY B 1 190 ? 9.406 7.758 -17.984 1 89.69 190 GLY B C 1
ATOM 6434 O O . GLY B 1 190 ? 9.492 6.707 -18.625 1 89.69 190 GLY B O 1
ATOM 6435 N N . GLU B 1 191 ? 8.398 8.594 -18.141 1 88.44 191 GLU B N 1
ATOM 6436 C CA . GLU B 1 191 ? 7.215 8.203 -18.891 1 88.44 191 GLU B CA 1
ATOM 6437 C C . GLU B 1 191 ? 7.352 8.57 -20.375 1 88.44 191 GLU B C 1
ATOM 6439 O O . GLU B 1 191 ? 6.555 8.133 -21.203 1 88.44 191 GLU B O 1
ATOM 6444 N N . HIS B 1 192 ? 8.406 9.297 -20.703 1 89.12 192 HIS B N 1
ATOM 6445 C CA . HIS B 1 192 ? 8.617 9.664 -22.094 1 89.12 192 HIS B CA 1
ATOM 6446 C C . HIS B 1 192 ? 9.016 8.453 -22.938 1 89.12 192 HIS B C 1
ATOM 6448 O O . HIS B 1 192 ? 9.938 7.719 -22.578 1 89.12 192 HIS B O 1
ATOM 6454 N N . ARG B 1 193 ? 8.391 8.305 -24.094 1 89.31 193 ARG B N 1
ATOM 6455 C CA . ARG B 1 193 ? 8.531 7.051 -24.828 1 89.31 193 ARG B CA 1
ATOM 6456 C C . ARG B 1 193 ? 9.406 7.238 -26.062 1 89.31 193 ARG B C 1
ATOM 6458 O O . ARG B 1 193 ? 9.891 6.262 -26.641 1 89.31 193 ARG B O 1
ATOM 6465 N N . TYR B 1 194 ? 9.648 8.516 -26.469 1 95.12 194 TYR B N 1
ATOM 6466 C CA . TYR B 1 194 ? 10.406 8.68 -27.719 1 95.12 194 TYR B CA 1
ATOM 6467 C C . TYR B 1 194 ? 11.125 10.023 -27.734 1 95.12 194 TYR B C 1
ATOM 6469 O O . TYR B 1 194 ? 10.516 11.07 -27.516 1 95.12 194 TYR B O 1
ATOM 6477 N N . VAL B 1 195 ? 12.273 10.016 -27.828 1 96.19 195 VAL B N 1
ATOM 6478 C CA . VAL B 1 195 ? 13.164 11.117 -28.156 1 96.19 195 VAL B CA 1
ATOM 6479 C C . VAL B 1 195 ? 14.109 10.703 -29.297 1 96.19 195 VAL B C 1
ATOM 6481 O O . VAL B 1 195 ? 14.898 9.773 -29.125 1 96.19 195 VAL B O 1
ATOM 6484 N N . PRO B 1 196 ? 13.969 11.266 -30.469 1 96.81 196 PRO B N 1
ATOM 6485 C CA . PRO B 1 196 ? 14.898 10.898 -31.547 1 96.81 196 PRO B CA 1
ATOM 6486 C C . PRO B 1 196 ? 16.359 11.18 -31.172 1 96.81 196 PRO B C 1
ATOM 6488 O O . PRO B 1 196 ? 16.641 12.18 -30.516 1 96.81 196 PRO B O 1
ATOM 6491 N N . ASP B 1 197 ? 17.188 10.242 -31.562 1 97.56 197 ASP B N 1
ATOM 6492 C CA . ASP B 1 197 ? 18.609 10.422 -31.297 1 97.56 197 ASP B CA 1
ATOM 6493 C C . ASP B 1 197 ? 19.453 9.578 -32.25 1 97.56 197 ASP B C 1
ATOM 6495 O O . ASP B 1 197 ? 19.375 8.352 -32.25 1 97.56 197 ASP B O 1
ATOM 6499 N N . ALA B 1 198 ? 20.344 10.148 -32.969 1 97.25 198 ALA B N 1
ATOM 6500 C CA . ALA B 1 198 ? 21.125 9.484 -34 1 97.25 198 ALA B CA 1
ATOM 6501 C C . ALA B 1 198 ? 22.141 8.523 -33.375 1 97.25 198 ALA B C 1
ATOM 6503 O O . ALA B 1 198 ? 22.453 7.48 -33.969 1 97.25 198 ALA B O 1
ATOM 6504 N N . HIS B 1 199 ? 22.641 8.922 -32.312 1 96.62 199 HIS B N 1
ATOM 6505 C CA . HIS B 1 199 ? 23.625 8.07 -31.656 1 96.62 199 HIS B CA 1
ATOM 6506 C C . HIS B 1 199 ? 23 6.758 -31.203 1 96.62 199 HIS B C 1
ATOM 6508 O O . HIS B 1 199 ? 23.578 5.688 -31.406 1 96.62 199 HIS B O 1
ATOM 6514 N N . VAL B 1 200 ? 21.828 6.848 -30.562 1 96.75 200 VAL B N 1
ATOM 6515 C CA . VAL B 1 200 ? 21.125 5.645 -30.141 1 96.75 200 VAL B CA 1
ATOM 6516 C C . VAL B 1 200 ? 20.797 4.773 -31.344 1 96.75 200 VAL B C 1
ATOM 6518 O O . VAL B 1 200 ? 20.984 3.555 -31.312 1 96.75 200 VAL B O 1
ATOM 6521 N N . THR B 1 201 ? 20.344 5.375 -32.438 1 97.81 201 THR B N 1
ATOM 6522 C CA . THR B 1 201 ? 20.031 4.664 -33.656 1 97.81 201 THR B CA 1
ATOM 6523 C C . THR B 1 201 ? 21.25 3.898 -34.156 1 97.81 201 THR B C 1
ATOM 6525 O O . THR B 1 201 ? 21.156 2.709 -34.469 1 97.81 201 THR B O 1
ATOM 6528 N N . ARG B 1 202 ? 22.328 4.523 -34.219 1 97.19 202 ARG B N 1
ATOM 6529 C CA . ARG B 1 202 ? 23.562 3.898 -34.688 1 97.19 202 ARG B CA 1
ATOM 6530 C C . ARG B 1 202 ? 23.953 2.719 -33.812 1 97.19 202 ARG B C 1
ATOM 6532 O O . ARG B 1 202 ? 24.359 1.668 -34.312 1 97.19 202 ARG B O 1
ATOM 6539 N N . GLN B 1 203 ? 23.875 2.963 -32.531 1 95.56 203 GLN B N 1
ATOM 6540 C CA . GLN B 1 203 ? 24.219 1.899 -31.609 1 95.56 203 GLN B CA 1
ATOM 6541 C C . GLN B 1 203 ? 23.328 0.681 -31.797 1 95.56 203 GLN B C 1
ATOM 6543 O O . GLN B 1 203 ? 23.797 -0.455 -31.797 1 95.56 203 GLN B O 1
ATOM 6548 N N . LEU B 1 204 ? 22.078 0.894 -31.922 1 96.81 204 LEU B N 1
ATOM 6549 C CA . LEU B 1 204 ? 21.141 -0.199 -32.156 1 96.81 204 LEU B CA 1
ATOM 6550 C C . LEU B 1 204 ? 21.422 -0.896 -33.469 1 96.81 204 LEU B C 1
ATOM 6552 O O . LEU B 1 204 ? 21.469 -2.127 -33.531 1 96.81 204 LEU B O 1
ATOM 6556 N N . GLN B 1 205 ? 21.656 -0.132 -34.5 1 97.5 205 GLN B N 1
ATOM 6557 C CA . GLN B 1 205 ? 21.844 -0.656 -35.875 1 97.5 205 GLN B CA 1
ATOM 6558 C C . GLN B 1 205 ? 23.094 -1.528 -35.938 1 97.5 205 GLN B C 1
ATOM 6560 O O . GLN B 1 205 ? 23.141 -2.461 -36.75 1 97.5 205 GLN B O 1
ATOM 6565 N N . GLN B 1 206 ? 24 -1.274 -35.094 1 96.62 206 GLN B N 1
ATOM 6566 C CA . GLN B 1 206 ? 25.219 -2.072 -35.062 1 96.62 206 GLN B CA 1
ATOM 6567 C C . GLN B 1 206 ? 24.938 -3.514 -34.656 1 96.62 206 GLN B C 1
ATOM 6569 O O . GLN B 1 206 ? 25.688 -4.426 -34.969 1 96.62 206 GLN B O 1
ATOM 6574 N N . ALA B 1 207 ? 23.812 -3.686 -34 1 96.56 207 ALA B N 1
ATOM 6575 C CA . ALA B 1 207 ? 23.547 -5.012 -33.438 1 96.56 207 ALA B CA 1
ATOM 6576 C C . ALA B 1 207 ? 22.359 -5.664 -34.156 1 96.56 207 ALA B C 1
ATOM 6578 O O . ALA B 1 207 ? 22.156 -6.875 -34.062 1 96.56 207 ALA B O 1
ATOM 6579 N N . LEU B 1 208 ? 21.594 -4.977 -34.969 1 97.81 208 LEU B N 1
ATOM 6580 C CA . LEU B 1 208 ? 20.312 -5.453 -35.5 1 97.81 208 LEU B CA 1
ATOM 6581 C C . LEU B 1 208 ? 20.516 -6.668 -36.375 1 97.81 208 LEU B C 1
ATOM 6583 O O . LEU B 1 208 ? 19.656 -7.547 -36.469 1 97.81 208 LEU B O 1
ATOM 6587 N N . GLY B 1 209 ? 21.609 -6.707 -37.031 1 96.75 209 GLY B N 1
ATOM 6588 C CA . GLY B 1 209 ? 21.891 -7.789 -37.969 1 96.75 209 GLY B CA 1
ATOM 6589 C C . GLY B 1 209 ? 22.125 -9.125 -37.281 1 96.75 209 GLY B C 1
ATOM 6590 O O . GLY B 1 209 ? 22.109 -10.172 -37.906 1 96.75 209 GLY B O 1
ATOM 6591 N N . GLU B 1 210 ? 22.25 -9.125 -35.969 1 97 210 GLU B N 1
ATOM 6592 C CA . GLU B 1 210 ? 22.578 -10.328 -35.219 1 97 210 GLU B CA 1
ATOM 6593 C C . GLU B 1 210 ? 21.328 -11.109 -34.844 1 97 210 GLU B C 1
ATOM 6595 O O . GLU B 1 210 ? 21.406 -12.242 -34.344 1 97 210 GLU B O 1
ATOM 6600 N N . PHE B 1 211 ? 20.172 -10.594 -35.125 1 98.44 211 PHE B N 1
ATOM 6601 C CA . PHE B 1 211 ? 18.953 -11.18 -34.594 1 98.44 211 PHE B CA 1
ATOM 6602 C C . PHE B 1 211 ? 18.141 -11.828 -35.719 1 98.44 211 PHE B C 1
ATOM 6604 O O . PHE B 1 211 ? 18.312 -11.492 -36.906 1 98.44 211 PHE B O 1
ATOM 6611 N N . ASP B 1 212 ? 17.297 -12.773 -35.312 1 98.38 212 ASP B N 1
ATOM 6612 C CA . ASP B 1 212 ? 16.375 -13.453 -36.219 1 98.38 212 ASP B CA 1
ATOM 6613 C C . ASP B 1 212 ? 14.984 -12.836 -36.156 1 98.38 212 ASP B C 1
ATOM 6615 O O . ASP B 1 212 ? 14.188 -13 -37.094 1 98.38 212 ASP B O 1
ATOM 6619 N N . LEU B 1 213 ? 14.656 -12.219 -35.125 1 98.69 213 LEU B N 1
ATOM 6620 C CA . LEU B 1 213 ? 13.367 -11.602 -34.844 1 98.69 213 LEU B CA 1
ATOM 6621 C C . LEU B 1 213 ? 13.531 -10.273 -34.125 1 98.69 213 LEU B C 1
ATOM 6623 O O . LEU B 1 213 ? 14.242 -10.195 -33.125 1 98.69 213 LEU B O 1
ATOM 6627 N N . LEU B 1 214 ? 12.992 -9.18 -34.688 1 98.69 214 LEU B N 1
ATOM 6628 C CA . LEU B 1 214 ? 12.93 -7.875 -34.031 1 98.69 214 LEU B CA 1
ATOM 6629 C C . LEU B 1 214 ? 11.492 -7.52 -33.688 1 98.69 214 LEU B C 1
ATOM 6631 O O . LEU B 1 214 ? 10.602 -7.547 -34.531 1 98.69 214 LEU B O 1
ATOM 6635 N N . VAL B 1 215 ? 11.227 -7.238 -32.406 1 98.75 215 VAL B N 1
ATOM 6636 C CA . VAL B 1 215 ? 9.891 -6.891 -31.953 1 98.75 215 VAL B CA 1
ATOM 6637 C C . VAL B 1 215 ? 9.906 -5.504 -31.312 1 98.75 215 VAL B C 1
ATOM 6639 O O . VAL B 1 215 ? 10.781 -5.199 -30.5 1 98.75 215 VAL B O 1
ATOM 6642 N N . GLY B 1 216 ? 9.008 -4.617 -31.672 1 98.12 216 GLY B N 1
ATOM 6643 C CA . GLY B 1 216 ? 8.953 -3.287 -31.094 1 98.12 216 GLY B CA 1
ATOM 6644 C C . GLY B 1 216 ? 7.668 -2.545 -31.438 1 98.12 216 GLY B C 1
ATOM 6645 O O . GLY B 1 216 ? 6.891 -2.992 -32.281 1 98.12 216 GLY B O 1
ATOM 6646 N N . THR B 1 217 ? 7.43 -1.472 -30.719 1 97.19 217 THR B N 1
ATOM 6647 C CA . THR B 1 217 ? 6.355 -0.542 -31.047 1 97.19 217 THR B CA 1
ATOM 6648 C C . THR B 1 217 ? 6.734 0.326 -32.25 1 97.19 217 THR B C 1
ATOM 6650 O O . THR B 1 217 ? 7.855 0.241 -32.75 1 97.19 217 THR B O 1
ATOM 6653 N N . GLU B 1 218 ? 5.781 1.158 -32.656 1 97 218 GLU B N 1
ATOM 6654 C CA . GLU B 1 218 ? 6.066 2.096 -33.719 1 97 218 GLU B CA 1
ATOM 6655 C C . GLU B 1 218 ? 7.195 3.049 -33.344 1 97 218 GLU B C 1
ATOM 6657 O O . GLU B 1 218 ? 8.125 3.254 -34.125 1 97 218 GLU B O 1
ATOM 6662 N N . GLU B 1 219 ? 7.16 3.543 -32.125 1 96.5 219 GLU B N 1
ATOM 6663 C CA . GLU B 1 219 ? 8.195 4.453 -31.641 1 96.5 219 GLU B CA 1
ATOM 6664 C C . GLU B 1 219 ? 9.555 3.768 -31.594 1 96.5 219 GLU B C 1
ATOM 6666 O O . GLU B 1 219 ? 10.578 4.379 -31.906 1 96.5 219 GLU B O 1
ATOM 6671 N N . GLU B 1 220 ? 9.539 2.527 -31.234 1 97.69 220 GLU B N 1
ATOM 6672 C CA . GLU B 1 220 ? 10.781 1.779 -31.109 1 97.69 220 GLU B CA 1
ATOM 6673 C C . GLU B 1 220 ? 11.406 1.5 -32.469 1 97.69 220 GLU B C 1
ATOM 6675 O O . GLU B 1 220 ? 12.633 1.559 -32.625 1 97.69 220 GLU B O 1
ATOM 6680 N N . PHE B 1 221 ? 10.609 1.279 -33.469 1 98.38 221 PHE B N 1
ATOM 6681 C CA . PHE B 1 221 ? 11.148 1.118 -34.812 1 98.38 221 PHE B CA 1
ATOM 6682 C C . PHE B 1 221 ? 11.594 2.459 -35.375 1 98.38 221 PHE B C 1
ATOM 6684 O O . PHE B 1 221 ? 12.547 2.521 -36.156 1 98.38 221 PHE B O 1
ATOM 6691 N N . LEU B 1 222 ? 10.898 3.564 -34.938 1 98.25 222 LEU B N 1
ATOM 6692 C CA . LEU B 1 222 ? 11.367 4.891 -35.344 1 98.25 222 LEU B CA 1
ATOM 6693 C C . LEU B 1 222 ? 12.797 5.121 -34.875 1 98.25 222 LEU B C 1
ATOM 6695 O O . LEU B 1 222 ? 13.617 5.648 -35.625 1 98.25 222 LEU B O 1
ATOM 6699 N N . ILE B 1 223 ? 13.109 4.68 -33.688 1 98 223 ILE B N 1
ATOM 6700 C CA . ILE B 1 223 ? 14.453 4.887 -33.156 1 98 223 ILE B CA 1
ATOM 6701 C C . ILE B 1 223 ? 15.414 3.893 -33.812 1 98 223 ILE B C 1
ATOM 6703 O O . ILE B 1 223 ? 16.562 4.234 -34.125 1 98 223 ILE B O 1
ATOM 6707 N N . ALA B 1 224 ? 15.031 2.65 -34 1 98.06 224 ALA B N 1
ATOM 6708 C CA . ALA B 1 224 ? 15.883 1.628 -34.594 1 98.06 224 ALA B CA 1
ATOM 6709 C C . ALA B 1 224 ? 16.25 1.985 -36.031 1 98.06 224 ALA B C 1
ATOM 6711 O O . ALA B 1 224 ? 17.375 1.723 -36.469 1 98.06 224 ALA B O 1
ATOM 6712 N N . GLY B 1 225 ? 15.273 2.547 -36.75 1 98.19 225 GLY B N 1
ATOM 6713 C CA . GLY B 1 225 ? 15.484 2.895 -38.156 1 98.19 225 GLY B CA 1
ATOM 6714 C C . GLY B 1 225 ? 16.125 4.258 -38.344 1 98.19 225 GLY B C 1
ATOM 6715 O O . GLY B 1 225 ? 16.797 4.508 -39.344 1 98.19 225 GLY B O 1
ATOM 6716 N N . GLY B 1 226 ? 15.75 5.195 -37.469 1 97.94 226 GLY B N 1
ATOM 6717 C CA . GLY B 1 226 ? 16.422 6.488 -37.406 1 97.94 226 GLY B CA 1
ATOM 6718 C C . GLY B 1 226 ? 15.742 7.535 -38.281 1 97.94 226 GLY B C 1
ATOM 6719 O O . GLY B 1 226 ? 16.359 8.531 -38.656 1 97.94 226 GLY B O 1
ATOM 6720 N N . VAL B 1 227 ? 14.516 7.301 -38.688 1 97.56 227 VAL B N 1
ATOM 6721 C CA . VAL B 1 227 ? 13.773 8.305 -39.469 1 97.56 227 VAL B CA 1
ATOM 6722 C C . VAL B 1 227 ? 12.586 8.789 -38.625 1 97.56 227 VAL B C 1
ATOM 6724 O O . VAL B 1 227 ? 11.484 8.242 -38.719 1 97.56 227 VAL B O 1
ATOM 6727 N N . PRO B 1 228 ? 12.805 9.914 -37.969 1 94.81 228 PRO B N 1
ATOM 6728 C CA . PRO B 1 228 ? 11.734 10.383 -37.062 1 94.81 228 PRO B CA 1
ATOM 6729 C C . PRO B 1 228 ? 10.43 10.664 -37.812 1 94.81 228 PRO B C 1
ATOM 6731 O O . PRO B 1 228 ? 10.461 11.148 -38.969 1 94.81 228 PRO B O 1
ATOM 6734 N N . ARG B 1 229 ? 9.242 10.336 -37.344 1 94.12 229 ARG B N 1
ATOM 6735 C CA . ARG B 1 229 ? 7.875 10.625 -37.75 1 94.12 229 ARG B CA 1
ATOM 6736 C C . ARG B 1 229 ? 7.535 9.875 -39.062 1 94.12 229 ARG B C 1
ATOM 6738 O O . ARG B 1 229 ? 6.512 10.148 -39.688 1 94.12 229 ARG B O 1
ATOM 6745 N N . ASP B 1 230 ? 8.477 8.953 -39.438 1 97.81 230 ASP B N 1
ATOM 6746 C CA . ASP B 1 230 ? 8.211 8.141 -40.625 1 97.81 230 ASP B CA 1
ATOM 6747 C C . ASP B 1 230 ? 8.484 6.66 -40.344 1 97.81 230 ASP B C 1
ATOM 6749 O O . ASP B 1 230 ? 9.609 6.191 -40.531 1 97.81 230 ASP B O 1
ATOM 6753 N N . LEU B 1 231 ? 7.438 5.949 -39.969 1 97.88 231 LEU B N 1
ATOM 6754 C CA . LEU B 1 231 ? 7.543 4.551 -39.594 1 97.88 231 LEU B CA 1
ATOM 6755 C C . LEU B 1 231 ? 8.031 3.689 -40.75 1 97.88 231 LEU B C 1
ATOM 6757 O O . LEU B 1 231 ? 8.93 2.857 -40.562 1 97.88 231 LEU B O 1
ATOM 6761 N N . MET B 1 232 ? 7.469 3.883 -41.938 1 98.06 232 MET B N 1
ATOM 6762 C CA . MET B 1 232 ? 7.801 3.035 -43.094 1 98.06 232 MET B CA 1
ATOM 6763 C C . MET B 1 232 ? 9.25 3.234 -43.5 1 98.06 232 MET B C 1
ATOM 6765 O O . MET B 1 232 ? 9.945 2.268 -43.844 1 98.06 232 MET B O 1
ATOM 6769 N N . ALA B 1 233 ? 9.688 4.488 -43.562 1 98.31 233 ALA B N 1
ATOM 6770 C CA . ALA B 1 233 ? 11.086 4.762 -43.875 1 98.31 233 ALA B CA 1
ATOM 6771 C C . ALA B 1 233 ? 12.008 4.113 -42.844 1 98.31 233 ALA B C 1
ATOM 6773 O O . ALA B 1 233 ? 13.078 3.604 -43.188 1 98.31 233 ALA B O 1
ATOM 6774 N N . SER B 1 234 ? 11.648 4.152 -41.594 1 98.56 234 SER B N 1
ATOM 6775 C CA . SER B 1 234 ? 12.43 3.539 -40.531 1 98.56 234 SER B CA 1
ATOM 6776 C C . SER B 1 234 ? 12.484 2.023 -40.688 1 98.56 234 SER B C 1
ATOM 6778 O O . SER B 1 234 ? 13.547 1.414 -40.531 1 98.56 234 SER B O 1
ATOM 6780 N N . LEU B 1 235 ? 11.352 1.419 -41 1 98.62 235 LEU B N 1
ATOM 6781 C CA . LEU B 1 235 ? 11.305 -0.023 -41.219 1 98.62 235 LEU B CA 1
ATOM 6782 C C . LEU B 1 235 ? 12.195 -0.423 -42.406 1 98.62 235 LEU B C 1
ATOM 6784 O O . LEU B 1 235 ? 12.883 -1.449 -42.344 1 98.62 235 LEU B O 1
ATOM 6788 N N . ARG B 1 236 ? 12.211 0.353 -43.469 1 98.38 236 ARG B N 1
ATOM 6789 C CA . ARG B 1 236 ? 13.07 0.082 -44.625 1 98.38 236 ARG B CA 1
ATOM 6790 C C . ARG B 1 236 ? 14.547 0.193 -44.25 1 98.38 236 ARG B C 1
ATOM 6792 O O . ARG B 1 236 ? 15.367 -0.604 -44.688 1 98.38 236 ARG B O 1
ATOM 6799 N N . ALA B 1 237 ? 14.82 1.225 -43.469 1 98.31 237 ALA B N 1
ATOM 6800 C CA . ALA B 1 237 ? 16.188 1.383 -42.969 1 98.31 237 ALA B CA 1
ATOM 6801 C C . ALA B 1 237 ? 16.641 0.163 -42.188 1 98.31 237 ALA B C 1
ATOM 6803 O O . ALA B 1 237 ? 17.766 -0.31 -42.344 1 98.31 237 ALA B O 1
ATOM 6804 N N . VAL B 1 238 ? 15.805 -0.341 -41.281 1 98.62 238 VAL B N 1
ATOM 6805 C CA . VAL B 1 238 ? 16.094 -1.537 -40.5 1 98.62 238 VAL B CA 1
ATOM 6806 C C . VAL B 1 238 ? 16.297 -2.729 -41.438 1 98.62 238 VAL B C 1
ATOM 6808 O O . VAL B 1 238 ? 17.234 -3.51 -41.281 1 98.62 238 VAL B O 1
ATOM 6811 N N . ARG B 1 239 ? 15.43 -2.895 -42.438 1 98.19 239 ARG B N 1
ATOM 6812 C CA . ARG B 1 239 ? 15.469 -4.016 -43.344 1 98.19 239 ARG B CA 1
ATOM 6813 C C . ARG B 1 239 ? 16.781 -4.039 -44.125 1 98.19 239 ARG B C 1
ATOM 6815 O O . ARG B 1 239 ? 17.312 -5.113 -44.438 1 98.19 239 ARG B O 1
ATOM 6822 N N . GLN B 1 240 ? 17.359 -2.912 -44.406 1 97.62 240 GLN B N 1
ATOM 6823 C CA . GLN B 1 240 ? 18.609 -2.801 -45.156 1 97.62 240 GLN B CA 1
ATOM 6824 C C . GLN B 1 240 ? 19.766 -3.453 -44.406 1 97.62 240 GLN B C 1
ATOM 6826 O O . GLN B 1 240 ? 20.734 -3.916 -45 1 97.62 240 GLN B O 1
ATOM 6831 N N . ILE B 1 241 ? 19.641 -3.506 -43.188 1 96.88 241 ILE B N 1
ATOM 6832 C CA . ILE B 1 241 ? 20.797 -3.963 -42.438 1 96.88 241 ILE B CA 1
ATOM 6833 C C . ILE B 1 241 ? 20.469 -5.262 -41.688 1 96.88 241 ILE B C 1
ATOM 6835 O O . ILE B 1 241 ? 21.328 -5.84 -41.031 1 96.88 241 ILE B O 1
ATOM 6839 N N . SER B 1 242 ? 19.25 -5.73 -41.719 1 97.75 242 SER B N 1
ATOM 6840 C CA . SER B 1 242 ? 18.844 -6.945 -41.031 1 97.75 242 SER B CA 1
ATOM 6841 C C . SER B 1 242 ? 17.891 -7.773 -41.875 1 97.75 242 SER B C 1
ATOM 6843 O O . SER B 1 242 ? 16.984 -7.227 -42.5 1 97.75 242 SER B O 1
ATOM 6845 N N . GLY B 1 243 ? 18.047 -9.078 -41.844 1 96.94 243 GLY B N 1
ATOM 6846 C CA . GLY B 1 243 ? 17.125 -10 -42.469 1 96.94 243 GLY B CA 1
ATOM 6847 C C . GLY B 1 243 ? 16.094 -10.57 -41.531 1 96.94 243 GLY B C 1
ATOM 6848 O O . GLY B 1 243 ? 15.328 -11.469 -41.875 1 96.94 243 GLY B O 1
ATOM 6849 N N . ALA B 1 244 ? 16.031 -10.086 -40.312 1 98.12 244 ALA B N 1
ATOM 6850 C CA . ALA B 1 244 ? 15.164 -10.609 -39.25 1 98.12 244 ALA B CA 1
ATOM 6851 C C . ALA B 1 244 ? 13.695 -10.383 -39.625 1 98.12 244 ALA B C 1
ATOM 6853 O O . ALA B 1 244 ? 13.367 -9.469 -40.375 1 98.12 244 ALA B O 1
ATOM 6854 N N . VAL B 1 245 ? 12.82 -11.203 -39.094 1 98.5 245 VAL B N 1
ATOM 6855 C CA . VAL B 1 245 ? 11.398 -10.898 -39.094 1 98.5 245 VAL B CA 1
ATOM 6856 C C . VAL B 1 245 ? 11.117 -9.68 -38.219 1 98.5 245 VAL B C 1
ATOM 6858 O O . VAL B 1 245 ? 11.656 -9.578 -37.125 1 98.5 245 VAL B O 1
ATOM 6861 N N . LEU B 1 246 ? 10.344 -8.727 -38.75 1 98.62 246 LEU B N 1
ATOM 6862 C CA . LEU B 1 246 ? 9.961 -7.535 -37.969 1 98.62 246 LEU B CA 1
ATOM 6863 C C . LEU B 1 246 ? 8.531 -7.648 -37.469 1 98.62 246 LEU B C 1
ATOM 6865 O O . LEU B 1 246 ? 7.598 -7.812 -38.281 1 98.62 246 LEU B O 1
ATOM 6869 N N . VAL B 1 247 ? 8.336 -7.66 -36.188 1 98.69 247 VAL B N 1
ATOM 6870 C CA . VAL B 1 247 ? 7.012 -7.594 -35.562 1 98.69 247 VAL B CA 1
ATOM 6871 C C . VAL B 1 247 ? 6.773 -6.203 -35 1 98.69 247 VAL B C 1
ATOM 6873 O O . VAL B 1 247 ? 7.473 -5.781 -34.062 1 98.69 247 VAL B O 1
ATOM 6876 N N . VAL B 1 248 ? 5.801 -5.469 -35.531 1 98.62 248 VAL B N 1
ATOM 6877 C CA . VAL B 1 248 ? 5.48 -4.105 -35.125 1 98.62 248 VAL B CA 1
ATOM 6878 C C . VAL B 1 248 ? 4.211 -4.102 -34.25 1 98.62 248 VAL B C 1
ATOM 6880 O O . VAL B 1 248 ? 3.119 -4.383 -34.781 1 98.62 248 VAL B O 1
ATOM 6883 N N . LYS B 1 249 ? 4.348 -3.83 -33 1 97.69 249 LYS B N 1
ATOM 6884 C CA . LYS B 1 249 ? 3.193 -3.676 -32.094 1 97.69 249 LYS B CA 1
ATOM 6885 C C . LYS B 1 249 ? 2.486 -2.346 -32.344 1 97.69 249 LYS B C 1
ATOM 6887 O O . LYS B 1 249 ? 3.121 -1.289 -32.344 1 97.69 249 LYS B O 1
ATOM 6892 N N . ARG B 1 250 ? 1.186 -2.357 -32.5 1 95.81 250 ARG B N 1
ATOM 6893 C CA . ARG B 1 250 ? 0.417 -1.165 -32.844 1 95.81 250 ARG B CA 1
ATOM 6894 C C . ARG B 1 250 ? -0.696 -0.921 -31.828 1 95.81 250 ARG B C 1
ATOM 6896 O O . ARG B 1 250 ? -1.818 -0.576 -32.219 1 95.81 250 ARG B O 1
ATOM 6903 N N . GLY B 1 251 ? -0.437 -1.173 -30.562 1 90.81 251 GLY B N 1
ATOM 6904 C CA . GLY B 1 251 ? -1.389 -0.926 -29.5 1 90.81 251 GLY B CA 1
ATOM 6905 C C . GLY B 1 251 ? -2.693 -1.678 -29.672 1 90.81 251 GLY B C 1
ATOM 6906 O O . GLY B 1 251 ? -2.693 -2.895 -29.875 1 90.81 251 GLY B O 1
ATOM 6907 N N . ALA B 1 252 ? -3.805 -0.941 -29.672 1 89.31 252 ALA B N 1
ATOM 6908 C CA . ALA B 1 252 ? -5.145 -1.516 -29.75 1 89.31 252 ALA B CA 1
ATOM 6909 C C . ALA B 1 252 ? -5.398 -2.117 -31.125 1 89.31 252 ALA B C 1
ATOM 6911 O O . ALA B 1 252 ? -6.266 -2.979 -31.281 1 89.31 252 ALA B O 1
ATOM 6912 N N . LEU B 1 253 ? -4.574 -1.751 -32.094 1 93.62 253 LEU B N 1
ATOM 6913 C CA . LEU B 1 253 ? -4.762 -2.225 -33.469 1 93.62 253 LEU B CA 1
ATOM 6914 C C . LEU B 1 253 ? -4.137 -3.602 -33.656 1 93.62 253 LEU B C 1
ATOM 6916 O O . LEU B 1 253 ? -4.355 -4.254 -34.656 1 93.62 253 LEU B O 1
ATOM 6920 N N . GLY B 1 254 ? -3.355 -3.992 -32.594 1 96.12 254 GLY B N 1
ATOM 6921 C CA . GLY B 1 254 ? -2.709 -5.293 -32.688 1 96.12 254 GLY B CA 1
ATOM 6922 C C . GLY B 1 254 ? -1.261 -5.207 -33.125 1 96.12 254 GLY B C 1
ATOM 6923 O O . GLY B 1 254 ? -0.473 -4.453 -32.562 1 96.12 254 GLY B O 1
ATOM 6924 N N . CYS B 1 255 ? -0.902 -6.113 -34.156 1 98.06 255 CYS B N 1
ATOM 6925 C CA . CYS B 1 255 ? 0.488 -6.121 -34.594 1 98.06 255 CYS B CA 1
ATOM 6926 C C . CYS B 1 255 ? 0.588 -6.492 -36.062 1 98.06 255 CYS B C 1
ATOM 6928 O O . CYS B 1 255 ? -0.355 -7.039 -36.625 1 98.06 255 CYS B O 1
ATOM 6930 N N . CYS B 1 256 ? 1.703 -6.113 -36.656 1 97.94 256 CYS B N 1
ATOM 6931 C CA . CYS B 1 256 ? 2.078 -6.488 -38.031 1 97.94 256 CYS B CA 1
ATOM 6932 C C . CYS B 1 256 ? 3.328 -7.355 -38.031 1 97.94 256 CYS B C 1
ATOM 6934 O O . CYS B 1 256 ? 4.238 -7.145 -37.219 1 97.94 256 CYS B O 1
ATOM 6936 N N . VAL B 1 257 ? 3.338 -8.336 -38.906 1 98.25 257 VAL B N 1
ATOM 6937 C CA . VAL B 1 257 ? 4.504 -9.195 -39.094 1 98.25 257 VAL B CA 1
ATOM 6938 C C . VAL B 1 257 ? 5.066 -9.031 -40.5 1 98.25 257 VAL B C 1
ATOM 6940 O O . VAL B 1 257 ? 4.359 -9.242 -41.5 1 98.25 257 VAL B O 1
ATOM 6943 N N . ILE B 1 258 ? 6.324 -8.625 -40.562 1 98 258 ILE B N 1
ATOM 6944 C CA . ILE B 1 258 ? 6.98 -8.406 -41.844 1 98 258 ILE B CA 1
ATOM 6945 C C . ILE B 1 258 ? 8.141 -9.383 -42 1 98 258 ILE B C 1
ATOM 6947 O O . ILE B 1 258 ? 9.203 -9.195 -41.406 1 98 258 ILE B O 1
ATOM 6951 N N . GLU B 1 259 ? 8.094 -10.398 -42.75 1 95.62 259 GLU B N 1
ATOM 6952 C CA . GLU B 1 259 ? 9.117 -11.422 -42.938 1 95.62 259 GLU B CA 1
ATOM 6953 C C . GLU B 1 259 ? 10.094 -11.023 -44.062 1 95.62 259 GLU B C 1
ATOM 6955 O O . GLU B 1 259 ? 11.266 -11.383 -44.031 1 95.62 259 GLU B O 1
ATOM 6960 N N . GLY B 1 260 ? 9.672 -10.312 -45.094 1 93 260 GLY B N 1
ATOM 6961 C CA . GLY B 1 260 ? 10.477 -9.969 -46.25 1 93 260 GLY B CA 1
ATOM 6962 C C . GLY B 1 260 ? 10.492 -8.477 -46.562 1 93 260 GLY B C 1
ATOM 6963 O O . GLY B 1 260 ? 10.734 -7.664 -45.656 1 93 260 GLY B O 1
ATOM 6964 N N . ALA B 1 261 ? 10.211 -8.164 -47.688 1 95.5 261 ALA B N 1
ATOM 6965 C CA . ALA B 1 261 ? 10.25 -6.773 -48.125 1 95.5 261 ALA B CA 1
ATOM 6966 C C . ALA B 1 261 ? 9.227 -5.938 -47.344 1 95.5 261 ALA B C 1
ATOM 6968 O O . ALA B 1 261 ? 8.117 -6.395 -47.094 1 95.5 261 ALA B O 1
ATOM 6969 N N . VAL B 1 262 ? 9.68 -4.773 -47 1 97.81 262 VAL B N 1
ATOM 6970 C CA . VAL B 1 262 ? 8.789 -3.842 -46.312 1 97.81 262 VAL B CA 1
ATOM 6971 C C . VAL B 1 262 ? 7.781 -3.26 -47.312 1 97.81 262 VAL B C 1
ATOM 6973 O O . VAL B 1 262 ? 8.164 -2.699 -48.344 1 97.81 262 VAL B O 1
ATOM 6976 N N . PRO B 1 263 ? 6.559 -3.385 -47.031 1 97.12 263 PRO B N 1
ATOM 6977 C CA . PRO B 1 263 ? 5.559 -2.832 -47.938 1 97.12 263 PRO B CA 1
ATOM 6978 C C . PRO B 1 263 ? 5.539 -1.305 -47.938 1 97.12 263 PRO B C 1
ATOM 6980 O O . PRO B 1 263 ? 6.273 -0.675 -47.188 1 97.12 263 PRO B O 1
ATOM 6983 N N . GLY B 1 264 ? 4.637 -0.735 -48.875 1 95.5 264 GLY B N 1
ATOM 6984 C CA . GLY B 1 264 ? 4.539 0.712 -48.969 1 95.5 264 GLY B CA 1
ATOM 6985 C C . GLY B 1 264 ? 3.848 1.345 -47.781 1 95.5 264 GLY B C 1
ATOM 6986 O O . GLY B 1 264 ? 4.176 2.467 -47.375 1 95.5 264 GLY B O 1
ATOM 6987 N N . ARG B 1 265 ? 2.783 0.709 -47.469 1 92.75 265 ARG B N 1
ATOM 6988 C CA . ARG B 1 265 ? 2.041 1.152 -46.281 1 92.75 265 ARG B CA 1
ATOM 6989 C C . ARG B 1 265 ? 1.973 0.051 -45.219 1 92.75 265 ARG B C 1
ATOM 6991 O O . ARG B 1 265 ? 1.934 -1.134 -45.562 1 92.75 265 ARG B O 1
ATOM 6998 N N . ILE B 1 266 ? 2.008 0.417 -43.75 1 96.25 266 ILE B N 1
ATOM 6999 C CA . ILE B 1 266 ? 1.994 -0.532 -42.656 1 96.25 266 ILE B CA 1
ATOM 7000 C C . ILE B 1 266 ? 0.749 -1.41 -42.75 1 96.25 266 ILE B C 1
ATOM 7002 O O . ILE B 1 266 ? 0.785 -2.588 -42.375 1 96.25 266 ILE B O 1
ATOM 7006 N N . GLU B 1 267 ? -0.39 -0.885 -43.281 1 92.94 267 GLU B N 1
ATOM 7007 C CA . GLU B 1 267 ? -1.659 -1.597 -43.406 1 92.94 267 GLU B CA 1
ATOM 7008 C C . GLU B 1 267 ? -1.564 -2.734 -44.438 1 92.94 267 GLU B C 1
ATOM 7010 O O . GLU B 1 267 ? -2.406 -3.635 -44.438 1 92.94 267 GLU B O 1
ATOM 7015 N N . ASP B 1 268 ? -0.53 -2.662 -45.344 1 95.19 268 ASP B N 1
ATOM 7016 C CA . ASP B 1 268 ? -0.359 -3.684 -46.375 1 95.19 268 ASP B CA 1
ATOM 7017 C C . ASP B 1 268 ? 0.435 -4.871 -45.844 1 95.19 268 ASP B C 1
ATOM 7019 O O . ASP B 1 268 ? 0.521 -5.914 -46.5 1 95.19 268 ASP B O 1
ATOM 7023 N N . ALA B 1 269 ? 1.016 -4.688 -44.656 1 95.69 269 ALA B N 1
ATOM 7024 C CA . ALA B 1 269 ? 1.702 -5.805 -44.031 1 95.69 269 ALA B CA 1
ATOM 7025 C C . ALA B 1 269 ? 0.704 -6.773 -43.406 1 95.69 269 ALA B C 1
ATOM 7027 O O . ALA B 1 269 ? -0.403 -6.379 -43.031 1 95.69 269 ALA B O 1
ATOM 7028 N N . PRO B 1 270 ? 1.017 -8.125 -43.375 1 95.62 270 PRO B N 1
ATOM 7029 C CA . PRO B 1 270 ? 0.144 -9.016 -42.594 1 95.62 270 PRO B CA 1
ATOM 7030 C C . PRO B 1 270 ? -0.155 -8.492 -41.188 1 95.62 270 PRO B C 1
ATOM 7032 O O . PRO B 1 270 ? 0.766 -8.273 -40.406 1 95.62 270 PRO B O 1
ATOM 7035 N N . THR B 1 271 ? -1.433 -8.219 -40.969 1 96.19 271 THR B N 1
ATOM 7036 C CA . THR B 1 271 ? -1.888 -7.582 -39.719 1 96.19 271 THR B CA 1
ATOM 7037 C C . THR B 1 271 ? -2.787 -8.523 -38.938 1 96.19 271 THR B C 1
ATOM 7039 O O . THR B 1 271 ? -3.646 -9.203 -39.5 1 96.19 271 THR B O 1
ATOM 7042 N N . PHE B 1 272 ? -2.545 -8.609 -37.688 1 97.12 272 PHE B N 1
ATOM 7043 C CA . PHE B 1 272 ? -3.33 -9.391 -36.75 1 97.12 272 PHE B CA 1
ATOM 7044 C C . PHE B 1 272 ? -3.986 -8.492 -35.719 1 97.12 272 PHE B C 1
ATOM 7046 O O . PHE B 1 272 ? -3.299 -7.863 -34.906 1 97.12 272 PHE B O 1
ATOM 7053 N N . PRO B 1 273 ? -5.293 -8.383 -35.75 1 93.88 273 PRO B N 1
ATOM 7054 C CA . PRO B 1 273 ? -6.012 -7.395 -34.938 1 93.88 273 PRO B CA 1
ATOM 7055 C C . PRO B 1 273 ? -5.855 -7.633 -33.438 1 93.88 273 PRO B C 1
ATOM 7057 O O . PRO B 1 273 ? -5.77 -8.781 -33 1 93.88 273 PRO B O 1
ATOM 7060 N N . GLY B 1 274 ? -5.836 -6.488 -32.75 1 91.81 274 GLY B N 1
ATOM 7061 C CA . GLY B 1 274 ? -5.789 -6.551 -31.297 1 91.81 274 GLY B CA 1
ATOM 7062 C C . GLY B 1 274 ? -7.141 -6.852 -30.672 1 91.81 274 GLY B C 1
ATOM 7063 O O . GLY B 1 274 ? -8.109 -7.121 -31.375 1 91.81 274 GLY B O 1
ATOM 7064 N N . GLU B 1 275 ? -7.164 -6.934 -29.359 1 87.88 275 GLU B N 1
ATOM 7065 C CA . GLU B 1 275 ? -8.367 -7.137 -28.562 1 87.88 275 GLU B CA 1
ATOM 7066 C C . GLU B 1 275 ? -8.883 -5.82 -27.984 1 87.88 275 GLU B C 1
ATOM 7068 O O . GLU B 1 275 ? -8.086 -4.977 -27.562 1 87.88 275 GLU B O 1
ATOM 7073 N N . ARG B 1 276 ? -10.125 -5.641 -27.969 1 86.5 276 ARG B N 1
ATOM 7074 C CA . ARG B 1 276 ? -10.711 -4.438 -27.391 1 86.5 276 ARG B CA 1
ATOM 7075 C C . ARG B 1 276 ? -11.039 -4.648 -25.906 1 86.5 276 ARG B C 1
ATOM 7077 O O . ARG B 1 276 ? -11.906 -5.457 -25.578 1 86.5 276 ARG B O 1
ATOM 7084 N N . VAL B 1 277 ? -10.305 -3.984 -25.078 1 90.44 277 VAL B N 1
ATOM 7085 C CA . VAL B 1 277 ? -10.539 -4.078 -23.641 1 90.44 277 VAL B CA 1
ATOM 7086 C C . VAL B 1 277 ? -10.492 -2.684 -23.016 1 90.44 277 VAL B C 1
ATOM 7088 O O . VAL B 1 277 ? -10.008 -1.735 -23.641 1 90.44 277 VAL B O 1
ATOM 7091 N N . GLU B 1 278 ? -11.086 -2.521 -21.859 1 88.25 278 GLU B N 1
ATOM 7092 C CA . GLU B 1 278 ? -10.914 -1.302 -21.078 1 88.25 278 GLU B CA 1
ATOM 7093 C C . GLU B 1 278 ? -9.508 -1.214 -20.484 1 88.25 278 GLU B C 1
ATOM 7095 O O . GLU B 1 278 ? -9.07 -2.117 -19.781 1 88.25 278 GLU B O 1
ATOM 7100 N N . VAL B 1 279 ? -8.836 -0.128 -20.797 1 88.88 279 VAL B N 1
ATOM 7101 C CA . VAL B 1 279 ? -7.438 0.026 -20.422 1 88.88 279 VAL B CA 1
ATOM 7102 C C . VAL B 1 279 ? -7.336 0.646 -19.031 1 88.88 279 VAL B C 1
ATOM 7104 O O . VAL B 1 279 ? -7.977 1.66 -18.75 1 88.88 279 VAL B O 1
ATOM 7107 N N . LEU B 1 280 ? -6.609 0.034 -18.156 1 89.38 280 LEU B N 1
ATOM 7108 C CA . LEU B 1 280 ? -6.273 0.583 -16.844 1 89.38 280 LEU B CA 1
ATOM 7109 C C . LEU B 1 280 ? -4.816 1.031 -16.797 1 89.38 280 LEU B C 1
ATOM 7111 O O . LEU B 1 280 ? -4.508 2.111 -16.297 1 89.38 280 LEU B O 1
ATOM 7115 N N . ASN B 1 281 ? -3.947 0.228 -17.391 1 90.25 281 ASN B N 1
ATOM 7116 C CA . ASN B 1 281 ? -2.5 0.42 -17.344 1 90.25 281 ASN B CA 1
ATOM 7117 C C . ASN B 1 281 ? -1.828 -0.156 -18.594 1 90.25 281 ASN B C 1
ATOM 7119 O O . ASN B 1 281 ? -1.816 -1.372 -18.797 1 90.25 281 ASN B O 1
ATOM 7123 N N . VAL B 1 282 ? -1.165 0.658 -19.297 1 89.56 282 VAL B N 1
ATOM 7124 C CA . VAL B 1 282 ? -0.603 0.152 -20.547 1 89.56 282 VAL B CA 1
ATOM 7125 C C . VAL B 1 282 ? 0.818 -0.352 -20.297 1 89.56 282 VAL B C 1
ATOM 7127 O O . VAL B 1 282 ? 1.408 -1 -21.172 1 89.56 282 VAL B O 1
ATOM 7130 N N . LEU B 1 283 ? 1.373 -0.104 -19.156 1 90.5 283 LEU B N 1
ATOM 7131 C CA . LEU B 1 283 ? 2.742 -0.512 -18.875 1 90.5 283 LEU B CA 1
ATOM 7132 C C . LEU B 1 283 ? 2.859 -2.033 -18.828 1 90.5 283 LEU B C 1
ATOM 7134 O O . LEU B 1 283 ? 2.047 -2.707 -18.203 1 90.5 283 LEU B O 1
ATOM 7138 N N . GLY B 1 284 ? 3.797 -2.584 -19.531 1 92.38 284 GLY B N 1
ATOM 7139 C CA . GLY B 1 284 ? 4.043 -4.016 -19.547 1 92.38 284 GLY B CA 1
ATOM 7140 C C . GLY B 1 284 ? 3.293 -4.738 -20.641 1 92.38 284 GLY B C 1
ATOM 7141 O O . GLY B 1 284 ? 3.492 -5.938 -20.859 1 92.38 284 GLY B O 1
ATOM 7142 N N . ALA B 1 285 ? 2.43 -4.004 -21.391 1 94.25 285 ALA B N 1
ATOM 7143 C CA . ALA B 1 285 ? 1.665 -4.617 -22.469 1 94.25 285 ALA B CA 1
ATOM 7144 C C . ALA B 1 285 ? 2.59 -5.25 -23.5 1 94.25 285 ALA B C 1
ATOM 7146 O O . ALA B 1 285 ? 2.307 -6.336 -24.016 1 94.25 285 ALA B O 1
ATOM 7147 N N . GLY B 1 286 ? 3.654 -4.52 -23.828 1 96.5 286 GLY B N 1
ATOM 7148 C CA . GLY B 1 286 ? 4.609 -5.043 -24.797 1 96.5 286 GLY B CA 1
ATOM 7149 C C . GLY B 1 286 ? 5.297 -6.312 -24.328 1 96.5 286 GLY B C 1
ATOM 7150 O O . GLY B 1 286 ? 5.516 -7.234 -25.109 1 96.5 286 GLY B O 1
ATOM 7151 N N . ASP B 1 287 ? 5.684 -6.363 -23.062 1 97.94 287 ASP B N 1
ATOM 7152 C CA . ASP B 1 287 ? 6.305 -7.555 -22.5 1 97.94 287 ASP B CA 1
ATOM 7153 C C . ASP B 1 287 ? 5.336 -8.734 -22.516 1 97.94 287 ASP B C 1
ATOM 7155 O O . ASP B 1 287 ? 5.727 -9.867 -22.812 1 97.94 287 ASP B O 1
ATOM 7159 N N . ALA B 1 288 ? 4.082 -8.445 -22.156 1 98.06 288 ALA B N 1
ATOM 7160 C CA . ALA B 1 288 ? 3.061 -9.492 -22.172 1 98.06 288 ALA B CA 1
ATOM 7161 C C . ALA B 1 288 ? 2.832 -10 -23.594 1 98.06 288 ALA B C 1
ATOM 7163 O O . ALA B 1 288 ? 2.691 -11.203 -23.812 1 98.06 288 ALA B O 1
ATOM 7164 N N . PHE B 1 289 ? 2.746 -9.062 -24.547 1 98.31 289 PHE B N 1
ATOM 7165 C CA . PHE B 1 289 ? 2.629 -9.406 -25.953 1 98.31 289 PHE B CA 1
ATOM 7166 C C . PHE B 1 289 ? 3.752 -10.336 -26.375 1 98.31 289 PHE B C 1
ATOM 7168 O O . PHE B 1 289 ? 3.502 -11.383 -26.984 1 98.31 289 PHE B O 1
ATOM 7175 N N . LEU B 1 290 ? 4.98 -9.977 -26.031 1 98.69 290 LEU B N 1
ATOM 7176 C CA . LEU B 1 290 ? 6.133 -10.781 -26.422 1 98.69 290 LEU B CA 1
ATOM 7177 C C . LEU B 1 290 ? 6.082 -12.156 -25.766 1 98.69 290 LEU B C 1
ATOM 7179 O O . LEU B 1 290 ? 6.438 -13.164 -26.375 1 98.69 290 LEU B O 1
ATOM 7183 N N . SER B 1 291 ? 5.676 -12.219 -24.5 1 98.69 291 SER B N 1
ATOM 7184 C CA . SER B 1 291 ? 5.52 -13.492 -23.797 1 98.69 291 SER B CA 1
ATOM 7185 C C . SER B 1 291 ? 4.555 -14.414 -24.531 1 98.69 291 SER B C 1
ATOM 7187 O O . SER B 1 291 ? 4.844 -15.594 -24.734 1 98.69 291 SER B O 1
ATOM 7189 N N . GLY B 1 292 ? 3.432 -13.836 -24.906 1 98.69 292 GLY B N 1
ATOM 7190 C CA . GLY B 1 292 ? 2.463 -14.617 -25.656 1 98.69 292 GLY B CA 1
ATOM 7191 C C . GLY B 1 292 ? 2.977 -15.055 -27.016 1 98.69 292 GLY B C 1
ATOM 7192 O O . GLY B 1 292 ? 2.807 -16.203 -27.406 1 98.69 292 GLY B O 1
ATOM 7193 N N . LEU B 1 293 ? 3.619 -14.148 -27.75 1 98.75 293 LEU B N 1
ATOM 7194 C CA . LEU B 1 293 ? 4.152 -14.43 -29.078 1 98.75 293 LEU B CA 1
ATOM 7195 C C . LEU B 1 293 ? 5.145 -15.586 -29.031 1 98.75 293 LEU B C 1
ATOM 7197 O O . LEU B 1 293 ? 5.023 -16.547 -29.797 1 98.75 293 LEU B O 1
ATOM 7201 N N . LEU B 1 294 ? 6.082 -15.5 -28.109 1 98.75 294 LEU B N 1
ATOM 7202 C CA . LEU B 1 294 ? 7.133 -16.5 -28.016 1 98.75 294 LEU B CA 1
ATOM 7203 C C . LEU B 1 294 ? 6.574 -17.828 -27.5 1 98.75 294 LEU B C 1
ATOM 7205 O O . LEU B 1 294 ? 7.047 -18.891 -27.906 1 98.75 294 LEU B O 1
ATOM 7209 N N . SER B 1 295 ? 5.551 -17.766 -26.609 1 98.5 295 SER B N 1
ATOM 7210 C CA . SER B 1 295 ? 4.914 -18.984 -26.141 1 98.5 295 SER B CA 1
ATOM 7211 C C . SER B 1 295 ? 4.305 -19.766 -27.312 1 98.5 295 SER B C 1
ATOM 7213 O O . SER B 1 295 ? 4.41 -20.984 -27.359 1 98.5 295 SER B O 1
ATOM 7215 N N . GLY B 1 296 ? 3.65 -19.047 -28.219 1 98.31 296 GLY B N 1
ATOM 7216 C CA . GLY B 1 296 ? 3.088 -19.688 -29.391 1 98.31 296 GLY B CA 1
ATOM 7217 C C . GLY B 1 296 ? 4.141 -20.203 -30.344 1 98.31 296 GLY B C 1
ATOM 7218 O O . GLY B 1 296 ? 4.105 -21.375 -30.734 1 98.31 296 GLY B O 1
ATOM 7219 N N . LEU B 1 297 ? 5.148 -19.406 -30.703 1 98.5 297 LEU B N 1
ATOM 7220 C CA . LEU B 1 297 ? 6.172 -19.75 -31.688 1 98.5 297 LEU B CA 1
ATOM 7221 C C . LEU B 1 297 ? 7 -20.938 -31.219 1 98.5 297 LEU B C 1
ATOM 7223 O O . LEU B 1 297 ? 7.297 -21.844 -32 1 98.5 297 LEU B O 1
ATOM 7227 N N . LEU B 1 298 ? 7.363 -20.969 -29.938 1 98.31 298 LEU B N 1
ATOM 7228 C CA . LEU B 1 298 ? 8.211 -22.016 -29.375 1 98.31 298 LEU B CA 1
ATOM 7229 C C . LEU B 1 298 ? 7.461 -23.328 -29.297 1 98.31 298 LEU B C 1
ATOM 7231 O O . LEU B 1 298 ? 8.078 -24.391 -29.156 1 98.31 298 LEU B O 1
ATOM 7235 N N . ARG B 1 299 ? 6.152 -23.281 -29.406 1 97.38 299 ARG B N 1
ATOM 7236 C CA . ARG B 1 299 ? 5.332 -24.484 -29.422 1 97.38 299 ARG B CA 1
ATOM 7237 C C . ARG B 1 299 ? 5.031 -24.922 -30.859 1 97.38 299 ARG B C 1
ATOM 7239 O O . ARG B 1 299 ? 4.211 -25.812 -31.078 1 97.38 299 ARG B O 1
ATOM 7246 N N . GLY B 1 300 ? 5.527 -24.219 -31.781 1 97.12 300 GLY B N 1
ATOM 7247 C CA . GLY B 1 300 ? 5.41 -24.609 -33.156 1 97.12 300 GLY B CA 1
ATOM 7248 C C . GLY B 1 300 ? 4.234 -23.984 -33.875 1 97.12 300 GLY B C 1
ATOM 7249 O O . GLY B 1 300 ? 3.93 -24.328 -35.031 1 97.12 300 GLY B O 1
ATOM 7250 N N . LYS B 1 301 ? 3.621 -23 -33.25 1 97.62 301 LYS B N 1
ATOM 7251 C CA . LYS B 1 301 ? 2.479 -22.344 -33.875 1 97.62 301 LYS B CA 1
ATOM 7252 C C . LYS B 1 301 ? 2.934 -21.328 -34.906 1 97.62 301 LYS B C 1
ATOM 7254 O O . LYS B 1 301 ? 4.031 -20.766 -34.812 1 97.62 301 LYS B O 1
ATOM 7259 N N . GLY B 1 302 ? 2.053 -21.031 -35.906 1 97.56 302 GLY B N 1
ATOM 7260 C CA . GLY B 1 302 ? 2.328 -20.016 -36.938 1 97.56 302 GLY B CA 1
ATOM 7261 C C . GLY B 1 302 ? 2.105 -18.609 -36.438 1 97.56 302 GLY B C 1
ATOM 7262 O O . GLY B 1 302 ? 1.789 -18.391 -35.25 1 97.56 302 GLY B O 1
ATOM 7263 N N . TRP B 1 303 ? 2.326 -17.656 -37.344 1 97.62 303 TRP B N 1
ATOM 7264 C CA . TRP B 1 303 ? 2.23 -16.234 -37 1 97.62 303 TRP B CA 1
ATOM 7265 C C . TRP B 1 303 ? 0.82 -15.891 -36.531 1 97.62 303 TRP B C 1
ATOM 7267 O O . TRP B 1 303 ? 0.643 -15.172 -35.531 1 97.62 303 TRP B O 1
ATOM 7277 N N . ALA B 1 304 ? -0.19 -16.391 -37.188 1 97.12 304 ALA B N 1
ATOM 7278 C CA . ALA B 1 304 ? -1.575 -16.047 -36.906 1 97.12 304 ALA B CA 1
ATOM 7279 C C . ALA B 1 304 ? -1.95 -16.438 -35.469 1 97.12 304 ALA B C 1
ATOM 7281 O O . ALA B 1 304 ? -2.438 -15.617 -34.688 1 97.12 304 ALA B O 1
ATOM 7282 N N . GLU B 1 305 ? -1.74 -17.672 -35.156 1 97.25 305 GLU B N 1
ATOM 7283 C CA . GLU B 1 305 ? -2.086 -18.172 -33.844 1 97.25 305 GLU B CA 1
ATOM 7284 C C . GLU B 1 305 ? -1.21 -17.531 -32.75 1 97.25 305 GLU B C 1
ATOM 7286 O O . GLU B 1 305 ? -1.694 -17.172 -31.688 1 97.25 305 GLU B O 1
ATOM 7291 N N . SER B 1 306 ? 0.086 -17.422 -33 1 98.25 306 SER B N 1
ATOM 7292 C CA . SER B 1 306 ? 1 -16.812 -32.062 1 98.25 306 SER B CA 1
ATOM 7293 C C . SER B 1 306 ? 0.639 -15.352 -31.797 1 98.25 306 SER B C 1
ATOM 7295 O O . SER B 1 306 ? 0.685 -14.891 -30.656 1 98.25 306 SER B O 1
ATOM 7297 N N . ALA B 1 307 ? 0.271 -14.633 -32.875 1 98 307 ALA B N 1
ATOM 7298 C CA . ALA B 1 307 ? -0.136 -13.234 -32.719 1 98 307 ALA B CA 1
ATOM 7299 C C . ALA B 1 307 ? -1.439 -13.125 -31.922 1 98 307 ALA B C 1
ATOM 7301 O O . ALA B 1 307 ? -1.634 -12.172 -31.172 1 98 307 ALA B O 1
ATOM 7302 N N . ARG B 1 308 ? -2.342 -14.062 -32.188 1 96.56 308 ARG B N 1
ATOM 7303 C CA . ARG B 1 308 ? -3.588 -14.094 -31.422 1 96.56 308 ARG B CA 1
ATOM 7304 C C . ARG B 1 308 ? -3.316 -14.227 -29.922 1 96.56 308 ARG B C 1
ATOM 7306 O O . ARG B 1 308 ? -3.885 -13.484 -29.109 1 96.56 308 ARG B O 1
ATOM 7313 N N . ILE B 1 309 ? -2.443 -15.156 -29.547 1 97.75 309 ILE B N 1
ATOM 7314 C CA . ILE B 1 309 ? -2.055 -15.352 -28.141 1 97.75 309 ILE B CA 1
ATOM 7315 C C . ILE B 1 309 ? -1.383 -14.086 -27.609 1 97.75 309 ILE B C 1
ATOM 7317 O O . ILE B 1 309 ? -1.695 -13.625 -26.516 1 97.75 309 ILE B O 1
ATOM 7321 N N . ALA B 1 310 ? -0.498 -13.523 -28.438 1 98.5 310 ALA B N 1
ATOM 7322 C CA . ALA B 1 310 ? 0.24 -12.32 -28.0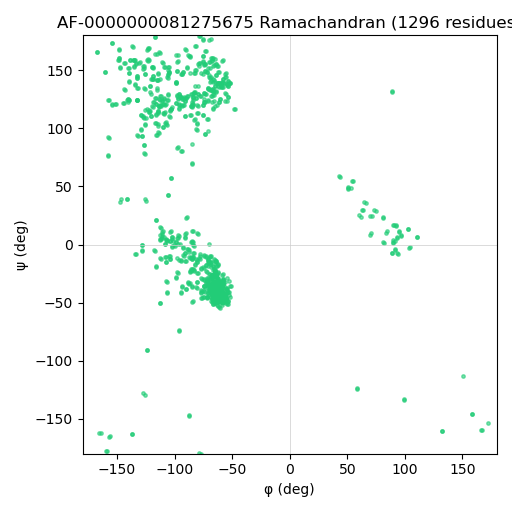62 1 98.5 310 ALA B CA 1
ATOM 7323 C C . ALA B 1 310 ? -0.71 -11.164 -27.75 1 98.5 310 ALA B C 1
ATOM 7325 O O . ALA B 1 310 ? -0.594 -10.516 -26.719 1 98.5 310 ALA B O 1
ATOM 7326 N N . ASN B 1 311 ? -1.634 -10.922 -28.625 1 97.25 311 ASN B N 1
ATOM 7327 C CA . ASN B 1 311 ? -2.6 -9.844 -28.469 1 97.25 311 ASN B CA 1
ATOM 7328 C C . ASN B 1 311 ? -3.49 -10.062 -27.25 1 97.25 311 ASN B C 1
ATOM 7330 O O . ASN B 1 311 ? -3.828 -9.109 -26.547 1 97.25 311 ASN B O 1
ATOM 7334 N N . ALA B 1 312 ? -3.891 -11.289 -27 1 96.06 312 ALA B N 1
ATOM 7335 C CA . ALA B 1 312 ? -4.695 -11.602 -25.828 1 96.06 312 ALA B CA 1
ATOM 7336 C C . ALA B 1 312 ? -3.922 -11.305 -24.547 1 96.06 312 ALA B C 1
ATOM 7338 O O . ALA B 1 312 ? -4.461 -10.703 -23.609 1 96.06 312 ALA B O 1
ATOM 7339 N N . CYS B 1 313 ? -2.654 -11.711 -24.516 1 97.5 313 CYS B N 1
ATOM 7340 C CA . CYS B 1 313 ? -1.814 -11.453 -23.359 1 97.5 313 CYS B CA 1
ATOM 7341 C C . CYS B 1 313 ? -1.681 -9.961 -23.094 1 97.5 313 CYS B C 1
ATOM 7343 O O . CYS B 1 313 ? -1.842 -9.5 -21.969 1 97.5 313 CYS B O 1
ATOM 7345 N N . GLY B 1 314 ? -1.41 -9.227 -24.156 1 96.69 314 GLY B N 1
ATOM 7346 C CA . GLY B 1 314 ? -1.328 -7.777 -24.016 1 96.69 314 GLY B CA 1
ATOM 7347 C C . GLY B 1 314 ? -2.615 -7.152 -23.516 1 96.69 314 GLY B C 1
ATOM 7348 O O . GLY B 1 314 ? -2.588 -6.297 -22.625 1 96.69 314 GLY B O 1
ATOM 7349 N N . ALA B 1 315 ? -3.709 -7.609 -24.047 1 94.81 315 ALA B N 1
ATOM 7350 C CA . ALA B 1 315 ? -5.02 -7.074 -23.703 1 94.81 315 ALA B CA 1
ATOM 7351 C C . ALA B 1 315 ? -5.344 -7.332 -22.234 1 94.81 315 ALA B C 1
ATOM 7353 O O . ALA B 1 315 ? -5.855 -6.449 -21.547 1 94.81 315 ALA B O 1
ATOM 7354 N N . ILE B 1 316 ? -5.059 -8.477 -21.75 1 95.25 316 ILE B N 1
ATOM 7355 C CA . ILE B 1 316 ? -5.336 -8.844 -20.375 1 95.25 316 ILE B CA 1
ATOM 7356 C C . ILE B 1 316 ? -4.496 -7.977 -19.422 1 95.25 316 ILE B C 1
ATOM 7358 O O . ILE B 1 316 ? -5.012 -7.441 -18.438 1 95.25 316 ILE B O 1
ATOM 7362 N N . VAL B 1 317 ? -3.264 -7.762 -19.766 1 95.75 317 VAL B N 1
ATOM 7363 C CA . VAL B 1 317 ? -2.346 -7.051 -18.891 1 95.75 317 VAL B CA 1
ATOM 7364 C C . VAL B 1 317 ? -2.746 -5.578 -18.797 1 95.75 317 VAL B C 1
ATOM 7366 O O . VAL B 1 317 ? -2.693 -4.977 -17.734 1 95.75 317 VAL B O 1
ATOM 7369 N N . VAL B 1 318 ? -3.207 -4.953 -19.906 1 94.44 318 VAL B N 1
ATOM 7370 C CA . VAL B 1 318 ? -3.498 -3.521 -19.891 1 94.44 318 VAL B CA 1
ATOM 7371 C C . VAL B 1 318 ? -4.754 -3.256 -19.062 1 94.44 318 VAL B C 1
ATOM 7373 O O . VAL B 1 318 ? -5.055 -2.107 -18.734 1 94.44 318 VAL B O 1
ATOM 7376 N N . SER B 1 319 ? -5.473 -4.316 -18.75 1 92.75 319 SER B N 1
ATOM 7377 C CA . SER B 1 319 ? -6.703 -4.184 -17.984 1 92.75 319 SER B CA 1
ATOM 7378 C C . SER B 1 319 ? -6.441 -4.355 -16.5 1 92.75 319 SER B C 1
ATOM 7380 O O . SER B 1 319 ? -7.355 -4.211 -15.68 1 92.75 319 SER B O 1
ATOM 7382 N N . ARG B 1 320 ? -5.227 -4.637 -16.109 1 94 320 ARG B N 1
ATOM 7383 C CA . ARG B 1 320 ? -4.887 -4.934 -14.727 1 94 320 ARG B CA 1
ATOM 7384 C C . ARG B 1 320 ? -3.82 -3.973 -14.211 1 94 320 ARG B C 1
ATOM 7386 O O . ARG B 1 320 ? -3.271 -3.174 -14.969 1 94 320 ARG B O 1
ATOM 7393 N N . HIS B 1 321 ? -3.584 -3.982 -12.914 1 91.75 321 HIS B N 1
ATOM 7394 C CA . HIS B 1 321 ? -2.799 -2.99 -12.188 1 91.75 321 HIS B CA 1
ATOM 7395 C C . HIS B 1 321 ? -1.308 -3.164 -12.453 1 91.75 321 HIS B C 1
ATOM 7397 O O . HIS B 1 321 ? -0.571 -2.18 -12.555 1 91.75 321 HIS B O 1
ATOM 7403 N N . ALA B 1 322 ? -0.85 -4.438 -12.609 1 90.81 322 ALA B N 1
ATOM 7404 C CA . ALA B 1 322 ? 0.583 -4.707 -12.695 1 90.81 322 ALA B CA 1
ATOM 7405 C C . ALA B 1 322 ? 0.947 -5.312 -14.047 1 90.81 322 ALA B C 1
ATOM 7407 O O . ALA B 1 322 ? 0.084 -5.477 -14.914 1 90.81 322 ALA B O 1
ATOM 7408 N N . CYS B 1 323 ? 2.268 -5.574 -14.227 1 93.62 323 CYS B N 1
ATOM 7409 C CA . CYS B 1 323 ? 2.74 -6.191 -15.461 1 93.62 323 CYS B CA 1
ATOM 7410 C C . CYS B 1 323 ? 2.889 -7.699 -15.297 1 93.62 323 CYS B C 1
ATOM 7412 O O . CYS B 1 323 ? 1.977 -8.453 -15.633 1 93.62 323 CYS B O 1
ATOM 7414 N N . SER B 1 324 ? 3.916 -8.07 -14.594 1 95.88 324 SER B N 1
ATOM 7415 C CA . SER B 1 324 ? 4.203 -9.5 -14.477 1 95.88 324 SER B CA 1
ATOM 7416 C C . SER B 1 324 ? 3.062 -10.234 -13.781 1 95.88 324 SER B C 1
ATOM 7418 O O . SER B 1 324 ? 2.539 -11.219 -14.305 1 95.88 324 SER B O 1
ATOM 7420 N N . ALA B 1 325 ? 2.617 -9.688 -12.688 1 94.88 325 ALA B N 1
ATOM 7421 C CA . ALA B 1 325 ? 1.586 -10.336 -11.883 1 94.88 325 ALA B CA 1
ATOM 7422 C C . ALA B 1 325 ? 0.258 -10.391 -12.633 1 94.88 325 ALA B C 1
ATOM 7424 O O . ALA B 1 325 ? -0.608 -11.211 -12.312 1 94.88 325 ALA B O 1
ATOM 7425 N N . ALA B 1 326 ? 0.109 -9.578 -13.648 1 96.38 326 ALA B N 1
ATOM 7426 C CA . ALA B 1 326 ? -1.143 -9.469 -14.391 1 96.38 326 ALA B CA 1
ATOM 7427 C C . ALA B 1 326 ? -1.176 -10.445 -15.562 1 96.38 326 ALA B C 1
ATOM 7429 O O . ALA B 1 326 ? -2.23 -10.68 -16.156 1 96.38 326 ALA B O 1
ATOM 7430 N N . MET B 1 327 ? -0.065 -11.023 -15.93 1 97.75 327 MET B N 1
ATOM 7431 C CA . MET B 1 327 ? 0.025 -11.867 -17.125 1 97.75 327 MET B CA 1
ATOM 7432 C C . MET B 1 327 ? -0.804 -13.133 -16.953 1 97.75 327 MET B C 1
ATOM 7434 O O . MET B 1 327 ? -0.849 -13.711 -15.859 1 97.75 327 MET B O 1
ATOM 7438 N N . PRO B 1 328 ? -1.442 -13.602 -17.953 1 97.19 328 PRO B N 1
ATOM 7439 C CA . PRO B 1 328 ? -2.4 -14.711 -17.844 1 97.19 328 PRO B CA 1
ATOM 7440 C C . PRO B 1 328 ? -1.722 -16.078 -17.75 1 97.19 328 PRO B C 1
ATOM 7442 O O . PRO B 1 328 ? -0.586 -16.234 -18.203 1 97.19 328 PRO B O 1
ATOM 7445 N N . THR B 1 329 ? -2.428 -16.984 -17.188 1 97.81 329 THR B N 1
ATOM 7446 C CA . THR B 1 329 ? -2.076 -18.406 -17.188 1 97.81 329 THR B CA 1
ATOM 7447 C C . THR B 1 329 ? -2.686 -19.125 -18.391 1 97.81 329 THR B C 1
ATOM 7449 O O . THR B 1 329 ? -3.539 -18.562 -19.078 1 97.81 329 THR B O 1
ATOM 7452 N N . PRO B 1 330 ? -2.24 -20.344 -18.641 1 97.75 330 PRO B N 1
ATOM 7453 C CA . PRO B 1 330 ? -2.871 -21.125 -19.719 1 97.75 330 PRO B CA 1
ATOM 7454 C C . PRO B 1 330 ? -4.375 -21.281 -19.516 1 97.75 330 PRO B C 1
ATOM 7456 O O . PRO B 1 330 ? -5.145 -21.219 -20.469 1 97.75 330 PRO B O 1
ATOM 7459 N N . ALA B 1 331 ? -4.824 -21.438 -18.266 1 96.81 331 ALA B N 1
ATOM 7460 C CA . ALA B 1 331 ? -6.246 -21.594 -17.969 1 96.81 331 ALA B CA 1
ATOM 7461 C C . ALA B 1 331 ? -7.008 -20.312 -18.297 1 96.81 331 ALA B C 1
ATOM 7463 O O . ALA B 1 331 ? -8.125 -20.359 -18.812 1 96.81 331 ALA B O 1
ATOM 7464 N N . GLU B 1 332 ? -6.438 -19.188 -17.984 1 96.12 332 GLU B N 1
ATOM 7465 C CA . GLU B 1 332 ? -7.055 -17.906 -18.328 1 96.12 332 GLU B CA 1
ATOM 7466 C C . GLU B 1 332 ? -7.191 -17.734 -19.828 1 96.12 332 GLU B C 1
ATOM 7468 O O . GLU B 1 332 ? -8.234 -17.297 -20.328 1 96.12 332 GLU B O 1
ATOM 7473 N N . LEU B 1 333 ? -6.148 -18.109 -20.594 1 96.62 333 LEU B N 1
ATOM 7474 C CA . LEU B 1 333 ? -6.188 -17.969 -22.047 1 96.62 333 LEU B CA 1
ATOM 7475 C C . LEU B 1 333 ? -7.227 -18.906 -22.656 1 96.62 333 LEU B C 1
ATOM 7477 O O . LEU B 1 333 ? -7.941 -18.531 -23.594 1 96.62 333 LEU B O 1
ATOM 7481 N N . ALA B 1 334 ? -7.246 -20.141 -22.125 1 95.69 334 ALA B N 1
ATOM 7482 C CA . ALA B 1 334 ? -8.273 -21.062 -22.609 1 95.69 334 ALA B CA 1
ATOM 7483 C C . ALA B 1 334 ? -9.672 -20.484 -22.406 1 95.69 334 ALA B C 1
ATOM 7485 O O . ALA B 1 334 ? -10.516 -20.562 -23.297 1 95.69 334 ALA B O 1
ATOM 7486 N N . HIS B 1 335 ? -9.891 -19.891 -21.25 1 94.19 335 HIS B N 1
ATOM 7487 C CA . HIS B 1 335 ? -11.172 -19.25 -20.984 1 94.19 335 HIS B CA 1
ATOM 7488 C C . HIS B 1 335 ? -11.391 -18.047 -21.906 1 94.19 335 HIS B C 1
ATOM 7490 O O . HIS B 1 335 ? -12.484 -17.875 -22.453 1 94.19 335 HIS B O 1
ATOM 7496 N N . TRP B 1 336 ? -10.383 -17.25 -22.062 1 93.5 336 TRP B N 1
ATOM 7497 C CA . TRP B 1 336 ? -10.438 -16.047 -22.891 1 93.5 336 TRP B CA 1
ATOM 7498 C C . TRP B 1 336 ? -10.859 -16.391 -24.328 1 93.5 336 TRP B C 1
ATOM 7500 O O . TRP B 1 336 ? -11.727 -15.727 -24.891 1 93.5 336 TRP B O 1
ATOM 7510 N N . PHE B 1 337 ? -10.328 -17.453 -24.922 1 93.38 337 PHE B N 1
ATOM 7511 C CA . PHE B 1 337 ? -10.562 -17.828 -26.312 1 93.38 337 PHE B CA 1
ATOM 7512 C C . PHE B 1 337 ? -11.852 -18.625 -26.453 1 93.38 337 PHE B C 1
ATOM 7514 O O . PHE B 1 337 ? -12.344 -18.828 -27.562 1 93.38 337 PHE B O 1
ATOM 7521 N N . GLY B 1 338 ? -12.352 -19.234 -25.375 1 86.88 338 GLY B N 1
ATOM 7522 C CA . GLY B 1 338 ? -13.578 -20.016 -25.422 1 86.88 338 GLY B CA 1
ATOM 7523 C C . GLY B 1 338 ? -14.82 -19.172 -25.625 1 86.88 338 GLY B C 1
ATOM 7524 O O . GLY B 1 338 ? -15.898 -19.703 -25.875 1 86.88 338 GLY B O 1
ATOM 7525 N N . GLY B 1 339 ? -14.867 -17.891 -25.766 1 72.06 339 GLY B N 1
ATOM 7526 C CA . GLY B 1 339 ? -16.016 -17.172 -26.266 1 72.06 339 GLY B CA 1
ATOM 7527 C C . GLY B 1 339 ? -16.125 -15.758 -25.703 1 72.06 339 GLY B C 1
ATOM 7528 O O . GLY B 1 339 ? -15.305 -14.891 -26.031 1 72.06 339 GLY B O 1
ATOM 7529 N N . SER B 1 340 ? -17.156 -15.383 -24.844 1 62.91 340 SER B N 1
ATOM 7530 C CA . SER B 1 340 ? -17.703 -14.047 -24.656 1 62.91 340 SER B CA 1
ATOM 7531 C C . SER B 1 340 ? -16.875 -13.25 -23.641 1 62.91 340 SER B C 1
ATOM 7533 O O . SER B 1 340 ? -16.844 -13.586 -22.453 1 62.91 340 SER B O 1
ATOM 7535 N N . HIS B 1 341 ? -15.742 -12.57 -24.328 1 70.12 341 HIS B N 1
ATOM 7536 C CA . HIS B 1 341 ? -15.117 -11.828 -23.234 1 70.12 341 HIS B CA 1
ATOM 7537 C C . HIS B 1 341 ? -15.648 -10.398 -23.156 1 70.12 341 HIS B C 1
ATOM 7539 O O . HIS B 1 341 ? -16.141 -9.859 -24.156 1 70.12 341 HIS B O 1
ATOM 7545 N N . HIS B 1 342 ? -15.734 -9.852 -21.906 1 73.44 342 HIS B N 1
ATOM 7546 C CA . HIS B 1 342 ? -16.172 -8.516 -21.516 1 73.44 342 HIS B CA 1
ATOM 7547 C C . HIS B 1 342 ? -15.047 -7.504 -21.656 1 73.44 342 HIS B C 1
ATOM 7549 O O . HIS B 1 342 ? -13.883 -7.828 -21.422 1 73.44 342 HIS B O 1
ATOM 7555 N N . PRO B 1 343 ? -15.406 -6.359 -22.203 1 78.31 343 PRO B N 1
ATOM 7556 C CA . PRO B 1 343 ? -14.375 -5.324 -22.266 1 78.31 343 PRO B CA 1
ATOM 7557 C C . PRO B 1 343 ? -13.703 -5.082 -20.906 1 78.31 343 PRO B C 1
ATOM 7559 O O . PRO B 1 343 ? -12.508 -4.758 -20.859 1 78.31 343 PRO B O 1
ATOM 7562 N N . GLY B 1 344 ? -14.5 -5.184 -19.875 1 80.94 344 GLY B N 1
ATOM 7563 C CA . GLY B 1 344 ? -13.898 -5.227 -18.547 1 80.94 344 GLY B CA 1
ATOM 7564 C C . GLY B 1 344 ? -13.391 -6.602 -18.172 1 80.94 344 GLY B C 1
ATOM 7565 O O . GLY B 1 344 ? -14.141 -7.438 -17.672 1 80.94 344 GLY B O 1
ATOM 7566 N N . VAL B 1 345 ? -12.109 -6.809 -18.312 1 81.62 345 VAL B N 1
ATOM 7567 C CA . VAL B 1 345 ? -11.523 -8.141 -18.25 1 81.62 345 VAL B CA 1
ATOM 7568 C C . VAL B 1 345 ? -11.844 -8.789 -16.906 1 81.62 345 VAL B C 1
ATOM 7570 O O . VAL B 1 345 ? -12.398 -9.891 -16.875 1 81.62 345 VAL B O 1
ATOM 7573 N N . ASP B 1 346 ? -11.633 -7.953 -15.781 1 78.31 346 ASP B N 1
ATOM 7574 C CA . ASP B 1 346 ? -11.812 -8.617 -14.492 1 78.31 346 ASP B CA 1
ATOM 7575 C C . ASP B 1 346 ? -13.25 -8.492 -14.008 1 78.31 346 ASP B C 1
ATOM 7577 O O . ASP B 1 346 ? -13.586 -8.953 -12.914 1 78.31 346 ASP B O 1
ATOM 7581 N N . ALA B 1 347 ? -14.141 -7.918 -14.875 1 82.38 347 ALA B N 1
ATOM 7582 C CA . ALA B 1 347 ? -15.578 -8.047 -14.656 1 82.38 347 ALA B CA 1
ATOM 7583 C C . ALA B 1 347 ? -16.062 -9.469 -14.945 1 82.38 347 ALA B C 1
ATOM 7585 O O . ALA B 1 347 ? -17.125 -9.875 -14.484 1 82.38 347 ALA B O 1
ATOM 7586 N N . ASP B 1 348 ? -15.242 -10.086 -15.758 1 89.94 348 ASP B N 1
ATOM 7587 C CA . ASP B 1 348 ? -15.438 -11.523 -15.914 1 89.94 348 ASP B CA 1
ATOM 7588 C C . ASP B 1 348 ? -15.016 -12.281 -14.656 1 89.94 348 ASP B C 1
ATOM 7590 O O . ASP B 1 348 ? -13.82 -12.477 -14.422 1 89.94 348 ASP B O 1
ATOM 7594 N N . ARG B 1 349 ? -16 -12.789 -13.938 1 89.75 349 ARG B N 1
ATOM 7595 C CA . ARG B 1 349 ? -15.766 -13.383 -12.625 1 89.75 349 ARG B CA 1
ATOM 7596 C C . ARG B 1 349 ? -14.922 -14.648 -12.75 1 89.75 349 ARG B C 1
ATOM 7598 O O . ARG B 1 349 ? -14.102 -14.945 -11.875 1 89.75 349 ARG B O 1
ATOM 7605 N N . GLU B 1 350 ? -15.188 -15.414 -13.789 1 92.5 350 GLU B N 1
ATOM 7606 C CA . GLU B 1 350 ? -14.43 -16.641 -13.977 1 92.5 350 GLU B CA 1
ATOM 7607 C C . GLU B 1 350 ? -12.969 -16.359 -14.297 1 92.5 350 GLU B C 1
ATOM 7609 O O . GLU B 1 350 ? -12.062 -17 -13.766 1 92.5 350 GLU B O 1
ATOM 7614 N N . LEU B 1 351 ? -12.742 -15.406 -15.203 1 93.75 351 LEU B N 1
ATOM 7615 C CA . LEU B 1 351 ? -11.375 -15.023 -15.547 1 93.75 351 LEU B CA 1
ATOM 7616 C C . LEU B 1 351 ? -10.625 -14.516 -14.32 1 93.75 351 LEU B C 1
ATOM 7618 O O . LEU B 1 351 ? -9.461 -14.875 -14.102 1 93.75 351 LEU B O 1
ATOM 7622 N N . ALA B 1 352 ? -11.367 -13.719 -13.539 1 93.69 352 ALA B N 1
ATOM 7623 C CA . ALA B 1 352 ? -10.766 -13.203 -12.312 1 93.69 352 ALA B CA 1
ATOM 7624 C C . ALA B 1 352 ? -10.438 -14.328 -11.336 1 93.69 352 ALA B C 1
ATOM 7626 O O . ALA B 1 352 ? -9.391 -14.312 -10.688 1 93.69 352 ALA B O 1
ATOM 7627 N N . HIS B 1 353 ? -11.312 -15.273 -11.211 1 95.69 353 HIS B N 1
ATOM 7628 C CA . HIS B 1 353 ? -11.094 -16.422 -10.336 1 95.69 353 HIS B CA 1
ATOM 7629 C C . HIS B 1 353 ? -9.898 -17.25 -10.797 1 95.69 353 HIS B C 1
ATOM 7631 O O . HIS B 1 353 ? -9.039 -17.609 -9.984 1 95.69 353 HIS B O 1
ATOM 7637 N N . LEU B 1 354 ? -9.836 -17.531 -12.094 1 95.81 354 LEU B N 1
ATOM 7638 C CA . LEU B 1 354 ? -8.742 -18.328 -12.648 1 95.81 354 LEU B CA 1
ATOM 7639 C C . LEU B 1 354 ? -7.406 -17.641 -12.422 1 95.81 354 LEU B C 1
ATOM 7641 O O . LEU B 1 354 ? -6.406 -18.297 -12.117 1 95.81 354 LEU B O 1
ATOM 7645 N N . HIS B 1 355 ? -7.375 -16.328 -12.555 1 95.75 355 HIS B N 1
ATOM 7646 C CA . HIS B 1 355 ? -6.152 -15.562 -12.336 1 95.75 355 HIS B CA 1
ATOM 7647 C C . HIS B 1 355 ? -5.605 -15.781 -10.93 1 95.75 355 HIS B C 1
ATOM 7649 O O . HIS B 1 355 ? -4.391 -15.797 -10.719 1 95.75 355 HIS B O 1
ATOM 7655 N N . ARG B 1 356 ? -6.484 -15.977 -10.023 1 95.62 356 ARG B N 1
ATOM 7656 C CA . ARG B 1 356 ? -6.105 -16.125 -8.625 1 95.62 356 ARG B CA 1
ATOM 7657 C C . ARG B 1 356 ? -5.629 -17.547 -8.336 1 95.62 356 ARG B C 1
ATOM 7659 O O . ARG B 1 356 ? -4.652 -17.75 -7.613 1 95.62 356 ARG B O 1
ATOM 7666 N N . VAL B 1 357 ? -6.23 -18.547 -8.945 1 97 357 VAL B N 1
ATOM 7667 C CA . VAL B 1 357 ? -6.09 -19.891 -8.406 1 97 357 VAL B CA 1
ATOM 7668 C C . VAL B 1 357 ? -5.195 -20.719 -9.32 1 97 357 VAL B C 1
ATOM 7670 O O . VAL B 1 357 ? -4.75 -21.812 -8.945 1 97 357 VAL B O 1
ATOM 7673 N N . THR B 1 358 ? -4.863 -20.219 -10.531 1 97.12 358 THR B N 1
ATOM 7674 C CA . THR B 1 358 ? -4.098 -21.047 -11.453 1 97.12 358 THR B CA 1
ATOM 7675 C C . THR B 1 358 ? -2.668 -20.547 -11.586 1 97.12 358 THR B C 1
ATOM 7677 O O . THR B 1 358 ? -1.877 -21.078 -12.359 1 97.12 358 THR B O 1
ATOM 7680 N N . VAL B 1 359 ? -2.299 -19.484 -10.883 1 95.88 359 VAL B N 1
ATOM 7681 C CA . VAL B 1 359 ? -0.911 -19.031 -10.844 1 95.88 359 VAL B CA 1
ATOM 7682 C C . VAL B 1 359 ? -0.078 -19.984 -9.992 1 95.88 359 VAL B C 1
ATOM 7684 O O . VAL B 1 359 ? -0.625 -20.828 -9.266 1 95.88 359 VAL B O 1
ATOM 7687 N N . ALA B 1 360 ? 1.248 -19.859 -10.086 1 93.31 360 ALA B N 1
ATOM 7688 C CA . ALA B 1 360 ? 2.141 -20.672 -9.273 1 93.31 360 ALA B CA 1
ATOM 7689 C C . ALA B 1 360 ? 1.931 -20.406 -7.789 1 93.31 360 ALA B C 1
ATOM 7691 O O . ALA B 1 360 ? 1.961 -19.266 -7.348 1 93.31 360 ALA B O 1
ATOM 7692 N N . ARG B 1 361 ? 1.614 -21.438 -7.027 1 91.12 361 ARG B N 1
ATOM 7693 C CA . ARG B 1 361 ? 1.425 -21.375 -5.582 1 91.12 361 ARG B CA 1
ATOM 7694 C C . ARG B 1 361 ? 1.938 -22.625 -4.895 1 91.12 361 ARG B C 1
ATOM 7696 O O . ARG B 1 361 ? 2.074 -23.672 -5.531 1 91.12 361 ARG B O 1
ATOM 7703 N N . PRO B 1 362 ? 2.289 -22.531 -3.598 1 90.75 362 PRO B N 1
ATOM 7704 C CA . PRO B 1 362 ? 2.783 -23.719 -2.887 1 90.75 362 PRO B CA 1
ATOM 7705 C C . PRO B 1 362 ? 1.781 -24.875 -2.893 1 90.75 362 PRO B C 1
ATOM 7707 O O . PRO B 1 362 ? 0.57 -24.641 -2.836 1 90.75 362 PRO B O 1
ATOM 7710 N N . HIS B 1 363 ? 2.295 -26.047 -3.014 1 91.25 363 HIS B N 1
ATOM 7711 C CA . HIS B 1 363 ? 1.461 -27.234 -2.932 1 91.25 363 HIS B CA 1
ATOM 7712 C C . HIS B 1 363 ? 1.458 -27.812 -1.52 1 91.25 363 HIS B C 1
ATOM 7714 O O . HIS B 1 363 ? 2.518 -27.984 -0.913 1 91.25 363 HIS B O 1
ATOM 7720 N N . TRP B 1 364 ? 0.292 -28 -1.018 1 92.56 364 TRP B N 1
ATOM 7721 C CA . TRP B 1 364 ? 0.125 -28.547 0.324 1 92.56 364 TRP B CA 1
ATOM 7722 C C . TRP B 1 364 ? -0.535 -29.922 0.273 1 92.56 364 TRP B C 1
ATOM 7724 O O . TRP B 1 364 ? -1.72 -30.047 -0.049 1 92.56 364 TRP B O 1
ATOM 7734 N N . ASP B 1 365 ? 0.237 -30.969 0.415 1 89.38 365 ASP B N 1
ATOM 7735 C CA . ASP B 1 365 ? -0.291 -32.312 0.547 1 89.38 365 ASP B CA 1
ATOM 7736 C C . ASP B 1 365 ? -0.021 -32.875 1.942 1 89.38 365 ASP B C 1
ATOM 7738 O O . ASP B 1 365 ? 1.03 -32.625 2.529 1 89.38 365 ASP B O 1
ATOM 7742 N N . ASP B 1 366 ? -0.943 -33.594 2.469 1 94.44 366 ASP B N 1
ATOM 7743 C CA . ASP B 1 366 ? -0.817 -34.219 3.779 1 94.44 366 ASP B CA 1
ATOM 7744 C C . ASP B 1 366 ? -0.45 -33.219 4.848 1 94.44 366 ASP B C 1
ATOM 7746 O O . ASP B 1 366 ? 0.541 -33.375 5.562 1 94.44 366 ASP B O 1
ATOM 7750 N N . LEU B 1 367 ? -1.248 -32.219 4.926 1 97.25 367 LEU B N 1
ATOM 7751 C CA . LEU B 1 367 ? -1.025 -31.078 5.801 1 97.25 367 LEU B CA 1
ATOM 7752 C C . LEU B 1 367 ? -1.332 -31.438 7.254 1 97.25 367 LEU B C 1
ATOM 7754 O O . LEU B 1 367 ? -2.428 -31.906 7.562 1 97.25 367 LEU B O 1
ATOM 7758 N N . CYS B 1 368 ? -0.362 -31.328 8.117 1 98.12 368 CYS B N 1
ATOM 7759 C CA . CYS B 1 368 ? -0.495 -31.516 9.555 1 98.12 368 CYS B CA 1
ATOM 7760 C C . CYS B 1 368 ? -0.415 -30.172 10.281 1 98.12 368 CYS B C 1
ATOM 7762 O O . CYS B 1 368 ? 0.675 -29.641 10.477 1 98.12 368 CYS B O 1
ATOM 7764 N N . VAL B 1 369 ? -1.55 -29.688 10.742 1 98.5 369 VAL B N 1
ATOM 7765 C CA . VAL B 1 369 ? -1.592 -28.328 11.281 1 98.5 369 VAL B CA 1
ATOM 7766 C C . VAL B 1 369 ? -1.996 -28.391 12.758 1 98.5 369 VAL B C 1
ATOM 7768 O O . VAL B 1 369 ? -3.01 -28.984 13.109 1 98.5 369 VAL B O 1
ATOM 7771 N N . MET B 1 370 ? -1.167 -27.859 13.625 1 98.5 370 MET B N 1
ATOM 7772 C CA . MET B 1 370 ? -1.55 -27.656 15.023 1 98.5 370 MET B CA 1
ATOM 7773 C C . MET B 1 370 ? -2.283 -26.328 15.195 1 98.5 370 MET B C 1
ATOM 7775 O O . MET B 1 370 ? -1.72 -25.266 14.938 1 98.5 370 MET B O 1
ATOM 7779 N N . ALA B 1 371 ? -3.51 -26.422 15.648 1 98.56 371 ALA B N 1
ATOM 7780 C CA . ALA B 1 371 ? -4.324 -25.234 15.828 1 98.56 371 ALA B CA 1
ATOM 7781 C C . ALA B 1 371 ? -4.316 -24.781 17.281 1 98.56 371 ALA B C 1
ATOM 7783 O O . ALA B 1 371 ? -4.629 -25.562 18.188 1 98.56 371 ALA B O 1
ATOM 7784 N N . PHE B 1 372 ? -3.904 -23.609 17.562 1 98.19 372 PHE B N 1
ATOM 7785 C CA . PHE B 1 372 ? -3.996 -23.031 18.891 1 98.19 372 PHE B CA 1
ATOM 7786 C C . PHE B 1 372 ? -4.359 -21.547 18.828 1 98.19 372 PHE B C 1
ATOM 7788 O O . PHE B 1 372 ? -3.799 -20.734 19.547 1 98.19 372 PHE B O 1
ATOM 7795 N N . ASP B 1 373 ? -5.27 -21.266 17.875 1 97.31 373 ASP B N 1
ATOM 7796 C CA . ASP B 1 373 ? -5.809 -19.922 17.672 1 97.31 373 ASP B CA 1
ATOM 7797 C C . ASP B 1 373 ? -6.91 -19.625 18.688 1 97.31 373 ASP B C 1
ATOM 7799 O O . ASP B 1 373 ? -7.539 -18.562 18.625 1 97.31 373 ASP B O 1
ATOM 7803 N N . HIS B 1 374 ? -7.086 -20.453 19.688 1 95.5 374 HIS B N 1
ATOM 7804 C CA . HIS B 1 374 ? -8.109 -20.328 20.719 1 95.5 374 HIS B CA 1
ATOM 7805 C C . HIS B 1 374 ? -7.809 -19.156 21.656 1 95.5 374 HIS B C 1
ATOM 7807 O O . HIS B 1 374 ? -6.652 -18.953 22.031 1 95.5 374 HIS B O 1
ATOM 7813 N N . ARG B 1 375 ? -8.789 -18.344 21.984 1 94.06 375 ARG B N 1
ATOM 7814 C CA . ARG B 1 375 ? -8.625 -17.219 22.906 1 94.06 375 ARG B CA 1
ATOM 7815 C C . ARG B 1 375 ? -9.398 -17.438 24.203 1 94.06 375 ARG B C 1
ATOM 7817 O O . ARG B 1 375 ? -8.805 -17.5 25.281 1 94.06 375 ARG B O 1
ATOM 7824 N N . SER B 1 376 ? -10.664 -17.781 24.047 1 93.88 376 SER B N 1
ATOM 7825 C CA . SER B 1 376 ? -11.508 -18 25.219 1 93.88 376 SER B CA 1
ATOM 7826 C C . SER B 1 376 ? -11.047 -19.203 26.031 1 93.88 376 SER B C 1
ATOM 7828 O O . SER B 1 376 ? -11.031 -19.172 27.266 1 93.88 376 SER B O 1
ATOM 7830 N N . GLN B 1 377 ? -10.609 -20.203 25.344 1 94.56 377 GLN B N 1
ATOM 7831 C CA . GLN B 1 377 ? -10.203 -21.438 26.016 1 94.56 377 GLN B CA 1
ATOM 7832 C C . GLN B 1 377 ? -8.898 -21.234 26.781 1 94.56 377 GLN B C 1
ATOM 7834 O O . GLN B 1 377 ? -8.734 -21.766 27.891 1 94.56 377 GLN B O 1
ATOM 7839 N N . PHE B 1 378 ? -7.961 -20.547 26.203 1 96.88 378 PHE B N 1
ATOM 7840 C CA . PHE B 1 378 ? -6.719 -20.266 26.906 1 96.88 378 PHE B CA 1
ATOM 7841 C C . PHE B 1 378 ? -6.973 -19.391 28.125 1 96.88 378 PHE B C 1
ATOM 7843 O O . PHE B 1 378 ? -6.359 -19.578 29.172 1 96.88 378 PHE B O 1
ATOM 7850 N N . TYR B 1 379 ? -7.867 -18.359 27.953 1 95.81 379 TYR B N 1
ATOM 7851 C CA . TYR B 1 379 ? -8.258 -17.531 29.094 1 95.81 379 TYR B CA 1
ATOM 7852 C C . TYR B 1 379 ? -8.836 -18.391 30.219 1 95.81 379 TYR B C 1
ATOM 7854 O O . TYR B 1 379 ? -8.453 -18.234 31.375 1 95.81 379 TYR B O 1
ATOM 7862 N N . ASP B 1 380 ? -9.695 -19.312 29.859 1 96.75 380 ASP B N 1
ATOM 7863 C CA . ASP B 1 380 ? -10.32 -20.203 30.844 1 96.75 380 ASP B CA 1
ATOM 7864 C C . ASP B 1 380 ? -9.273 -21.047 31.562 1 96.75 380 ASP B C 1
ATOM 7866 O O . ASP B 1 380 ? -9.367 -21.266 32.781 1 96.75 380 ASP B O 1
ATOM 7870 N N . LEU B 1 381 ? -8.359 -21.562 30.797 1 97.62 381 LEU B N 1
ATOM 7871 C CA . LEU B 1 381 ? -7.289 -22.359 31.375 1 97.62 381 LEU B CA 1
ATOM 7872 C C . LEU B 1 381 ? -6.461 -21.547 32.375 1 97.62 381 LEU B C 1
ATOM 7874 O O . LEU B 1 381 ? -6.086 -22.031 33.438 1 97.62 381 LEU B O 1
ATOM 7878 N N . ALA B 1 382 ? -6.117 -20.281 32 1 97.69 382 ALA B N 1
ATOM 7879 C CA . ALA B 1 382 ? -5.363 -19.406 32.875 1 97.69 382 ALA B CA 1
ATOM 7880 C C . ALA B 1 382 ? -6.129 -19.141 34.188 1 97.69 382 ALA B C 1
ATOM 7882 O O . ALA B 1 382 ? -5.555 -19.172 35.25 1 97.69 382 ALA B O 1
ATOM 7883 N N . VAL B 1 383 ? -7.441 -18.922 34.031 1 97.31 383 VAL B N 1
ATOM 7884 C CA . VAL B 1 383 ? -8.305 -18.688 35.188 1 97.31 383 VAL B CA 1
ATOM 7885 C C . VAL B 1 383 ? -8.312 -19.938 36.094 1 97.31 383 VAL B C 1
ATOM 7887 O O . VAL B 1 383 ? -8.156 -19.828 37.312 1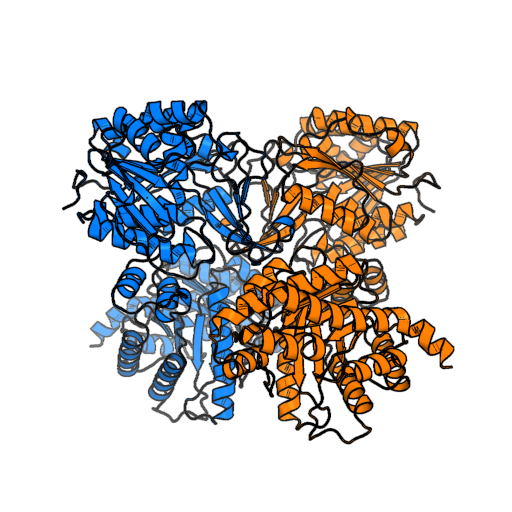 97.31 383 VAL B O 1
ATOM 7890 N N . GLN B 1 384 ? -8.5 -21.016 35.5 1 97.62 384 GLN B N 1
ATOM 7891 C CA . GLN B 1 384 ? -8.523 -22.281 36.25 1 97.62 384 GLN B CA 1
ATOM 7892 C C . GLN B 1 384 ? -7.207 -22.516 36.969 1 97.62 384 GLN B C 1
ATOM 7894 O O . GLN B 1 384 ? -7.199 -23.062 38.094 1 97.62 384 GLN B O 1
ATOM 7899 N N . ALA B 1 385 ? -6.148 -22.156 36.344 1 97.88 385 ALA B N 1
ATOM 7900 C CA . ALA B 1 385 ? -4.824 -22.344 36.938 1 97.88 385 ALA B CA 1
ATOM 7901 C C . ALA B 1 385 ? -4.504 -21.25 37.938 1 97.88 385 ALA B C 1
ATOM 7903 O O . ALA B 1 385 ? -3.516 -21.344 38.688 1 97.88 385 ALA B O 1
ATOM 7904 N N . GLY B 1 386 ? -5.242 -20.125 37.969 1 96.62 386 GLY B N 1
ATOM 7905 C CA . GLY B 1 386 ? -5.008 -19.016 38.875 1 96.62 386 GLY B CA 1
ATOM 7906 C C . GLY B 1 386 ? -3.805 -18.172 38.469 1 96.62 386 GLY B C 1
ATOM 7907 O O . GLY B 1 386 ? -3.064 -17.703 39.344 1 96.62 386 GLY B O 1
ATOM 7908 N N . THR B 1 387 ? -3.523 -18.125 37.25 1 95.38 387 THR B N 1
ATOM 7909 C CA . THR B 1 387 ? -2.361 -17.375 36.781 1 95.38 387 THR B CA 1
ATOM 7910 C C . THR B 1 387 ? -2.789 -16.219 35.906 1 95.38 387 THR B C 1
ATOM 7912 O O . THR B 1 387 ? -3.957 -16.125 35.5 1 95.38 387 THR B O 1
ATOM 7915 N N . GLY B 1 388 ? -1.935 -15.328 35.688 1 92.5 388 GLY B N 1
ATOM 7916 C CA . GLY B 1 388 ? -2.207 -14.164 34.875 1 92.5 388 GLY B CA 1
ATOM 7917 C C . GLY B 1 388 ? -2.25 -14.477 33.375 1 92.5 388 GLY B C 1
ATOM 7918 O O . GLY B 1 388 ? -1.574 -15.398 32.906 1 92.5 388 GLY B O 1
ATOM 7919 N N . GLU B 1 389 ? -2.947 -13.68 32.594 1 91.94 389 GLU B N 1
ATOM 7920 C CA . GLU B 1 389 ? -3.129 -13.82 31.141 1 91.94 389 GLU B CA 1
ATOM 7921 C C . GLU B 1 389 ? -1.805 -13.656 30.406 1 91.94 389 GLU B C 1
ATOM 7923 O O . GLU B 1 389 ? -1.649 -14.148 29.281 1 91.94 389 GLU B O 1
ATOM 7928 N N . SER B 1 390 ? -0.901 -13.016 30.984 1 90.44 390 SER B N 1
ATOM 7929 C CA . SER B 1 390 ? 0.368 -12.727 30.328 1 90.44 390 SER B CA 1
ATOM 7930 C C . SER B 1 390 ? 1.147 -14.008 30.047 1 90.44 390 SER B C 1
ATOM 7932 O O . SER B 1 390 ? 1.974 -14.055 29.141 1 90.44 390 SER B O 1
ATOM 7934 N N . ARG B 1 391 ? 0.86 -15.047 30.766 1 95.56 391 ARG B N 1
ATOM 7935 C CA . ARG B 1 391 ? 1.562 -16.312 30.609 1 95.56 391 ARG B CA 1
ATOM 7936 C C . ARG B 1 391 ? 1.11 -17.016 29.328 1 95.56 391 ARG B C 1
ATOM 7938 O O . ARG B 1 391 ? 1.811 -17.906 28.828 1 95.56 391 ARG B O 1
ATOM 7945 N N . ILE B 1 392 ? -0.05 -16.625 28.844 1 97.44 392 ILE B N 1
ATOM 7946 C CA . ILE B 1 392 ? -0.598 -17.25 27.656 1 97.44 392 ILE B CA 1
ATOM 7947 C C . ILE B 1 392 ? 0.308 -16.969 26.453 1 97.44 392 ILE B C 1
ATOM 7949 O O . ILE B 1 392 ? 0.491 -17.812 25.594 1 97.44 392 ILE B O 1
ATOM 7953 N N . LYS B 1 393 ? 0.947 -15.844 26.438 1 95.62 393 LYS B N 1
ATOM 7954 C CA . LYS B 1 393 ? 1.845 -15.461 25.359 1 95.62 393 LYS B CA 1
ATOM 7955 C C . LYS B 1 393 ? 3.039 -16.406 25.281 1 95.62 393 LYS B C 1
ATOM 7957 O O . LYS B 1 393 ? 3.363 -16.922 24.203 1 95.62 393 LYS B O 1
ATOM 7962 N N . THR B 1 394 ? 3.59 -16.625 26.375 1 96.81 394 THR B N 1
ATOM 7963 C CA . THR B 1 394 ? 4.727 -17.547 26.438 1 96.81 394 THR B CA 1
ATOM 7964 C C . THR B 1 394 ? 4.305 -18.953 26.062 1 96.81 394 THR B C 1
ATOM 7966 O O . THR B 1 394 ? 5.027 -19.656 25.344 1 96.81 394 THR B O 1
ATOM 7969 N N . LEU B 1 395 ? 3.17 -19.312 26.594 1 98.12 395 LEU B N 1
ATOM 7970 C CA . LEU B 1 395 ? 2.635 -20.625 26.312 1 98.12 395 LEU B CA 1
ATOM 7971 C C . LEU B 1 395 ? 2.504 -20.844 24.797 1 98.12 395 LEU B C 1
ATOM 7973 O O . LEU B 1 395 ? 2.891 -21.906 24.281 1 98.12 395 LEU B O 1
ATOM 7977 N N . LYS B 1 396 ? 1.985 -19.922 24.062 1 98.19 396 LYS B N 1
ATOM 7978 C CA . LYS B 1 396 ? 1.774 -20.062 22.625 1 98.19 396 LYS B CA 1
ATOM 7979 C C . LYS B 1 396 ? 3.104 -20.109 21.875 1 98.19 396 LYS B C 1
ATOM 7981 O O . LYS B 1 396 ? 3.213 -20.781 20.844 1 98.19 396 LYS B O 1
ATOM 7986 N N . GLN B 1 397 ? 4.121 -19.484 22.406 1 97.44 397 GLN B N 1
ATOM 7987 C CA . GLN B 1 397 ? 5.449 -19.609 21.812 1 97.44 397 GLN B CA 1
ATOM 7988 C C . GLN B 1 397 ? 6 -21.016 22 1 97.44 397 GLN B C 1
ATOM 7990 O O . GLN B 1 397 ? 6.684 -21.547 21.125 1 97.44 397 GLN B O 1
ATOM 7995 N N . LEU B 1 398 ? 5.703 -21.562 23.156 1 98.56 398 LEU B N 1
ATOM 7996 C CA . LEU B 1 398 ? 6.125 -22.938 23.422 1 98.56 398 LEU B CA 1
ATOM 7997 C C . LEU B 1 398 ? 5.41 -23.906 22.484 1 98.56 398 LEU B C 1
ATOM 7999 O O . LEU B 1 398 ? 5.977 -24.922 22.078 1 98.56 398 LEU B O 1
ATOM 8003 N N . LEU B 1 399 ? 4.184 -23.609 22.141 1 98.75 399 LEU B N 1
ATOM 8004 C CA . LEU B 1 399 ? 3.436 -24.453 21.203 1 98.75 399 LEU B CA 1
ATOM 8005 C C . LEU B 1 399 ? 4.074 -24.422 19.812 1 98.75 399 LEU B C 1
ATOM 8007 O O . LEU B 1 399 ? 4.086 -25.438 19.109 1 98.75 399 LEU B O 1
ATOM 8011 N N . VAL B 1 400 ? 4.602 -23.281 19.391 1 98.44 400 VAL B N 1
ATOM 8012 C CA . VAL B 1 400 ? 5.336 -23.203 18.141 1 98.44 400 VAL B CA 1
ATOM 8013 C C . VAL B 1 400 ? 6.547 -24.125 18.172 1 98.44 400 VAL B C 1
ATOM 8015 O O . VAL B 1 400 ? 6.828 -24.828 17.203 1 98.44 400 VAL B O 1
ATOM 8018 N N . ARG B 1 401 ? 7.211 -24.172 19.297 1 98.44 401 ARG B N 1
ATOM 8019 C CA . ARG B 1 401 ? 8.383 -25.031 19.453 1 98.44 401 ARG B CA 1
ATOM 8020 C C . ARG B 1 401 ? 7.988 -26.516 19.391 1 98.44 401 ARG B C 1
ATOM 8022 O O . ARG B 1 401 ? 8.75 -27.344 18.906 1 98.44 401 ARG B O 1
ATOM 8029 N N . ALA B 1 402 ? 6.824 -26.781 19.938 1 98.69 402 ALA B N 1
ATOM 8030 C CA . ALA B 1 402 ? 6.332 -28.156 19.859 1 98.69 402 ALA B CA 1
ATOM 8031 C C . ALA B 1 402 ? 6.121 -28.578 18.406 1 98.69 402 ALA B C 1
ATOM 8033 O O . ALA B 1 402 ? 6.508 -29.672 18 1 98.69 402 ALA B O 1
ATOM 8034 N N . ALA B 1 403 ? 5.496 -27.703 17.625 1 98.38 403 ALA B N 1
ATOM 8035 C CA . ALA B 1 403 ? 5.293 -27.984 16.203 1 98.38 403 ALA B CA 1
ATOM 8036 C C . ALA B 1 403 ? 6.625 -28.156 15.484 1 98.38 403 ALA B C 1
ATOM 8038 O O . ALA B 1 403 ? 6.773 -29.062 14.648 1 98.38 403 ALA B O 1
ATOM 8039 N N . GLU B 1 404 ? 7.59 -27.344 15.844 1 97.62 404 GLU B N 1
ATOM 8040 C CA . GLU B 1 404 ? 8.93 -27.422 15.266 1 97.62 404 GLU B CA 1
ATOM 8041 C C . GLU B 1 404 ? 9.586 -28.766 15.562 1 97.62 404 GLU B C 1
ATOM 8043 O O . GLU B 1 404 ? 10.25 -29.344 14.703 1 97.62 404 GLU B O 1
ATOM 8048 N N . GLN B 1 405 ? 9.43 -29.125 16.766 1 97.81 405 GLN B N 1
ATOM 8049 C CA . GLN B 1 405 ? 10.008 -30.406 17.172 1 97.81 405 GLN B CA 1
ATOM 8050 C C . GLN B 1 405 ? 9.453 -31.547 16.344 1 97.81 405 GLN B C 1
ATOM 8052 O O . GLN B 1 405 ? 10.211 -32.406 15.867 1 97.81 405 GLN B O 1
ATOM 8057 N N . VAL B 1 406 ? 8.164 -31.578 16.156 1 98.06 406 VAL B N 1
ATOM 8058 C CA . VAL B 1 406 ? 7.535 -32.656 15.391 1 98.06 406 VAL B CA 1
ATOM 8059 C C . VAL B 1 406 ? 7.969 -32.562 13.93 1 98.06 406 VAL B C 1
ATOM 8061 O O . VAL B 1 406 ? 8.219 -33.594 13.289 1 98.06 406 VAL B O 1
ATOM 8064 N N . GLU B 1 407 ? 8.039 -31.344 13.367 1 97.31 407 GLU B N 1
ATOM 8065 C CA . GLU B 1 407 ? 8.516 -31.156 12 1 97.31 407 GLU B CA 1
ATOM 8066 C C . GLU B 1 407 ? 9.867 -31.828 11.789 1 97.31 407 GLU B C 1
ATOM 8068 O O . GLU B 1 407 ? 10.07 -32.531 10.797 1 97.31 407 GLU B O 1
ATOM 8073 N N . ARG B 1 408 ? 10.742 -31.625 12.742 1 96.38 408 ARG B N 1
ATOM 8074 C CA . ARG B 1 408 ? 12.102 -32.156 12.656 1 96.38 408 ARG B CA 1
ATOM 8075 C C . ARG B 1 408 ? 12.117 -33.656 12.852 1 96.38 408 ARG B C 1
ATOM 8077 O O . ARG B 1 408 ? 12.75 -34.375 12.07 1 96.38 408 ARG B O 1
ATOM 8084 N N . GLU B 1 409 ? 11.406 -34.062 13.812 1 96.5 409 GLU B N 1
ATOM 8085 C CA . GLU B 1 409 ? 11.461 -35.469 14.211 1 96.5 409 GLU B CA 1
ATOM 8086 C C . GLU B 1 409 ? 10.773 -36.375 13.188 1 96.5 409 GLU B C 1
ATOM 8088 O O . GLU B 1 409 ? 11.172 -37.5 12.984 1 96.5 409 GLU B O 1
ATOM 8093 N N . ARG B 1 410 ? 9.789 -35.844 12.539 1 94.56 410 ARG B N 1
ATOM 8094 C CA . ARG B 1 410 ? 9.016 -36.656 11.602 1 94.56 410 ARG B CA 1
ATOM 8095 C C . ARG B 1 410 ? 9.273 -36.219 10.156 1 94.56 410 ARG B C 1
ATOM 8097 O O . ARG B 1 410 ? 8.547 -36.625 9.242 1 94.56 410 ARG B O 1
ATOM 8104 N N . ALA B 1 411 ? 10.266 -35.312 9.875 1 91.5 411 ALA B N 1
ATOM 8105 C CA . ALA B 1 411 ? 10.633 -34.812 8.555 1 91.5 411 ALA B CA 1
ATOM 8106 C C . ALA B 1 411 ? 9.406 -34.312 7.797 1 91.5 411 ALA B C 1
ATOM 8108 O O . ALA B 1 411 ? 9.164 -34.688 6.656 1 91.5 411 ALA B O 1
ATOM 8109 N N . LEU B 1 412 ? 8.625 -33.5 8.453 1 93.06 412 LEU B N 1
ATOM 8110 C CA . LEU B 1 412 ? 7.367 -32.969 7.914 1 93.06 412 LEU B CA 1
ATOM 8111 C C . LEU B 1 412 ? 7.586 -31.672 7.156 1 93.06 412 LEU B C 1
ATOM 8113 O O . LEU B 1 412 ? 6.688 -30.828 7.082 1 93.06 412 LEU B O 1
ATOM 8117 N N . HIS B 1 413 ? 8.82 -31.453 6.668 1 89.75 413 HIS B N 1
ATOM 8118 C CA . HIS B 1 413 ? 9.055 -30.25 5.879 1 89.75 413 HIS B CA 1
ATOM 8119 C C . HIS B 1 413 ? 8.102 -30.172 4.695 1 89.75 413 HIS B C 1
ATOM 8121 O O . HIS B 1 413 ? 7.969 -31.125 3.932 1 89.75 413 HIS B O 1
ATOM 8127 N N . GLY B 1 414 ? 7.348 -29.047 4.645 1 91.44 414 GLY B N 1
ATOM 8128 C CA . GLY B 1 414 ? 6.395 -28.844 3.566 1 91.44 414 GLY B CA 1
ATOM 8129 C C . GLY B 1 414 ? 5.016 -29.406 3.879 1 91.44 414 GLY B C 1
ATOM 8130 O O . GLY B 1 414 ? 4.094 -29.266 3.07 1 91.44 414 GLY B O 1
ATOM 8131 N N . HIS B 1 415 ? 4.828 -29.984 5.125 1 95.44 415 HIS B N 1
ATOM 8132 C CA . HIS B 1 415 ? 3.555 -30.609 5.473 1 95.44 415 HIS B CA 1
ATOM 8133 C C . HIS B 1 415 ? 3.029 -30.078 6.805 1 95.44 415 HIS B C 1
ATOM 8135 O O . HIS B 1 415 ? 1.989 -30.531 7.289 1 95.44 415 HIS B O 1
ATOM 8141 N N . VAL B 1 416 ? 3.781 -29.203 7.379 1 96.81 416 VAL B N 1
ATOM 8142 C CA . VAL B 1 416 ? 3.445 -28.75 8.727 1 96.81 416 VAL B CA 1
ATOM 8143 C C . VAL B 1 416 ? 2.84 -27.344 8.656 1 96.81 416 VAL B C 1
ATOM 8145 O O . VAL B 1 416 ? 3.18 -26.562 7.773 1 96.81 416 VAL B O 1
ATOM 8148 N N . GLY B 1 417 ? 1.963 -27.062 9.562 1 97.75 417 GLY B N 1
ATOM 8149 C CA . GLY B 1 417 ? 1.385 -25.734 9.68 1 97.75 417 GLY B CA 1
ATOM 8150 C C . GLY B 1 417 ? 0.892 -25.422 11.078 1 97.75 417 GLY B C 1
ATOM 8151 O O . GLY B 1 417 ? 0.991 -26.266 11.984 1 97.75 417 GLY B O 1
ATOM 8152 N N . VAL B 1 418 ? 0.498 -24.203 11.266 1 98.56 418 VAL B N 1
ATOM 8153 C CA . VAL B 1 418 ? -0.053 -23.734 12.539 1 98.56 418 VAL B CA 1
ATOM 8154 C C . VAL B 1 418 ? -1.231 -22.812 12.273 1 98.56 418 VAL B C 1
ATOM 8156 O O . VAL B 1 418 ? -1.31 -22.172 11.219 1 98.56 418 VAL B O 1
ATOM 8159 N N . LEU B 1 419 ? -2.182 -22.812 13.125 1 98.31 419 LEU B N 1
ATOM 8160 C CA . LEU B 1 419 ? -3.266 -21.828 13.211 1 98.31 419 LEU B CA 1
ATOM 8161 C C . LEU B 1 419 ? -3.18 -21.031 14.5 1 98.31 419 LEU B C 1
ATOM 8163 O O . LEU B 1 419 ? -3.289 -21.594 15.594 1 98.31 419 LEU B O 1
ATOM 8167 N N . ILE B 1 420 ? -2.938 -19.734 14.422 1 98.25 420 ILE B N 1
ATOM 8168 C CA . ILE B 1 420 ? -2.605 -18.922 15.578 1 98.25 420 ILE B CA 1
ATOM 8169 C C . ILE B 1 420 ? -3.412 -17.625 15.547 1 98.25 420 ILE B C 1
ATOM 8171 O O . ILE B 1 420 ? -3.561 -17 14.484 1 98.25 420 ILE B O 1
ATOM 8175 N N . ASP B 1 421 ? -3.961 -17.156 16.672 1 96.75 421 ASP B N 1
ATOM 8176 C CA . ASP B 1 421 ? -4.648 -15.867 16.75 1 96.75 421 ASP B CA 1
ATOM 8177 C C . ASP B 1 421 ? -3.66 -14.703 16.609 1 96.75 421 ASP B C 1
ATOM 8179 O O . ASP B 1 421 ? -2.48 -14.852 16.938 1 96.75 421 ASP B O 1
ATOM 8183 N N . GLY B 1 422 ? -4.109 -13.57 16.109 1 92.06 422 GLY B N 1
ATOM 8184 C CA . GLY B 1 422 ? -3.238 -12.438 15.852 1 92.06 422 GLY B CA 1
ATOM 8185 C C . GLY B 1 422 ? -3.309 -11.375 16.922 1 92.06 422 GLY B C 1
ATOM 8186 O O . GLY B 1 422 ? -2.568 -10.391 16.891 1 92.06 422 GLY B O 1
ATOM 8187 N N . GLY B 1 423 ? -4.105 -11.555 17.906 1 83.81 423 GLY B N 1
ATOM 8188 C CA . GLY B 1 423 ? -4.309 -10.531 18.922 1 83.81 423 GLY B CA 1
ATOM 8189 C C . GLY B 1 423 ? -3.303 -10.602 20.062 1 83.81 423 GLY B C 1
ATOM 8190 O O . GLY B 1 423 ? -2.133 -10.93 19.828 1 83.81 423 GLY B O 1
ATOM 8191 N N . ALA B 1 424 ? -3.646 -10.281 21.203 1 77.69 424 ALA B N 1
ATOM 8192 C CA . ALA B 1 424 ? -2.795 -10.055 22.375 1 77.69 424 ALA B CA 1
ATOM 8193 C C . ALA B 1 424 ? -2.074 -11.336 22.781 1 77.69 424 ALA B C 1
ATOM 8195 O O . ALA B 1 424 ? -0.946 -11.289 23.281 1 77.69 424 ALA B O 1
ATOM 8196 N N . TYR B 1 425 ? -2.686 -12.539 22.422 1 92.81 425 TYR B N 1
ATOM 8197 C CA . TYR B 1 425 ? -2.082 -13.766 22.922 1 92.81 425 TYR B CA 1
ATOM 8198 C C . TYR B 1 425 ? -1.104 -14.352 21.906 1 92.81 425 TYR B C 1
ATOM 8200 O O . TYR B 1 425 ? -0.064 -14.898 22.281 1 92.81 425 TYR B O 1
ATOM 8208 N N . GLY B 1 426 ? -1.44 -14.219 20.688 1 95.19 426 GLY B N 1
ATOM 8209 C CA . GLY B 1 426 ? -0.733 -15.031 19.719 1 95.19 426 GLY B CA 1
ATOM 8210 C C . GLY B 1 426 ? 0.17 -14.227 18.797 1 95.19 426 GLY B C 1
ATOM 8211 O O . GLY B 1 426 ? 0.842 -14.789 17.922 1 95.19 426 GLY B O 1
ATOM 8212 N N . SER B 1 427 ? 0.332 -12.906 18.984 1 92.56 427 SER B N 1
ATOM 8213 C CA . SER B 1 427 ? 1.035 -12.039 18.047 1 92.56 427 SER B CA 1
ATOM 8214 C C . SER B 1 427 ? 2.488 -12.469 17.891 1 92.56 427 SER B C 1
ATOM 8216 O O . SER B 1 427 ? 2.984 -12.57 16.766 1 92.56 427 SER B O 1
ATOM 8218 N N . ASP B 1 428 ? 3.211 -12.766 18.969 1 93.38 428 ASP B N 1
ATOM 8219 C CA . ASP B 1 428 ? 4.613 -13.156 18.922 1 93.38 428 ASP B CA 1
ATOM 8220 C C . ASP B 1 428 ? 4.773 -14.531 18.281 1 93.38 428 ASP B C 1
ATOM 8222 O O . ASP B 1 428 ? 5.684 -14.75 17.469 1 93.38 428 ASP B O 1
ATOM 8226 N N . ALA B 1 429 ? 3.871 -15.438 18.656 1 96.62 429 ALA B N 1
ATOM 8227 C CA . ALA B 1 429 ? 3.893 -16.781 18.078 1 96.62 429 ALA B CA 1
ATOM 8228 C C . ALA B 1 429 ? 3.648 -16.719 16.578 1 96.62 429 ALA B C 1
ATOM 8230 O O . ALA B 1 429 ? 4.328 -17.406 15.805 1 96.62 429 ALA B O 1
ATOM 8231 N N . LEU B 1 430 ? 2.648 -15.945 16.219 1 96.56 430 LEU B N 1
ATOM 8232 C CA . LEU B 1 430 ? 2.299 -15.789 14.812 1 96.56 430 LEU B CA 1
ATOM 8233 C C . LEU B 1 430 ? 3.479 -15.242 14.016 1 96.56 430 LEU B C 1
ATOM 8235 O O . LEU B 1 430 ? 3.785 -15.742 12.93 1 96.56 430 LEU B O 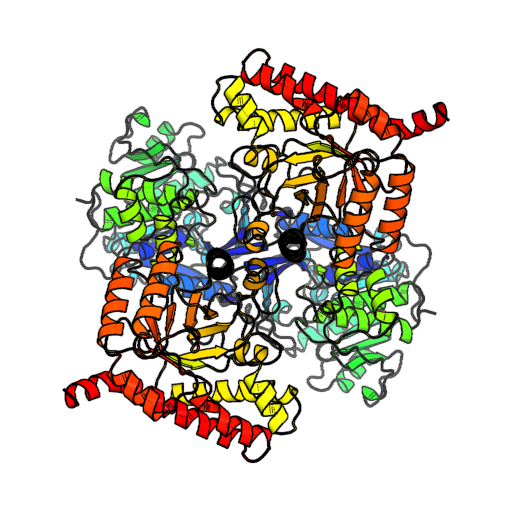1
ATOM 8239 N N . ALA B 1 431 ? 4.16 -14.258 14.516 1 93.62 431 ALA B N 1
ATOM 8240 C CA . ALA B 1 431 ? 5.324 -13.672 13.859 1 93.62 431 ALA B CA 1
ATOM 8241 C C . ALA B 1 431 ? 6.445 -14.695 13.711 1 93.62 431 ALA B C 1
ATOM 8243 O O . ALA B 1 431 ? 7.102 -14.75 12.664 1 93.62 431 ALA B O 1
ATOM 8244 N N . SER B 1 432 ? 6.617 -15.469 14.719 1 94.5 432 SER B N 1
ATOM 8245 C CA . SER B 1 432 ? 7.688 -16.453 14.703 1 94.5 432 SER B CA 1
ATOM 8246 C C . SER B 1 432 ? 7.41 -17.562 13.688 1 94.5 432 SER B C 1
ATOM 8248 O O . SER B 1 432 ? 8.336 -18.156 13.133 1 94.5 432 SER B O 1
ATOM 8250 N N . ALA B 1 433 ? 6.129 -17.828 13.477 1 96.38 433 ALA B N 1
ATOM 8251 C CA . ALA B 1 433 ? 5.742 -18.906 12.562 1 96.38 433 ALA B CA 1
ATOM 8252 C C . ALA B 1 433 ? 5.746 -18.422 11.117 1 96.38 433 ALA B C 1
ATOM 8254 O O . ALA B 1 433 ? 5.879 -19.219 10.188 1 96.38 433 ALA B O 1
ATOM 8255 N N . THR B 1 434 ? 5.637 -17.141 10.883 1 96.12 434 THR B N 1
ATOM 8256 C CA . THR B 1 434 ? 5.488 -16.562 9.555 1 96.12 434 THR B CA 1
ATOM 8257 C C . THR B 1 434 ? 6.844 -16.406 8.867 1 96.12 434 THR B C 1
ATOM 8259 O O . THR B 1 434 ? 7.805 -15.938 9.484 1 96.12 434 THR B O 1
ATOM 8262 N N . GLY B 1 435 ? 6.961 -16.844 7.648 1 92.81 435 GLY B N 1
ATOM 8263 C CA . GLY B 1 435 ? 8.164 -16.672 6.855 1 92.81 435 GLY B CA 1
ATOM 8264 C C . GLY B 1 435 ? 9.086 -17.875 6.879 1 92.81 435 GLY B C 1
ATOM 8265 O O . GLY B 1 435 ? 10.18 -17.844 6.32 1 92.81 435 GLY B O 1
ATOM 8266 N N . ARG B 1 436 ? 8.648 -19 7.461 1 90.75 436 ARG B N 1
ATOM 8267 C CA . ARG B 1 436 ? 9.586 -20.109 7.59 1 90.75 436 ARG B CA 1
ATOM 8268 C C . ARG B 1 436 ? 9.164 -21.281 6.707 1 90.75 436 ARG B C 1
ATOM 8270 O O . ARG B 1 436 ? 9.719 -22.375 6.824 1 90.75 436 ARG B O 1
ATOM 8277 N N . GLY B 1 437 ? 8.164 -21.094 5.859 1 91.94 437 GLY B N 1
ATOM 8278 C CA . GLY B 1 437 ? 7.754 -22.125 4.93 1 91.94 437 GLY B CA 1
ATOM 8279 C C . GLY B 1 437 ? 6.629 -23 5.465 1 91.94 437 GLY B C 1
ATOM 8280 O O . GLY B 1 437 ? 6.262 -24 4.844 1 91.94 437 GLY B O 1
ATOM 8281 N N . TRP B 1 438 ? 6.039 -22.688 6.633 1 96.81 438 TRP B N 1
ATOM 8282 C CA . TRP B 1 438 ? 4.891 -23.391 7.211 1 96.81 438 TRP B CA 1
ATOM 8283 C C . TRP B 1 438 ? 3.59 -22.891 6.59 1 96.81 438 TRP B C 1
ATOM 8285 O O . TRP B 1 438 ? 3.531 -21.781 6.055 1 96.81 438 TRP B O 1
ATOM 8295 N N . TRP B 1 439 ? 2.602 -23.812 6.531 1 97.81 439 TRP B N 1
ATOM 8296 C CA . TRP B 1 439 ? 1.238 -23.312 6.352 1 97.81 439 TRP B CA 1
ATOM 8297 C C . TRP B 1 439 ? 0.776 -22.531 7.578 1 97.81 439 TRP B C 1
ATOM 8299 O O . TRP B 1 439 ? 0.744 -23.078 8.688 1 97.81 439 TRP B O 1
ATOM 8309 N N . VAL B 1 440 ? 0.475 -21.25 7.512 1 98.19 440 VAL B N 1
ATOM 8310 C CA . VAL B 1 440 ? 0.121 -20.422 8.656 1 98.19 440 VAL B CA 1
ATOM 8311 C C . VAL B 1 440 ? -1.292 -19.859 8.469 1 98.19 440 VAL B C 1
ATOM 8313 O O . VAL B 1 440 ? -1.584 -19.203 7.469 1 98.19 440 VAL B O 1
ATOM 8316 N N . GLY B 1 441 ? -2.186 -20.188 9.352 1 98.44 441 GLY B N 1
ATOM 8317 C CA . GLY B 1 441 ? -3.527 -19.625 9.359 1 98.44 441 GLY B CA 1
ATOM 8318 C C . GLY B 1 441 ? -3.768 -18.656 10.508 1 98.44 441 GLY B C 1
ATOM 8319 O O . GLY B 1 441 ? -3.115 -18.75 11.547 1 98.44 441 GLY B O 1
ATOM 8320 N N . ARG B 1 442 ? -4.598 -17.766 10.367 1 98.38 442 ARG B N 1
ATOM 8321 C CA . ARG B 1 442 ? -4.973 -16.734 11.336 1 98.38 442 ARG B CA 1
ATOM 8322 C C . ARG B 1 442 ? -6.477 -16.484 11.305 1 98.38 442 ARG B C 1
ATOM 8324 O O . ARG B 1 442 ? -7.055 -16.234 10.25 1 98.38 442 ARG B O 1
ATOM 8331 N N . PRO B 1 443 ? -7.152 -16.594 12.461 1 98 443 PRO B N 1
ATOM 8332 C CA . PRO B 1 443 ? -8.602 -16.406 12.477 1 98 443 PRO B CA 1
ATOM 8333 C C . PRO B 1 443 ? -9 -14.938 12.328 1 98 443 PRO B C 1
ATOM 8335 O O . PRO B 1 443 ? -8.289 -14.047 12.789 1 98 443 PRO B O 1
ATOM 8338 N N . VAL B 1 444 ? -10.188 -14.75 11.711 1 98.12 444 VAL B N 1
ATOM 8339 C CA . VAL B 1 444 ? -10.68 -13.391 11.523 1 98.12 444 VAL B CA 1
ATOM 8340 C C . VAL B 1 444 ? -11.969 -13.195 12.305 1 98.12 444 VAL B C 1
ATOM 8342 O O . VAL B 1 444 ? -12.359 -12.055 12.594 1 98.12 444 VAL B O 1
ATOM 8345 N N . GLU B 1 445 ? -12.617 -14.281 12.672 1 97.56 445 GLU B N 1
ATOM 8346 C CA . GLU B 1 445 ? -13.945 -14.195 13.273 1 97.56 445 GLU B CA 1
ATOM 8347 C C . GLU B 1 445 ? -13.859 -13.906 14.773 1 97.56 445 GLU B C 1
ATOM 8349 O O . GLU B 1 445 ? -12.891 -14.297 15.43 1 97.56 445 GLU B O 1
ATOM 8354 N N . LEU B 1 446 ? -14.828 -13.195 15.273 1 96.69 446 LEU B N 1
ATOM 8355 C CA . LEU B 1 446 ? -15.039 -13.102 16.719 1 96.69 446 LEU B CA 1
ATOM 8356 C C . LEU B 1 446 ? -15.477 -14.445 17.297 1 96.69 446 LEU B C 1
ATOM 8358 O O . LEU B 1 446 ? -16.469 -15.023 16.859 1 96.69 446 LEU B O 1
ATOM 8362 N N . PRO B 1 447 ? -14.742 -14.945 18.25 1 94.5 447 PRO B N 1
ATOM 8363 C CA . PRO B 1 447 ? -15.078 -16.266 18.781 1 94.5 447 PRO B CA 1
ATOM 8364 C C . PRO B 1 447 ? -16.531 -16.375 19.234 1 94.5 447 PRO B C 1
ATOM 8366 O O . PRO B 1 447 ? -17.031 -15.516 19.953 1 94.5 447 PRO B O 1
ATOM 8369 N N . GLY B 1 448 ? -17.203 -17.375 18.719 1 94.19 448 GLY B N 1
ATOM 8370 C CA . GLY B 1 448 ? -18.547 -17.719 19.172 1 94.19 448 GLY B CA 1
ATOM 8371 C C . GLY B 1 448 ? -19.625 -16.859 18.547 1 94.19 448 GLY B C 1
ATOM 8372 O O . GLY B 1 448 ? -20.812 -17.047 18.812 1 94.19 448 GLY B O 1
ATOM 8373 N N . SER B 1 449 ? -19.234 -15.953 17.672 1 96.5 449 SER B N 1
ATOM 8374 C CA . SER B 1 449 ? -20.203 -15.031 17.094 1 96.5 449 SER B CA 1
ATOM 8375 C C . SER B 1 449 ? -21.203 -15.75 16.203 1 96.5 449 SER B C 1
ATOM 8377 O O . SER B 1 449 ? -20.812 -16.609 15.406 1 96.5 449 SER B O 1
ATOM 8379 N N . ARG B 1 450 ? -22.5 -15.461 16.344 1 96.69 450 ARG B N 1
ATOM 8380 C CA . ARG B 1 450 ? -23.641 -15.906 15.555 1 96.69 450 ARG B CA 1
ATOM 8381 C C . ARG B 1 450 ? -24.812 -14.945 15.711 1 96.69 450 ARG B C 1
ATOM 8383 O O . ARG B 1 450 ? -25.656 -15.125 16.594 1 96.69 450 ARG B O 1
ATOM 8390 N N . PRO B 1 451 ? -24.969 -13.945 14.852 1 96.38 451 PRO B N 1
ATOM 8391 C CA . PRO B 1 451 ? -24.406 -13.922 13.5 1 96.38 451 PRO B CA 1
ATOM 8392 C C . PRO B 1 451 ? -22.906 -13.633 13.492 1 96.38 451 PRO B C 1
ATOM 8394 O O . PRO B 1 451 ? -22.359 -13.156 14.492 1 96.38 451 PRO B O 1
ATOM 8397 N N . LEU B 1 452 ? -22.281 -13.945 12.383 1 97.94 452 LEU B N 1
ATOM 8398 C CA . LEU B 1 452 ? -20.844 -13.812 12.18 1 97.94 452 LEU B CA 1
ATOM 8399 C C . LEU B 1 452 ? -20.406 -12.367 12.336 1 97.94 452 LEU B C 1
ATOM 8401 O O . LEU B 1 452 ? -21.031 -11.453 11.781 1 97.94 452 LEU B O 1
ATOM 8405 N N . ARG B 1 453 ? -19.484 -12.102 13.164 1 97.5 453 ARG B N 1
ATOM 8406 C CA . ARG B 1 453 ? -18.766 -10.836 13.32 1 97.5 453 ARG B CA 1
ATOM 8407 C C . ARG B 1 453 ? -17.266 -11.039 13.258 1 97.5 453 ARG B C 1
ATOM 8409 O O . ARG B 1 453 ? -16.766 -12.148 13.5 1 97.5 453 ARG B O 1
ATOM 8416 N N . PHE B 1 454 ? -16.562 -10.062 12.867 1 97.38 454 PHE B N 1
ATOM 8417 C CA . PHE B 1 454 ? -15.109 -10.148 12.82 1 97.38 454 PHE B CA 1
ATOM 8418 C C . PHE B 1 454 ? -14.5 -9.625 14.109 1 97.38 454 PHE B C 1
ATOM 8420 O O . PHE B 1 454 ? -15.078 -8.766 14.773 1 97.38 454 PHE B O 1
ATOM 8427 N N . ASP B 1 455 ? -13.391 -10.219 14.438 1 94.19 455 ASP B N 1
ATOM 8428 C CA . ASP B 1 455 ? -12.703 -9.914 15.688 1 94.19 455 ASP B CA 1
ATOM 8429 C C . ASP B 1 455 ? -11.883 -8.625 15.562 1 94.19 455 ASP B C 1
ATOM 8431 O O . ASP B 1 455 ? -11.023 -8.516 14.688 1 94.19 455 ASP B O 1
ATOM 8435 N N . ASP B 1 456 ? -12.172 -7.617 16.375 1 89.38 456 ASP B N 1
ATOM 8436 C CA . ASP B 1 456 ? -11.375 -6.422 16.609 1 89.38 456 ASP B CA 1
ATOM 8437 C C . ASP B 1 456 ? -11.375 -5.504 15.391 1 89.38 456 ASP B C 1
ATOM 8439 O O . ASP B 1 456 ? -10.398 -4.793 15.141 1 89.38 456 ASP B O 1
ATOM 8443 N N . THR B 1 457 ? -12.406 -5.605 14.562 1 94.38 457 THR B N 1
ATOM 8444 C CA . THR B 1 457 ? -12.492 -4.68 13.438 1 94.38 457 THR B CA 1
ATOM 8445 C C . THR B 1 457 ? -13.914 -4.609 12.898 1 94.38 457 THR B C 1
ATOM 8447 O O . THR B 1 457 ? -14.648 -5.605 12.93 1 94.38 457 THR B O 1
ATOM 8450 N N . ARG B 1 458 ? -14.266 -3.459 12.391 1 95.88 458 ARG B N 1
ATOM 8451 C CA . ARG B 1 458 ? -15.523 -3.275 11.672 1 95.88 458 ARG B CA 1
ATOM 8452 C C . ARG B 1 458 ? -15.289 -3.191 10.172 1 95.88 458 ARG B C 1
ATOM 8454 O O . ARG B 1 458 ? -16.234 -3.246 9.383 1 95.88 458 ARG B O 1
ATOM 8461 N N . SER B 1 459 ? -14.062 -3.09 9.758 1 97.75 459 SER B N 1
ATOM 8462 C CA . SER B 1 459 ? -13.648 -3.023 8.367 1 97.75 459 SER B CA 1
ATOM 8463 C C . SER B 1 459 ? -12.57 -4.059 8.062 1 97.75 459 SER B C 1
ATOM 8465 O O . SER B 1 459 ? -11.375 -3.766 8.156 1 97.75 459 SER B O 1
ATOM 8467 N N . VAL B 1 460 ? -12.992 -5.191 7.609 1 98.25 460 VAL B N 1
ATOM 8468 C CA . VAL B 1 460 ? -12.094 -6.336 7.477 1 98.25 460 VAL B CA 1
ATOM 8469 C C . VAL B 1 460 ? -11.07 -6.059 6.379 1 98.25 460 VAL B C 1
ATOM 8471 O O . VAL B 1 460 ? -9.906 -6.465 6.484 1 98.25 460 VAL B O 1
ATOM 8474 N N . GLY B 1 461 ? -11.477 -5.34 5.273 1 98.38 461 GLY B N 1
ATOM 8475 C CA . GLY B 1 461 ? -10.523 -4.965 4.238 1 98.38 461 GLY B CA 1
ATOM 8476 C C . GLY B 1 461 ? -9.383 -4.117 4.754 1 98.38 461 GLY B C 1
ATOM 8477 O O . GLY B 1 461 ? -8.234 -4.27 4.316 1 98.38 461 GLY B O 1
ATOM 8478 N N . SER B 1 462 ? -9.648 -3.238 5.742 1 98.12 462 SER B N 1
ATOM 8479 C CA . SER B 1 462 ? -8.625 -2.396 6.359 1 98.12 462 SER B CA 1
ATOM 8480 C C . SER B 1 462 ? -7.656 -3.227 7.195 1 98.12 462 SER B C 1
ATOM 8482 O O . SER B 1 462 ? -6.453 -2.969 7.199 1 98.12 462 SER B O 1
ATOM 8484 N N . ALA B 1 463 ? -8.195 -4.195 7.848 1 97.44 463 ALA B N 1
ATOM 8485 C CA . ALA B 1 463 ? -7.367 -5.047 8.695 1 97.44 463 ALA B CA 1
ATOM 8486 C C . ALA B 1 463 ? -6.41 -5.895 7.859 1 97.44 463 ALA B C 1
ATOM 8488 O O . ALA B 1 463 ? -5.234 -6.043 8.211 1 97.44 463 ALA B O 1
ATOM 8489 N N . LEU B 1 464 ? -6.875 -6.406 6.77 1 98.19 464 LEU B N 1
ATOM 8490 C CA . LEU B 1 464 ? -6.113 -7.359 5.969 1 98.19 464 LEU B CA 1
ATOM 8491 C C . LEU B 1 464 ? -4.93 -6.68 5.289 1 98.19 464 LEU B C 1
ATOM 8493 O O . LEU B 1 464 ? -4 -7.348 4.836 1 98.19 464 LEU B O 1
ATOM 8497 N N . ILE B 1 465 ? -4.93 -5.344 5.25 1 97.88 465 ILE B N 1
ATOM 8498 C CA . ILE B 1 465 ? -3.805 -4.594 4.695 1 97.88 465 ILE B CA 1
ATOM 8499 C C . ILE B 1 465 ? -2.527 -4.957 5.449 1 97.88 465 ILE B C 1
ATOM 8501 O O . ILE B 1 465 ? -1.445 -5.016 4.859 1 97.88 465 ILE B O 1
ATOM 8505 N N . HIS B 1 466 ? -2.621 -5.305 6.68 1 97.06 466 HIS B N 1
ATOM 8506 C CA . HIS B 1 466 ? -1.456 -5.457 7.543 1 97.06 466 HIS B CA 1
ATOM 8507 C C . HIS B 1 466 ? -1.094 -6.926 7.727 1 97.06 466 HIS B C 1
ATOM 8509 O O . HIS B 1 466 ? -0.122 -7.246 8.414 1 97.06 466 HIS B O 1
ATOM 8515 N N . TRP B 1 467 ? -1.867 -7.844 7.141 1 97.75 467 TRP B N 1
ATOM 8516 C CA . TRP B 1 467 ? -1.593 -9.273 7.266 1 97.75 467 TRP B CA 1
ATOM 8517 C C . TRP B 1 467 ? -0.538 -9.711 6.258 1 97.75 467 TRP B C 1
ATOM 8519 O O . TRP B 1 467 ? -0.634 -9.398 5.07 1 97.75 467 TRP B O 1
ATOM 8529 N N . PRO B 1 468 ? 0.521 -10.453 6.727 1 97.75 468 PRO B N 1
ATOM 8530 C CA . PRO B 1 468 ? 1.364 -11.117 5.73 1 97.75 468 PRO B CA 1
ATOM 8531 C C . PRO B 1 468 ? 0.56 -11.953 4.742 1 97.75 468 PRO B C 1
ATOM 8533 O O . PRO B 1 468 ? -0.406 -12.617 5.133 1 97.75 468 PRO B O 1
ATOM 8536 N N . THR B 1 469 ? 0.906 -11.922 3.484 1 96.81 469 THR B N 1
ATOM 8537 C CA . THR B 1 469 ? 0.139 -12.562 2.424 1 96.81 469 THR B CA 1
ATOM 8538 C C . THR B 1 469 ? 0.095 -14.078 2.633 1 96.81 469 THR B C 1
ATOM 8540 O O . THR B 1 469 ? -0.899 -14.727 2.301 1 96.81 469 THR B O 1
ATOM 8543 N N . GLU B 1 470 ? 1.158 -14.641 3.223 1 96.69 470 GLU B N 1
ATOM 8544 C CA . GLU B 1 470 ? 1.228 -16.094 3.361 1 96.69 470 GLU B CA 1
ATOM 8545 C C . GLU B 1 470 ? 0.259 -16.594 4.43 1 96.69 470 GLU B C 1
ATOM 8547 O O . GLU B 1 470 ? -0.013 -17.781 4.516 1 96.69 470 GLU B O 1
ATOM 8552 N N . GLN B 1 471 ? -0.203 -15.68 5.289 1 98.12 471 GLN B N 1
ATOM 8553 C CA . GLN B 1 471 ? -1.155 -16.094 6.316 1 98.12 471 GLN B CA 1
ATOM 8554 C C . GLN B 1 471 ? -2.539 -16.328 5.715 1 98.12 471 GLN B C 1
ATOM 8556 O O . GLN B 1 471 ? -3.129 -15.422 5.125 1 98.12 471 GLN B O 1
ATOM 8561 N N . VAL B 1 472 ? -3.08 -17.516 5.875 1 98.56 472 VAL B N 1
ATOM 8562 C CA . VAL B 1 472 ? -4.41 -17.875 5.398 1 98.56 472 VAL B CA 1
ATOM 8563 C C . VAL B 1 472 ? -5.469 -17.344 6.359 1 98.56 472 VAL B C 1
ATOM 8565 O O . VAL B 1 472 ? -5.375 -17.547 7.574 1 98.56 472 VAL B O 1
ATOM 8568 N N . VAL B 1 473 ? -6.469 -16.641 5.84 1 98.75 473 VAL B N 1
ATOM 8569 C CA . VAL B 1 473 ? -7.574 -16.125 6.645 1 98.75 473 VAL B CA 1
ATOM 8570 C C . VAL B 1 473 ? -8.523 -17.266 7.004 1 98.75 473 VAL B C 1
ATOM 8572 O O . VAL B 1 473 ? -9.18 -17.844 6.125 1 98.75 473 VAL B O 1
ATOM 8575 N N . LYS B 1 474 ? -8.57 -17.625 8.219 1 98.69 474 LYS B N 1
ATOM 8576 C CA . LYS B 1 474 ? -9.492 -18.656 8.695 1 98.69 474 LYS B CA 1
ATOM 8577 C C . LYS B 1 474 ? -10.75 -18.016 9.297 1 98.69 474 LYS B C 1
ATOM 8579 O O . LYS B 1 474 ? -10.656 -17.172 10.18 1 98.69 474 LYS B O 1
ATOM 8584 N N . CYS B 1 475 ? -11.898 -18.391 8.836 1 98.75 475 CYS B N 1
ATOM 8585 C CA . CYS B 1 475 ? -13.164 -17.859 9.336 1 98.75 475 CYS B CA 1
ATOM 8586 C C . CYS B 1 475 ? -14.109 -19 9.734 1 98.75 475 CYS B C 1
ATOM 8588 O O . CYS B 1 475 ? -14.578 -19.734 8.875 1 98.75 475 CYS B O 1
ATOM 8590 N N . LEU B 1 476 ? -14.328 -19.141 10.977 1 98.38 476 LEU B N 1
ATOM 8591 C CA . LEU B 1 476 ? -15.312 -20.094 11.477 1 98.38 476 LEU B CA 1
ATOM 8592 C C . LEU B 1 476 ? -16.719 -19.516 11.398 1 98.38 476 LEU B C 1
ATOM 8594 O O . LEU B 1 476 ? -16.969 -18.406 11.891 1 98.38 476 LEU B O 1
ATOM 8598 N N . VAL B 1 477 ? -17.609 -20.203 10.789 1 98.44 477 VAL B N 1
ATOM 8599 C CA . VAL B 1 477 ? -19 -19.781 10.68 1 98.44 477 VAL B CA 1
ATOM 8600 C C . VAL B 1 477 ? -19.906 -20.859 11.273 1 98.44 477 VAL B C 1
ATOM 8602 O O . VAL B 1 477 ? -19.953 -21.984 10.773 1 98.44 477 VAL B O 1
ATOM 8605 N N . HIS B 1 478 ? -20.594 -20.562 12.367 1 98 478 HIS B N 1
ATOM 8606 C CA . HIS B 1 478 ? -21.656 -21.422 12.867 1 98 478 HIS B CA 1
ATOM 8607 C C . HIS B 1 478 ? -22.906 -21.312 12 1 98 478 HIS B C 1
ATOM 8609 O O . HIS B 1 478 ? -23.766 -20.469 12.266 1 98 478 HIS B O 1
ATOM 8615 N N . TYR B 1 479 ? -23.016 -22.234 11.055 1 97.75 479 TYR B N 1
ATOM 8616 C CA . TYR B 1 479 ? -24.016 -22.062 10 1 97.75 479 TYR B CA 1
ATOM 8617 C C . TYR B 1 479 ? -24.812 -23.359 9.797 1 97.75 479 TYR B C 1
ATOM 8619 O O . TYR B 1 479 ? -24.234 -24.453 9.797 1 97.75 479 TYR B O 1
ATOM 8627 N N . HIS B 1 480 ? -26.094 -23.281 9.695 1 97 480 HIS B N 1
ATOM 8628 C CA . HIS B 1 480 ? -26.969 -24.375 9.289 1 97 480 HIS B CA 1
ATOM 8629 C C 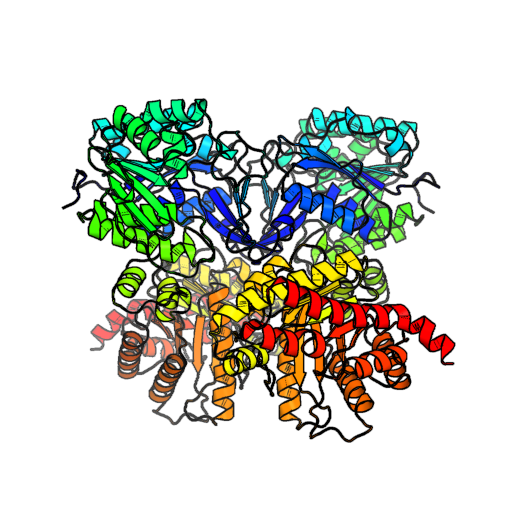. HIS B 1 480 ? -27.859 -23.953 8.117 1 97 480 HIS B C 1
ATOM 8631 O O . HIS B 1 480 ? -28.422 -22.859 8.117 1 97 480 HIS B O 1
ATOM 8637 N N . PRO B 1 481 ? -28 -24.781 7.098 1 95.75 481 PRO B N 1
ATOM 8638 C CA . PRO B 1 481 ? -28.812 -24.422 5.926 1 95.75 481 PRO B CA 1
ATOM 8639 C C . PRO B 1 481 ? -30.281 -24.188 6.262 1 95.75 481 PRO B C 1
ATOM 8641 O O . PRO B 1 481 ? -31 -23.578 5.477 1 95.75 481 PRO B O 1
ATOM 8644 N N . ASP B 1 482 ? -30.703 -24.672 7.414 1 95.44 482 ASP B N 1
ATOM 8645 C CA . ASP B 1 482 ? -32.094 -24.531 7.805 1 95.44 482 ASP B CA 1
ATOM 8646 C C . ASP B 1 482 ? -32.281 -23.438 8.852 1 95.44 482 ASP B C 1
ATOM 8648 O O . ASP B 1 482 ? -33.344 -23.312 9.469 1 95.44 482 ASP B O 1
ATOM 8652 N N . ASP B 1 483 ? -31.297 -22.656 9.086 1 95.88 483 ASP B N 1
ATOM 8653 C CA . ASP B 1 483 ? -31.422 -21.469 9.93 1 95.88 483 ASP B CA 1
ATOM 8654 C C . ASP B 1 483 ? -32.469 -20.516 9.391 1 95.88 483 ASP B C 1
ATOM 8656 O O . ASP B 1 483 ? -32.812 -20.547 8.203 1 95.88 483 ASP B O 1
ATOM 8660 N N . PRO B 1 484 ? -33 -19.641 10.281 1 95.75 484 PRO B N 1
ATOM 8661 C CA . PRO B 1 484 ? -33.875 -18.578 9.766 1 95.75 484 PRO B CA 1
ATOM 8662 C C . PRO B 1 484 ? -33.219 -17.734 8.68 1 95.75 484 PRO B C 1
ATOM 8664 O O . PRO B 1 484 ? -32.031 -17.453 8.766 1 95.75 484 PRO B O 1
ATOM 8667 N N . ALA B 1 485 ? -34.031 -17.344 7.727 1 95.81 485 ALA B N 1
ATOM 8668 C CA . ALA B 1 485 ? -33.531 -16.688 6.527 1 95.81 485 ALA B CA 1
ATOM 8669 C C . ALA B 1 485 ? -32.75 -15.43 6.879 1 95.81 485 ALA B C 1
ATOM 8671 O O . ALA B 1 485 ? -31.703 -15.148 6.289 1 95.81 485 ALA B O 1
ATOM 8672 N N . THR B 1 486 ? -33.25 -14.68 7.801 1 95.06 486 THR B N 1
ATOM 8673 C CA . THR B 1 486 ? -32.594 -13.422 8.172 1 95.06 486 THR B CA 1
ATOM 8674 C C . THR B 1 486 ? -31.203 -13.664 8.727 1 95.06 486 THR B C 1
ATOM 8676 O O . THR B 1 486 ? -30.266 -12.93 8.398 1 95.06 486 THR B O 1
ATOM 8679 N N . LEU B 1 487 ? -31.078 -14.695 9.547 1 96.19 487 LEU B N 1
ATOM 8680 C CA . LEU B 1 487 ? -29.766 -15.055 10.109 1 96.19 487 LEU B CA 1
ATOM 8681 C C . LEU B 1 487 ? -28.828 -15.547 9.016 1 96.19 487 LEU B C 1
ATOM 8683 O O . LEU B 1 487 ? -27.672 -15.141 8.961 1 96.19 487 LEU B O 1
ATOM 8687 N N . ARG B 1 488 ? -29.312 -16.375 8.133 1 96.94 488 ARG B N 1
ATOM 8688 C CA . ARG B 1 488 ? -28.5 -16.906 7.043 1 96.94 488 ARG B CA 1
ATOM 8689 C C . ARG B 1 488 ? -27.953 -15.781 6.172 1 96.94 488 ARG B C 1
ATOM 8691 O O . ARG B 1 488 ? -26.75 -15.727 5.891 1 96.94 488 ARG B O 1
ATOM 8698 N N . VAL B 1 489 ? -28.844 -14.883 5.832 1 96 489 VAL B N 1
ATOM 8699 C CA . VAL B 1 489 ? -28.5 -13.805 4.918 1 96 489 VAL B CA 1
ATOM 8700 C C . VAL B 1 489 ? -27.453 -12.891 5.578 1 96 489 VAL B C 1
ATOM 8702 O O . VAL B 1 489 ? -26.5 -12.469 4.934 1 96 489 VAL B O 1
ATOM 8705 N N . ASP B 1 490 ? -27.672 -12.617 6.848 1 95.81 490 ASP B N 1
ATOM 8706 C CA . ASP B 1 490 ? -26.734 -11.781 7.59 1 95.81 490 ASP B CA 1
ATOM 8707 C C . ASP B 1 490 ? -25.344 -12.391 7.594 1 95.81 490 ASP B C 1
ATOM 8709 O O . ASP B 1 490 ? -24.359 -11.711 7.297 1 95.81 490 ASP B O 1
ATOM 8713 N N . GLN B 1 491 ? -25.25 -13.664 7.891 1 97.94 491 GLN B N 1
ATOM 8714 C CA . GLN B 1 491 ? -23.969 -14.359 7.934 1 97.94 491 GLN B CA 1
ATOM 8715 C C . GLN B 1 491 ? -23.344 -14.453 6.543 1 97.94 491 GLN B C 1
ATOM 8717 O O . GLN B 1 491 ? -22.125 -14.266 6.383 1 97.94 491 GLN B O 1
ATOM 8722 N N . GLU B 1 492 ? -24.188 -14.68 5.555 1 98.38 492 GLU B N 1
ATOM 8723 C CA . GLU B 1 492 ? -23.719 -14.797 4.176 1 98.38 492 GLU B CA 1
ATOM 8724 C C . GLU B 1 492 ? -23.156 -13.469 3.674 1 98.38 492 GLU B C 1
ATOM 8726 O O . GLU B 1 492 ? -22.156 -13.453 2.949 1 98.38 492 GLU B O 1
ATOM 8731 N N . GLN B 1 493 ? -23.703 -12.336 4.062 1 97 493 GLN B N 1
ATOM 8732 C CA . GLN B 1 493 ? -23.188 -11.023 3.674 1 97 493 GLN B CA 1
ATOM 8733 C C . GLN B 1 493 ? -21.797 -10.797 4.246 1 97 493 GLN B C 1
ATOM 8735 O O . GLN B 1 493 ? -20.938 -10.211 3.582 1 97 493 GLN B O 1
ATOM 8740 N N . LYS B 1 494 ? -21.594 -11.258 5.453 1 98 494 LYS B N 1
ATOM 8741 C CA . LYS B 1 494 ? -20.266 -11.125 6.066 1 98 494 LYS B CA 1
ATOM 8742 C C . LYS B 1 494 ? -19.234 -12 5.352 1 98 494 LYS B C 1
ATOM 8744 O O . LYS B 1 494 ? -18.094 -11.586 5.156 1 98 494 LYS B O 1
ATOM 8749 N N . VAL B 1 495 ? -19.625 -13.156 4.953 1 98.69 495 VAL B N 1
ATOM 8750 C CA . VAL B 1 495 ? -18.75 -14.055 4.219 1 98.69 495 VAL B CA 1
ATOM 8751 C C . VAL B 1 495 ? -18.391 -13.438 2.869 1 98.69 495 VAL B C 1
ATOM 8753 O O . VAL B 1 495 ? -17.234 -13.477 2.453 1 98.69 495 VAL B O 1
ATOM 8756 N N . LEU B 1 496 ? -19.422 -12.906 2.227 1 98.38 496 LEU B N 1
ATOM 8757 C CA . LEU B 1 496 ? -19.188 -12.258 0.94 1 98.38 496 LEU B CA 1
ATOM 8758 C C . LEU B 1 496 ? -18.234 -11.078 1.084 1 98.38 496 LEU B C 1
ATOM 8760 O O . LEU B 1 496 ? -17.344 -10.898 0.253 1 98.38 496 LEU B O 1
ATOM 8764 N N . GLU B 1 497 ? -18.406 -10.289 2.131 1 98.38 497 GLU B N 1
ATOM 8765 C CA . GLU B 1 497 ? -17.516 -9.18 2.422 1 98.38 497 GLU B CA 1
ATOM 8766 C C . GLU B 1 497 ? -16.078 -9.664 2.617 1 98.38 497 GLU B C 1
ATOM 8768 O O . GLU B 1 497 ? -15.148 -9.109 2.035 1 98.38 497 GLU B O 1
ATOM 8773 N N . LEU B 1 498 ? -15.953 -10.68 3.418 1 98.75 498 LEU B N 1
ATOM 8774 C CA . LEU B 1 498 ? -14.641 -11.242 3.707 1 98.75 498 LEU B CA 1
ATOM 8775 C C . LEU B 1 498 ? -13.992 -11.789 2.438 1 98.75 498 LEU B C 1
ATOM 8777 O O . LEU B 1 498 ? -12.797 -11.57 2.199 1 98.75 498 LEU B O 1
ATOM 8781 N N . TRP B 1 499 ? -14.781 -12.484 1.688 1 98.5 499 TRP B N 1
ATOM 8782 C CA . TRP B 1 499 ? -14.281 -13.047 0.438 1 98.5 499 TRP B CA 1
ATOM 8783 C C . TRP B 1 499 ? -13.758 -11.953 -0.482 1 98.5 499 TRP B C 1
ATOM 8785 O O . TRP B 1 499 ? -12.648 -12.055 -1.013 1 98.5 499 TRP B O 1
ATOM 8795 N N . GLU B 1 500 ? -14.469 -10.914 -0.637 1 97.5 500 GLU B N 1
ATOM 8796 C CA . GLU B 1 500 ? -14.016 -9.797 -1.46 1 97.5 500 GLU B CA 1
ATOM 8797 C C . GLU B 1 500 ? -12.734 -9.18 -0.901 1 97.5 500 GLU B C 1
ATOM 8799 O O . GLU B 1 500 ? -11.82 -8.852 -1.655 1 97.5 500 GLU B O 1
ATOM 8804 N N . ALA B 1 501 ? -12.695 -9.047 0.408 1 98.56 501 ALA B N 1
ATOM 8805 C CA . ALA B 1 501 ? -11.508 -8.477 1.047 1 98.56 501 ALA B CA 1
ATOM 8806 C C . ALA B 1 501 ? -10.273 -9.328 0.771 1 98.56 501 ALA B C 1
ATOM 8808 O O . ALA B 1 501 ? -9.188 -8.789 0.531 1 98.56 501 ALA B O 1
ATOM 8809 N N . THR B 1 502 ? -10.43 -10.617 0.792 1 98.31 502 THR B N 1
ATOM 8810 C CA . THR B 1 502 ? -9.281 -11.492 0.572 1 98.31 502 THR B CA 1
ATOM 8811 C C . THR B 1 502 ? -8.836 -11.445 -0.887 1 98.31 502 THR B C 1
ATOM 8813 O O . THR B 1 502 ? -7.66 -11.656 -1.188 1 98.31 502 THR B O 1
ATOM 8816 N N . ARG B 1 503 ? -9.781 -11.172 -1.839 1 96.44 503 ARG B N 1
ATOM 8817 C CA . ARG B 1 503 ? -9.383 -11.016 -3.234 1 96.44 503 ARG B CA 1
ATOM 8818 C C . ARG B 1 503 ? -8.438 -9.828 -3.4 1 96.44 503 ARG B C 1
ATOM 8820 O O . ARG B 1 503 ? -7.48 -9.891 -4.172 1 96.44 503 ARG B O 1
ATOM 8827 N N . GLU B 1 504 ? -8.695 -8.812 -2.621 1 96.31 504 GLU B N 1
ATOM 8828 C CA . GLU B 1 504 ? -7.879 -7.605 -2.695 1 96.31 504 GLU B CA 1
ATOM 8829 C C . GLU B 1 504 ? -6.531 -7.805 -2.008 1 96.31 504 GLU B C 1
ATOM 8831 O O . GLU B 1 504 ? -5.484 -7.469 -2.568 1 96.31 504 GLU B O 1
ATOM 8836 N N . SER B 1 505 ? -6.551 -8.398 -0.791 1 97.38 505 SER B N 1
ATOM 8837 C CA . SER B 1 505 ? -5.332 -8.516 0.003 1 97.38 505 SER B CA 1
ATOM 8838 C C . SER B 1 505 ? -4.434 -9.633 -0.518 1 97.38 505 SER B C 1
ATOM 8840 O O . SER B 1 505 ? -3.24 -9.664 -0.218 1 97.38 505 SER B O 1
ATOM 8842 N N . GLY B 1 506 ? -5.004 -10.539 -1.246 1 96.81 506 GLY B N 1
ATOM 8843 C CA . GLY B 1 506 ? -4.223 -11.633 -1.794 1 96.81 506 GLY B CA 1
ATOM 8844 C C . GLY B 1 506 ? -4.133 -12.828 -0.861 1 96.81 506 GLY B C 1
ATOM 8845 O O . GLY B 1 506 ? -3.617 -13.883 -1.24 1 96.81 506 GLY B O 1
ATOM 8846 N N . ASN B 1 507 ? -4.621 -12.727 0.412 1 98.38 507 ASN B N 1
ATOM 8847 C CA . ASN B 1 507 ? -4.621 -13.844 1.354 1 98.38 507 ASN B CA 1
ATOM 8848 C C . ASN B 1 507 ? -5.598 -14.93 0.931 1 98.38 507 ASN B C 1
ATOM 8850 O O . ASN B 1 507 ? -6.672 -14.641 0.405 1 98.38 507 ASN B O 1
ATOM 8854 N N . GLU B 1 508 ? -5.305 -16.172 1.133 1 98.44 508 GLU B N 1
ATOM 8855 C CA . GLU B 1 508 ? -6.238 -17.266 0.902 1 98.44 508 GLU B CA 1
ATOM 8856 C C . GLU B 1 508 ? -7.301 -17.328 1.996 1 98.44 508 GLU B C 1
ATOM 8858 O O . GLU B 1 508 ? -7.098 -16.797 3.096 1 98.44 508 GLU B O 1
ATOM 8863 N N . LEU B 1 509 ? -8.438 -17.891 1.656 1 98.81 509 LEU B N 1
ATOM 8864 C CA . LEU B 1 509 ? -9.555 -18.016 2.59 1 98.81 509 LEU B CA 1
ATOM 8865 C C . LEU B 1 509 ? -9.828 -19.469 2.943 1 98.81 509 LEU B C 1
ATOM 8867 O O . LEU B 1 509 ? -9.922 -20.312 2.055 1 98.81 509 LEU B O 1
ATOM 8871 N N . LEU B 1 510 ? -9.812 -19.781 4.199 1 98.88 510 LEU B N 1
ATOM 8872 C CA . LEU B 1 510 ? -10.281 -21.047 4.754 1 98.88 510 LEU B CA 1
ATOM 8873 C C . LEU B 1 510 ? -11.578 -20.859 5.523 1 98.88 510 LEU B C 1
ATOM 8875 O O . LEU B 1 510 ? -11.617 -20.156 6.535 1 98.88 510 LEU B O 1
ATOM 8879 N N . LEU B 1 511 ? -12.68 -21.438 5.027 1 98.88 511 LEU B N 1
ATOM 8880 C CA . LEU B 1 511 ? -13.945 -21.391 5.746 1 98.88 511 LEU B CA 1
ATOM 8881 C C . LEU B 1 511 ? -14.133 -22.641 6.598 1 98.88 511 LEU B C 1
ATOM 8883 O O . LEU B 1 511 ? -14.07 -23.766 6.086 1 98.88 511 LEU B O 1
ATOM 8887 N N . GLU B 1 512 ? -14.25 -22.438 7.828 1 98.69 512 GLU B N 1
ATOM 8888 C CA . GLU B 1 512 ? -14.594 -23.5 8.781 1 98.69 512 GLU B CA 1
ATOM 8889 C C . GLU B 1 512 ? -16.094 -23.516 9.07 1 98.69 512 GLU B C 1
ATOM 8891 O O . GLU B 1 512 ? -16.625 -22.562 9.633 1 98.69 512 GLU B O 1
ATOM 8896 N N . ILE B 1 513 ? -16.703 -24.625 8.711 1 98.19 513 ILE B N 1
ATOM 8897 C CA . ILE B 1 513 ? -18.156 -24.719 8.852 1 98.19 513 ILE B CA 1
ATOM 8898 C C . ILE B 1 513 ? -18.5 -25.656 10 1 98.19 513 ILE B C 1
ATOM 8900 O O . ILE B 1 513 ? -18.156 -26.844 9.969 1 98.19 513 ILE B O 1
ATOM 8904 N N . ILE B 1 514 ? -19.172 -25.156 10.945 1 97.25 514 ILE B N 1
ATOM 8905 C CA . ILE B 1 514 ? -19.656 -25.969 12.055 1 97.25 514 ILE B CA 1
ATOM 8906 C C . ILE B 1 514 ? -21.172 -25.797 12.211 1 97.25 514 ILE B C 1
ATOM 8908 O O . ILE B 1 514 ? -21.641 -24.766 12.695 1 97.25 514 ILE B O 1
ATOM 8912 N N . PRO B 1 515 ? -21.906 -26.766 11.773 1 96.25 515 PRO B N 1
ATOM 8913 C CA . PRO B 1 515 ? -23.328 -26.703 12.078 1 96.25 515 PRO B CA 1
ATOM 8914 C C . PRO B 1 515 ? -23.625 -26.781 13.578 1 96.25 515 PRO B C 1
ATOM 8916 O O . PRO B 1 515 ? -23.094 -27.656 14.266 1 96.25 515 PRO B O 1
ATOM 8919 N N . PRO B 1 516 ? -24.469 -25.844 14.039 1 94.75 516 PRO B N 1
ATOM 8920 C CA . PRO B 1 516 ? -24.766 -25.891 15.477 1 94.75 516 PRO B CA 1
ATOM 8921 C C . PRO B 1 516 ? -25.438 -27.188 15.898 1 94.75 516 PRO B C 1
ATOM 8923 O O . PRO B 1 516 ? -26.422 -27.609 15.273 1 94.75 516 PRO B O 1
ATOM 8926 N N . ARG B 1 517 ? -25.016 -27.766 16.969 1 87.56 517 ARG B N 1
ATOM 8927 C CA . ARG B 1 517 ? -25.438 -29.094 17.438 1 87.56 517 ARG B CA 1
ATOM 8928 C C . ARG B 1 517 ? -26.922 -29.125 17.734 1 87.56 517 ARG B C 1
ATOM 8930 O O . ARG B 1 517 ? -27.625 -30.062 17.344 1 87.56 517 ARG B O 1
ATOM 8937 N N . PRO B 1 518 ? -27.375 -28.094 18.359 1 87.5 518 PRO B N 1
ATOM 8938 C CA . PRO B 1 518 ? -28.781 -28.141 18.719 1 87.5 518 PRO B CA 1
ATOM 8939 C C . PRO B 1 518 ? -29.703 -28.172 17.5 1 87.5 518 PRO B C 1
ATOM 8941 O O . PRO B 1 518 ? -30.859 -28.594 17.594 1 87.5 518 PRO B O 1
ATOM 8944 N N . PHE B 1 519 ? -29.188 -27.859 16.391 1 86.44 519 PHE B N 1
ATOM 8945 C CA . PHE B 1 519 ? -30.016 -27.734 15.203 1 86.44 519 PHE B CA 1
ATOM 8946 C C . PHE B 1 519 ? -29.688 -28.828 14.203 1 86.44 519 PHE B C 1
ATOM 8948 O O . PHE B 1 519 ? -30.234 -28.844 13.094 1 86.44 519 PHE B O 1
ATOM 8955 N N . THR B 1 520 ? -28.828 -29.703 14.594 1 91.06 520 THR B N 1
ATOM 8956 C CA . THR B 1 520 ? -28.391 -30.75 13.68 1 91.06 520 THR B CA 1
ATOM 8957 C C . THR B 1 520 ? -28.844 -32.125 14.18 1 91.06 520 THR B C 1
ATOM 8959 O O . THR B 1 520 ? -28.344 -32.625 15.18 1 91.06 520 THR B O 1
ATOM 8962 N N . LEU B 1 521 ? -29.719 -32.688 13.43 1 89.44 521 LEU B N 1
ATOM 8963 C CA . LEU B 1 521 ? -30.203 -34.031 13.789 1 89.44 521 LEU B CA 1
ATOM 8964 C C . LEU B 1 521 ? -29.109 -35.062 13.617 1 89.44 521 LEU B C 1
ATOM 8966 O O . LEU B 1 521 ? -28.359 -35.031 12.648 1 89.44 521 LEU B O 1
ATOM 8970 N N . ALA B 1 522 ? -29.094 -35.969 14.57 1 90.31 522 ALA B N 1
ATOM 8971 C CA . ALA B 1 522 ? -28.109 -37.062 14.5 1 90.31 522 ALA B CA 1
ATOM 8972 C C . ALA B 1 522 ? -28.234 -37.812 13.18 1 90.31 522 ALA B C 1
ATOM 8974 O O . ALA B 1 522 ? -29.328 -38.156 12.758 1 90.31 522 ALA B O 1
ATOM 8975 N N . GLY B 1 523 ? -27.078 -37.969 12.578 1 91.94 523 GLY B N 1
ATOM 8976 C CA . GLY B 1 523 ? -27.062 -38.688 11.32 1 91.94 523 GLY B CA 1
ATOM 8977 C C . GLY B 1 523 ? -27.172 -37.812 10.102 1 91.94 523 GLY B C 1
ATOM 8978 O O . GLY B 1 523 ? -27.016 -38.281 8.969 1 91.94 523 GLY B O 1
ATOM 8979 N N . THR B 1 524 ? -27.422 -36.531 10.344 1 94.5 524 THR B N 1
ATOM 8980 C CA . THR B 1 524 ? -27.609 -35.625 9.211 1 94.5 524 THR B CA 1
ATOM 8981 C C . THR B 1 524 ? -26.453 -34.656 9.109 1 94.5 524 THR B C 1
ATOM 8983 O O . THR B 1 524 ? -26.547 -33.656 8.398 1 94.5 524 THR B O 1
ATOM 8986 N N . GLU B 1 525 ? -25.438 -34.906 9.844 1 95 525 GLU B N 1
ATOM 8987 C CA . GLU B 1 525 ? -24.312 -33.969 9.93 1 95 525 GLU B CA 1
ATOM 8988 C C . GLU B 1 525 ? -23.656 -33.781 8.57 1 95 525 GLU B C 1
ATOM 8990 O O . GLU B 1 525 ? -23.391 -32.656 8.156 1 95 525 GLU B O 1
ATOM 8995 N N . ASP B 1 526 ? -23.375 -34.844 7.863 1 97.19 526 ASP B N 1
ATOM 8996 C CA . ASP B 1 526 ? -22.75 -34.75 6.547 1 97.19 526 ASP B CA 1
ATOM 8997 C C . ASP B 1 526 ? -23.609 -33.938 5.59 1 97.19 526 ASP B C 1
ATOM 8999 O O . ASP B 1 526 ? -23.078 -33.062 4.867 1 97.19 526 ASP B O 1
ATOM 9003 N N . ASP B 1 527 ? -24.906 -34.188 5.668 1 97.25 527 ASP B N 1
ATOM 9004 C CA . ASP B 1 527 ? -25.844 -33.5 4.789 1 97.25 527 ASP B CA 1
ATOM 9005 C C . ASP B 1 527 ? -25.812 -31.984 5.062 1 97.25 527 ASP B C 1
ATOM 9007 O O . ASP B 1 527 ? -25.844 -31.188 4.129 1 97.25 527 ASP B O 1
ATOM 9011 N N . ALA B 1 528 ? -25.844 -31.656 6.312 1 97.56 528 ALA B N 1
ATOM 9012 C CA . ALA B 1 528 ? -25.812 -30.234 6.688 1 97.56 528 ALA B CA 1
ATOM 9013 C C . ALA B 1 528 ? -24.562 -29.547 6.141 1 97.56 528 ALA B C 1
ATOM 9015 O O . ALA B 1 528 ? -24.641 -28.453 5.605 1 97.56 528 ALA B O 1
ATOM 9016 N N . VAL B 1 529 ? -23.469 -30.188 6.258 1 98 529 VAL B N 1
ATOM 9017 C CA . VAL B 1 529 ? -22.203 -29.641 5.785 1 98 529 VAL B CA 1
ATOM 9018 C C . VAL B 1 529 ? -22.234 -29.531 4.266 1 98 529 VAL B C 1
ATOM 9020 O O . VAL B 1 529 ? -21.891 -28.469 3.713 1 98 529 VAL B O 1
ATOM 9023 N N . LEU B 1 530 ? -22.625 -30.562 3.561 1 98.56 530 LEU B N 1
ATOM 9024 C CA . LEU B 1 530 ? -22.641 -30.594 2.102 1 98.56 530 LEU B CA 1
ATOM 9025 C C . LEU B 1 530 ? -23.578 -29.516 1.548 1 98.56 530 LEU B C 1
ATOM 9027 O O . LEU B 1 530 ? -23.234 -28.828 0.589 1 98.56 530 LEU B O 1
ATOM 9031 N N . ARG B 1 531 ? -24.734 -29.359 2.172 1 98.19 531 ARG B N 1
ATOM 9032 C CA . ARG B 1 531 ? -25.672 -28.328 1.748 1 98.19 531 ARG B CA 1
ATOM 9033 C C . ARG B 1 531 ? -25.109 -26.938 1.995 1 98.19 531 ARG B C 1
ATOM 9035 O O . ARG B 1 531 ? -25.359 -26 1.217 1 98.19 531 ARG B O 1
ATOM 9042 N N . THR B 1 532 ? -24.406 -26.797 3.082 1 98.44 532 THR B N 1
ATOM 9043 C CA . THR B 1 532 ? -23.781 -25.516 3.375 1 98.44 532 THR B CA 1
ATOM 9044 C C . THR B 1 532 ? -22.719 -25.188 2.332 1 98.44 532 THR B C 1
ATOM 9046 O O . THR B 1 532 ? -22.672 -24.062 1.811 1 98.44 532 THR B O 1
ATOM 9049 N N . VAL B 1 533 ? -21.844 -26.125 2.004 1 98.75 533 VAL B N 1
ATOM 9050 C CA . VAL B 1 533 ? -20.812 -25.938 0.994 1 98.75 533 VAL B CA 1
ATOM 9051 C C . VAL B 1 533 ? -21.453 -25.562 -0.34 1 98.75 533 VAL B C 1
ATOM 9053 O O . VAL B 1 533 ? -21.016 -24.609 -1.002 1 98.75 533 VAL B O 1
ATOM 9056 N N . ALA B 1 534 ? -22.484 -26.25 -0.711 1 98.62 534 ALA B N 1
ATOM 9057 C CA . ALA B 1 534 ? -23.203 -25.953 -1.943 1 98.62 534 ALA B CA 1
ATOM 9058 C C . ALA B 1 534 ? -23.75 -24.516 -1.923 1 98.62 534 ALA B C 1
ATOM 9060 O O . ALA B 1 534 ? -23.688 -23.812 -2.928 1 98.62 534 ALA B O 1
ATOM 9061 N N . ARG B 1 535 ? -24.328 -24.156 -0.789 1 98.31 535 ARG B N 1
ATOM 9062 C CA . ARG B 1 535 ? -24.875 -22.828 -0.641 1 98.31 535 ARG B CA 1
ATOM 9063 C C . ARG B 1 535 ? -23.797 -21.75 -0.822 1 98.31 535 ARG B C 1
ATOM 9065 O O . ARG B 1 535 ? -24.031 -20.75 -1.499 1 98.31 535 ARG B O 1
ATOM 9072 N N . VAL B 1 536 ? -22.672 -21.906 -0.203 1 98.56 536 VAL B N 1
ATOM 9073 C CA . VAL B 1 536 ? -21.562 -20.969 -0.318 1 98.56 536 VAL B CA 1
ATOM 9074 C C . VAL B 1 536 ? -21.172 -20.828 -1.783 1 98.56 536 VAL B C 1
ATOM 9076 O O . VAL B 1 536 ? -20.953 -19.703 -2.271 1 98.56 536 VAL B O 1
ATOM 9079 N N . TYR B 1 537 ? -21.062 -21.938 -2.518 1 98.5 537 TYR B N 1
ATOM 9080 C CA . TYR B 1 537 ? -20.734 -21.891 -3.939 1 98.5 537 TYR B CA 1
ATOM 9081 C C . TYR B 1 537 ? -21.828 -21.188 -4.727 1 98.5 537 TYR B C 1
ATOM 9083 O O . TYR B 1 537 ? -21.547 -20.453 -5.68 1 98.5 537 TYR B O 1
ATOM 9091 N N . ASN B 1 538 ? -23.125 -21.391 -4.316 1 98.06 538 ASN B N 1
ATOM 9092 C CA . ASN B 1 538 ? -24.234 -20.719 -4.973 1 98.06 538 ASN B CA 1
ATOM 9093 C C . ASN B 1 538 ? -24.141 -19.203 -4.812 1 98.06 538 ASN B C 1
ATOM 9095 O O . ASN B 1 538 ? -24.609 -18.453 -5.668 1 98.06 538 ASN B O 1
ATOM 9099 N N . LEU B 1 539 ? -23.547 -18.781 -3.744 1 97.56 539 LEU B N 1
ATOM 9100 C CA . LEU B 1 539 ? -23.359 -17.359 -3.494 1 97.56 539 LEU B CA 1
ATOM 9101 C C . LEU B 1 539 ? -22.203 -16.812 -4.324 1 97.56 539 LEU B C 1
ATOM 9103 O O . LEU B 1 539 ? -21.953 -15.602 -4.332 1 97.56 539 LEU B O 1
ATOM 9107 N N . GLY B 1 540 ? -21.469 -17.672 -4.98 1 96.81 540 GLY B N 1
ATOM 9108 C CA . GLY B 1 540 ? -20.328 -17.281 -5.793 1 96.81 540 GLY B CA 1
ATOM 9109 C C . GLY B 1 540 ? -19.016 -17.25 -5.027 1 96.81 540 GLY B C 1
ATOM 9110 O O . GLY B 1 540 ? -17.984 -16.859 -5.562 1 96.81 540 GLY B O 1
ATOM 9111 N N . VAL B 1 541 ? -19.062 -17.656 -3.758 1 98.12 541 VAL B N 1
ATOM 9112 C CA . VAL B 1 541 ? -17.859 -17.672 -2.934 1 98.12 541 VAL B CA 1
ATOM 9113 C C . VAL B 1 541 ? -17.094 -18.969 -3.176 1 98.12 541 VAL B C 1
ATOM 9115 O O . VAL B 1 541 ? -17.672 -20.062 -3.121 1 98.12 541 VAL B O 1
ATOM 9118 N N . ARG B 1 542 ? -15.859 -18.859 -3.486 1 98.5 542 ARG B N 1
ATOM 9119 C CA . ARG B 1 542 ? -14.992 -20.016 -3.746 1 98.5 542 ARG B CA 1
ATOM 9120 C C . ARG B 1 542 ? -13.742 -19.953 -2.877 1 98.5 542 ARG B C 1
ATOM 9122 O O . ARG B 1 542 ? -12.664 -19.609 -3.355 1 98.5 542 ARG B O 1
ATOM 9129 N N . PRO B 1 543 ? -13.852 -20.328 -1.58 1 98.44 543 PRO B N 1
ATOM 9130 C CA . PRO B 1 543 ? -12.664 -20.328 -0.72 1 98.44 543 PRO B CA 1
ATOM 9131 C C . PRO B 1 543 ? -11.609 -21.328 -1.169 1 98.44 543 PRO B C 1
ATOM 9133 O O . PRO B 1 543 ? -11.93 -22.328 -1.826 1 98.44 543 PRO B O 1
ATOM 9136 N N . GLU B 1 544 ? -10.391 -21.094 -0.829 1 98.44 544 GLU B N 1
ATOM 9137 C CA . GLU B 1 544 ? -9.312 -22 -1.179 1 98.44 544 GLU B CA 1
ATOM 9138 C C . GLU B 1 544 ? -9.383 -23.281 -0.347 1 98.44 544 GLU B C 1
ATOM 9140 O O . GLU B 1 544 ? -9.008 -24.359 -0.815 1 98.44 544 GLU B O 1
ATOM 9145 N N . TRP B 1 545 ? -9.852 -23.141 0.922 1 98.62 545 TRP B N 1
ATOM 9146 C CA . TRP B 1 545 ? -9.844 -24.266 1.85 1 98.62 545 TRP B CA 1
ATOM 9147 C C . TRP B 1 545 ? -11.195 -24.406 2.549 1 98.62 545 TRP B C 1
ATOM 9149 O O . TRP B 1 545 ? -11.844 -23.406 2.863 1 98.62 545 TRP B O 1
ATOM 9159 N N . TRP B 1 546 ? -11.531 -25.688 2.787 1 98.81 546 TRP B N 1
ATOM 9160 C CA . TRP B 1 546 ? -12.625 -26.031 3.693 1 98.81 546 TRP B CA 1
ATOM 9161 C C . TRP B 1 546 ? -12.102 -26.719 4.949 1 98.81 546 TRP B C 1
ATOM 9163 O O . TRP B 1 546 ? -11.25 -27.594 4.871 1 98.81 546 TRP B O 1
ATOM 9173 N N . LYS B 1 547 ? -12.469 -26.25 6.055 1 98.75 547 LYS B N 1
ATOM 9174 C CA . LYS B 1 547 ? -12.195 -26.922 7.324 1 98.75 547 LYS B CA 1
ATOM 9175 C C . LYS B 1 547 ? -13.477 -27.484 7.93 1 98.75 547 LYS B C 1
ATOM 9177 O O . LYS B 1 547 ? -14.344 -26.75 8.375 1 98.75 547 LYS B O 1
ATOM 9182 N N . LEU B 1 548 ? -13.539 -28.828 7.973 1 98.56 548 LEU B N 1
ATOM 9183 C CA . LEU B 1 548 ? -14.797 -29.5 8.242 1 98.56 548 LEU B CA 1
ATOM 9184 C C . LEU B 1 548 ? -14.617 -30.594 9.289 1 98.56 548 LEU B C 1
ATOM 9186 O O . LEU B 1 548 ? -13.516 -31.125 9.461 1 98.56 548 LEU B O 1
ATOM 9190 N N . ALA B 1 549 ? -15.711 -30.906 9.945 1 96.88 549 ALA B N 1
ATOM 9191 C CA . ALA B 1 549 ? -15.703 -32.031 10.875 1 96.88 549 ALA B CA 1
ATOM 9192 C C . ALA B 1 549 ? -15.539 -33.375 10.133 1 96.88 549 ALA B C 1
ATOM 9194 O O . ALA B 1 549 ? -15.781 -33.438 8.93 1 96.88 549 ALA B O 1
ATOM 9195 N N . PRO B 1 550 ? -15.078 -34.375 10.891 1 96.5 550 PRO B N 1
ATOM 9196 C CA . PRO B 1 550 ? -14.992 -35.688 10.273 1 96.5 550 PRO B CA 1
ATOM 9197 C C . PRO B 1 550 ? -16.312 -36.125 9.641 1 96.5 550 PRO B C 1
ATOM 9199 O O . PRO B 1 550 ? -17.375 -35.938 10.227 1 96.5 550 PRO B O 1
ATOM 9202 N N . MET B 1 551 ? -16.203 -36.719 8.477 1 97.12 551 MET B N 1
ATOM 9203 C CA . MET B 1 551 ? -17.375 -37.219 7.758 1 97.12 551 MET B CA 1
ATOM 9204 C C . MET B 1 551 ? -17.25 -38.688 7.461 1 97.12 551 MET B C 1
ATOM 9206 O O . MET B 1 551 ? -16.188 -39.281 7.676 1 97.12 551 MET B O 1
ATOM 9210 N N . SER B 1 552 ? -18.391 -39.25 7.027 1 96.31 552 SER B N 1
ATOM 9211 C CA . SER B 1 552 ? -18.359 -40.625 6.508 1 96.31 552 SER B CA 1
ATOM 9212 C C . SER B 1 552 ? -17.594 -40.688 5.188 1 96.31 552 SER B C 1
ATOM 9214 O O . SER B 1 552 ? -17.344 -39.656 4.555 1 96.31 552 SER B O 1
ATOM 9216 N N . ALA B 1 553 ? -17.125 -41.906 4.805 1 96.19 553 ALA B N 1
ATOM 9217 C CA . ALA B 1 553 ? -16.453 -42.094 3.523 1 96.19 553 ALA B CA 1
ATOM 9218 C C . ALA B 1 553 ? -17.312 -41.562 2.373 1 96.19 553 ALA B C 1
ATOM 9220 O O . ALA B 1 553 ? -16.797 -40.938 1.448 1 96.19 553 ALA B O 1
ATOM 9221 N N . ASP B 1 554 ? -18.609 -41.844 2.49 1 97.25 554 ASP B N 1
ATOM 9222 C CA . ASP B 1 554 ? -19.547 -41.344 1.475 1 97.25 554 ASP B CA 1
ATOM 9223 C C . ASP B 1 554 ? -19.625 -39.812 1.5 1 97.25 554 ASP B C 1
ATOM 9225 O O . ASP B 1 554 ? -19.734 -39.188 0.451 1 97.25 554 ASP B O 1
ATOM 9229 N N . GLY B 1 555 ? -19.641 -39.281 2.648 1 98.06 555 GLY B N 1
ATOM 9230 C CA . GLY B 1 555 ? -19.625 -37.844 2.779 1 98.06 555 GLY B CA 1
ATOM 9231 C C . GLY B 1 555 ? -18.453 -37.188 2.076 1 98.06 555 GLY B C 1
ATOM 9232 O O . GLY B 1 555 ? -18.641 -36.219 1.345 1 98.06 555 GLY B O 1
ATOM 9233 N N . TRP B 1 556 ? -17.297 -37.719 2.281 1 98.25 556 TRP B N 1
ATOM 9234 C CA . TRP B 1 556 ? -16.094 -37.188 1.629 1 98.25 556 TRP B CA 1
ATOM 9235 C C . TRP B 1 556 ? -16.203 -37.312 0.114 1 98.25 556 TRP B C 1
ATOM 9237 O O . TRP B 1 556 ? -15.789 -36.438 -0.624 1 98.25 556 TRP B O 1
ATOM 9247 N N . THR B 1 557 ? -16.719 -38.438 -0.347 1 98.31 557 THR B N 1
ATOM 9248 C CA . THR B 1 557 ? -16.906 -38.656 -1.777 1 98.31 557 THR B CA 1
ATOM 9249 C C . THR B 1 557 ? -17.844 -37.625 -2.371 1 98.31 557 THR B C 1
ATOM 9251 O O . THR B 1 557 ? -17.594 -37.094 -3.453 1 98.31 557 THR B O 1
ATOM 9254 N N . GLN B 1 558 ? -18.922 -37.375 -1.634 1 98.56 558 GLN B N 1
ATOM 9255 C CA . GLN B 1 558 ? -19.875 -36.375 -2.09 1 98.56 558 GLN B CA 1
ATOM 9256 C C . GLN B 1 558 ? -19.266 -35 -2.09 1 98.56 558 GLN B C 1
ATOM 9258 O O . GLN B 1 558 ? -19.516 -34.188 -2.996 1 98.56 558 GLN B O 1
ATOM 9263 N N . LEU B 1 559 ? -18.5 -34.688 -1.102 1 98.69 559 LEU B N 1
ATOM 9264 C CA . LEU B 1 559 ? -17.812 -33.406 -1.054 1 98.69 559 LEU B CA 1
ATOM 9265 C C . LEU B 1 559 ? -16.875 -33.25 -2.25 1 98.69 559 LEU B C 1
ATOM 9267 O O . LEU B 1 559 ? -16.844 -32.188 -2.881 1 98.69 559 LEU B O 1
ATOM 9271 N N . ALA B 1 560 ? -16.094 -34.281 -2.521 1 98.5 560 ALA B N 1
ATOM 9272 C CA . ALA B 1 560 ? -15.172 -34.25 -3.648 1 98.5 560 ALA B CA 1
ATOM 9273 C C . ALA B 1 560 ? -15.898 -33.969 -4.957 1 98.5 560 ALA B C 1
ATOM 9275 O O . ALA B 1 560 ? -15.422 -33.188 -5.773 1 98.5 560 ALA B O 1
ATOM 9276 N N . ALA B 1 561 ? -17 -34.625 -5.133 1 98.5 561 ALA B N 1
ATOM 9277 C CA . ALA B 1 561 ? -17.781 -34.406 -6.344 1 98.5 561 ALA B CA 1
ATOM 9278 C C . ALA B 1 561 ? -18.281 -32.969 -6.426 1 98.5 561 ALA B C 1
ATOM 9280 O O . ALA B 1 561 ? -18.234 -32.344 -7.488 1 98.5 561 ALA B O 1
ATOM 9281 N N . LEU B 1 562 ? -18.766 -32.469 -5.293 1 98.5 562 LEU B N 1
ATOM 9282 C CA . LEU B 1 562 ? -19.297 -31.125 -5.215 1 98.5 562 LEU B CA 1
ATOM 9283 C C . LEU B 1 562 ? -18.203 -30.109 -5.535 1 98.5 562 LEU B C 1
ATOM 9285 O O . LEU B 1 562 ? -18.422 -29.188 -6.34 1 98.5 562 LEU B O 1
ATOM 9289 N N . ILE B 1 563 ? -17.094 -30.234 -4.977 1 98.44 563 ILE B N 1
ATOM 9290 C CA . ILE B 1 563 ? -15.984 -29.297 -5.16 1 98.44 563 ILE B CA 1
ATOM 9291 C C . ILE B 1 563 ? -15.477 -29.375 -6.598 1 98.44 563 ILE B C 1
ATOM 9293 O O . ILE B 1 563 ? -15.227 -28.344 -7.234 1 98.44 563 ILE B O 1
ATOM 9297 N N . THR B 1 564 ? -15.266 -30.594 -7.094 1 97.62 564 THR B N 1
ATOM 9298 C CA . THR B 1 564 ? -14.797 -30.781 -8.461 1 97.62 564 THR B CA 1
ATOM 9299 C C . THR B 1 564 ? -15.719 -30.078 -9.453 1 97.62 564 THR B C 1
ATOM 9301 O O . THR B 1 564 ? -15.25 -29.469 -10.414 1 97.62 564 THR B O 1
ATOM 9304 N N . GLU B 1 565 ? -16.969 -30.125 -9.164 1 97.5 565 GLU B N 1
ATOM 9305 C CA . GLU B 1 565 ? -17.969 -29.531 -10.055 1 97.5 565 GLU B CA 1
ATOM 9306 C C . GLU B 1 565 ? -17.953 -28 -9.945 1 97.5 565 GLU B C 1
ATOM 9308 O O . GLU B 1 565 ? -18.078 -27.312 -10.953 1 97.5 565 GLU B O 1
ATOM 9313 N N . ARG B 1 566 ? -17.812 -27.484 -8.789 1 97.25 566 ARG B N 1
ATOM 9314 C CA . ARG B 1 566 ? -18.094 -26.078 -8.547 1 97.25 566 ARG B CA 1
ATOM 9315 C C . ARG B 1 566 ? -16.797 -25.266 -8.547 1 97.25 566 ARG B C 1
ATOM 9317 O O . ARG B 1 566 ? -16.828 -24.062 -8.844 1 97.25 566 ARG B O 1
ATOM 9324 N N . ASP B 1 567 ? -15.758 -25.812 -8.219 1 97.5 567 ASP B N 1
ATOM 9325 C CA . ASP B 1 567 ? -14.492 -25.109 -8.031 1 97.5 567 ASP B CA 1
ATOM 9326 C C . ASP B 1 567 ? -13.312 -26.062 -8.172 1 97.5 567 ASP B C 1
ATOM 9328 O O . ASP B 1 567 ? -12.633 -26.359 -7.188 1 97.5 567 ASP B O 1
ATOM 9332 N N . ALA B 1 568 ? -12.984 -26.391 -9.352 1 95.44 568 ALA B N 1
ATOM 9333 C CA . ALA B 1 568 ? -12.031 -27.453 -9.664 1 95.44 568 ALA B CA 1
ATOM 9334 C C . ALA B 1 568 ? -10.633 -27.109 -9.148 1 95.44 568 ALA B C 1
ATOM 9336 O O . ALA B 1 568 ? -9.797 -28 -8.961 1 95.44 568 ALA B O 1
ATOM 9337 N N . HIS B 1 569 ? -10.367 -25.828 -8.859 1 96.5 569 HIS B N 1
ATOM 9338 C CA . HIS B 1 569 ? -9.031 -25.438 -8.445 1 96.5 569 HIS B CA 1
ATOM 9339 C C . HIS B 1 569 ? -8.953 -25.234 -6.934 1 96.5 569 HIS B C 1
ATOM 9341 O O . HIS B 1 569 ? -7.938 -24.766 -6.418 1 96.5 569 HIS B O 1
ATOM 9347 N N . CYS B 1 570 ? -10.07 -25.531 -6.223 1 97.81 570 CYS B N 1
ATOM 9348 C CA . CYS B 1 570 ? -10.039 -25.531 -4.762 1 97.81 570 CYS B CA 1
ATOM 9349 C C . CYS B 1 570 ? -8.922 -26.422 -4.238 1 97.81 570 CYS B C 1
ATOM 9351 O O . CYS B 1 570 ? -8.672 -27.484 -4.789 1 97.81 570 CYS B O 1
ATOM 9353 N N . ARG B 1 571 ? -8.211 -25.984 -3.148 1 97.44 571 ARG B N 1
ATOM 9354 C CA . ARG B 1 571 ? -7.117 -26.781 -2.582 1 97.44 571 ARG B CA 1
ATOM 9355 C C . ARG B 1 571 ? -7.645 -28.047 -1.915 1 97.44 571 ARG B C 1
ATOM 9357 O O . ARG B 1 571 ? -7.004 -29.094 -1.968 1 97.44 571 ARG B O 1
ATOM 9364 N N . GLY B 1 572 ? -8.781 -27.969 -1.305 1 97.62 572 GLY B N 1
ATOM 9365 C CA . GLY B 1 572 ? -9.383 -29.125 -0.656 1 97.62 572 GLY B CA 1
ATOM 9366 C C . GLY B 1 572 ? -9.859 -28.828 0.752 1 97.62 572 GLY B C 1
ATOM 9367 O O . GLY B 1 572 ? -10.195 -27.688 1.078 1 97.62 572 GLY B O 1
ATOM 9368 N N . ALA B 1 573 ? -10.023 -29.906 1.498 1 98.38 573 ALA B N 1
ATOM 9369 C CA . ALA B 1 573 ? -10.578 -29.812 2.848 1 98.38 573 ALA B CA 1
ATOM 9370 C C . ALA B 1 573 ? -9.578 -30.312 3.885 1 98.38 573 ALA B C 1
ATOM 9372 O O . ALA B 1 573 ? -8.688 -31.109 3.562 1 98.38 573 ALA B O 1
ATOM 9373 N N . VAL B 1 574 ? -9.68 -29.797 5.074 1 98.5 574 VAL B N 1
ATOM 9374 C CA . VAL B 1 574 ? -8.922 -30.281 6.223 1 98.5 574 VAL B CA 1
ATOM 9375 C C . VAL B 1 574 ? -9.875 -30.578 7.379 1 98.5 574 VAL B C 1
ATOM 9377 O O . VAL B 1 574 ? -10.945 -29.984 7.484 1 98.5 574 VAL B O 1
ATOM 9380 N N . ILE B 1 575 ? -9.484 -31.547 8.227 1 98.12 575 ILE B N 1
ATOM 9381 C CA . ILE B 1 575 ? -10.359 -32.031 9.281 1 98.12 575 ILE B CA 1
ATOM 9382 C C . ILE B 1 575 ? -10.117 -31.25 10.57 1 98.12 575 ILE B C 1
ATOM 9384 O O . ILE B 1 575 ? -8.977 -31.109 11.016 1 98.12 575 ILE B O 1
ATOM 9388 N N . LEU B 1 576 ? -11.203 -30.719 11.117 1 96.12 576 LEU B N 1
ATOM 9389 C CA . LEU B 1 576 ? -11.078 -30.047 12.406 1 96.12 576 LEU B CA 1
ATOM 9390 C C . LEU B 1 576 ? -11.266 -31.031 13.555 1 96.12 576 LEU B C 1
ATOM 9392 O O . LEU B 1 576 ? -11.789 -32.125 13.352 1 96.12 576 LEU B O 1
ATOM 9396 N N . GLY B 1 577 ? -10.859 -30.703 14.797 1 91.5 577 GLY B N 1
ATOM 9397 C CA . GLY B 1 577 ? -10.797 -31.641 15.898 1 91.5 577 GLY B CA 1
ATOM 9398 C C . GLY B 1 577 ? -12.039 -31.641 16.766 1 91.5 577 GLY B C 1
ATOM 9399 O O . GLY B 1 577 ? -12.461 -32.688 17.266 1 91.5 577 GLY B O 1
ATOM 9400 N N . LEU B 1 578 ? -12.57 -30.453 17.047 1 89.25 578 LEU B N 1
ATOM 9401 C CA . LEU B 1 578 ? -13.758 -30.25 17.875 1 89.25 578 LEU B CA 1
ATOM 9402 C C . LEU B 1 578 ? -13.523 -30.766 19.297 1 89.25 578 LEU B C 1
ATOM 9404 O O . LEU B 1 578 ? -14.445 -31.297 19.922 1 89.25 578 LEU B O 1
ATOM 9408 N N . ASN B 1 579 ? -12.297 -30.828 19.688 1 90.69 579 ASN B N 1
ATOM 9409 C CA . ASN B 1 579 ? -11.883 -31.297 21.016 1 90.69 579 ASN B CA 1
ATOM 9410 C C . ASN B 1 579 ? -12.242 -32.75 21.219 1 90.69 579 ASN B C 1
ATOM 9412 O O . ASN B 1 579 ? -12.531 -33.188 22.344 1 90.69 579 ASN B O 1
ATOM 9416 N N . GLN B 1 580 ? -12.289 -33.531 20.25 1 93.19 580 GLN B N 1
ATOM 9417 C CA . GLN B 1 580 ? -12.523 -34.969 20.328 1 93.19 580 GLN B CA 1
ATOM 9418 C C . GLN B 1 580 ? -11.281 -35.719 20.828 1 93.19 580 GLN B C 1
ATOM 9420 O O . GLN B 1 580 ? -10.164 -35.219 20.672 1 93.19 580 GLN B O 1
ATOM 9425 N N . PRO B 1 581 ? -11.516 -36.906 21.375 1 94.12 581 PRO B N 1
ATOM 9426 C CA . PRO B 1 581 ? -10.367 -37.719 21.812 1 94.12 581 PRO B CA 1
ATOM 9427 C C . PRO B 1 581 ? -9.461 -38.094 20.641 1 94.12 581 PRO B C 1
ATOM 9429 O O . PRO B 1 581 ? -9.93 -38.281 19.516 1 94.12 581 PRO B O 1
ATOM 9432 N N . LEU B 1 582 ? -8.211 -38.312 20.984 1 94.44 582 LEU B N 1
ATOM 9433 C CA . LEU B 1 582 ? -7.195 -38.625 20 1 94.44 582 LEU B CA 1
ATOM 9434 C C . LEU B 1 582 ? -7.605 -39.844 19.172 1 94.44 582 LEU B C 1
ATOM 9436 O O . LEU B 1 582 ? -7.477 -39.844 17.953 1 94.44 582 LEU B O 1
ATOM 9440 N N . GLN B 1 583 ? -8.125 -40.812 19.828 1 94.19 583 GLN B N 1
ATOM 9441 C CA . GLN B 1 583 ? -8.477 -42.031 19.141 1 94.19 583 GLN B CA 1
ATOM 9442 C C . GLN B 1 583 ? -9.625 -41.812 18.156 1 94.19 583 GLN B C 1
ATOM 9444 O O . GLN B 1 583 ? -9.664 -42.438 17.094 1 94.19 583 GLN B O 1
ATOM 9449 N N . TYR B 1 584 ? -10.5 -41.031 18.531 1 95.12 584 TYR B N 1
ATOM 9450 C CA . TYR B 1 584 ? -11.602 -40.688 17.625 1 95.12 584 TYR B CA 1
ATOM 9451 C C . TYR B 1 584 ? -11.078 -40.062 16.344 1 95.12 584 TYR B C 1
ATOM 9453 O O . TYR B 1 584 ? -11.531 -40.406 15.25 1 95.12 584 TYR B O 1
ATOM 9461 N N . LEU B 1 585 ? -10.188 -39.188 16.469 1 96.31 585 LEU B N 1
ATOM 9462 C CA . LEU B 1 585 ? -9.609 -38.5 15.305 1 96.31 585 LEU B CA 1
ATOM 9463 C C . LEU B 1 585 ? -8.836 -39.469 14.43 1 96.31 585 LEU B C 1
ATOM 9465 O O . LEU B 1 585 ? -8.984 -39.469 13.211 1 96.31 585 LEU B O 1
ATOM 9469 N N . VAL B 1 586 ? -8.102 -40.344 15.102 1 95 586 VAL B N 1
ATOM 9470 C CA . VAL B 1 586 ? -7.336 -41.344 14.383 1 95 586 VAL B CA 1
ATOM 9471 C C . VAL B 1 586 ? -8.281 -42.219 13.555 1 95 586 VAL B C 1
ATOM 9473 O O . VAL B 1 586 ? -8.023 -42.469 12.383 1 95 586 VAL B O 1
ATOM 9476 N N . ASP B 1 587 ? -9.375 -42.656 14.156 1 94.56 587 ASP B N 1
ATOM 9477 C CA . ASP B 1 587 ? -10.359 -43.469 13.469 1 94.56 587 ASP B CA 1
ATOM 9478 C C . ASP B 1 587 ? -11 -42.719 12.305 1 94.56 587 ASP B C 1
ATOM 9480 O O . ASP B 1 587 ? -11.266 -43.312 11.25 1 94.56 587 ASP B O 1
ATOM 9484 N N . SER B 1 588 ? -11.234 -41.5 12.5 1 95.56 588 SER B N 1
ATOM 9485 C CA . SER B 1 588 ? -11.859 -40.688 11.461 1 95.56 588 SER B CA 1
ATOM 9486 C C . SER B 1 588 ? -10.93 -40.531 10.258 1 95.56 588 SER B C 1
ATOM 9488 O O . SER B 1 588 ? -11.398 -40.406 9.117 1 95.56 588 SER B O 1
ATOM 9490 N N . PHE B 1 589 ? -9.602 -40.5 10.5 1 96.75 589 PHE B N 1
ATOM 9491 C CA . PHE B 1 589 ? -8.625 -40.375 9.43 1 96.75 589 PHE B CA 1
ATOM 9492 C C . PHE B 1 589 ? -8.703 -41.562 8.477 1 96.75 589 PHE B C 1
ATOM 9494 O O . PHE B 1 589 ? -8.508 -41.438 7.273 1 96.75 589 PHE B O 1
ATOM 9501 N N . ARG B 1 590 ? -9.07 -42.688 9 1 94.56 590 ARG B N 1
ATOM 9502 C CA . ARG B 1 590 ? -9.164 -43.906 8.195 1 94.56 590 ARG B CA 1
ATOM 9503 C C . ARG B 1 590 ? -10.297 -43.781 7.176 1 94.56 590 ARG B C 1
ATOM 9505 O O . ARG B 1 590 ? -10.258 -44.438 6.133 1 94.56 590 ARG B O 1
ATOM 9512 N N . LEU B 1 591 ? -11.242 -43 7.5 1 94.75 591 LEU B N 1
ATOM 9513 C CA . LEU B 1 591 ? -12.383 -42.812 6.609 1 94.75 591 LEU B CA 1
ATOM 9514 C C . LEU B 1 591 ? -12.102 -41.719 5.594 1 94.75 591 LEU B C 1
ATOM 9516 O O . LEU B 1 591 ? -12.852 -41.531 4.629 1 94.75 591 LEU B O 1
ATOM 9520 N N . ALA B 1 592 ? -11.039 -40.938 5.746 1 96.06 592 ALA B N 1
ATOM 9521 C CA . ALA B 1 592 ? -10.734 -39.75 4.941 1 96.06 592 ALA B CA 1
ATOM 9522 C C . ALA B 1 592 ? -9.633 -40.062 3.926 1 96.06 592 ALA B C 1
ATOM 9524 O O . ALA B 1 592 ? -8.633 -39.344 3.855 1 96.06 592 ALA B O 1
ATOM 9525 N N . THR B 1 593 ? -9.883 -41.031 3.125 1 94.31 593 THR B N 1
ATOM 9526 C CA . THR B 1 593 ? -8.852 -41.438 2.191 1 94.31 593 THR B CA 1
ATOM 9527 C C . THR B 1 593 ? -9.016 -40.75 0.841 1 94.31 593 THR B C 1
ATOM 9529 O O . THR B 1 593 ? -8.117 -40.812 -0.001 1 94.31 593 THR B O 1
ATOM 9532 N N . ASN B 1 594 ? -10.219 -40.125 0.652 1 95.44 594 ASN B N 1
ATOM 9533 C CA . ASN B 1 594 ? -10.414 -39.344 -0.575 1 95.44 594 ASN B CA 1
ATOM 9534 C C . ASN B 1 594 ? -9.375 -38.25 -0.716 1 95.44 594 ASN B C 1
ATOM 9536 O O . ASN B 1 594 ? -9.117 -37.5 0.237 1 95.44 594 ASN B O 1
ATOM 9540 N N . PRO B 1 595 ? -8.758 -38.031 -1.926 1 95.12 595 PRO B N 1
ATOM 9541 C CA . PRO B 1 595 ? -7.688 -37.062 -2.125 1 95.12 595 PRO B CA 1
ATOM 9542 C C . PRO B 1 595 ? -8.148 -35.625 -1.889 1 95.12 595 PRO B C 1
ATOM 9544 O O . PRO B 1 595 ? -7.324 -34.719 -1.782 1 95.12 595 PRO B O 1
ATOM 9547 N N . ILE B 1 596 ? -9.477 -35.344 -1.819 1 97 596 ILE B N 1
ATOM 9548 C CA . ILE B 1 596 ? -9.992 -34.031 -1.562 1 97 596 ILE B CA 1
ATOM 9549 C C . ILE B 1 596 ? -9.633 -33.594 -0.141 1 97 596 ILE B C 1
ATOM 9551 O O . ILE B 1 596 ? -9.602 -32.406 0.165 1 97 596 ILE B O 1
ATOM 9555 N N . VAL B 1 597 ? -9.469 -34.594 0.741 1 97.81 597 VAL B N 1
ATOM 9556 C CA . VAL B 1 597 ? -9.055 -34.281 2.109 1 97.81 597 VAL B CA 1
ATOM 9557 C C . VAL B 1 597 ? -7.535 -34.188 2.182 1 97.81 597 VAL B C 1
ATOM 9559 O O . VAL B 1 597 ? -6.828 -35.156 1.925 1 97.81 597 VAL B O 1
ATOM 9562 N N . LYS B 1 598 ? -7.039 -33.031 2.551 1 97.44 598 LYS B N 1
ATOM 9563 C CA . LYS B 1 598 ? -5.621 -32.75 2.393 1 97.44 598 LYS B CA 1
ATOM 9564 C C . LYS B 1 598 ? -4.883 -32.844 3.723 1 97.44 598 LYS B C 1
ATOM 9566 O O . LYS B 1 598 ? -3.65 -32.812 3.758 1 97.44 598 LYS B O 1
ATOM 9571 N N . GLY B 1 599 ? -5.582 -32.906 4.816 1 97.81 599 GLY B N 1
ATOM 9572 C CA . GLY B 1 599 ? -4.918 -32.969 6.109 1 97.81 599 GLY B CA 1
ATOM 9573 C C . GLY B 1 599 ? -5.859 -32.719 7.27 1 97.81 599 GLY B C 1
ATOM 9574 O O . GLY B 1 599 ? -7.055 -33 7.188 1 97.81 599 GLY B O 1
ATOM 9575 N N . PHE B 1 600 ? -5.234 -32.344 8.383 1 98.19 600 PHE B N 1
ATOM 9576 C CA . PHE B 1 600 ? -6.023 -32.031 9.57 1 98.19 600 PHE B CA 1
ATOM 9577 C C . PHE B 1 600 ? -5.523 -30.75 10.227 1 98.19 600 PHE B C 1
ATOM 9579 O O . PHE B 1 600 ? -4.395 -30.312 9.992 1 98.19 600 PHE B O 1
ATOM 9586 N N . MET B 1 601 ? -6.359 -30.047 10.922 1 98.38 601 MET B N 1
ATOM 9587 C CA . MET B 1 601 ? -6.09 -28.922 11.812 1 98.38 601 MET B CA 1
ATOM 9588 C C . MET B 1 601 ? -6.742 -29.125 13.172 1 98.38 601 MET B C 1
ATOM 9590 O O . MET B 1 601 ? -7.926 -28.828 13.352 1 98.38 601 MET B O 1
ATOM 9594 N N . VAL B 1 602 ? -5.91 -29.578 14.07 1 97.75 602 VAL B N 1
ATOM 9595 C CA . VAL B 1 602 ? -6.434 -30 15.367 1 97.75 602 VAL B CA 1
ATOM 9596 C C . VAL B 1 602 ? -5.805 -29.156 16.484 1 97.75 602 VAL B C 1
ATOM 9598 O O . VAL B 1 602 ? -4.633 -28.781 16.391 1 97.75 602 VAL B O 1
ATOM 9601 N N . GLY B 1 603 ? -6.605 -28.844 17.484 1 97 603 GLY B N 1
ATOM 9602 C CA . GLY B 1 603 ? -6.133 -27.922 18.5 1 97 603 GLY B CA 1
ATOM 9603 C C . GLY B 1 603 ? -6.211 -28.5 19.906 1 97 603 GLY B C 1
ATOM 9604 O O . GLY B 1 603 ? -5.324 -29.234 20.328 1 97 603 GLY B O 1
ATOM 9605 N N . ARG B 1 604 ? -7.254 -28.328 20.625 1 95.88 604 ARG B N 1
ATOM 9606 C CA . ARG B 1 604 ? -7.422 -28.531 22.062 1 95.88 604 ARG B CA 1
ATOM 9607 C C . ARG B 1 604 ? -7.008 -29.938 22.469 1 95.88 604 ARG B C 1
ATOM 9609 O O . ARG B 1 604 ? -6.398 -30.141 23.516 1 95.88 604 ARG B O 1
ATOM 9616 N N . THR B 1 605 ? -7.344 -30.844 21.719 1 95.62 605 THR B N 1
ATOM 9617 C CA . THR B 1 605 ? -6.992 -32.25 21.969 1 95.62 605 THR B CA 1
ATOM 9618 C C . THR B 1 605 ? -5.488 -32.375 22.188 1 95.62 605 THR B C 1
ATOM 9620 O O . THR B 1 605 ? -5.047 -33.25 22.953 1 95.62 605 THR B O 1
ATOM 9623 N N . LEU B 1 606 ? -4.734 -31.594 21.594 1 97.44 606 LEU B N 1
ATOM 9624 C CA . LEU B 1 606 ? -3.281 -31.734 21.562 1 97.44 606 LEU B CA 1
ATOM 9625 C C . LEU B 1 606 ? -2.645 -31.047 22.781 1 97.44 606 LEU B C 1
ATOM 9627 O O . LEU B 1 606 ? -1.585 -31.484 23.234 1 97.44 606 LEU B O 1
ATOM 9631 N N . TRP B 1 607 ? -3.238 -29.938 23.266 1 98.19 607 TRP B N 1
ATOM 9632 C CA . TRP B 1 607 ? -2.416 -29.109 24.141 1 98.19 607 TRP B CA 1
ATOM 9633 C C . TRP B 1 607 ? -3.191 -28.688 25.375 1 98.19 607 TRP B C 1
ATOM 9635 O O . TRP B 1 607 ? -2.621 -28.109 26.312 1 98.19 607 TRP B O 1
ATOM 9645 N N . ALA B 1 608 ? -4.512 -28.906 25.547 1 97.62 608 ALA B N 1
ATOM 9646 C CA . ALA B 1 608 ? -5.316 -28.359 26.641 1 97.62 608 ALA B CA 1
ATOM 9647 C C . ALA B 1 608 ? -4.828 -28.875 28 1 97.62 608 ALA B C 1
ATOM 9649 O O . ALA B 1 608 ? -4.539 -28.094 28.891 1 97.62 608 ALA B O 1
ATOM 9650 N N . ASP B 1 609 ? -4.719 -30.203 28.125 1 97.25 609 ASP B N 1
ATOM 9651 C CA . ASP B 1 609 ? -4.309 -30.797 29.391 1 97.25 609 ASP B CA 1
ATOM 9652 C C . ASP B 1 609 ? -2.898 -30.359 29.781 1 97.25 609 ASP B C 1
ATOM 9654 O O . ASP B 1 609 ? -2.66 -29.953 30.922 1 97.25 609 ASP B O 1
ATOM 9658 N N . ALA B 1 610 ? -1.994 -30.484 28.812 1 98.38 610 ALA B N 1
ATOM 9659 C CA . ALA B 1 610 ? -0.613 -30.078 29.062 1 98.38 610 ALA B CA 1
ATOM 9660 C C . ALA B 1 610 ? -0.536 -28.594 29.422 1 98.38 610 ALA B C 1
ATOM 9662 O O . ALA B 1 610 ? 0.268 -28.203 30.266 1 98.38 610 ALA B O 1
ATOM 9663 N N . SER B 1 611 ? -1.323 -27.75 28.844 1 98.62 611 SER B N 1
ATOM 9664 C CA . SER B 1 611 ? -1.34 -26.328 29.094 1 98.62 611 SER B CA 1
ATOM 9665 C C . SER B 1 611 ? -1.759 -26.031 30.531 1 98.62 611 SER B C 1
ATOM 9667 O O . SER B 1 611 ? -1.174 -25.172 31.188 1 98.62 611 SER B O 1
ATOM 9669 N N . LEU B 1 612 ? -2.787 -26.703 30.953 1 98.25 612 LEU B N 1
ATOM 9670 C CA . LEU B 1 612 ? -3.234 -26.516 32.312 1 98.25 612 LEU B CA 1
ATOM 9671 C C . LEU B 1 612 ? -2.129 -26.875 33.312 1 98.25 612 LEU B C 1
ATOM 9673 O O . LEU B 1 612 ? -1.871 -26.125 34.25 1 98.25 612 LEU B O 1
ATOM 9677 N N . LYS B 1 613 ? -1.462 -28.016 33.062 1 98.38 613 LYS B N 1
ATOM 9678 C CA . LYS B 1 613 ? -0.347 -28.422 33.906 1 98.38 613 LYS B CA 1
ATOM 9679 C C . LYS B 1 613 ? 0.755 -27.375 33.938 1 98.38 613 LYS B C 1
ATOM 9681 O O . LYS B 1 613 ? 1.308 -27.047 34.969 1 98.38 613 LYS B O 1
ATOM 9686 N N . TRP B 1 614 ? 1.062 -26.828 32.812 1 98.69 614 TRP B N 1
ATOM 9687 C CA . TRP B 1 614 ? 2.135 -25.844 32.656 1 98.69 614 TRP B CA 1
ATOM 9688 C C . TRP B 1 614 ? 1.765 -24.531 33.344 1 98.69 614 TRP B C 1
ATOM 9690 O O . TRP B 1 614 ? 2.576 -23.953 34.062 1 98.69 614 TRP B O 1
ATOM 9700 N N . LEU B 1 615 ? 0.541 -24.062 33.156 1 98.31 615 LEU B N 1
ATOM 9701 C CA . LEU B 1 615 ? 0.071 -22.812 33.75 1 98.31 615 LEU B CA 1
ATOM 9702 C C . LEU B 1 615 ? 0.051 -22.891 35.281 1 98.31 615 LEU B C 1
ATOM 9704 O O . LEU B 1 615 ? 0.262 -21.891 35.969 1 98.31 615 LEU B O 1
ATOM 9708 N N . ARG B 1 616 ? -0.112 -24.141 35.781 1 97.38 616 ARG B N 1
ATOM 9709 C CA . ARG B 1 616 ? -0.109 -24.375 37.219 1 97.38 616 ARG B CA 1
ATOM 9710 C C . ARG B 1 616 ? 1.315 -24.469 37.75 1 97.38 616 ARG B C 1
ATOM 9712 O O . ARG B 1 616 ? 1.527 -24.469 38.969 1 97.38 616 ARG B O 1
ATOM 9719 N N . GLY B 1 617 ? 2.201 -24.656 36.906 1 97.31 617 GLY B N 1
ATOM 9720 C CA . GLY B 1 617 ? 3.588 -24.797 37.312 1 97.31 617 GLY B CA 1
ATOM 9721 C C . GLY B 1 617 ? 3.971 -26.234 37.594 1 97.31 617 GLY B C 1
ATOM 9722 O O . GLY B 1 617 ? 5.027 -26.5 38.188 1 97.31 617 GLY B O 1
ATOM 9723 N N . ASP B 1 618 ? 3.16 -27.203 37.125 1 97.88 618 ASP B N 1
ATOM 9724 C CA . ASP B 1 618 ? 3.375 -28.609 37.438 1 97.88 618 ASP B CA 1
ATOM 9725 C C . ASP B 1 618 ? 4.457 -29.203 36.531 1 97.88 618 ASP B C 1
ATOM 9727 O O . ASP B 1 618 ? 5.066 -30.219 36.875 1 97.88 618 ASP B O 1
ATOM 9731 N N . ILE B 1 619 ? 4.668 -28.609 35.344 1 98.31 619 ILE B N 1
ATOM 9732 C CA . ILE B 1 619 ? 5.652 -29.156 34.438 1 98.31 619 ILE B CA 1
ATOM 9733 C C . ILE B 1 619 ? 6.504 -28.031 33.844 1 98.31 619 ILE B C 1
ATOM 9735 O O . ILE B 1 619 ? 6.078 -26.875 33.844 1 98.31 619 ILE B O 1
ATOM 9739 N N . SER B 1 620 ? 7.691 -28.359 33.344 1 98.31 620 SER B N 1
ATOM 9740 C CA . SER B 1 620 ? 8.625 -27.406 32.781 1 98.31 620 SER B CA 1
ATOM 9741 C C . SER B 1 620 ? 8.258 -27.078 31.328 1 98.31 620 SER B C 1
ATOM 9743 O O . SER B 1 620 ? 7.375 -27.719 30.75 1 98.31 620 SER B O 1
ATOM 9745 N N . ASP B 1 621 ? 8.93 -26.094 30.797 1 98.5 621 ASP B N 1
ATOM 9746 C CA . ASP B 1 621 ? 8.758 -25.75 29.391 1 98.5 621 ASP B CA 1
ATOM 9747 C C . ASP B 1 621 ? 9.008 -26.953 28.5 1 98.5 621 ASP B C 1
ATOM 9749 O O . ASP B 1 621 ? 8.188 -27.266 27.625 1 98.5 621 ASP B O 1
ATOM 9753 N N . GLN B 1 622 ? 10.094 -27.656 28.766 1 98.44 622 GLN B N 1
ATOM 9754 C CA . GLN B 1 622 ? 10.461 -28.766 27.906 1 98.44 622 GLN B CA 1
ATOM 9755 C C . GLN B 1 622 ? 9.469 -29.922 28.047 1 98.44 622 GLN B C 1
ATOM 9757 O O . GLN B 1 622 ? 9.125 -30.578 27.062 1 98.44 622 GLN B O 1
ATOM 9762 N N . ALA B 1 623 ? 9.039 -30.188 29.266 1 98.5 623 ALA B N 1
ATOM 9763 C CA . ALA B 1 623 ? 8.039 -31.25 29.469 1 98.5 623 ALA B CA 1
ATOM 9764 C C . ALA B 1 623 ? 6.746 -30.922 28.734 1 98.5 623 ALA B C 1
ATOM 9766 O O . ALA B 1 623 ? 6.113 -31.828 28.172 1 98.5 623 ALA B O 1
ATOM 9767 N N . PHE B 1 624 ? 6.371 -29.703 28.828 1 98.69 624 PHE B N 1
ATOM 9768 C CA . PHE B 1 624 ? 5.191 -29.25 28.094 1 98.69 624 PHE B CA 1
ATOM 9769 C C . PHE B 1 624 ? 5.359 -29.469 26.594 1 98.69 624 PHE B C 1
ATOM 9771 O O . PHE B 1 624 ? 4.492 -30.062 25.953 1 98.69 624 PHE B O 1
ATOM 9778 N N . ILE B 1 625 ? 6.473 -29.016 26.031 1 98.81 625 ILE B N 1
ATOM 9779 C CA . ILE B 1 625 ? 6.77 -29.156 24.609 1 98.81 625 ILE B CA 1
ATOM 9780 C C . ILE B 1 625 ? 6.734 -30.625 24.219 1 98.81 625 ILE B C 1
ATOM 9782 O O . ILE B 1 625 ? 6.094 -31 23.234 1 98.81 625 ILE B O 1
ATOM 9786 N N . ASP B 1 626 ? 7.316 -31.469 25 1 98.56 626 ASP B N 1
ATOM 9787 C CA . ASP B 1 626 ? 7.414 -32.906 24.703 1 98.56 626 ASP B CA 1
ATOM 9788 C C . ASP B 1 626 ? 6.035 -33.562 24.688 1 98.56 626 ASP B C 1
ATOM 9790 O O . ASP B 1 626 ? 5.742 -34.375 23.844 1 98.56 626 ASP B O 1
ATOM 9794 N N . GLU B 1 627 ? 5.25 -33.188 25.656 1 98.5 627 GLU B N 1
ATOM 9795 C CA . GLU B 1 627 ? 3.918 -33.781 25.75 1 98.5 627 GLU B CA 1
ATOM 9796 C C . GLU B 1 627 ? 3.057 -33.406 24.547 1 98.5 627 GLU B C 1
ATOM 9798 O O . GLU B 1 627 ? 2.43 -34.25 23.922 1 98.5 627 GLU B O 1
ATOM 9803 N N . VAL B 1 628 ? 3.002 -32.125 24.25 1 98.75 628 VAL B N 1
ATOM 9804 C CA . VAL B 1 628 ? 2.207 -31.656 23.125 1 98.75 628 VAL B CA 1
ATOM 9805 C C . VAL B 1 628 ? 2.75 -32.219 21.828 1 98.75 628 VAL B C 1
ATOM 9807 O O . VAL B 1 628 ? 1.981 -32.656 20.969 1 98.75 628 VAL B O 1
ATOM 9810 N N . ALA B 1 629 ? 4.07 -32.188 21.688 1 98.69 629 ALA B N 1
ATOM 9811 C CA . ALA B 1 629 ? 4.707 -32.75 20.5 1 98.69 629 ALA B CA 1
ATOM 9812 C C . ALA B 1 629 ? 4.344 -34.25 20.328 1 98.69 629 ALA B C 1
ATOM 9814 O O . ALA B 1 629 ? 4.117 -34.719 19.219 1 98.69 629 ALA B O 1
ATOM 9815 N N . GLY B 1 630 ? 4.348 -34.938 21.406 1 98.19 630 GLY B N 1
ATOM 9816 C CA . GLY B 1 630 ? 3.957 -36.344 21.375 1 98.19 630 GLY B CA 1
ATOM 9817 C C . GLY B 1 630 ? 2.551 -36.531 20.844 1 98.19 630 GLY B C 1
ATOM 9818 O O . GLY B 1 630 ? 2.324 -37.406 19.984 1 98.19 630 GLY B O 1
ATOM 9819 N N . ASN B 1 631 ? 1.619 -35.781 21.359 1 97.81 631 ASN B N 1
ATOM 9820 C CA . ASN B 1 631 ? 0.241 -35.844 20.891 1 97.81 631 ASN B CA 1
ATOM 9821 C C . ASN B 1 631 ? 0.143 -35.5 19.406 1 97.81 631 ASN B C 1
ATOM 9823 O O . ASN B 1 631 ? -0.541 -36.219 18.656 1 97.81 631 ASN B O 1
ATOM 9827 N N . PHE B 1 632 ? 0.857 -34.469 19.031 1 98.38 632 PHE B N 1
ATOM 9828 C CA . PHE B 1 632 ? 0.838 -34.031 17.656 1 98.38 632 PHE B CA 1
ATOM 9829 C C . PHE B 1 632 ? 1.46 -35.062 16.734 1 98.38 632 PHE B C 1
ATOM 9831 O O . PHE B 1 632 ? 0.932 -35.344 15.648 1 98.38 632 PHE B O 1
ATOM 9838 N N . ALA B 1 633 ? 2.527 -35.625 17.172 1 97.94 633 ALA B N 1
ATOM 9839 C CA . ALA B 1 633 ? 3.201 -36.656 16.406 1 97.94 633 ALA B CA 1
ATOM 9840 C C . ALA B 1 633 ? 2.291 -37.875 16.203 1 97.94 633 ALA B C 1
ATOM 9842 O O . ALA B 1 633 ? 2.289 -38.469 15.125 1 97.94 633 ALA B O 1
ATOM 9843 N N . GLN B 1 634 ? 1.563 -38.188 17.203 1 96.81 634 GLN B N 1
ATOM 9844 C CA . GLN B 1 634 ? 0.633 -39.312 17.094 1 96.81 634 GLN B CA 1
ATOM 9845 C C . GLN B 1 634 ? -0.397 -39.062 15.992 1 96.81 634 GLN B C 1
ATOM 9847 O O . GLN B 1 634 ? -0.682 -39.969 15.203 1 96.81 634 GLN B O 1
ATOM 9852 N N . LEU B 1 635 ? -0.925 -37.906 15.938 1 97.06 635 LEU B N 1
ATOM 9853 C CA . LEU B 1 635 ? -1.903 -37.594 14.906 1 97.06 635 LEU B CA 1
ATOM 9854 C C . LEU B 1 635 ? -1.25 -37.562 13.523 1 97.06 635 LEU B C 1
ATOM 9856 O O . LEU B 1 635 ? -1.836 -38.031 12.547 1 97.06 635 LEU B O 1
ATOM 9860 N N . ALA B 1 636 ? -0.056 -37 13.461 1 97.44 636 ALA B N 1
ATOM 9861 C CA . ALA B 1 636 ? 0.659 -36.938 12.188 1 97.44 636 ALA B CA 1
ATOM 9862 C C . ALA B 1 636 ? 0.946 -38.312 11.648 1 97.44 636 ALA B C 1
ATOM 9864 O O . ALA B 1 636 ? 0.726 -38.594 10.469 1 97.44 636 ALA B O 1
ATOM 9865 N N . ASP B 1 637 ? 1.346 -39.188 12.555 1 96.56 637 ASP B N 1
ATOM 9866 C CA . ASP B 1 637 ? 1.616 -40.562 12.172 1 96.56 637 ASP B CA 1
ATOM 9867 C C . ASP B 1 637 ? 0.346 -41.25 11.68 1 96.56 637 ASP B C 1
ATOM 9869 O O . ASP B 1 637 ? 0.368 -41.969 10.672 1 96.56 637 ASP B O 1
ATOM 9873 N N . ALA B 1 638 ? -0.702 -41.062 12.43 1 96.31 638 ALA B N 1
ATOM 9874 C CA . ALA B 1 638 ? -1.981 -41.656 12.055 1 96.31 638 ALA B CA 1
ATOM 9875 C C . ALA B 1 638 ? -2.443 -41.156 10.695 1 96.31 638 ALA B C 1
ATOM 9877 O O . ALA B 1 638 ? -2.932 -41.906 9.867 1 96.31 638 ALA B O 1
ATOM 9878 N N . TRP B 1 639 ? -2.301 -39.906 10.438 1 96.62 639 TRP B N 1
ATOM 9879 C CA . TRP B 1 639 ? -2.721 -39.312 9.18 1 96.62 639 TRP B CA 1
ATOM 9880 C C . TRP B 1 639 ? -1.904 -39.844 8.016 1 96.62 639 TRP B C 1
ATOM 9882 O O . TRP B 1 639 ? -2.465 -40.25 6.996 1 96.62 639 TRP B O 1
ATOM 9892 N N . LEU B 1 640 ? -0.622 -39.875 8.188 1 94.5 640 LEU B N 1
ATOM 9893 C CA . LEU B 1 640 ? 0.275 -40.281 7.117 1 94.5 640 LEU B CA 1
ATOM 9894 C C . LEU B 1 640 ? 0.12 -41.781 6.828 1 94.5 640 LEU B C 1
ATOM 9896 O O . LEU B 1 640 ? 0.323 -42.219 5.695 1 94.5 640 LEU B O 1
ATOM 9900 N N . GLY B 1 641 ? -0.307 -42.5 7.816 1 92.75 641 GLY B N 1
ATOM 9901 C CA . GLY B 1 641 ? -0.457 -43.938 7.668 1 92.75 641 GLY B CA 1
ATOM 9902 C C . GLY B 1 641 ? -1.879 -44.344 7.352 1 92.75 641 GLY B C 1
ATOM 9903 O O . GLY B 1 641 ? -2.16 -45.562 7.207 1 92.75 641 GLY B O 1
ATOM 9904 N N . ARG B 1 642 ? -2.746 -43.438 7.148 1 90.38 642 ARG B N 1
ATOM 9905 C CA . ARG B 1 642 ? -4.176 -43.719 7.113 1 90.38 642 ARG B CA 1
ATOM 9906 C C . ARG B 1 642 ? -4.527 -44.594 5.926 1 90.38 642 ARG B C 1
ATOM 9908 O O . ARG B 1 642 ? -5.473 -45.375 5.988 1 90.38 642 ARG B O 1
ATOM 9915 N N . ARG B 1 643 ? -3.807 -44.5 4.801 1 83.69 643 ARG B N 1
ATOM 9916 C CA . ARG B 1 643 ? -4.129 -45.281 3.602 1 83.69 643 ARG B CA 1
ATOM 9917 C C . ARG B 1 643 ? -3.691 -46.719 3.742 1 83.69 643 ARG B C 1
ATOM 9919 O O . ARG B 1 643 ? -4.359 -47.625 3.242 1 83.69 643 ARG B O 1
ATOM 9926 N N . ALA B 1 644 ? -2.543 -46.906 4.328 1 78.75 644 ALA B N 1
ATOM 9927 C CA . ALA B 1 644 ? -2.092 -48.281 4.582 1 78.75 644 ALA B CA 1
ATOM 9928 C C . ALA B 1 644 ? -3.041 -49 5.531 1 78.75 644 ALA B C 1
ATOM 9930 O O . ALA B 1 644 ? -3.354 -50.188 5.332 1 78.75 644 ALA B O 1
ATOM 9931 N N . ASP B 1 645 ? -3.541 -48.344 6.398 1 71.75 645 ASP B N 1
ATOM 9932 C CA . ASP B 1 645 ? -4.43 -48.938 7.398 1 71.75 645 ASP B CA 1
ATOM 9933 C C . ASP B 1 645 ? -5.797 -49.25 6.797 1 71.75 645 ASP B C 1
ATOM 9935 O O . ASP B 1 645 ? -6.41 -50.25 7.141 1 71.75 645 ASP B O 1
ATOM 9939 N N . ALA B 1 646 ? -6.199 -48.438 5.953 1 68.31 646 ALA B N 1
ATOM 9940 C CA . ALA B 1 646 ? -7.492 -48.656 5.312 1 68.31 646 ALA B CA 1
ATOM 9941 C C . ALA B 1 646 ? -7.465 -49.906 4.441 1 68.31 646 ALA B C 1
ATOM 9943 O O . ALA B 1 646 ? -8.438 -50.656 4.398 1 68.31 646 ALA B O 1
ATOM 9944 N N . ARG B 1 647 ? -6.352 -50.094 3.824 1 61.41 647 ARG B N 1
ATOM 9945 C CA . ARG B 1 647 ? -6.188 -51.281 3.002 1 61.41 647 ARG B CA 1
ATOM 9946 C C . ARG B 1 647 ? -6.152 -52.531 3.865 1 61.41 647 ARG B C 1
ATOM 9948 O O . ARG B 1 647 ? -6.699 -53.562 3.486 1 61.41 647 ARG B O 1
ATOM 9955 N N . SER B 1 648 ? -5.594 -52.375 5.035 1 58.19 648 SER B N 1
ATOM 9956 C CA . SER B 1 648 ? -5.504 -53.562 5.906 1 58.19 648 SER B CA 1
ATOM 9957 C C . SER B 1 648 ? -6.852 -53.875 6.551 1 58.19 648 SER B C 1
ATOM 9959 O O . SER B 1 648 ? -7.141 -55.031 6.867 1 58.19 648 SER B O 1
ATOM 9961 N N . ALA B 1 649 ? -7.535 -52.719 6.676 1 51.22 649 ALA B N 1
ATOM 9962 C CA . ALA B 1 649 ? -8.844 -52.938 7.285 1 51.22 649 ALA B CA 1
ATOM 9963 C C . ALA B 1 649 ? -9.875 -53.344 6.238 1 51.22 649 ALA B C 1
ATOM 9965 O O . ALA B 1 649 ? -10.914 -53.938 6.566 1 51.22 649 ALA B O 1
ATOM 9966 N N . ALA B 1 650 ? -9.656 -53.25 5.02 1 46.09 650 ALA B N 1
ATOM 9967 C CA . ALA B 1 650 ? -10.547 -53.625 3.934 1 46.09 650 ALA B CA 1
ATOM 9968 C C . ALA B 1 650 ? -10.266 -55.062 3.469 1 46.09 650 ALA B C 1
ATOM 9970 O O . ALA B 1 650 ? -9.125 -55.531 3.545 1 46.09 650 ALA B O 1
#

pLDDT: mean 95.64, std 5.33, range [46.09, 98.88]

Sequence (1300 aa):
MSPLNFPSDRPIDLACLGRVAVDLYAQQIGSRLEDARSFQMYLGGSSGNVAFGVARLGLKTAMISRVGDEQMGRFLRETLEREGCDTSQLQTDPERLTALVLLGLKDRDTFPLLFVRENCADMAMRADGIDEGFIAGCRALAITGTHLSTPTTREASLTALAYARRHGAVRILDIDYRPVLWGLTSRGAGEHRYVPDAHVTRQLQQALGEFDLLVGTEEEFLIAGGVPRDLMASLRAVRQISGAVLVVKRGALGCCVIEGAVPGRIEDAPTFPGERVEVLNVLGAGDAFLSGLLSGLLRGKGWAESARIANACGAIVVSRHACSAAMPTPAELAHWFGGSHHPGVDADRELAHLHRVTVARPHWDDLCVMAFDHRSQFYDLAVQAGTGESRIKTLKQLLVRAAEQVERERALHGHVGVLIDGGAYGSDALASATGRGWWVGRPVELPGSRPLRFDDTRSVGSALIHWPTEQVVKCLVHYHPDDPATLRVDQEQKVLELWEATRESGNELLLEIIPPRPFTLAGTEDDAVLRTVARVYNLGVRPEWWKLAPMSADGWTQLAALITERDAHCRGAVILGLNQPLQYLVDSFRLATNPIVKGFMVGRTLWADASLKWLRGDISDQAFIDEVAGNFAQLADAWLGRRADARSAAMSPLNFPSDRPIDLACLGRVAVDLYAQQIGSRLEDARSFQMYLGGSSGNVAFGVARLGLKTAMISRVGDEQMGRFLRETLEREGCDTSQLQTDPERLTALVLLGLKDRDTFPLLFVRENCADMAMRADGIDEGFIAGCRALAITGTHLSTPTTREASLTALAYARRHGAVRILDIDYRPVLWGLTSRGAGEHRYVPDAHVTRQLQQALGEFDLLVGTEEEFLIAGGVPRDLMASLRAVRQISGAVLVVKRGALGCCVIEGAVPGRIEDAPTFPGERVEVLNVLGAGDAFLSGLLSGLLRGKGWAESARIANACGAIVVSRHACSAAMPTPAELAHWFGGSHHPGVDADRELAHLHRVTVARPHWDDLCVMAFDHRSQFYDLAVQAGTGESRIKTLKQLLVRAAEQVERERALHGHVGVLIDGGAYGSDALASATGRGWWVGRPVELPGSRPLRFDDTRSVGSALIHWPTEQVVKCLVHYHPDDPATLRVDQEQKVLELWEATRESGNELLLEIIPPRPFTLAGTEDDAVLRTVARVYNLGVRPEWWKLAPMSADGWTQLAALITERDAHCRGAVILGLNQPLQYLVDSFRLATNPIVKGFMVGRTLWADASLKWLRGDISDQAFIDEVAGNFAQLADAWLGRRADARSAA

Organism: Ralstonia solanacearum (NCBI:txid305)